Protein AF-0000000087010701 (afdb_homodimer)

Nearest PDB structures (foldseek):
  4lu9-assembly1_C  TM=7.871E-01  e=7.077E-23  Escherichia coli KO11FL
  6s6v-assembly1_A  TM=7.331E-01  e=3.667E-24  Escherichia coli
  4m0v-assembly1_A  TM=7.778E-01  e=1.010E-22  Escherichia coli KO11FL
  4lty-assembly1_C  TM=7.770E-01  e=1.144E-21  Escherichia coli KO11FL
  7z03-assembly1_A  TM=7.358E-01  e=3.299E-22  Escherichia coli

Radius of gyration: 35.17 Å; Cα contacts (8 Å, |Δi|>4): 1685; chains: 2; bounding box: 94×90×81 Å

Organism: NCBI:txid2722751

Foldseek 3Di:
DKEWFEEQQAQQAAALPHDCNVVSLQQLVVVLVCLAPVQHLEYEYQANNHNAQDHDVVSVVSVVVSQVSSLVRYAYEYEYEPRYDLCVVCVCQVVDDLRYHYDHDLVCQLPWRFRDDPRHGAETEREGHYDQQVPQQQVLDPHNVDGWPRASQGSLLSSVVSNLVNCVVPVVDKHAYEYRHEFAEPQDDAFPVQPPVDDDPRGYHYPVSNFHDDPRATRHQEYRYERGQAWDWRDQVSTYIYQHHLADRYVSCLPGQHWMWIWDDDTGPDHIDIDTGGHDDPAHEEEEEDALVCLQDCNCLVRLRHQYAYEHADLDDDPVSVVSSCVSRVNDSYYHDDYPQQPPPVVVLVPDDPDVLVSVQCCCCRRSVDGDDPVRSVVVVVVVVVVVVPPD/DKEWFEEQQQQQAAALPHDCNVVSLQQLVVVLVCLAPVQHLEYEYQANNHNAQDHDVVSVVSVVVSQVSSLVRYAYEYEYEPRYDLCVVCVCQVVDDLRYHYDHDLVCQLPWRFRDDPRHGAETEREGHYDQQVPQQQVLDPHNVDGWPRASQGSLLSSVVSNLVNCVVPVVDKHAYEYRHEFAEPQDDAFPVQPPPPDDVRGYHYPVSNFHDDPRATRHQEYRYERGQAWDWRDQVSTYIYQHHLADRYVSCLPGQHWMWIWDDDTGPDHIDIDTGGHDDPAHEEEEEEALVCLQDCVCLVRLRHQYAYEHADLDDDPVSVVSSCVSRVNDSYYHDDYPQQPPPVVVVVPDDPDVLVSVQCCCCRRSVDGDDPVRSVVVVVVVVVVVVPPD

pLDDT: mean 89.21, std 16.57, range [32.62, 98.94]

InterPro domains:
  IPR004593 Nuclease SbcCD subunit D [TIGR00619] (1-258)
  IPR004843 Calcineurin-like, phosphoesterase domain [PF00149] (1-230)
  IPR026843 Nuclease SbcCD subunit D, C-terminal domain [PF12320] (282-365)
  IPR029052 Metallo-dependent phosphatase-like [G3DSA:3.60.21.10] (1-282)
  IPR029052 Metallo-dependent phosphatase-like [SSF56300] (1-319)
  IPR041796 DNA double-strand break repair protein Mre11, N-terminal metallophosphatase domain [cd00840] (2-252)
  IPR050535 DNA Repair and Maintenance Complex Component [PTHR30337] (1-391)

Secondary structure (DSSP, 8-state):
-EEEEE----BT--BTTB--HHHHHHHHHHHHHHHHHTT-SEEEEES--BSSSS--HHHHHHHHHHHHHHHTTSEEEEE--SSS-HHHHTTTGGGB-TTEEE---GGGTTSPEEEEETTEEEEEEEE-----HHHHHHHT-SSTTSPPPSSHHHHHHHHHHHHHHHHHHTTT--S-EEEEEES-BTT----GGGGGG--STTS-B-GGGG--EETTEES--EEEEES-SS-EEEETTTEEEE---SS--SGGGTT---EEEEEE-SSTTSPPEEEEEEPP-SS-EEEEEE-HHHHHSGGGGGGTTSEEEEEE--SSPPTTHHHHHHHH-TTEEEEEE--------HHHHSSS-S-HHHHHHHHHHHHSSSPPPHHHHHHHHHHHHHHHS---/-EEEEE----BT--BTTB--HHHHHHHHHHHHHHHHHTT-SEEEEES--BSSSS--HHHHHHHHHHHHHHHTTSEEEEE--SSS-HHHHTTTGGGB-TTEEE---GGGTTSPEEEEETTEEEEEEEE-----HHHHHHHT-SSTTSPPPSSHHHHHHHHHHHHHHHHHHTTT--S-EEEEEES-BTT----TTTGGG--SGGG-B-GGGG--EETTEE---EEEEES-SS-EEEETTTEEEE---SS--SGGGTT---EEEEEE-SSTTSPPEEEEEEPP-SS-EEEEEE-HHHHHSGGGGGGTTSEEEEEE--SSPPTTHHHHHHHH-TTEEEEEE--------HHHHSSS-S-HHHHHHHHHHHHSSSPPPHHHHHHHHHHHHHHHTT--

Sequence (784 aa):
MKFLHTSDWHLGRTLHGADLSDAFTLWCDHVVELARTRDLDAVLIAGDVFDRGIPPVTMVRLLSETLQRLSQYTTVVLTPGNHDAPTRLGFTAGLLKDRVVIVPDPRKAGEPIDIIRGGELVGQVYALPYLEPDIDRVRLAEDPDEPLARSHEAVVKAAMDLVREDIVAHCDVAVPRIVMAHEFVVGGEPSDSERDLHIGGVDSVPSAVFDVRVGGNSMIDYVALGHLHGPQQVNEEPLMRYAGSPIAFSFSEEHHHKSSAIVTIDAPGDTPDVELIPAPIYRPLATIRGTFDELLSDKYSAYQDHFVRIYVTDTDRPPRMVARLRLHFPHLLEVQHDVEFHQLSSRDVTRAGTNPLDVLNEFFTSAGGRELHDEERALIASQWESLAKGEEMKFLHTSDWHLGRTLHGADLSDAFTLWCDHVVELARTRDLDAVLIAGDVFDRGIPPVTMVRLLSETLQRLSQYTTVVLTPGNHDAPTRLGFTAGLLKDRVVIVPDPRKAGEPIDIIRGGELVGQVYALPYLEPDIDRVRLAEDPDEPLARSHEAVVKAAMDLVREDIVAHCDVAVPRIVMAHEFVVGGEPSDSERDLHIGGVDSVPSAVFDVRVGGNSMIDYVALGHLHGPQQVNEEPLMRYAGSPIAFSFSEEHHHKSSAIVTIDAPGDTPDVELIPAPIYRPLATIRGTFDELLSDKYSAYQDHFVRIYVTDTDRPPRMVARLRLHFPHLLEVQHDVEFHQLSSRDVTRAGTNPLDVLNEFFTSAGGRELHDEERALIASQWESLAKGEE

Solvent-accessible surface area (backbone atoms only — not comparable to full-atom values): 41000 Å² total; per-residue (Å²): 66,35,29,40,37,34,17,35,61,27,39,73,47,54,45,76,80,39,84,39,64,66,42,51,51,52,45,51,52,48,54,41,50,45,37,67,71,64,72,29,49,28,38,40,36,20,10,16,53,28,45,35,57,76,51,52,64,70,44,49,48,49,50,33,52,46,53,53,57,36,43,75,53,27,32,35,43,37,29,27,15,85,36,28,32,38,59,66,74,29,48,48,33,93,38,38,37,90,35,44,44,48,39,46,53,52,87,48,16,35,54,64,44,77,34,62,57,94,87,35,79,39,27,33,36,26,48,32,23,37,70,51,28,89,59,35,11,35,72,64,27,93,42,65,92,54,50,48,59,86,22,35,41,48,35,52,38,46,34,39,48,37,34,44,53,42,44,67,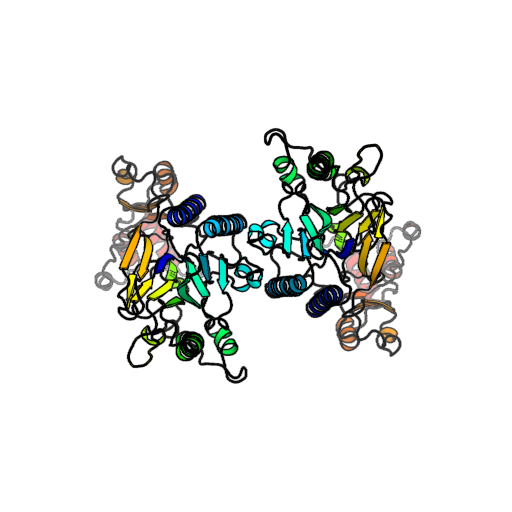76,45,62,83,64,85,42,34,25,35,39,32,31,27,54,52,41,52,73,64,74,80,48,74,81,52,50,82,74,71,68,70,98,56,56,44,26,63,63,68,58,70,59,38,68,58,98,88,36,64,64,38,41,32,35,43,28,6,68,40,50,54,57,43,74,50,44,75,82,42,33,25,32,30,21,6,12,44,64,76,63,43,78,83,37,51,81,57,74,37,20,32,32,40,38,37,35,87,46,57,74,43,80,60,44,77,44,78,42,74,41,78,74,77,57,52,62,44,79,46,74,38,40,62,70,54,61,72,40,74,79,54,55,89,47,38,74,21,40,28,34,38,35,32,48,40,85,61,83,60,82,66,46,66,63,54,47,39,73,68,25,74,40,58,56,44,78,40,81,47,54,78,52,45,72,58,59,67,71,64,60,68,70,53,71,93,52,66,65,58,53,51,49,47,40,34,33,36,44,62,71,41,73,69,51,72,66,53,49,48,50,51,50,50,49,48,50,50,62,73,38,71,80,126,66,35,31,37,36,34,17,36,62,27,39,74,48,52,46,77,79,41,84,41,64,66,42,51,51,52,45,50,52,49,54,42,48,46,39,68,73,62,71,28,50,28,38,38,37,20,9,16,53,29,45,34,57,77,51,53,64,69,47,50,46,49,52,33,52,44,53,53,58,36,44,76,51,27,32,36,42,37,28,27,14,85,36,29,30,38,59,68,74,30,46,49,33,93,39,37,37,89,35,46,43,50,39,46,53,53,88,48,16,36,54,64,44,78,33,61,57,95,86,35,79,40,28,34,36,25,47,32,22,37,70,51,28,88,58,37,11,36,72,65,27,95,42,66,92,54,49,47,59,85,22,35,40,47,36,52,40,47,33,40,48,38,33,45,53,41,44,67,76,45,64,81,63,84,43,34,26,35,39,33,29,26,54,53,42,54,74,63,74,80,48,74,80,55,54,80,75,63,84,59,98,57,60,43,27,63,62,71,59,69,59,40,67,59,98,88,36,64,63,37,40,33,35,43,28,6,70,41,50,53,56,43,73,50,44,77,81,41,32,26,32,30,21,5,12,42,63,74,62,41,80,80,38,50,80,57,75,36,20,31,31,40,37,38,33,89,46,56,74,43,79,59,45,77,43,78,41,75,42,76,75,76,56,52,63,44,79,46,76,38,40,63,69,51,62,73,39,75,81,52,53,89,48,39,72,20,40,28,35,38,33,32,48,39,83,62,82,60,82,64,46,66,64,55,47,39,72,68,25,75,40,58,55,44,78,40,81,47,52,76,52,45,70,58,58,66,73,63,60,68,68,52,70,92,51,66,67,58,54,51,50,46,40,34,33,33,46,61,70,40,74,69,50,74,67,51,48,48,50,51,50,48,47,47,50,48,62,73,38,70,77,126

Structure (mmCIF, N/CA/C/O backbone):
data_AF-0000000087010701-model_v1
#
loop_
_entity.id
_entity.type
_entity.pdbx_description
1 polymer 'Nuclease SbcCD subunit D'
#
loop_
_atom_site.group_PDB
_atom_site.id
_atom_site.type_symbol
_atom_site.label_atom_id
_atom_site.label_alt_id
_atom_site.label_comp_id
_atom_site.label_asym_id
_atom_site.label_entity_id
_atom_site.label_seq_id
_atom_site.pdbx_PDB_ins_code
_atom_site.Cartn_x
_atom_site.Cartn_y
_atom_site.Cartn_z
_atom_site.occupancy
_atom_site.B_iso_or_equiv
_atom_site.auth_seq_id
_atom_site.auth_comp_id
_atom_site.auth_asym_id
_atom_site.auth_atom_id
_atom_site.pdbx_PDB_model_num
ATOM 1 N N . MET A 1 1 ? -22.531 20.203 10.898 1 97.94 1 MET A N 1
ATOM 2 C CA . MET A 1 1 ? -21.406 19.312 10.648 1 97.94 1 MET A CA 1
ATOM 3 C C . MET A 1 1 ? -20.25 19.625 11.586 1 97.94 1 MET A C 1
ATOM 5 O O . MET A 1 1 ? -19.922 20.797 11.805 1 97.94 1 MET A O 1
ATOM 9 N N . LYS A 1 2 ? -19.734 18.641 12.281 1 98.75 2 LYS A N 1
ATOM 10 C CA . LYS A 1 2 ? -18.578 18.75 13.164 1 98.75 2 LYS A CA 1
ATOM 11 C C . LYS A 1 2 ? -17.469 17.781 12.734 1 98.75 2 LYS A C 1
ATOM 13 O O . LYS A 1 2 ? -17.703 16.578 12.625 1 98.75 2 LYS A O 1
ATOM 18 N N . PHE A 1 3 ? -16.266 18.328 12.469 1 98.88 3 PHE A N 1
ATOM 19 C CA . PHE A 1 3 ? -15.203 17.453 11.969 1 98.88 3 PHE A CA 1
ATOM 20 C C . PHE A 1 3 ? -13.844 17.875 12.508 1 98.88 3 PHE A C 1
ATOM 22 O O . PHE A 1 3 ? -13.688 19.016 12.969 1 98.88 3 PHE A O 1
ATOM 29 N N . LEU A 1 4 ? -12.922 16.922 12.555 1 98.94 4 LEU A N 1
ATOM 30 C CA . LEU A 1 4 ? -11.523 17.188 12.867 1 98.94 4 LEU A CA 1
ATOM 31 C C . LEU A 1 4 ? -10.719 17.422 11.594 1 98.94 4 LEU A C 1
ATOM 33 O O . LEU A 1 4 ? -10.789 16.625 10.648 1 98.94 4 LEU A O 1
ATOM 37 N N . HIS A 1 5 ? -10.047 18.562 11.539 1 98.94 5 HIS A N 1
ATOM 38 C CA . HIS A 1 5 ? -9.117 18.906 10.469 1 98.94 5 HIS A CA 1
ATOM 39 C C . HIS A 1 5 ? -7.672 18.734 10.922 1 98.94 5 HIS A C 1
ATOM 41 O O . HIS A 1 5 ? -7.23 19.406 11.867 1 98.94 5 HIS A O 1
ATOM 47 N N . THR A 1 6 ? -6.93 17.797 10.297 1 98.94 6 THR A N 1
ATOM 48 C CA . THR A 1 6 ? -5.52 17.562 10.586 1 98.94 6 THR A CA 1
ATOM 49 C C . THR A 1 6 ? -4.734 17.328 9.297 1 98.94 6 THR A C 1
ATOM 51 O O . THR A 1 6 ? -5.32 17.156 8.227 1 98.94 6 THR A O 1
ATOM 54 N N . SER A 1 7 ? -3.434 17.453 9.359 1 98.69 7 SER A N 1
ATOM 55 C CA . SER A 1 7 ? -2.572 17.25 8.203 1 98.69 7 SER A CA 1
ATOM 56 C C . SER A 1 7 ? -1.117 17.078 8.617 1 98.69 7 SER A C 1
ATOM 58 O O . SER A 1 7 ? -0.778 17.234 9.797 1 98.69 7 SER A O 1
ATOM 60 N N . ASP A 1 8 ? -0.272 16.625 7.668 1 98.56 8 ASP A N 1
ATOM 61 C CA . ASP A 1 8 ? 1.184 16.625 7.773 1 98.56 8 ASP A CA 1
ATOM 62 C C . ASP A 1 8 ? 1.646 15.797 8.969 1 98.56 8 ASP A C 1
ATOM 64 O O . ASP A 1 8 ? 2.445 16.266 9.781 1 98.56 8 ASP A O 1
ATOM 68 N N . TRP A 1 9 ? 1.066 14.57 9.016 1 98.88 9 TRP A N 1
ATOM 69 C CA . TRP A 1 9 ? 1.479 13.648 10.07 1 98.88 9 TRP A CA 1
ATOM 70 C C . TRP A 1 9 ? 2.934 13.227 9.883 1 98.88 9 TRP A C 1
ATOM 72 O O . TRP A 1 9 ? 3.65 13.008 10.867 1 98.88 9 TRP A O 1
ATOM 82 N N . HIS A 1 10 ? 3.344 13.062 8.68 1 98.69 10 HIS A N 1
ATOM 83 C CA . HIS A 1 10 ? 4.699 12.688 8.289 1 98.69 10 HIS A CA 1
ATOM 84 C C . HIS A 1 10 ? 5.145 11.422 9 1 98.69 10 HIS A C 1
ATOM 86 O O . HIS A 1 10 ? 6.25 11.359 9.547 1 98.69 10 HIS A O 1
ATOM 92 N N . LEU A 1 11 ? 4.301 10.438 9.047 1 98.88 11 LEU A N 1
ATOM 93 C CA . LEU A 1 11 ? 4.656 9.148 9.633 1 98.88 11 LEU A CA 1
ATOM 94 C C . LEU A 1 11 ? 5.957 8.625 9.039 1 98.88 11 LEU A C 1
ATOM 96 O O . LEU A 1 11 ? 6.07 8.477 7.82 1 98.88 11 LEU A O 1
ATOM 100 N N . GLY A 1 12 ? 6.93 8.367 9.906 1 98.56 12 GLY A N 1
ATOM 101 C CA . GLY A 1 12 ? 8.203 7.828 9.469 1 98.56 12 GLY A CA 1
ATOM 102 C C . GLY A 1 12 ? 9.32 8.859 9.469 1 98.56 12 GLY A C 1
ATOM 103 O O . GLY A 1 12 ? 10.492 8.516 9.281 1 98.56 12 GLY A O 1
ATOM 104 N N . ARG A 1 13 ? 9.008 10.078 9.672 1 97.88 13 ARG A N 1
ATOM 105 C CA . ARG A 1 13 ? 10.031 11.117 9.719 1 97.88 13 ARG A CA 1
ATOM 106 C C . ARG A 1 13 ? 10.852 11.016 11 1 97.88 13 ARG A C 1
ATOM 108 O O . ARG A 1 13 ? 10.336 10.594 12.047 1 97.88 13 ARG A O 1
ATOM 115 N N . THR A 1 14 ? 12.109 11.391 10.875 1 97.44 14 THR A N 1
ATOM 116 C CA . THR A 1 14 ? 12.977 11.484 12.047 1 97.44 14 THR A CA 1
ATOM 117 C C . THR A 1 14 ? 13.273 12.945 12.383 1 97.44 14 THR A C 1
ATOM 119 O O . THR A 1 14 ? 12.992 13.836 11.578 1 97.44 14 THR A O 1
ATOM 122 N N . LEU A 1 15 ? 13.672 13.211 13.531 1 97.19 15 LEU A N 1
ATOM 123 C CA . LEU A 1 15 ? 14.148 14.516 13.969 1 97.19 15 LEU A CA 1
ATOM 124 C C . LEU A 1 15 ? 15.633 14.469 14.297 1 97.19 15 LEU A C 1
ATOM 126 O O . LEU A 1 15 ? 16.031 14.008 15.375 1 97.19 15 LEU A O 1
ATOM 130 N N . HIS A 1 16 ? 16.469 14.898 13.43 1 95.06 16 HIS A N 1
ATOM 131 C CA . HIS A 1 16 ? 17.906 14.828 13.594 1 95.06 16 HIS A CA 1
ATOM 132 C C . HIS A 1 16 ? 18.359 13.422 13.977 1 95.06 16 HIS A C 1
ATOM 134 O O . HIS A 1 16 ? 19.141 13.242 14.914 1 95.06 16 HIS A O 1
ATOM 140 N N . GLY A 1 17 ? 17.75 12.453 13.344 1 95.31 17 GLY A N 1
ATOM 141 C CA . GLY A 1 17 ? 18.125 11.062 13.547 1 95.31 17 GLY A CA 1
ATOM 142 C C . GLY A 1 17 ? 17.344 10.391 14.656 1 95.31 17 GLY A C 1
ATOM 143 O O . GLY A 1 17 ? 17.344 9.164 14.766 1 95.31 17 GLY A O 1
ATOM 144 N N . ALA A 1 18 ? 16.719 11.141 15.445 1 96.94 18 ALA A N 1
ATOM 145 C CA . ALA A 1 18 ? 15.93 10.57 16.531 1 96.94 18 ALA A CA 1
ATOM 146 C C . ALA A 1 18 ? 14.695 9.852 16 1 96.94 18 ALA A C 1
ATOM 148 O O . ALA A 1 18 ? 14.031 10.336 15.086 1 96.94 18 ALA A O 1
ATOM 149 N N . ASP A 1 19 ? 14.391 8.703 16.625 1 96.94 19 ASP A N 1
ATOM 150 C CA . ASP A 1 19 ? 13.203 7.922 16.297 1 96.94 19 ASP A CA 1
ATOM 151 C C . ASP A 1 19 ? 11.945 8.547 16.891 1 96.94 19 ASP A C 1
ATOM 153 O O . ASP A 1 19 ? 11.891 8.789 18.109 1 96.94 19 ASP A O 1
ATOM 157 N N . LEU A 1 20 ? 10.969 8.789 16.062 1 98.31 20 LEU A N 1
ATOM 158 C CA . LEU A 1 20 ? 9.75 9.445 16.531 1 98.31 20 LEU A CA 1
ATOM 159 C C . LEU A 1 20 ? 8.578 8.469 16.531 1 98.31 20 LEU A C 1
ATOM 161 O O . LEU A 1 20 ? 7.422 8.883 16.562 1 98.31 20 LEU A O 1
ATOM 165 N N . SER A 1 21 ? 8.812 7.18 16.547 1 98.44 21 SER A N 1
ATOM 166 C CA . SER A 1 21 ? 7.762 6.168 16.469 1 98.44 21 SER A CA 1
ATOM 167 C C . SER A 1 21 ? 6.762 6.324 17.609 1 98.44 21 SER A C 1
ATOM 169 O O . SER A 1 21 ? 5.551 6.242 17.406 1 98.44 21 SER A O 1
ATOM 171 N N . ASP A 1 22 ? 7.27 6.582 18.781 1 98.44 22 ASP A N 1
ATOM 172 C CA . ASP A 1 22 ? 6.387 6.738 19.938 1 98.44 22 ASP A CA 1
ATOM 173 C C . ASP A 1 22 ? 5.508 7.98 19.797 1 98.44 22 ASP A C 1
ATOM 175 O O . ASP A 1 22 ? 4.34 7.973 20.188 1 98.44 22 ASP A O 1
ATOM 179 N N . ALA A 1 23 ? 6.09 9.031 19.266 1 98.69 23 ALA A N 1
ATOM 180 C CA . ALA A 1 23 ? 5.316 10.242 19.031 1 98.69 23 ALA A CA 1
ATOM 181 C C . ALA A 1 23 ? 4.184 9.984 18.031 1 98.69 23 ALA A C 1
ATOM 183 O O . ALA A 1 23 ? 3.062 10.461 18.234 1 98.69 23 ALA A O 1
ATOM 184 N N . PHE A 1 24 ? 4.484 9.219 17 1 98.88 24 PHE A N 1
ATOM 185 C CA . PHE A 1 24 ? 3.484 8.883 16 1 98.88 24 PHE A CA 1
ATOM 186 C C . PHE A 1 24 ? 2.354 8.07 16.609 1 98.88 24 PHE A C 1
ATOM 188 O O . PHE A 1 24 ? 1.178 8.336 16.359 1 98.88 24 PHE A O 1
ATOM 195 N N . THR A 1 25 ? 2.701 7.094 17.391 1 98.88 25 THR A N 1
ATOM 196 C CA . THR A 1 25 ? 1.7 6.262 18.047 1 98.88 25 THR A CA 1
ATOM 197 C C . THR A 1 25 ? 0.816 7.102 18.969 1 98.88 25 THR A C 1
ATOM 199 O O . THR A 1 25 ? -0.41 6.969 18.938 1 98.88 25 THR A O 1
ATOM 202 N N . LEU A 1 26 ? 1.471 7.945 19.703 1 98.81 26 LEU A N 1
ATOM 203 C CA . LEU A 1 26 ? 0.756 8.836 20.594 1 98.81 26 LEU A CA 1
ATOM 204 C C . LEU A 1 26 ? -0.226 9.719 19.828 1 98.81 26 LEU A C 1
ATOM 206 O O . LEU A 1 26 ? -1.369 9.898 20.266 1 98.81 26 LEU A O 1
ATOM 210 N N . TRP A 1 27 ? 0.189 10.234 18.766 1 98.81 27 TRP A N 1
ATOM 211 C CA . TRP A 1 27 ? -0.661 11.094 17.938 1 98.81 27 TRP A CA 1
ATOM 212 C C . TRP A 1 27 ? -1.853 10.312 17.391 1 98.81 27 TRP A C 1
ATOM 214 O O . TRP A 1 27 ? -2.994 10.773 17.484 1 98.81 27 TRP A O 1
ATOM 224 N N . CYS A 1 28 ? -1.606 9.141 16.844 1 98.94 28 CYS A N 1
ATOM 225 C CA . CYS A 1 28 ? -2.67 8.312 16.281 1 98.94 28 CYS A CA 1
ATOM 226 C C . CYS A 1 28 ? -3.699 7.953 17.344 1 98.94 28 CYS A C 1
ATOM 228 O O . CYS A 1 28 ? -4.906 8.023 17.094 1 98.94 28 CYS A O 1
ATOM 230 N N . ASP A 1 29 ? -3.199 7.613 18.5 1 98.88 29 ASP A N 1
ATOM 231 C CA . ASP A 1 29 ? -4.102 7.316 19.609 1 98.88 29 ASP A CA 1
ATOM 232 C C . ASP A 1 29 ? -4.953 8.539 19.969 1 98.88 29 ASP A C 1
ATOM 234 O O . ASP A 1 29 ? -6.145 8.406 20.234 1 98.88 29 ASP A O 1
ATOM 238 N N . HIS A 1 30 ? -4.344 9.664 19.953 1 98.88 30 HIS A N 1
ATOM 239 C CA . HIS A 1 30 ? -5.02 10.914 20.266 1 98.88 30 HIS A CA 1
ATOM 240 C C . HIS A 1 30 ? -6.152 11.195 19.297 1 98.88 30 HIS A C 1
ATOM 242 O O . HIS A 1 30 ? -7.266 11.539 19.703 1 98.88 30 HIS A O 1
ATOM 248 N N . VAL A 1 31 ? -5.906 11.031 18.031 1 98.94 31 VAL A N 1
ATOM 249 C CA . VAL A 1 31 ? -6.91 11.297 17.016 1 98.94 31 VAL A CA 1
ATOM 250 C C . VAL A 1 31 ? -8.086 10.336 17.172 1 98.94 31 VAL A C 1
ATOM 252 O O . VAL A 1 31 ? -9.242 10.742 17.094 1 98.94 31 VAL A O 1
ATOM 255 N N . VAL A 1 32 ? -7.805 9.078 17.438 1 98.88 32 VAL A N 1
ATOM 256 C CA . VAL A 1 32 ? -8.844 8.078 17.641 1 98.88 32 VAL A CA 1
ATOM 257 C C . VAL A 1 32 ? -9.68 8.438 18.859 1 98.88 32 VAL A C 1
ATOM 259 O O . VAL A 1 32 ? -10.906 8.336 18.844 1 98.88 32 VAL A O 1
ATOM 262 N N . GLU A 1 33 ? -8.984 8.852 19.875 1 98.75 33 GLU A N 1
ATOM 263 C CA . GLU A 1 33 ? -9.688 9.234 21.094 1 98.75 33 GLU A CA 1
ATOM 264 C C . GLU A 1 33 ? -10.617 10.422 20.844 1 98.75 33 GLU A C 1
ATOM 266 O O . GLU A 1 33 ? -11.734 10.453 21.359 1 98.75 33 GLU A O 1
ATOM 271 N N . LEU A 1 34 ? -10.148 11.367 20.109 1 98.81 34 LEU A N 1
ATOM 272 C CA . LEU A 1 34 ? -11 12.508 19.766 1 98.81 34 LEU A CA 1
ATOM 273 C C . LEU A 1 34 ? -12.234 12.047 19.016 1 98.81 34 LEU A C 1
ATOM 275 O O . LEU A 1 34 ? -13.344 12.508 19.281 1 98.81 34 LEU A O 1
ATOM 279 N N . ALA A 1 35 ? -12.039 11.164 18.031 1 98.31 35 ALA A N 1
ATOM 280 C CA . ALA A 1 35 ? -13.164 10.648 17.266 1 98.31 35 ALA A CA 1
ATOM 281 C C . ALA A 1 35 ? -14.164 9.938 18.172 1 98.31 35 ALA A C 1
ATOM 283 O O . ALA A 1 35 ? -15.383 10.055 17.969 1 98.31 35 ALA A O 1
ATOM 284 N N . ARG A 1 36 ? -13.727 9.273 19.125 1 97.5 36 ARG A N 1
ATOM 285 C CA . ARG A 1 36 ? -14.555 8.5 20.062 1 97.5 36 ARG A CA 1
ATOM 286 C C . ARG A 1 36 ? -15.32 9.414 21 1 97.5 36 ARG A C 1
ATOM 288 O O . ARG A 1 36 ? -16.484 9.156 21.312 1 97.5 36 ARG A O 1
ATOM 295 N N . THR A 1 37 ? -14.734 10.57 21.359 1 98.38 37 THR A N 1
ATOM 296 C CA . THR A 1 37 ? -15.266 11.297 22.516 1 98.38 37 THR A CA 1
ATOM 297 C C . THR A 1 37 ? -15.906 12.602 22.062 1 98.38 37 THR A C 1
ATOM 299 O O . THR A 1 37 ? -16.688 13.195 22.812 1 98.38 37 THR A O 1
ATOM 302 N N . ARG A 1 38 ? -15.617 13.047 20.859 1 98.19 38 ARG A N 1
ATOM 303 C CA . ARG A 1 38 ? -16.047 14.391 20.516 1 98.19 38 ARG A CA 1
ATOM 304 C C . ARG A 1 38 ? -17.203 14.352 19.516 1 98.19 38 ARG A C 1
ATOM 306 O O . ARG A 1 38 ? -17.578 15.383 18.953 1 98.19 38 ARG A O 1
ATOM 313 N N . ASP A 1 39 ? -17.766 13.211 19.234 1 96.06 39 ASP A N 1
ATOM 314 C CA . ASP A 1 39 ? -18.922 13.047 18.344 1 96.06 39 ASP A CA 1
ATOM 315 C C . ASP A 1 39 ? -18.672 13.695 16.984 1 96.06 39 ASP A C 1
ATOM 317 O O . ASP A 1 39 ? -19.469 14.523 16.531 1 96.06 39 ASP A O 1
ATOM 321 N N . LEU A 1 40 ? -17.625 13.406 16.359 1 98.56 40 LEU A N 1
ATOM 322 C CA . LEU A 1 40 ? -17.234 13.969 15.078 1 98.56 40 LEU A CA 1
ATOM 323 C C . LEU A 1 40 ? -17.969 13.297 13.93 1 98.56 40 LEU A C 1
ATOM 325 O O . LEU A 1 40 ? -18.141 12.078 13.93 1 98.56 40 LEU A O 1
ATOM 329 N N . ASP A 1 41 ? -18.422 14.125 12.953 1 98.56 41 ASP A N 1
ATOM 330 C CA . ASP A 1 41 ? -19.031 13.586 11.734 1 98.56 41 ASP A CA 1
ATOM 331 C C . ASP A 1 41 ? -17.969 13.055 10.781 1 98.56 41 ASP A C 1
ATOM 333 O O . ASP A 1 41 ? -18.234 12.148 9.984 1 98.56 41 ASP A O 1
ATOM 337 N N . ALA A 1 42 ? -16.734 13.633 10.906 1 98.81 42 ALA A N 1
ATOM 338 C CA . ALA A 1 42 ? -15.656 13.219 10.008 1 98.81 42 ALA A CA 1
ATOM 339 C C . ALA A 1 42 ? -14.289 13.586 10.578 1 98.81 42 ALA A C 1
ATOM 341 O O . ALA A 1 42 ? -14.188 14.477 11.422 1 98.81 42 ALA A O 1
ATOM 342 N N . VAL A 1 43 ? -13.328 12.891 10.172 1 98.94 43 VAL A N 1
ATOM 343 C CA . VAL A 1 43 ? -11.922 13.266 10.297 1 98.94 43 VAL A CA 1
ATOM 344 C C . VAL A 1 43 ? -11.328 13.508 8.914 1 98.94 43 VAL A C 1
ATOM 346 O O . VAL A 1 43 ? -11.359 12.625 8.055 1 98.94 43 VAL A O 1
ATOM 349 N N . LEU A 1 44 ? -10.867 14.719 8.688 1 98.94 44 LEU A N 1
ATOM 350 C CA . LEU A 1 44 ? -10.258 15.109 7.422 1 98.94 44 LEU A CA 1
ATOM 351 C C . LEU A 1 44 ? -8.734 15.172 7.547 1 98.94 44 LEU A C 1
ATOM 353 O O . LEU A 1 44 ? -8.211 15.945 8.352 1 98.94 44 LEU A O 1
ATOM 357 N N . ILE A 1 45 ? -8.031 14.352 6.824 1 98.94 45 ILE A N 1
ATOM 358 C CA . ILE A 1 45 ? -6.574 14.328 6.816 1 98.94 45 ILE A CA 1
ATOM 359 C C . ILE A 1 45 ? -6.055 14.906 5.5 1 98.94 45 ILE A C 1
ATOM 361 O O . ILE A 1 45 ? -6.059 14.227 4.473 1 98.94 45 ILE A O 1
ATOM 365 N N . ALA A 1 46 ? -5.539 16.109 5.555 1 98.75 46 ALA A N 1
ATOM 366 C CA . ALA A 1 46 ? -5.285 16.891 4.355 1 98.75 46 ALA A CA 1
ATOM 367 C C . ALA A 1 46 ? -3.834 16.75 3.902 1 98.75 46 ALA A C 1
ATOM 369 O O . ALA A 1 46 ? -3.131 17.75 3.723 1 98.75 46 ALA A O 1
ATOM 370 N N . GLY A 1 47 ? -3.357 15.562 3.752 1 98.5 47 GLY A N 1
ATOM 371 C CA . GLY A 1 47 ? -2.146 15.289 2.994 1 98.5 47 GLY A CA 1
ATOM 372 C C . GLY A 1 47 ? -0.911 15.172 3.865 1 98.5 47 GLY A C 1
ATOM 373 O O . GLY A 1 47 ? -0.946 15.508 5.051 1 98.5 47 GLY A O 1
ATOM 374 N N . ASP A 1 48 ? 0.162 14.609 3.254 1 98.44 48 ASP A N 1
ATOM 375 C CA . ASP A 1 48 ? 1.443 14.328 3.893 1 98.44 48 ASP A CA 1
ATOM 376 C C . ASP A 1 48 ? 1.256 13.453 5.133 1 98.44 48 ASP A C 1
ATOM 378 O O . ASP A 1 48 ? 1.733 13.797 6.215 1 98.44 48 ASP A O 1
ATOM 382 N N . VAL A 1 49 ? 0.558 12.398 4.902 1 98.81 49 VAL A N 1
ATOM 383 C CA . VAL A 1 49 ? 0.333 11.438 5.98 1 98.81 49 VAL A CA 1
ATOM 384 C C . VAL A 1 49 ? 1.633 10.703 6.297 1 98.81 49 VAL A C 1
ATOM 386 O O . VAL A 1 49 ? 2.018 10.578 7.461 1 98.81 49 VAL A O 1
ATOM 389 N N . PHE A 1 50 ? 2.277 10.25 5.23 1 98.75 50 PHE A N 1
ATOM 390 C CA . PHE A 1 50 ? 3.609 9.672 5.352 1 98.75 50 PHE A CA 1
ATOM 391 C C . PHE A 1 50 ? 4.684 10.711 5.043 1 98.75 50 PHE A C 1
ATOM 393 O O . PHE A 1 50 ? 4.418 11.703 4.367 1 98.75 50 PHE A O 1
ATOM 400 N N . ASP A 1 51 ? 5.887 10.422 5.527 1 98.19 51 ASP A N 1
ATOM 401 C CA . ASP A 1 51 ? 6.992 11.336 5.27 1 98.19 51 ASP A CA 1
ATOM 402 C C . ASP A 1 51 ? 7.602 11.094 3.891 1 98.19 51 ASP A C 1
ATOM 404 O O . ASP A 1 51 ? 8.219 11.992 3.312 1 98.19 51 ASP A O 1
ATOM 408 N N . ARG A 1 52 ? 7.398 9.898 3.418 1 97.38 52 ARG A N 1
ATOM 409 C CA . ARG A 1 52 ? 7.953 9.531 2.123 1 97.38 52 ARG A CA 1
ATOM 410 C C . ARG A 1 52 ? 7 8.617 1.356 1 97.38 52 ARG A C 1
ATOM 412 O O . ARG A 1 52 ? 6.121 7.992 1.951 1 97.38 52 ARG A O 1
ATOM 419 N N . GLY A 1 53 ? 7.312 8.57 0.038 1 96.56 53 GLY A N 1
ATOM 420 C CA . GLY A 1 53 ? 6.48 7.754 -0.833 1 96.56 53 GLY A CA 1
ATOM 421 C C . GLY A 1 53 ? 6.504 6.281 -0.475 1 96.56 53 GLY A C 1
ATOM 422 O O . GLY A 1 53 ? 5.531 5.562 -0.714 1 96.56 53 GLY A O 1
ATOM 423 N N . ILE A 1 54 ? 7.609 5.84 0.001 1 97.44 54 ILE A N 1
ATOM 424 C CA . ILE A 1 54 ? 7.742 4.48 0.519 1 97.44 54 ILE A CA 1
ATOM 425 C C . ILE A 1 54 ? 8.047 4.527 2.016 1 97.44 54 ILE A C 1
ATOM 427 O O . ILE A 1 54 ? 9.211 4.512 2.42 1 97.44 54 ILE A O 1
ATOM 431 N N . PRO A 1 55 ? 7.031 4.5 2.816 1 97.44 55 PRO A N 1
ATOM 432 C CA . PRO A 1 55 ? 7.242 4.594 4.262 1 97.44 55 PRO A CA 1
ATOM 433 C C . PRO A 1 55 ? 7.742 3.289 4.875 1 97.44 55 PRO A C 1
ATOM 435 O O . PRO A 1 55 ? 7.617 2.227 4.258 1 97.44 55 PRO A O 1
ATOM 438 N N . PRO A 1 56 ? 8.359 3.4 6.094 1 96.94 56 PRO A N 1
ATOM 439 C CA . PRO A 1 56 ? 8.641 2.16 6.82 1 96.94 56 PRO A CA 1
ATOM 440 C C . PRO A 1 56 ? 7.391 1.307 7.039 1 96.94 56 PRO A C 1
ATOM 442 O O . PRO A 1 56 ? 6.301 1.843 7.25 1 96.94 56 PRO A O 1
ATOM 445 N N . VAL A 1 57 ? 7.547 0.01 7.035 1 96.75 57 VAL A N 1
ATOM 446 C CA . VAL A 1 57 ? 6.426 -0.921 7.109 1 96.75 57 VAL A CA 1
ATOM 447 C C . VAL A 1 57 ? 5.668 -0.71 8.422 1 96.75 57 VAL A C 1
ATOM 449 O O . VAL A 1 57 ? 4.445 -0.875 8.469 1 96.75 57 VAL A O 1
ATOM 452 N N . THR A 1 58 ? 6.391 -0.347 9.469 1 97.81 58 THR A N 1
ATOM 453 C CA . THR A 1 58 ? 5.754 -0.123 10.758 1 97.81 58 THR A CA 1
ATOM 454 C C . THR A 1 58 ? 4.773 1.044 10.688 1 97.81 58 THR A C 1
ATOM 456 O O . THR A 1 58 ? 3.734 1.031 11.352 1 97.81 58 THR A O 1
ATOM 459 N N . MET A 1 59 ? 5.086 2.047 9.883 1 98.62 59 MET A N 1
ATOM 460 C CA . MET A 1 59 ? 4.199 3.197 9.727 1 98.62 59 MET A CA 1
ATOM 461 C C . MET A 1 59 ? 2.99 2.842 8.867 1 98.62 59 MET A C 1
ATOM 463 O O . MET A 1 59 ? 1.892 3.352 9.094 1 98.62 59 MET A O 1
ATOM 467 N N . VAL A 1 60 ? 3.236 1.985 7.863 1 98.44 60 VAL A N 1
ATOM 468 C CA . VAL A 1 60 ? 2.129 1.489 7.055 1 98.44 60 VAL A CA 1
ATOM 469 C C . VAL A 1 60 ? 1.125 0.761 7.945 1 98.44 60 VAL A C 1
ATOM 471 O O . VAL A 1 60 ? -0.082 1.002 7.859 1 98.44 60 VAL A O 1
ATOM 474 N N . ARG A 1 61 ? 1.638 -0.076 8.789 1 97.94 61 ARG A N 1
ATOM 475 C CA . ARG A 1 61 ? 0.791 -0.804 9.734 1 97.94 61 ARG A CA 1
ATOM 476 C C . ARG A 1 61 ? 0.055 0.153 10.664 1 97.94 61 ARG A C 1
ATOM 478 O O . ARG A 1 61 ? -1.146 0.001 10.898 1 97.94 61 ARG A O 1
ATOM 485 N N . LEU A 1 62 ? 0.763 1.124 11.18 1 98.69 62 LEU A N 1
ATOM 486 C CA . LEU A 1 62 ? 0.185 2.092 12.102 1 98.69 62 LEU A CA 1
ATOM 487 C C . LEU A 1 62 ? -0.974 2.84 11.453 1 98.69 62 LEU A C 1
ATOM 489 O O . LEU A 1 62 ? -2.041 2.982 12.055 1 98.69 62 LEU A O 1
ATOM 493 N N . LEU A 1 63 ? -0.739 3.312 10.25 1 98.75 63 LEU A N 1
ATOM 494 C CA . LEU A 1 63 ? -1.81 4.039 9.578 1 98.75 63 LEU A CA 1
ATOM 495 C C . LEU A 1 63 ? -3.014 3.135 9.336 1 98.75 63 LEU A C 1
ATOM 497 O O . LEU A 1 63 ? -4.152 3.533 9.586 1 98.75 63 LEU A O 1
ATOM 501 N N . SER A 1 64 ? -2.738 1.962 8.828 1 98 64 SER A N 1
ATOM 502 C CA . SER A 1 64 ? -3.807 1.013 8.539 1 98 64 SER A CA 1
ATOM 503 C C . SER A 1 64 ? -4.668 0.757 9.766 1 98 64 SER A C 1
ATOM 505 O O . SER A 1 64 ? -5.898 0.815 9.695 1 98 64 SER A O 1
ATOM 507 N N . GLU A 1 65 ? -4.039 0.495 10.852 1 97.94 65 GLU A N 1
ATOM 508 C CA . GLU A 1 65 ? -4.738 0.236 12.102 1 97.94 65 GLU A CA 1
ATOM 509 C C . GLU A 1 65 ? -5.5 1.471 12.578 1 97.94 65 GLU A C 1
ATOM 511 O O . GLU A 1 65 ? -6.625 1.362 13.062 1 97.94 65 GLU A O 1
ATOM 516 N N . THR A 1 66 ? -4.898 2.588 12.453 1 98.75 66 THR A N 1
ATOM 517 C CA . THR A 1 66 ? -5.523 3.838 12.875 1 98.75 66 THR A CA 1
ATOM 518 C C . THR A 1 66 ? -6.797 4.102 12.07 1 98.75 66 THR A C 1
ATOM 520 O O . THR A 1 66 ? -7.836 4.445 12.641 1 98.75 66 THR A O 1
ATOM 523 N N . LEU A 1 67 ? -6.691 3.926 10.773 1 98.5 67 LEU A N 1
ATOM 524 C CA . LEU A 1 67 ? -7.855 4.133 9.914 1 98.5 67 LEU A CA 1
ATOM 525 C C . LEU A 1 67 ? -8.977 3.166 10.281 1 98.5 67 LEU A C 1
ATOM 527 O O . LEU A 1 67 ? -10.148 3.547 10.305 1 98.5 67 LEU A O 1
ATOM 531 N N . GLN A 1 68 ? -8.625 1.957 10.539 1 97.12 68 GLN A N 1
ATOM 532 C CA . GLN A 1 68 ? -9.617 0.967 10.945 1 97.12 68 GLN A CA 1
ATOM 533 C C . GLN A 1 68 ? -10.297 1.378 12.25 1 97.12 68 GLN A C 1
ATOM 535 O O . GLN A 1 68 ? -11.523 1.319 12.359 1 97.12 68 GLN A O 1
ATOM 540 N N . ARG A 1 69 ? -9.539 1.793 13.203 1 98.06 69 ARG A N 1
ATOM 541 C CA . ARG A 1 69 ? -10.086 2.234 14.484 1 98.06 69 ARG A CA 1
ATOM 542 C C . ARG A 1 69 ? -10.977 3.459 14.305 1 98.06 69 ARG A C 1
ATOM 544 O O . ARG A 1 69 ? -12.078 3.523 14.859 1 98.06 69 ARG A O 1
ATOM 551 N N . LEU A 1 70 ? -10.523 4.402 13.523 1 98.44 70 LEU A N 1
ATOM 552 C CA . LEU A 1 70 ? -11.289 5.617 13.289 1 98.44 70 LEU A CA 1
ATOM 553 C C . LEU A 1 70 ? -12.633 5.297 12.641 1 98.44 70 LEU A C 1
ATOM 555 O O . LEU A 1 70 ? -13.648 5.914 12.969 1 98.44 70 LEU A O 1
ATOM 559 N N . SER A 1 71 ? -12.625 4.336 11.766 1 97 71 SER A N 1
ATOM 560 C CA . SER A 1 71 ? -13.82 3.998 10.984 1 97 71 SER A CA 1
ATOM 561 C C . SER A 1 71 ? -14.93 3.473 11.883 1 97 71 SER A C 1
ATOM 563 O O . SER A 1 71 ? -16.094 3.432 11.484 1 97 71 SER A O 1
ATOM 565 N N . GLN A 1 72 ? -14.602 3.098 13.102 1 95.88 72 GLN A N 1
ATOM 566 C CA . GLN A 1 72 ? -15.602 2.627 14.055 1 95.88 72 GLN A CA 1
ATOM 567 C C . GLN A 1 72 ? -16.406 3.789 14.625 1 95.88 72 GLN A C 1
ATOM 569 O O . GLN A 1 72 ? -17.516 3.594 15.133 1 95.88 72 GLN A O 1
ATOM 574 N N . TYR A 1 73 ? -15.875 4.961 14.477 1 97.12 73 TYR A N 1
ATOM 575 C CA . TYR A 1 73 ? -16.5 6.07 15.188 1 97.12 73 TYR A CA 1
ATOM 576 C C . TYR A 1 73 ? -16.969 7.145 14.219 1 97.12 73 TYR A C 1
ATOM 578 O O . TYR A 1 73 ? -17.891 7.902 14.523 1 97.12 73 TYR A O 1
ATOM 586 N N . THR A 1 74 ? -16.297 7.23 13.078 1 97.62 74 THR A N 1
ATOM 587 C CA . THR A 1 74 ? -16.594 8.359 12.211 1 97.62 74 THR A CA 1
ATOM 588 C C . THR A 1 74 ? -16.156 8.07 10.781 1 97.62 74 THR A C 1
ATOM 590 O O . THR A 1 74 ? -15.578 7.023 10.5 1 97.62 74 THR A O 1
ATOM 593 N N . THR A 1 75 ? -16.562 8.977 9.828 1 98.12 75 THR A N 1
ATOM 594 C CA . THR A 1 75 ? -16.062 8.938 8.461 1 98.12 75 THR A CA 1
ATOM 595 C C . THR A 1 75 ? -14.688 9.578 8.359 1 98.12 75 THR A C 1
ATOM 597 O O . THR A 1 75 ? -14.438 10.625 8.961 1 98.12 75 THR A O 1
ATOM 600 N N . VAL A 1 76 ? -13.797 8.938 7.66 1 98.69 76 VAL A N 1
ATOM 601 C CA . VAL A 1 76 ? -12.461 9.492 7.457 1 98.69 76 VAL A CA 1
ATOM 602 C C . VAL A 1 76 ? -12.25 9.812 5.977 1 98.69 76 VAL A C 1
ATOM 604 O O . VAL A 1 76 ? -12.531 8.977 5.109 1 98.69 76 VAL A O 1
ATOM 607 N N . VAL A 1 77 ? -11.859 11.016 5.645 1 98.81 77 VAL A N 1
ATOM 608 C CA . VAL A 1 77 ? -11.461 11.422 4.301 1 98.81 77 VAL A CA 1
ATOM 609 C C . VAL A 1 77 ? -9.977 11.781 4.289 1 98.81 77 VAL A C 1
ATOM 611 O O . VAL A 1 77 ? -9.523 12.609 5.078 1 98.81 77 VAL A O 1
ATOM 614 N N . LEU A 1 78 ? -9.266 11.078 3.447 1 98.44 78 LEU A N 1
ATOM 615 C CA . LEU A 1 78 ? -7.812 11.203 3.396 1 98.44 78 LEU A CA 1
ATOM 616 C C . LEU A 1 78 ? -7.34 11.492 1.977 1 98.44 78 LEU A C 1
ATOM 618 O O . LEU A 1 78 ? -7.82 10.883 1.021 1 98.44 78 LEU A O 1
ATOM 622 N N . THR A 1 79 ? -6.449 12.508 1.795 1 98.62 79 THR A N 1
ATOM 623 C CA . THR A 1 79 ? -5.812 12.781 0.513 1 98.62 79 THR A CA 1
ATOM 624 C C . THR A 1 79 ? -4.293 12.758 0.649 1 98.62 79 THR A C 1
ATOM 626 O O . THR A 1 79 ? -3.756 13.016 1.729 1 98.62 79 THR A O 1
ATOM 629 N N . PRO A 1 80 ? -3.574 12.461 -0.468 1 98.69 80 PRO A N 1
ATOM 630 C CA . PRO A 1 80 ? -2.111 12.523 -0.423 1 98.69 80 PRO A CA 1
ATOM 631 C C . PRO A 1 80 ? -1.579 13.953 -0.512 1 98.69 80 PRO A C 1
ATOM 633 O O . PRO A 1 80 ? -2.16 14.789 -1.206 1 98.69 80 PRO A O 1
ATOM 636 N N . GLY A 1 81 ? -0.484 14.188 0.222 1 98.25 81 GLY A N 1
ATOM 637 C CA . GLY A 1 81 ? 0.318 15.391 0.036 1 98.25 81 GLY A CA 1
ATOM 638 C C . GLY A 1 81 ? 1.527 15.164 -0.853 1 98.25 81 GLY A C 1
ATOM 639 O O . GLY A 1 81 ? 1.594 14.172 -1.581 1 98.25 81 GLY A O 1
ATOM 640 N N . ASN A 1 82 ? 2.477 16.078 -0.891 1 96.81 82 ASN A N 1
ATOM 641 C CA . ASN A 1 82 ? 3.598 16.016 -1.822 1 96.81 82 ASN A CA 1
ATOM 642 C C . ASN A 1 82 ? 4.617 14.961 -1.401 1 96.81 82 ASN A C 1
ATOM 644 O O . ASN A 1 82 ? 5.406 14.492 -2.223 1 96.81 82 ASN A O 1
ATOM 648 N N . HIS A 1 83 ? 4.645 14.594 -0.1 1 97.56 83 HIS A N 1
ATOM 649 C CA . HIS A 1 83 ? 5.551 13.555 0.372 1 97.56 83 HIS A CA 1
ATOM 650 C C . HIS A 1 83 ? 4.98 12.164 0.115 1 97.56 83 HIS A C 1
ATOM 652 O O . HIS A 1 83 ? 5.727 11.188 0.028 1 97.56 83 HIS A O 1
ATOM 658 N N . ASP A 1 84 ? 3.721 12.117 -0.029 1 98.06 84 ASP A N 1
ATOM 659 C CA . ASP A 1 84 ? 3.037 10.836 -0.193 1 98.06 84 ASP A CA 1
ATOM 660 C C . ASP A 1 84 ? 3.164 10.328 -1.626 1 98.06 84 ASP A C 1
ATOM 662 O O . ASP A 1 84 ? 3.486 11.086 -2.537 1 98.06 84 ASP A O 1
ATOM 666 N N . ALA A 1 85 ? 3.002 9.023 -1.765 1 97.5 85 ALA A N 1
ATOM 667 C CA . ALA A 1 85 ? 2.783 8.414 -3.074 1 97.5 85 ALA A CA 1
ATOM 668 C C . ALA A 1 85 ? 1.301 8.133 -3.309 1 97.5 85 ALA A C 1
ATOM 670 O O . ALA A 1 85 ? 0.74 7.199 -2.73 1 97.5 85 ALA A O 1
ATOM 671 N N . PRO A 1 86 ? 0.696 8.914 -4.191 1 97.75 86 PRO A N 1
ATOM 672 C CA . PRO A 1 86 ? -0.757 8.812 -4.344 1 97.75 86 PRO A CA 1
ATOM 673 C C . PRO A 1 86 ? -1.219 7.395 -4.68 1 97.75 86 PRO A C 1
ATOM 675 O O . PRO A 1 86 ? -2.197 6.91 -4.109 1 97.75 86 PRO A O 1
ATOM 678 N N . THR A 1 87 ? -0.521 6.719 -5.562 1 97 87 THR A N 1
ATOM 679 C CA . THR A 1 87 ? -0.921 5.383 -6 1 97 87 THR A CA 1
ATOM 680 C C . THR A 1 87 ? -0.791 4.383 -4.855 1 97 87 THR A C 1
ATOM 682 O O . THR A 1 87 ? -1.678 3.553 -4.648 1 97 87 THR A O 1
ATOM 685 N N . ARG A 1 88 ? 0.261 4.461 -4.145 1 97.5 88 ARG A N 1
ATOM 686 C CA . ARG A 1 88 ? 0.482 3.541 -3.035 1 97.5 88 ARG A CA 1
ATOM 687 C C . ARG A 1 88 ? -0.496 3.812 -1.897 1 97.5 88 ARG A C 1
ATOM 689 O O . ARG A 1 88 ? -1.086 2.881 -1.344 1 97.5 88 ARG A O 1
ATOM 696 N N . LEU A 1 89 ? -0.649 5.086 -1.579 1 98.12 89 LEU A N 1
ATOM 697 C CA . LEU A 1 89 ? -1.596 5.457 -0.532 1 98.12 89 LEU A CA 1
ATOM 698 C C . LEU A 1 89 ? -3.021 5.094 -0.935 1 98.12 89 LEU A C 1
ATOM 700 O O . LEU A 1 89 ? -3.844 4.75 -0.083 1 98.12 89 LEU A O 1
ATOM 704 N N . GLY A 1 90 ? -3.271 5.145 -2.223 1 97.62 90 GLY A N 1
ATOM 705 C CA . GLY A 1 90 ? -4.602 4.875 -2.748 1 97.62 90 GLY A CA 1
ATOM 706 C C . GLY A 1 90 ? -4.82 3.418 -3.105 1 97.62 90 GLY A C 1
ATOM 707 O O . GLY A 1 90 ? -5.82 3.072 -3.74 1 97.62 90 GLY A O 1
ATOM 708 N N . PHE A 1 91 ? -3.902 2.527 -2.688 1 95.81 91 PHE A N 1
ATOM 709 C CA . PHE A 1 91 ? -4.055 1.106 -2.977 1 95.81 91 PHE A CA 1
ATOM 710 C C . PHE A 1 91 ? -5.352 0.57 -2.381 1 95.81 91 PHE A C 1
ATOM 712 O O . PHE A 1 91 ? -5.609 0.743 -1.188 1 95.81 91 PHE A O 1
ATOM 719 N N . THR A 1 92 ? -6.27 0.011 -3.211 1 93.69 92 THR A N 1
ATOM 720 C CA . THR A 1 92 ? -7.562 -0.604 -2.93 1 93.69 92 THR A CA 1
ATOM 721 C C . THR A 1 92 ? -8.547 0.43 -2.396 1 93.69 92 THR A C 1
ATOM 723 O O . THR A 1 92 ? -9.5 0.082 -1.693 1 93.69 92 THR A O 1
ATOM 726 N N . ALA A 1 93 ? -8.273 1.74 -2.695 1 95.06 93 ALA A N 1
ATOM 727 C CA . ALA A 1 93 ? -9.156 2.799 -2.215 1 95.06 93 ALA A CA 1
ATOM 728 C C . ALA A 1 93 ? -10.586 2.578 -2.699 1 95.06 93 ALA A C 1
ATOM 730 O O . ALA A 1 93 ? -11.539 2.785 -1.945 1 95.06 93 ALA A O 1
ATOM 731 N N . GLY A 1 94 ? -10.742 2.135 -3.941 1 93.56 94 GLY A N 1
ATOM 732 C CA . GLY A 1 94 ? -12.055 1.925 -4.527 1 93.56 94 GLY A CA 1
ATOM 733 C C . GLY A 1 94 ? -12.82 0.778 -3.893 1 93.56 94 GLY A C 1
ATOM 734 O O . GLY A 1 94 ? -14.016 0.607 -4.141 1 93.56 94 GLY A O 1
ATOM 735 N N . LEU A 1 95 ? -12.164 0.047 -3.047 1 95.69 95 LEU A N 1
ATOM 736 C CA . LEU A 1 95 ? -12.75 -1.149 -2.453 1 95.69 95 LEU A CA 1
ATOM 737 C C . LEU A 1 95 ? -13.039 -0.936 -0.97 1 95.69 95 LEU A C 1
ATOM 739 O O . LEU A 1 95 ? -13.523 -1.842 -0.292 1 95.69 95 LEU A O 1
ATOM 743 N N . LEU A 1 96 ? -12.719 0.25 -0.461 1 95.12 96 LEU A N 1
ATOM 744 C CA . LEU A 1 96 ? -12.883 0.523 0.962 1 95.12 96 LEU A CA 1
ATOM 745 C C . LEU A 1 96 ? -14.359 0.68 1.314 1 95.12 96 LEU A C 1
ATOM 747 O O . LEU A 1 96 ? -15.156 1.118 0.483 1 95.12 96 LEU A O 1
ATOM 751 N N . LYS A 1 97 ? -14.648 0.263 2.521 1 84.25 97 LYS A N 1
ATOM 752 C CA . LYS A 1 97 ? -15.977 0.519 3.072 1 84.25 97 LYS A CA 1
ATOM 753 C C . LYS A 1 97 ? -16.25 2.016 3.166 1 84.25 97 LYS A C 1
ATOM 755 O O . LYS A 1 97 ? -15.328 2.828 3.131 1 84.25 97 LYS A O 1
ATOM 760 N N . ASP A 1 98 ? -17.469 2.338 3.453 1 79.75 98 ASP A N 1
ATOM 761 C CA . ASP A 1 98 ? -17.953 3.688 3.211 1 79.75 98 ASP A CA 1
ATOM 762 C C . ASP A 1 98 ? -17.422 4.668 4.25 1 79.75 98 ASP A C 1
ATOM 764 O O . ASP A 1 98 ? -17.344 5.871 3.996 1 79.75 98 ASP A O 1
ATOM 768 N N . ARG A 1 99 ? -16.922 4.184 5.234 1 92.94 99 ARG A N 1
ATOM 769 C CA . ARG A 1 99 ? -16.547 5.137 6.273 1 92.94 99 ARG A CA 1
ATOM 770 C C . ARG A 1 99 ? -15.094 5.566 6.121 1 92.94 99 ARG A C 1
ATOM 772 O O . ARG A 1 99 ? -14.602 6.391 6.891 1 92.94 99 ARG A O 1
ATOM 779 N N . VAL A 1 100 ? -14.359 5.07 5.176 1 97.38 100 VAL A N 1
ATOM 780 C CA . VAL A 1 100 ? -13.008 5.523 4.883 1 97.38 100 VAL A CA 1
ATOM 781 C C . VAL A 1 100 ? -12.867 5.809 3.389 1 97.38 100 VAL A C 1
ATOM 783 O O . VAL A 1 100 ? -13.086 4.926 2.559 1 97.38 100 VAL A O 1
ATOM 786 N N . VAL A 1 101 ? -12.539 7.043 3.104 1 98.19 101 VAL A N 1
ATOM 787 C CA . VAL A 1 101 ? -12.406 7.461 1.712 1 98.19 101 VAL A CA 1
ATOM 788 C C . VAL A 1 101 ? -11.008 8.031 1.479 1 98.19 101 VAL A C 1
ATOM 790 O O . VAL A 1 101 ? -10.594 8.977 2.15 1 98.19 101 VAL A O 1
ATOM 793 N N . ILE A 1 102 ? -10.258 7.41 0.611 1 98.25 102 ILE A N 1
ATOM 794 C CA . ILE A 1 102 ? -8.961 7.91 0.169 1 98.25 102 ILE A CA 1
ATOM 795 C C . ILE A 1 102 ? -9.062 8.406 -1.271 1 98.25 102 ILE A C 1
ATOM 797 O O . ILE A 1 102 ? -9.5 7.668 -2.158 1 98.25 102 ILE A O 1
ATOM 801 N N . VAL A 1 103 ? -8.695 9.688 -1.509 1 98.19 103 VAL A N 1
ATOM 802 C CA . VAL A 1 103 ? -8.859 10.273 -2.834 1 98.19 103 VAL A CA 1
ATOM 803 C C . VAL A 1 103 ? -7.492 10.688 -3.389 1 98.19 103 VAL A C 1
ATOM 805 O O . VAL A 1 103 ? -7.059 11.828 -3.207 1 98.19 103 VAL A O 1
ATOM 808 N N . PRO A 1 104 ? -6.891 9.805 -4.145 1 97.81 104 PRO A N 1
ATOM 809 C CA . PRO A 1 104 ? -5.562 10.117 -4.68 1 97.81 104 PRO A CA 1
ATOM 810 C C . PRO A 1 104 ? -5.621 10.781 -6.051 1 97.81 104 PRO A C 1
ATOM 812 O O . PRO A 1 104 ? -4.605 11.289 -6.535 1 97.81 104 PRO A O 1
ATOM 815 N N . ASP A 1 105 ? -6.73 10.766 -6.77 1 97.44 105 ASP A N 1
ATOM 816 C CA . ASP A 1 105 ? -6.855 11.219 -8.148 1 97.44 105 ASP A CA 1
ATOM 817 C C . ASP A 1 105 ? -7.496 12.602 -8.227 1 97.44 105 ASP A C 1
ATOM 819 O O . ASP A 1 105 ? -8.68 12.758 -7.898 1 97.44 105 ASP A O 1
ATOM 823 N N . PRO A 1 106 ? -6.734 13.547 -8.719 1 97.94 106 PRO A N 1
ATOM 824 C CA . PRO A 1 106 ? -7.289 14.906 -8.766 1 97.94 106 PRO A CA 1
ATOM 825 C C . PRO A 1 106 ? -8.484 15.016 -9.711 1 97.94 106 PRO A C 1
ATOM 827 O O . PRO A 1 106 ? -9.25 15.984 -9.625 1 97.94 106 PRO A O 1
ATOM 830 N N . ARG A 1 107 ? -8.695 14.07 -10.609 1 97.69 107 ARG A N 1
ATOM 831 C CA . ARG A 1 107 ? -9.828 14.094 -11.531 1 97.69 107 ARG A CA 1
ATOM 832 C C . ARG A 1 107 ? -11.141 13.859 -10.797 1 97.69 107 ARG A C 1
ATOM 834 O O . ARG A 1 107 ? -12.219 14.133 -11.336 1 97.69 107 ARG A O 1
ATOM 841 N N . LYS A 1 108 ? -11.031 13.422 -9.586 1 97.94 108 LYS A N 1
ATOM 842 C CA . LYS A 1 108 ? -12.219 13.133 -8.781 1 97.94 108 LYS A CA 1
ATOM 843 C C . LYS A 1 108 ? -12.555 14.305 -7.855 1 97.94 108 LYS A C 1
ATOM 845 O O . LYS A 1 108 ? -13.414 14.188 -6.984 1 97.94 108 LYS A O 1
ATOM 850 N N . ALA A 1 109 ? -11.922 15.43 -8.086 1 98.06 109 ALA A N 1
ATOM 851 C CA . ALA A 1 109 ? -12.094 16.594 -7.227 1 98.06 109 ALA A CA 1
ATOM 852 C C . ALA A 1 109 ? -13.547 17.078 -7.238 1 98.06 109 ALA A C 1
ATOM 854 O O . ALA A 1 109 ? -14.039 17.594 -6.238 1 98.06 109 ALA A O 1
ATOM 855 N N . GLY A 1 110 ? -14.242 16.859 -8.328 1 98.38 110 GLY A N 1
ATOM 856 C CA . GLY A 1 110 ? -15.609 17.344 -8.469 1 98.38 110 GLY A CA 1
ATOM 857 C C . GLY A 1 110 ? -16.641 16.375 -7.945 1 98.38 110 GLY A C 1
ATOM 858 O O . GLY A 1 110 ? -17.844 16.609 -8.102 1 98.38 110 GLY A O 1
ATOM 859 N N . GLU A 1 111 ? -16.234 15.266 -7.383 1 98.19 111 GLU A N 1
ATOM 860 C CA . GLU A 1 111 ? -17.109 14.266 -6.797 1 98.19 111 GLU A CA 1
ATOM 861 C C . GLU A 1 111 ? -17.172 14.406 -5.281 1 98.19 111 GLU A C 1
ATOM 863 O O . GLU A 1 111 ? -16.281 13.922 -4.574 1 98.19 111 GLU A O 1
ATOM 868 N N . PRO A 1 112 ? -18.234 15.016 -4.77 1 98.19 112 PRO A N 1
ATOM 869 C CA . PRO A 1 112 ? -18.281 15.242 -3.324 1 98.19 112 PRO A CA 1
ATOM 870 C C . PRO A 1 112 ? -18.453 13.953 -2.527 1 98.19 112 PRO A C 1
ATOM 872 O O . PRO A 1 112 ? -19.156 13.039 -2.967 1 98.19 112 PRO A O 1
ATOM 875 N N . ILE A 1 113 ? -17.812 13.898 -1.41 1 98.25 113 ILE A N 1
ATOM 876 C CA . ILE A 1 113 ? -18.016 12.844 -0.417 1 98.25 113 ILE A CA 1
ATOM 877 C C . ILE A 1 113 ? -19.109 13.266 0.567 1 98.25 113 ILE A C 1
ATOM 879 O O . ILE A 1 113 ? -18.953 14.266 1.275 1 98.25 113 ILE A O 1
ATOM 883 N N . ASP A 1 114 ? -20.156 12.5 0.597 1 98 114 ASP A N 1
ATOM 884 C CA . ASP A 1 114 ? -21.281 12.805 1.481 1 98 114 ASP A CA 1
ATOM 885 C C . ASP A 1 114 ? -20.969 12.406 2.922 1 98 114 ASP A C 1
ATOM 887 O O . ASP A 1 114 ? -20.578 11.266 3.182 1 98 114 ASP A O 1
ATOM 891 N N . ILE A 1 115 ? -21.062 13.336 3.814 1 98.5 115 ILE A N 1
ATOM 892 C CA . ILE A 1 115 ? -20.969 13.055 5.242 1 98.5 115 ILE A CA 1
ATOM 893 C C . ILE A 1 115 ? -22.359 12.836 5.824 1 98.5 115 ILE A C 1
ATOM 895 O O . ILE A 1 115 ? -23.203 13.734 5.785 1 98.5 115 ILE A O 1
ATOM 899 N N . ILE A 1 116 ? -22.578 11.594 6.359 1 97.25 116 ILE A N 1
ATOM 900 C CA . ILE A 1 116 ? -23.922 11.188 6.793 1 97.25 116 ILE A CA 1
ATOM 901 C C . ILE A 1 116 ? -23.938 11.008 8.305 1 97.25 116 ILE A C 1
ATOM 903 O O . ILE A 1 116 ? -23.031 10.391 8.875 1 97.25 116 ILE A O 1
ATOM 907 N N . ARG A 1 117 ? -24.812 11.594 9 1 95.69 117 ARG A N 1
ATOM 908 C CA . ARG A 1 117 ? -25.109 11.391 10.414 1 95.69 117 ARG A CA 1
ATOM 909 C C . ARG A 1 117 ? -26.516 10.812 10.602 1 95.69 117 ARG A C 1
ATOM 911 O O . ARG A 1 117 ? -27.5 11.461 10.281 1 95.69 117 ARG A O 1
ATOM 918 N N . GLY A 1 118 ? -26.625 9.641 11.125 1 93.5 118 GLY A N 1
ATOM 919 C CA . GLY A 1 118 ? -27.922 9.023 11.352 1 93.5 118 GLY A CA 1
ATOM 920 C C . GLY A 1 118 ? -28.766 8.93 10.094 1 93.5 118 GLY A C 1
ATOM 921 O O . GLY A 1 118 ? -29.969 9.172 10.133 1 93.5 118 GLY A O 1
ATOM 922 N N . GLY A 1 119 ? -28.172 8.797 8.984 1 94.44 119 GLY A N 1
ATOM 923 C CA . GLY A 1 119 ? -28.891 8.625 7.734 1 94.44 119 GLY A CA 1
ATOM 924 C C . GLY A 1 119 ? -29.141 9.938 7.008 1 94.44 119 GLY A C 1
ATOM 925 O O . GLY A 1 119 ? -29.672 9.938 5.895 1 94.44 119 GLY A O 1
ATOM 926 N N . GLU A 1 120 ? -28.734 10.969 7.613 1 96.62 120 GLU A N 1
ATOM 927 C CA . GLU A 1 120 ? -28.984 12.281 7.02 1 96.62 120 GLU A CA 1
ATOM 928 C C . GLU A 1 120 ? -27.688 12.914 6.52 1 96.62 120 GLU A C 1
ATOM 930 O O . GLU A 1 120 ? -26.656 12.82 7.184 1 96.62 120 GLU A O 1
ATOM 935 N N . LEU A 1 121 ? -27.797 13.531 5.41 1 98 121 LEU A N 1
ATOM 936 C CA . LEU A 1 121 ? -26.672 14.281 4.867 1 98 121 LEU A CA 1
ATOM 937 C C . LEU A 1 121 ? -26.406 15.539 5.695 1 98 121 LEU A C 1
ATOM 939 O O . LEU A 1 121 ? -27.281 16.391 5.84 1 98 121 LEU A O 1
ATOM 943 N N . VAL A 1 122 ? -25.188 15.68 6.223 1 98.19 122 VAL A N 1
ATOM 944 C CA . VAL A 1 122 ? -24.938 16.812 7.098 1 98.19 122 VAL A CA 1
ATOM 945 C C . VAL A 1 122 ? -23.812 17.672 6.512 1 98.19 122 VAL A C 1
ATOM 947 O O . VAL A 1 122 ? -23.547 18.766 7 1 98.19 122 VAL A O 1
ATOM 950 N N . GLY A 1 123 ? -23.156 17.219 5.449 1 98.44 123 GLY A N 1
ATOM 951 C CA . GLY A 1 123 ? -22.094 17.953 4.801 1 98.44 123 GLY A CA 1
ATOM 952 C C . GLY A 1 123 ? -21.531 17.25 3.582 1 98.44 123 GLY A C 1
ATOM 953 O O . GLY A 1 123 ? -21.812 16.078 3.355 1 98.44 123 GLY A O 1
ATOM 954 N N . GLN A 1 124 ? -20.766 17.938 2.797 1 98.69 124 GLN A N 1
ATOM 955 C CA . GLN A 1 124 ? -20.062 17.406 1.641 1 98.69 124 GLN A CA 1
ATOM 956 C C . GLN A 1 124 ? -18.594 17.859 1.643 1 98.69 124 GLN A C 1
ATOM 958 O O . GLN A 1 124 ? -18.297 19 1.977 1 98.69 124 GLN A O 1
ATOM 963 N N . VAL A 1 125 ? -17.766 16.953 1.285 1 98.81 125 VAL A N 1
ATOM 964 C CA . VAL A 1 125 ? -16.344 17.234 1.25 1 98.81 125 VAL A CA 1
ATOM 965 C C . VAL A 1 125 ? -15.805 17.016 -0.161 1 98.81 125 VAL A C 1
ATOM 967 O O . VAL A 1 125 ? -16.031 15.953 -0.756 1 98.81 125 VAL A O 1
ATOM 970 N N . TYR A 1 126 ? -15.234 18.031 -0.731 1 98.88 126 TYR A N 1
ATOM 971 C CA . TYR A 1 126 ? -14.438 17.906 -1.95 1 98.88 126 TYR A CA 1
ATOM 972 C C . TYR A 1 126 ? -12.961 17.75 -1.625 1 98.88 126 TYR A C 1
ATOM 974 O O . TYR A 1 126 ? -12.359 18.625 -1.008 1 98.88 126 TYR A O 1
ATOM 982 N N . ALA A 1 127 ? -12.375 16.672 -2.029 1 98.81 127 ALA A N 1
ATOM 983 C CA . ALA A 1 127 ? -11.016 16.344 -1.594 1 98.81 127 ALA A CA 1
ATOM 984 C C . ALA A 1 127 ? -10.023 16.453 -2.748 1 98.81 127 ALA A C 1
ATOM 986 O O . ALA A 1 127 ? -10.094 15.688 -3.709 1 98.81 127 ALA A O 1
ATOM 987 N N . LEU A 1 128 ? -9.078 17.406 -2.66 1 98.62 128 LEU A N 1
ATOM 988 C CA . LEU A 1 128 ? -8.008 17.578 -3.631 1 98.62 128 LEU A CA 1
ATOM 989 C C . LEU A 1 128 ? -6.684 17.047 -3.08 1 98.62 128 LEU A C 1
ATOM 991 O O . LEU A 1 128 ? -6.203 17.531 -2.051 1 98.62 128 LEU A O 1
ATOM 995 N N . PRO A 1 129 ? -6.105 16.094 -3.777 1 98.44 129 PRO A N 1
ATOM 996 C CA . PRO A 1 129 ? -4.73 15.75 -3.398 1 98.44 129 PRO A CA 1
ATOM 997 C C . PRO A 1 129 ? -3.727 16.828 -3.783 1 98.44 129 PRO A C 1
ATOM 999 O O . PRO A 1 129 ? -4.102 17.844 -4.391 1 98.44 129 PRO A O 1
ATOM 1002 N N . TYR A 1 130 ? -2.5 16.672 -3.344 1 98 130 TYR A N 1
ATOM 1003 C CA . TYR A 1 130 ? -1.464 17.531 -3.891 1 98 130 TYR A CA 1
ATOM 1004 C C . TYR A 1 130 ? -1.382 17.406 -5.406 1 98 130 TYR A C 1
ATOM 1006 O O . TYR A 1 130 ? -1.423 16.297 -5.938 1 98 130 TYR A O 1
ATOM 1014 N N . LEU A 1 131 ? -1.309 18.5 -6.051 1 97.56 131 LEU A N 1
ATOM 1015 C CA . LEU A 1 131 ? -1.23 18.5 -7.508 1 97.56 131 LEU A CA 1
ATOM 1016 C C . LEU A 1 131 ? 0.16 18.906 -7.98 1 97.56 131 LEU A C 1
ATOM 1018 O O . LEU A 1 131 ? 0.646 19.984 -7.625 1 97.56 131 LEU A O 1
ATOM 1022 N N . GLU A 1 132 ? 0.707 18.047 -8.703 1 95.44 132 GLU A N 1
ATOM 1023 C CA . GLU A 1 132 ? 2 18.328 -9.32 1 95.44 132 GLU A CA 1
ATOM 1024 C C . GLU A 1 132 ? 1.829 18.938 -10.703 1 95.44 132 GLU A C 1
ATOM 1026 O O . GLU A 1 132 ? 1.326 18.281 -11.617 1 95.44 132 GLU A O 1
ATOM 1031 N N . PRO A 1 133 ? 2.332 20.125 -10.891 1 95.38 133 PRO A N 1
ATOM 1032 C CA . PRO A 1 133 ? 2.061 20.844 -12.141 1 95.38 133 PRO A CA 1
ATOM 1033 C C . PRO A 1 133 ? 2.48 20.047 -13.375 1 95.38 133 PRO A C 1
ATOM 1035 O O . PRO A 1 133 ? 1.729 19.969 -14.352 1 95.38 133 PRO A O 1
ATOM 1038 N N . ASP A 1 134 ? 3.617 19.406 -13.391 1 94.25 134 ASP A N 1
ATOM 1039 C CA . ASP A 1 134 ? 4.137 18.719 -14.57 1 94.25 134 ASP A CA 1
ATOM 1040 C C . ASP A 1 134 ? 3.266 17.516 -14.93 1 94.25 134 ASP A C 1
ATOM 1042 O O . ASP A 1 134 ? 3.156 17.141 -16.094 1 94.25 134 ASP A O 1
ATOM 1046 N N . ILE A 1 135 ? 2.641 16.984 -14.016 1 95.38 135 ILE A N 1
ATOM 1047 C CA . ILE A 1 135 ? 1.831 15.797 -14.234 1 95.38 135 ILE A CA 1
ATOM 1048 C C . ILE A 1 135 ? 0.369 16.188 -14.43 1 95.38 135 ILE A C 1
ATOM 1050 O O . ILE A 1 135 ? -0.271 15.789 -15.398 1 95.38 135 ILE A O 1
ATOM 1054 N N . ASP A 1 136 ? -0.122 17.016 -13.625 1 97.12 136 ASP A N 1
ATOM 1055 C CA . ASP A 1 136 ? -1.558 17.266 -13.531 1 97.12 136 ASP A CA 1
ATOM 1056 C C . ASP A 1 136 ? -2.006 18.297 -14.57 1 97.12 136 ASP A C 1
ATOM 1058 O O . ASP A 1 136 ? -3.197 18.406 -14.867 1 97.12 136 ASP A O 1
ATOM 1062 N N . ARG A 1 137 ? -1.002 19.031 -15.141 1 96.88 137 ARG A N 1
ATOM 1063 C CA . ARG A 1 137 ? -1.381 19.938 -16.203 1 96.88 137 ARG A CA 1
ATOM 1064 C C . ARG A 1 137 ? -1.916 19.188 -17.422 1 96.88 137 ARG A C 1
ATOM 1066 O O . ARG A 1 137 ? -2.695 19.734 -18.203 1 96.88 137 ARG A O 1
ATOM 1073 N N . VAL A 1 138 ? -1.444 17.969 -17.578 1 97.19 138 VAL A N 1
ATOM 1074 C CA . VAL A 1 138 ? -1.934 17.125 -18.672 1 97.19 138 VAL A CA 1
ATOM 1075 C C . VAL A 1 138 ? -3.191 16.391 -18.219 1 97.19 138 VAL A C 1
ATOM 1077 O O . VAL A 1 138 ? -4.199 16.375 -18.938 1 97.19 138 VAL A O 1
ATOM 1080 N N . ARG A 1 139 ? -3.189 15.906 -17.031 1 96.75 139 ARG A N 1
ATOM 1081 C CA . ARG A 1 139 ? -4.25 15.055 -16.484 1 96.75 139 ARG A CA 1
ATOM 1082 C C . ARG A 1 139 ? -5.562 15.828 -16.375 1 96.75 139 ARG A C 1
ATOM 1084 O O . ARG A 1 139 ? -6.641 15.25 -16.547 1 96.75 139 ARG A O 1
ATOM 1091 N N . LEU A 1 140 ? -5.512 17.094 -16.109 1 97.81 140 LEU A N 1
ATOM 1092 C CA . LEU A 1 140 ? -6.711 17.891 -15.836 1 97.81 140 LEU A CA 1
ATOM 1093 C C . LEU A 1 140 ? -7.074 18.75 -17.031 1 97.81 140 LEU A C 1
ATOM 1095 O O . LEU A 1 140 ? -8.078 19.469 -17 1 97.81 140 LEU A O 1
ATOM 1099 N N . ALA A 1 141 ? -6.285 18.609 -18.094 1 96.94 141 ALA A N 1
ATOM 1100 C CA . ALA A 1 141 ? -6.594 19.375 -19.312 1 96.94 141 ALA A CA 1
ATOM 1101 C C . ALA A 1 141 ? -7.812 18.797 -20.031 1 96.94 141 ALA A C 1
ATOM 1103 O O . ALA A 1 141 ? -8.039 17.578 -20 1 96.94 141 ALA A O 1
ATOM 1104 N N . GLU A 1 142 ? -8.578 19.609 -20.609 1 92.44 142 GLU A N 1
ATOM 1105 C CA . GLU A 1 142 ? -9.695 19.141 -21.438 1 92.44 142 GLU A CA 1
ATOM 1106 C C . GLU A 1 142 ? -9.203 18.328 -22.625 1 92.44 142 GLU A C 1
ATOM 1108 O O . GLU A 1 142 ? -9.797 17.312 -22.969 1 92.44 142 GLU A O 1
ATOM 1113 N N . ASP A 1 143 ? -8.125 18.812 -23.203 1 91.56 143 ASP A N 1
ATOM 1114 C CA . ASP A 1 143 ? -7.41 18.156 -24.281 1 91.56 143 ASP A CA 1
ATOM 1115 C C . ASP A 1 143 ? -5.977 17.828 -23.875 1 91.56 143 ASP A C 1
ATOM 1117 O O . ASP A 1 143 ? -5.16 18.719 -23.672 1 91.56 143 ASP A O 1
ATOM 1121 N N . PRO A 1 144 ? -5.723 16.531 -23.828 1 88.62 144 PRO A N 1
ATOM 1122 C CA . PRO A 1 144 ? -4.379 16.141 -23.375 1 88.62 144 PRO A CA 1
ATOM 1123 C C . PRO A 1 144 ? -3.277 16.703 -24.266 1 88.62 144 PRO A C 1
ATOM 1125 O O . PRO A 1 144 ? -2.139 16.859 -23.828 1 88.62 144 PRO A O 1
ATOM 1128 N N . ASP A 1 145 ? -3.562 17.047 -25.453 1 92.56 145 ASP A N 1
ATOM 1129 C CA . ASP A 1 145 ? -2.586 17.594 -26.391 1 92.56 145 ASP A CA 1
ATOM 1130 C C . ASP A 1 145 ? -2.385 19.094 -26.156 1 92.56 145 ASP A C 1
ATOM 1132 O O . ASP A 1 145 ? -1.478 19.703 -26.734 1 92.56 145 ASP A O 1
ATOM 1136 N N . GLU A 1 146 ? -3.219 19.672 -25.312 1 95.5 146 GLU A N 1
ATOM 1137 C CA . GLU A 1 146 ? -3.107 21.078 -24.922 1 95.5 146 GLU A CA 1
ATOM 1138 C C . GLU A 1 146 ? -3.055 21.219 -23.406 1 95.5 146 GLU A C 1
ATOM 1140 O O . GLU A 1 146 ? -4.02 21.672 -22.781 1 95.5 146 GLU A O 1
ATOM 1145 N N . PRO A 1 147 ? -1.93 20.938 -22.891 1 96 147 PRO A N 1
ATOM 1146 C CA . PRO A 1 147 ? -1.803 20.969 -21.438 1 96 147 PRO A CA 1
ATOM 1147 C C . PRO A 1 147 ? -2.021 22.359 -20.844 1 96 147 PRO A C 1
ATOM 1149 O O . PRO A 1 147 ? -1.834 23.359 -21.531 1 96 147 PRO A O 1
ATOM 1152 N N . LEU A 1 148 ? -2.455 22.359 -19.578 1 96.19 148 LEU A N 1
ATOM 1153 C CA . LEU A 1 148 ? -2.588 23.609 -18.828 1 96.19 148 LEU A CA 1
ATOM 1154 C C . LEU A 1 148 ? -1.229 24.266 -18.625 1 96.19 148 LEU A C 1
ATOM 1156 O O . LEU A 1 148 ? -0.191 23.656 -18.891 1 96.19 148 LEU A O 1
ATOM 1160 N N . ALA A 1 149 ? -1.307 25.578 -18.203 1 94.06 149 ALA A N 1
ATOM 1161 C CA . ALA A 1 149 ? -0.064 26.25 -17.828 1 94.06 149 ALA A CA 1
ATOM 1162 C C . ALA A 1 149 ? 0.681 25.469 -16.75 1 94.06 149 ALA A C 1
ATOM 1164 O O . ALA A 1 149 ? 0.061 24.812 -15.906 1 94.06 149 ALA A O 1
ATOM 1165 N N . ARG A 1 150 ? 2.02 25.547 -16.812 1 93.25 150 ARG A N 1
ATOM 1166 C CA . ARG A 1 150 ? 2.854 24.828 -15.852 1 93.25 150 ARG A CA 1
ATOM 1167 C C . ARG A 1 150 ? 2.971 25.609 -14.547 1 93.25 150 ARG A C 1
ATOM 1169 O O . ARG A 1 150 ? 4.023 26.172 -14.242 1 93.25 150 ARG A O 1
ATOM 1176 N N . SER A 1 151 ? 1.961 25.547 -13.695 1 92.81 151 SER A N 1
ATOM 1177 C CA . SER A 1 151 ? 1.942 26.219 -12.406 1 92.81 151 SER A CA 1
ATOM 1178 C C . SER A 1 151 ? 0.958 25.562 -11.445 1 92.81 151 SER A C 1
ATOM 1180 O O . SER A 1 151 ? 0 24.922 -11.883 1 92.81 151 SER A O 1
ATOM 1182 N N . HIS A 1 152 ? 1.217 25.719 -10.195 1 96 152 HIS A N 1
ATOM 1183 C CA . HIS A 1 152 ? 0.288 25.203 -9.195 1 96 152 HIS A CA 1
ATOM 1184 C C . HIS A 1 152 ? -1.077 25.875 -9.312 1 96 152 HIS A C 1
ATOM 1186 O O . HIS A 1 152 ? -2.109 25.219 -9.172 1 96 152 HIS A O 1
ATOM 1192 N N . GLU A 1 153 ? -1.102 27.125 -9.562 1 94.5 153 GLU A N 1
ATOM 1193 C CA . GLU A 1 153 ? -2.355 27.859 -9.727 1 94.5 153 GLU A CA 1
ATOM 1194 C C . GLU A 1 153 ? -3.211 27.234 -10.828 1 94.5 153 GLU A C 1
ATOM 1196 O O . GLU A 1 153 ? -4.41 27 -10.641 1 94.5 153 GLU A O 1
ATOM 1201 N N . ALA A 1 154 ? -2.588 26.938 -11.93 1 96 154 ALA A N 1
ATOM 1202 C CA . ALA A 1 154 ? -3.324 26.438 -13.086 1 96 154 ALA A CA 1
ATOM 1203 C C . ALA A 1 154 ? -3.951 25.078 -12.797 1 96 154 ALA A C 1
ATOM 1205 O O . ALA A 1 154 ? -5.125 24.844 -13.094 1 96 154 ALA A O 1
ATOM 1206 N N . VAL A 1 155 ? -3.217 24.203 -12.195 1 97.69 155 VAL A N 1
ATOM 1207 C CA . VAL A 1 155 ? -3.713 22.844 -11.992 1 97.69 155 VAL A CA 1
ATOM 1208 C C . VAL A 1 155 ? -4.73 22.828 -10.852 1 97.69 155 VAL A C 1
ATOM 1210 O O . VAL A 1 155 ? -5.727 22.109 -10.914 1 97.69 155 VAL A O 1
ATOM 1213 N N . VAL A 1 156 ? -4.52 23.625 -9.828 1 97.94 156 VAL A N 1
ATOM 1214 C CA . VAL A 1 156 ? -5.48 23.703 -8.734 1 97.94 156 VAL A CA 1
ATOM 1215 C C . VAL A 1 156 ? -6.773 24.359 -9.219 1 97.94 156 VAL A C 1
ATOM 1217 O O . VAL A 1 156 ? -7.867 23.922 -8.852 1 97.94 156 VAL A O 1
ATOM 1220 N N . LYS A 1 157 ? -6.652 25.375 -10.039 1 96.94 157 LYS A N 1
ATOM 1221 C CA . LYS A 1 157 ? -7.832 26 -10.617 1 96.94 157 LYS A CA 1
ATOM 1222 C C . LYS A 1 157 ? -8.648 25 -11.43 1 96.94 157 LYS A C 1
ATOM 1224 O O . LYS A 1 157 ? -9.875 24.984 -11.344 1 96.94 157 LYS A O 1
ATOM 1229 N N . ALA A 1 158 ? -7.93 24.219 -12.188 1 98.12 158 ALA A N 1
ATOM 1230 C CA . ALA A 1 158 ? -8.617 23.219 -12.992 1 98.12 158 ALA A CA 1
ATOM 1231 C C . ALA A 1 158 ? -9.367 22.234 -12.102 1 98.12 158 ALA A C 1
ATOM 1233 O O . ALA A 1 158 ? -10.508 21.859 -12.406 1 98.12 158 ALA A O 1
ATOM 1234 N N . ALA A 1 159 ? -8.781 21.766 -11.055 1 98.62 159 ALA A N 1
ATOM 1235 C CA . ALA A 1 159 ? -9.445 20.891 -10.102 1 98.62 159 ALA A CA 1
ATOM 1236 C C . ALA A 1 159 ? -10.656 21.578 -9.469 1 98.62 159 ALA A C 1
ATOM 1238 O O . ALA A 1 159 ? -11.727 20.984 -9.336 1 98.62 159 ALA A O 1
ATOM 1239 N N . MET A 1 160 ? -10.492 22.844 -9.117 1 98.25 160 MET A N 1
ATOM 1240 C CA . MET A 1 160 ? -11.57 23.594 -8.484 1 98.25 160 MET A CA 1
ATOM 1241 C C . MET A 1 160 ? -12.703 23.859 -9.477 1 98.25 160 MET A C 1
ATOM 1243 O O . MET A 1 160 ? -13.859 24.031 -9.086 1 98.25 160 MET A O 1
ATOM 1247 N N . ASP A 1 161 ? -12.367 23.922 -10.758 1 98.12 161 ASP A N 1
ATOM 1248 C CA . ASP A 1 161 ? -13.406 24.047 -11.773 1 98.12 161 ASP A CA 1
ATOM 1249 C C . ASP A 1 161 ? -14.336 22.828 -11.758 1 98.12 161 ASP A C 1
ATOM 1251 O O . ASP A 1 161 ? -15.539 22.953 -11.961 1 98.12 161 ASP A O 1
ATOM 1255 N N . LEU A 1 162 ? -13.766 21.688 -11.508 1 98.5 162 LEU A N 1
ATOM 1256 C CA . LEU A 1 162 ? -14.586 20.484 -11.359 1 98.5 162 LEU A CA 1
ATOM 1257 C C . LEU A 1 162 ? -15.516 20.609 -10.148 1 98.5 162 LEU A C 1
ATOM 1259 O O . LEU A 1 162 ? -16.688 20.234 -10.219 1 98.5 162 LEU A O 1
ATOM 1263 N N . VAL A 1 163 ? -14.992 21.109 -9.062 1 98.69 163 VAL A N 1
ATOM 1264 C CA . VAL A 1 163 ? -15.773 21.344 -7.859 1 98.69 163 VAL A CA 1
ATOM 1265 C C . VAL A 1 163 ? -16.906 22.328 -8.164 1 98.69 163 VAL A C 1
ATOM 1267 O O . VAL A 1 163 ? -18.062 22.078 -7.816 1 98.69 163 VAL A O 1
ATOM 1270 N N . ARG A 1 164 ? -16.594 23.406 -8.828 1 98 164 ARG A N 1
ATOM 1271 C CA . ARG A 1 164 ? -17.562 24.438 -9.188 1 98 164 ARG A CA 1
ATOM 1272 C C . ARG A 1 164 ? -18.688 23.844 -10.039 1 98 164 ARG A C 1
ATOM 1274 O O . ARG A 1 164 ? -19.875 24.141 -9.797 1 98 164 ARG A O 1
ATOM 1281 N N . GLU A 1 165 ? -18.281 23.047 -11.016 1 98 165 GLU A N 1
ATOM 1282 C CA . GLU A 1 165 ? -19.266 22.438 -11.898 1 98 165 GLU A CA 1
ATOM 1283 C C . GLU A 1 165 ? -20.281 21.609 -11.102 1 98 165 GLU A C 1
ATOM 1285 O O . GLU A 1 165 ? -21.484 21.703 -11.336 1 98 165 GLU A O 1
ATOM 1290 N N . ASP A 1 166 ? -19.828 20.859 -10.188 1 98.56 166 ASP A N 1
ATOM 1291 C CA . ASP A 1 166 ? -20.719 20.031 -9.383 1 98.56 166 ASP A CA 1
ATOM 1292 C C . ASP A 1 166 ? -21.625 20.891 -8.5 1 98.56 166 ASP A C 1
ATOM 1294 O O . ASP A 1 166 ? -22.828 20.656 -8.422 1 98.56 166 ASP A O 1
ATOM 1298 N N . ILE A 1 167 ? -21.031 21.875 -7.875 1 97.88 167 ILE A N 1
ATOM 1299 C CA . ILE A 1 167 ? -21.766 22.734 -6.945 1 97.88 167 ILE A CA 1
ATOM 1300 C C . ILE A 1 167 ? -22.875 23.469 -7.691 1 97.88 167 ILE A C 1
ATOM 1302 O O . ILE A 1 167 ? -24 23.547 -7.215 1 97.88 167 ILE A O 1
ATOM 1306 N N . VAL A 1 168 ? -22.578 24 -8.844 1 96.62 168 VAL A N 1
ATOM 1307 C CA . VAL A 1 168 ? -23.562 24.734 -9.633 1 96.62 168 VAL A CA 1
ATOM 1308 C C . VAL A 1 168 ? -24.703 23.812 -10.047 1 96.62 168 VAL A C 1
ATOM 1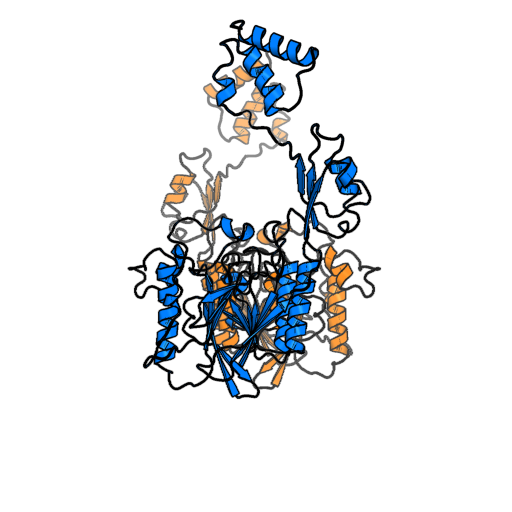310 O O . VAL A 1 168 ? -25.875 24.188 -9.984 1 96.62 168 VAL A O 1
ATOM 1313 N N . ALA A 1 169 ? -24.344 22.578 -10.414 1 97.31 169 ALA A N 1
ATOM 1314 C CA . ALA A 1 169 ? -25.344 21.609 -10.844 1 97.31 169 ALA A CA 1
ATOM 1315 C C . ALA A 1 169 ? -26.219 21.188 -9.672 1 97.31 169 ALA A C 1
ATOM 1317 O O . ALA A 1 169 ? -27.359 20.75 -9.875 1 97.31 169 ALA A O 1
ATOM 1318 N N . HIS A 1 170 ? -25.703 21.328 -8.469 1 96.94 170 HIS A N 1
ATOM 1319 C CA . HIS A 1 170 ? -26.422 20.875 -7.285 1 96.94 170 HIS A CA 1
ATOM 1320 C C . HIS A 1 170 ? -26.547 21.984 -6.254 1 96.94 170 HIS A C 1
ATOM 1322 O O . HIS A 1 170 ? -26.375 21.75 -5.059 1 96.94 170 HIS A O 1
ATOM 1328 N N . CYS A 1 171 ? -26.797 23.125 -6.684 1 92.62 171 CYS A N 1
ATOM 1329 C CA . CYS A 1 171 ? -26.797 24.312 -5.832 1 92.62 171 CYS A CA 1
ATOM 1330 C C . CYS A 1 171 ? -27.953 24.281 -4.848 1 92.62 171 CYS A C 1
ATOM 1332 O O . CYS A 1 171 ? -27.984 25.031 -3.875 1 92.62 171 CYS A O 1
ATOM 1334 N N . ASP A 1 172 ? -28.906 23.344 -5.027 1 92.5 172 ASP A N 1
ATOM 1335 C CA . ASP A 1 172 ? -30.078 23.219 -4.172 1 92.5 172 ASP A CA 1
ATOM 1336 C C . ASP A 1 172 ? -29.75 22.422 -2.908 1 92.5 172 ASP A C 1
ATOM 1338 O O . ASP A 1 172 ? -30.516 22.453 -1.938 1 92.5 172 ASP A O 1
ATOM 1342 N N . VAL A 1 173 ? -28.625 21.734 -2.9 1 94.56 173 VAL A N 1
ATOM 1343 C CA . VAL A 1 173 ? -28.219 20.984 -1.713 1 94.56 173 VAL A CA 1
ATOM 1344 C C . VAL A 1 173 ? -27.766 21.969 -0.627 1 94.56 173 VAL A C 1
ATOM 1346 O O . VAL A 1 173 ? -26.828 22.75 -0.832 1 94.56 173 VAL A O 1
ATOM 1349 N N . ALA A 1 174 ? -28.438 21.922 0.517 1 94.06 174 ALA A N 1
ATOM 1350 C CA . ALA A 1 174 ? -28.234 22.938 1.546 1 94.06 174 ALA A CA 1
ATOM 1351 C C . ALA A 1 174 ? -27.5 22.359 2.748 1 94.06 174 ALA A C 1
ATOM 1353 O O . ALA A 1 174 ? -28.016 22.344 3.863 1 94.06 174 ALA A O 1
ATOM 1354 N N . VAL A 1 175 ? -26.281 21.938 2.59 1 97.69 175 VAL A N 1
ATOM 1355 C CA . VAL A 1 175 ? -25.406 21.469 3.664 1 97.69 175 VAL A CA 1
ATOM 1356 C C . VAL A 1 175 ? -24.047 22.141 3.561 1 97.69 175 VAL A C 1
ATOM 1358 O O . VAL A 1 175 ? -23.672 22.641 2.496 1 97.69 175 VAL A O 1
ATOM 1361 N N . PRO A 1 176 ? -23.344 22.219 4.668 1 98.25 176 PRO A N 1
ATOM 1362 C CA . PRO A 1 176 ? -21.984 22.781 4.609 1 98.25 176 PRO A CA 1
ATOM 1363 C C . PRO A 1 176 ? -21.094 22.031 3.623 1 98.25 176 PRO A C 1
ATOM 1365 O O . PRO A 1 176 ? -21.172 20.812 3.51 1 98.25 176 PRO A O 1
ATOM 1368 N N . ARG A 1 177 ? -20.266 22.812 2.912 1 98.62 177 ARG A N 1
ATOM 1369 C CA . ARG A 1 177 ? -19.312 22.266 1.954 1 98.62 177 ARG A CA 1
ATOM 1370 C C . ARG A 1 177 ? -17.875 22.594 2.35 1 98.62 177 ARG A C 1
ATOM 1372 O O . ARG A 1 177 ? -17.562 23.75 2.646 1 98.62 177 ARG A O 1
ATOM 1379 N N . ILE A 1 178 ? -17.047 21.562 2.354 1 98.81 178 ILE A N 1
ATOM 1380 C CA . ILE A 1 178 ? -15.641 21.688 2.713 1 98.81 178 ILE A CA 1
ATOM 1381 C C . ILE A 1 178 ? -14.766 21.281 1.527 1 98.81 178 ILE A C 1
ATOM 1383 O O . ILE A 1 178 ? -15.055 20.297 0.845 1 98.81 178 ILE A O 1
ATOM 1387 N N . VAL A 1 179 ? -13.711 22.047 1.268 1 98.81 179 VAL A N 1
ATOM 1388 C CA . VAL A 1 179 ? -12.672 21.641 0.321 1 98.81 179 VAL A CA 1
ATOM 1389 C C . VAL A 1 179 ? -11.398 21.281 1.074 1 98.81 179 VAL A C 1
ATOM 1391 O O . VAL A 1 179 ? -10.961 22.031 1.958 1 98.81 179 VAL A O 1
ATOM 1394 N N . MET A 1 180 ? -10.875 20.125 0.814 1 98.88 180 MET A N 1
ATOM 1395 C CA . MET A 1 180 ? -9.547 19.75 1.282 1 98.88 180 MET A CA 1
ATOM 1396 C C . MET A 1 180 ? -8.5 20 0.204 1 98.88 180 MET A C 1
ATOM 1398 O O . MET A 1 180 ? -8.727 19.703 -0.97 1 98.88 180 MET A O 1
ATOM 1402 N N . ALA A 1 181 ? -7.367 20.516 0.607 1 98.62 181 ALA A N 1
ATOM 1403 C CA . ALA A 1 181 ? -6.27 20.719 -0.335 1 98.62 181 ALA A CA 1
ATOM 1404 C C . ALA A 1 181 ? -4.922 20.672 0.377 1 98.62 181 ALA A C 1
ATOM 1406 O O . ALA A 1 181 ? -4.832 20.984 1.568 1 98.62 181 ALA A O 1
ATOM 1407 N N . HIS A 1 182 ? -3.914 20.281 -0.336 1 98.19 182 HIS A N 1
ATOM 1408 C CA . HIS A 1 182 ? -2.539 20.281 0.148 1 98.19 182 HIS A CA 1
ATOM 1409 C C . HIS A 1 182 ? -1.638 21.125 -0.75 1 98.19 182 HIS A C 1
ATOM 1411 O O . HIS A 1 182 ? -1.048 20.609 -1.703 1 98.19 182 HIS A O 1
ATOM 1417 N N . GLU A 1 183 ? -1.604 22.359 -0.432 1 95.12 183 GLU A N 1
ATOM 1418 C CA . GLU A 1 183 ? -0.95 23.344 -1.287 1 95.12 183 GLU A CA 1
ATOM 1419 C C . GLU A 1 183 ? -0.423 24.516 -0.469 1 95.12 183 GLU A C 1
ATOM 1421 O O . GLU A 1 183 ? -0.896 24.766 0.64 1 95.12 183 GLU A O 1
ATOM 1426 N N . PHE A 1 184 ? 0.549 25.172 -1.075 1 94.38 184 PHE A N 1
ATOM 1427 C CA . PHE A 1 184 ? 0.944 26.453 -0.514 1 94.38 184 PHE A CA 1
ATOM 1428 C C . PHE A 1 184 ? 0.034 27.562 -1.021 1 94.38 184 PHE A C 1
ATOM 1430 O O . PHE A 1 184 ? 0.129 27.969 -2.182 1 94.38 184 PHE A O 1
ATOM 1437 N N . VAL A 1 185 ? -0.76 28.031 -0.193 1 93.06 185 VAL A N 1
ATOM 1438 C CA . VAL A 1 185 ? -1.708 29.078 -0.52 1 93.06 185 VAL A CA 1
ATOM 1439 C C . VAL A 1 185 ? -1.17 30.422 -0.032 1 93.06 185 VAL A C 1
ATOM 1441 O O . VAL A 1 185 ? -0.653 30.531 1.084 1 93.06 185 VAL A O 1
ATOM 1444 N N . VAL A 1 186 ? -1.289 31.391 -0.883 1 84.69 186 VAL A N 1
ATOM 1445 C CA . VAL A 1 186 ? -0.773 32.719 -0.578 1 84.69 186 VAL A CA 1
ATOM 1446 C C . VAL A 1 186 ? -1.37 33.219 0.737 1 84.69 186 VAL A C 1
ATOM 1448 O O . VAL A 1 186 ? -2.564 33.062 0.99 1 84.69 186 VAL A O 1
ATOM 1451 N N . GLY A 1 187 ? -0.569 33.844 1.428 1 76.75 187 GLY A N 1
ATOM 1452 C CA . GLY A 1 187 ? -0.954 34.344 2.74 1 76.75 187 GLY A CA 1
ATOM 1453 C C . GLY A 1 187 ? -0.457 33.469 3.877 1 76.75 187 GLY A C 1
ATOM 1454 O O . GLY A 1 187 ? -0.43 33.906 5.031 1 76.75 187 GLY A O 1
ATOM 1455 N N . GLY A 1 188 ? 0.065 32.219 3.561 1 74.62 188 GLY A N 1
ATOM 1456 C CA . GLY A 1 188 ? 0.625 31.344 4.57 1 74.62 188 GLY A CA 1
ATOM 1457 C C . GLY A 1 188 ? 2.092 31.609 4.848 1 74.62 188 GLY A C 1
ATOM 1458 O O . GLY A 1 188 ? 2.818 32.094 3.973 1 74.62 188 GLY A O 1
ATOM 1459 N N . GLU A 1 189 ? 2.584 31.359 6.145 1 69.31 189 GLU A N 1
ATOM 1460 C CA . GLU A 1 189 ? 3.982 31.484 6.551 1 69.31 189 GLU A CA 1
ATOM 1461 C C . GLU A 1 189 ? 4.621 30.109 6.73 1 69.31 189 GLU A C 1
ATOM 1463 O O . GLU A 1 189 ? 4.246 29.359 7.637 1 69.31 189 GLU A O 1
ATOM 1468 N N . PRO A 1 190 ? 5.773 29.766 5.973 1 74.75 190 PRO A N 1
ATOM 1469 C CA . PRO A 1 190 ? 6.391 28.453 6.027 1 74.75 190 PRO A CA 1
ATOM 1470 C C . PRO A 1 190 ? 7.418 28.328 7.152 1 74.75 190 PRO A C 1
ATOM 1472 O O . PRO A 1 190 ? 7.859 29.328 7.707 1 74.75 190 PRO A O 1
ATOM 1475 N N . SER A 1 191 ? 7.668 27.031 7.586 1 69.5 191 SER A N 1
ATOM 1476 C CA . SER A 1 191 ? 8.766 26.688 8.484 1 69.5 191 SER A CA 1
ATOM 1477 C C . SER A 1 191 ? 9.938 26.078 7.723 1 69.5 191 SER A C 1
ATOM 1479 O O . SER A 1 191 ? 9.844 25.844 6.516 1 69.5 191 SER A O 1
ATOM 1481 N N . ASP A 1 192 ? 11.141 25.797 8.445 1 68.19 192 ASP A N 1
ATOM 1482 C CA . ASP A 1 192 ? 12.336 25.203 7.855 1 68.19 192 ASP A CA 1
ATOM 1483 C C . ASP A 1 192 ? 12.039 23.797 7.34 1 68.19 192 ASP A C 1
ATOM 1485 O O . ASP A 1 192 ? 12.609 23.359 6.34 1 68.19 192 ASP A O 1
ATOM 1489 N N . SER A 1 193 ? 11.188 23.203 7.938 1 62.38 193 SER A N 1
ATOM 1490 C CA . SER A 1 193 ? 10.93 21.812 7.609 1 62.38 193 SER A CA 1
ATOM 1491 C C . SER A 1 193 ? 10.156 21.688 6.301 1 62.38 193 SER A C 1
ATOM 1493 O O . SER A 1 193 ? 10.086 20.609 5.715 1 62.38 193 SER A O 1
ATOM 1495 N N . GLU A 1 194 ? 9.672 22.828 5.84 1 67.06 194 GLU A N 1
ATOM 1496 C CA . GLU A 1 194 ? 8.82 22.828 4.656 1 67.06 194 GLU A CA 1
ATOM 1497 C C . GLU A 1 194 ? 9.562 23.391 3.445 1 67.06 194 GLU A C 1
ATOM 1499 O O . GLU A 1 194 ? 9.07 23.312 2.318 1 67.06 194 GLU A O 1
ATOM 1504 N N . ARG A 1 195 ? 10.656 24.203 3.635 1 54.41 195 ARG A N 1
ATOM 1505 C CA . ARG A 1 195 ? 11.305 25.031 2.621 1 54.41 195 ARG A CA 1
ATOM 1506 C C . ARG A 1 195 ? 11.984 24.156 1.564 1 54.41 195 ARG A C 1
ATOM 1508 O O . ARG A 1 195 ? 12.312 24.641 0.479 1 54.41 195 ARG A O 1
ATOM 1515 N N . ASP A 1 196 ? 12.25 23 1.878 1 48.97 196 ASP A N 1
ATOM 1516 C CA . ASP A 1 196 ? 13.047 22.344 0.846 1 48.97 196 ASP A CA 1
ATOM 1517 C C . ASP A 1 196 ? 12.359 22.422 -0.515 1 48.97 196 ASP A C 1
ATOM 1519 O O . ASP A 1 196 ? 13.023 22.391 -1.555 1 48.97 196 ASP A O 1
ATOM 1523 N N . LEU A 1 197 ? 11.07 22.391 -0.489 1 46.47 197 LEU A N 1
ATOM 1524 C CA . LEU A 1 197 ? 10.523 22.078 -1.805 1 46.47 197 LEU A CA 1
ATOM 1525 C C . LEU A 1 197 ? 10.141 23.344 -2.553 1 46.47 197 LEU A C 1
ATOM 1527 O O . LEU A 1 197 ? 9.492 23.281 -3.6 1 46.47 197 LEU A O 1
ATOM 1531 N N . HIS A 1 198 ? 10.406 24.594 -1.978 1 44.25 198 HIS A N 1
ATOM 1532 C CA . HIS A 1 198 ? 9.836 25.75 -2.662 1 44.25 198 HIS A CA 1
ATOM 1533 C C . HIS A 1 198 ? 10.758 26.234 -3.777 1 44.25 198 HIS A C 1
ATOM 1535 O O . HIS A 1 198 ? 11.836 26.766 -3.512 1 44.25 198 HIS A O 1
ATOM 1541 N N . ILE A 1 199 ? 10.891 25.719 -4.789 1 36.97 199 ILE A N 1
ATOM 1542 C CA . ILE A 1 199 ? 11.508 26.375 -5.941 1 36.97 199 ILE A CA 1
ATOM 1543 C C . ILE A 1 199 ? 10.484 27.25 -6.652 1 36.97 199 ILE A C 1
ATOM 1545 O O . ILE A 1 199 ? 9.43 26.766 -7.082 1 36.97 199 ILE A O 1
ATOM 1549 N N . GLY A 1 200 ? 10.734 28.766 -6.898 1 40.62 200 GLY A N 1
ATOM 1550 C CA . GLY A 1 200 ? 10.352 29.906 -7.719 1 40.62 200 GLY A CA 1
ATOM 1551 C C . GLY A 1 200 ? 8.875 30.25 -7.594 1 40.62 200 GLY A C 1
ATOM 1552 O O . GLY A 1 200 ? 8.086 29.469 -7.066 1 40.62 200 GLY A O 1
ATOM 1553 N N . GLY A 1 201 ? 8.469 31.641 -7.676 1 47.75 201 GLY A N 1
ATOM 1554 C CA . GLY A 1 201 ? 7.219 32.375 -7.695 1 47.75 201 GLY A CA 1
ATOM 1555 C C . GLY A 1 201 ? 6.047 31.562 -8.195 1 47.75 201 GLY A C 1
ATOM 1556 O O . GLY A 1 201 ? 4.891 31.969 -8.055 1 47.75 201 GLY A O 1
ATOM 1557 N N . VAL A 1 202 ? 6.266 30.391 -8.891 1 57.88 202 VAL A N 1
ATOM 1558 C CA . VAL A 1 202 ? 5.438 29.453 -9.633 1 57.88 202 VAL A CA 1
ATOM 1559 C C . VAL A 1 202 ? 4.922 28.359 -8.688 1 57.88 202 VAL A C 1
ATOM 1561 O O . VAL A 1 202 ? 4.078 27.547 -9.07 1 57.88 202 VAL A O 1
ATOM 1564 N N . ASP A 1 203 ? 4.969 28.609 -7.297 1 79.62 203 ASP A N 1
ATOM 1565 C CA . ASP A 1 203 ? 4.793 27.438 -6.445 1 79.62 203 ASP A CA 1
ATOM 1566 C C . ASP A 1 203 ? 3.672 27.656 -5.434 1 79.62 203 ASP A C 1
ATOM 1568 O O . ASP A 1 203 ? 3.533 26.891 -4.477 1 79.62 203 ASP A O 1
ATOM 1572 N N . SER A 1 204 ? 2.883 28.766 -5.68 1 88.69 204 SER A N 1
ATOM 1573 C CA . SER A 1 204 ? 1.805 29.047 -4.742 1 88.69 204 SER A CA 1
ATOM 1574 C C . SER A 1 204 ? 0.462 29.156 -5.457 1 88.69 204 SER A C 1
ATOM 1576 O O . SER A 1 204 ? 0.412 29.281 -6.684 1 88.69 204 SER A O 1
ATOM 1578 N N . VAL A 1 205 ? -0.561 29.094 -4.723 1 94.88 205 VAL A N 1
ATOM 1579 C CA . VAL A 1 205 ? -1.932 29.188 -5.215 1 94.88 205 VAL A CA 1
ATOM 1580 C C . VAL A 1 205 ? -2.654 30.344 -4.531 1 94.88 205 VAL A C 1
ATOM 1582 O O . VAL A 1 205 ? -2.697 30.406 -3.299 1 94.88 205 VAL A O 1
ATOM 1585 N N . PRO A 1 206 ? -3.205 31.328 -5.297 1 92.56 206 PRO A N 1
ATOM 1586 C CA . PRO A 1 206 ? -4.016 32.375 -4.664 1 92.56 206 PRO A CA 1
ATOM 1587 C C . PRO A 1 206 ? -5.246 31.812 -3.955 1 92.56 206 PRO A C 1
ATOM 1589 O O . PRO A 1 206 ? -5.871 30.859 -4.445 1 92.56 206 PRO A O 1
ATOM 1592 N N . SER A 1 207 ? -5.594 32.375 -2.807 1 93.5 207 SER A N 1
ATOM 1593 C CA . SER A 1 207 ? -6.734 31.922 -2.021 1 93.5 207 SER A CA 1
ATOM 1594 C C . SER A 1 207 ? -8.031 32.031 -2.814 1 93.5 207 SER A C 1
ATOM 1596 O O . SER A 1 207 ? -8.953 31.234 -2.619 1 93.5 207 SER A O 1
ATOM 1598 N N . ALA A 1 208 ? -8.125 32.969 -3.732 1 92.38 208 ALA A N 1
ATOM 1599 C CA . ALA A 1 208 ? -9.336 33.25 -4.5 1 92.38 208 ALA A CA 1
ATOM 1600 C C . ALA A 1 208 ? -9.734 32.062 -5.355 1 92.38 208 ALA A C 1
ATOM 1602 O O . ALA A 1 208 ? -10.898 31.906 -5.738 1 92.38 208 ALA A O 1
ATOM 1603 N N . VAL A 1 209 ? -8.734 31.172 -5.641 1 95.19 209 VAL A N 1
ATOM 1604 C CA . VAL A 1 209 ? -8.977 29.984 -6.465 1 95.19 209 VAL A CA 1
ATOM 1605 C C . VAL A 1 209 ? -10 29.078 -5.785 1 95.19 209 VAL A C 1
ATOM 1607 O O . VAL A 1 209 ? -10.75 28.375 -6.457 1 95.19 209 VAL A O 1
ATOM 1610 N N . PHE A 1 210 ? -10.133 29.172 -4.465 1 96.5 210 PHE A N 1
ATOM 1611 C CA . PHE A 1 210 ? -10.977 28.25 -3.705 1 96.5 210 PHE A CA 1
ATOM 1612 C C . PHE A 1 210 ? -12.367 28.844 -3.488 1 96.5 210 PHE A C 1
ATOM 1614 O O . PHE A 1 210 ? -13.25 28.172 -2.959 1 96.5 210 PHE A O 1
ATOM 1621 N N . ASP A 1 211 ? -12.578 30.031 -3.895 1 93.06 211 ASP A N 1
ATOM 1622 C CA . ASP A 1 211 ? -13.891 30.656 -3.723 1 93.06 211 ASP A CA 1
ATOM 1623 C C . ASP A 1 211 ? -14.828 30.281 -4.863 1 93.06 211 ASP A C 1
ATOM 1625 O O . ASP A 1 211 ? -14.492 30.453 -6.035 1 93.06 211 ASP A O 1
ATOM 1629 N N . VAL A 1 212 ? -15.875 29.656 -4.551 1 94.44 212 VAL A N 1
ATOM 1630 C CA . VAL A 1 212 ? -16.953 29.312 -5.477 1 94.44 212 VAL A CA 1
ATOM 1631 C C . VAL A 1 212 ? -18.234 30.047 -5.059 1 94.44 212 VAL A C 1
ATOM 1633 O O . VAL A 1 212 ? -18.734 29.828 -3.949 1 94.44 212 VAL A O 1
ATOM 1636 N N . ARG A 1 213 ? -18.797 30.812 -5.953 1 92.5 213 ARG A N 1
ATOM 1637 C CA . ARG A 1 213 ? -19.969 31.625 -5.609 1 92.5 213 ARG A CA 1
ATOM 1638 C C . ARG A 1 213 ? -21.125 31.359 -6.562 1 92.5 213 ARG A C 1
ATOM 1640 O O . ARG A 1 213 ? -20.922 31.141 -7.758 1 92.5 213 ARG A O 1
ATOM 1647 N N . VAL A 1 214 ? -22.203 31.266 -6 1 91.25 214 VAL A N 1
ATOM 1648 C CA . VAL A 1 214 ? -23.469 31.188 -6.719 1 91.25 214 VAL A CA 1
ATOM 1649 C C . VAL A 1 214 ? -24.438 32.25 -6.184 1 91.25 214 VAL A C 1
ATOM 1651 O O . VAL A 1 214 ? -24.703 32.312 -4.977 1 91.25 214 VAL A O 1
ATOM 1654 N N . GLY A 1 215 ? -25.016 33.094 -7.051 1 88.19 215 GLY A N 1
ATOM 1655 C CA . GLY A 1 215 ? -25.922 34.156 -6.641 1 88.19 215 GLY A CA 1
ATOM 1656 C C . GLY A 1 215 ? -25.312 35.094 -5.609 1 88.19 215 GLY A C 1
ATOM 1657 O O . GLY A 1 215 ? -25.984 35.531 -4.668 1 88.19 215 GLY A O 1
ATOM 1658 N N . GLY A 1 216 ? -23.984 35.312 -5.539 1 85.56 216 GLY A N 1
ATOM 1659 C CA . GLY A 1 216 ? -23.297 36.25 -4.648 1 85.56 216 GLY A CA 1
ATOM 1660 C C . GLY A 1 216 ? -22.859 35.594 -3.346 1 85.56 216 GLY A C 1
ATOM 1661 O O . GLY A 1 216 ? -22.125 36.188 -2.57 1 85.56 216 GLY A O 1
ATOM 1662 N N . ASN A 1 217 ? -23.25 34.375 -3.176 1 88.62 217 ASN A N 1
ATOM 1663 C CA . ASN A 1 217 ? -22.906 33.688 -1.935 1 88.62 217 ASN A CA 1
ATOM 1664 C C . ASN A 1 217 ? -21.812 32.656 -2.152 1 88.62 217 ASN A C 1
ATOM 1666 O O . ASN A 1 217 ? -21.781 31.984 -3.176 1 88.62 217 ASN A O 1
ATOM 1670 N N . SER A 1 218 ? -20.891 32.688 -1.197 1 91.88 218 SER A N 1
ATOM 1671 C CA . SER A 1 218 ? -19.891 31.609 -1.232 1 91.88 218 SER A CA 1
ATOM 1672 C C . SER A 1 218 ? -20.531 30.25 -0.947 1 91.88 218 SER A C 1
ATOM 1674 O O . SER A 1 218 ? -21.328 30.125 -0.022 1 91.88 218 SER A O 1
ATOM 1676 N N . MET A 1 219 ? -20.172 29.344 -1.739 1 96.5 219 MET A N 1
ATOM 1677 C CA . MET A 1 219 ? -20.75 28 -1.6 1 96.5 219 MET A CA 1
ATOM 1678 C C . MET A 1 219 ? -19.797 27.078 -0.857 1 96.5 219 MET A C 1
ATOM 1680 O O . MET A 1 219 ? -20.141 25.938 -0.565 1 96.5 219 MET A O 1
ATOM 1684 N N . ILE A 1 220 ? -18.578 27.578 -0.506 1 97.5 220 ILE A N 1
ATOM 1685 C CA . ILE A 1 220 ? -17.594 26.844 0.279 1 97.5 220 ILE A CA 1
ATOM 1686 C C . ILE A 1 220 ? -17.516 27.438 1.684 1 97.5 220 ILE A C 1
ATOM 1688 O O . ILE A 1 220 ? -17.234 28.625 1.846 1 97.5 220 ILE A O 1
ATOM 1692 N N . ASP A 1 221 ? -17.703 26.625 2.672 1 98.06 221 ASP A N 1
ATOM 1693 C CA . ASP A 1 221 ? -17.766 27.109 4.043 1 98.06 221 ASP A CA 1
ATOM 1694 C C . ASP A 1 221 ? -16.391 27.062 4.707 1 98.06 221 ASP A C 1
ATOM 1696 O O . ASP A 1 221 ? -16.094 27.859 5.594 1 98.06 221 ASP A O 1
ATOM 1700 N N . TYR A 1 222 ? -15.578 26.141 4.281 1 98.5 222 TYR A N 1
ATOM 1701 C CA . TYR A 1 222 ? -14.281 25.906 4.914 1 98.5 222 TYR A CA 1
ATOM 1702 C C . TYR A 1 222 ? -13.312 25.25 3.945 1 98.5 222 TYR A C 1
ATOM 1704 O O . TYR A 1 222 ? -13.711 24.375 3.168 1 98.5 222 TYR A O 1
ATOM 1712 N N . VAL A 1 223 ? -12.094 25.703 3.938 1 98.62 223 VAL A N 1
ATOM 1713 C CA . VAL A 1 223 ? -11.023 25.047 3.193 1 98.62 223 VAL A CA 1
ATOM 1714 C C . VAL A 1 223 ? -9.992 24.469 4.164 1 98.62 223 VAL A C 1
ATOM 1716 O O . VAL A 1 223 ? -9.32 25.219 4.883 1 98.62 223 VAL A O 1
ATOM 1719 N N . ALA A 1 224 ? -9.898 23.172 4.207 1 98.88 224 ALA A N 1
ATOM 1720 C CA . ALA A 1 224 ? -8.969 22.438 5.059 1 98.88 224 ALA A CA 1
ATOM 1721 C C . ALA A 1 224 ? -7.629 22.234 4.363 1 98.88 224 ALA A C 1
ATOM 1723 O O . ALA A 1 224 ? -7.492 21.344 3.521 1 98.88 224 ALA A O 1
ATOM 1724 N N . LEU A 1 225 ? -6.656 23 4.809 1 98.44 225 LEU A N 1
ATOM 1725 C CA . LEU A 1 225 ? -5.375 23 4.113 1 98.44 225 LEU A CA 1
ATOM 1726 C C . LEU A 1 225 ? -4.344 22.172 4.871 1 98.44 225 LEU A C 1
ATOM 1728 O O . LEU A 1 225 ? -4.391 22.094 6.102 1 98.44 225 LEU A O 1
ATOM 1732 N N . GLY A 1 226 ? -3.484 21.516 4.109 1 97.94 226 GLY A N 1
ATOM 1733 C CA . GLY A 1 226 ? -2.221 20.984 4.59 1 97.94 226 GLY A CA 1
ATOM 1734 C C . GLY A 1 226 ? -1.017 21.547 3.854 1 97.94 226 GLY A C 1
ATOM 1735 O O . GLY A 1 226 ? -1.163 22.359 2.938 1 97.94 226 GLY A O 1
ATOM 1736 N N . HIS A 1 227 ? 0.265 21.188 4.289 1 95.94 227 HIS A N 1
ATOM 1737 C CA . HIS A 1 227 ? 1.514 21.594 3.648 1 95.94 227 HIS A CA 1
ATOM 1738 C C . HIS A 1 227 ? 2.383 22.406 4.598 1 95.94 227 HIS A C 1
ATOM 1740 O O . HIS A 1 227 ? 3.557 22.094 4.805 1 95.94 227 HIS A O 1
ATOM 1746 N N . LEU A 1 228 ? 1.731 23.438 5.145 1 94.94 228 LEU A N 1
ATOM 1747 C CA . LEU A 1 228 ? 2.479 24.203 6.133 1 94.94 228 LEU A CA 1
ATOM 1748 C C . LEU A 1 228 ? 2.32 23.609 7.523 1 94.94 228 LEU A C 1
ATOM 1750 O O . LEU A 1 228 ? 1.224 23.188 7.902 1 94.94 228 LEU A O 1
ATOM 1754 N N . HIS A 1 229 ? 3.41 23.641 8.289 1 96.25 229 HIS A N 1
ATOM 1755 C CA . HIS A 1 229 ? 3.445 22.906 9.547 1 96.25 229 HIS A CA 1
ATOM 1756 C C . HIS A 1 229 ? 2.928 23.75 10.695 1 96.25 229 HIS A C 1
ATOM 1758 O O . HIS A 1 229 ? 2.619 23.234 11.773 1 96.25 229 HIS A O 1
ATOM 1764 N N . GLY A 1 230 ? 2.9 25.047 10.539 1 94.81 230 GLY A N 1
ATOM 1765 C CA . GLY A 1 230 ? 2.338 25.906 11.562 1 94.81 230 GLY A CA 1
ATOM 1766 C C . GLY A 1 230 ? 0.845 26.125 11.414 1 94.81 230 GLY A C 1
ATOM 1767 O O . GLY A 1 230 ? 0.382 26.562 10.359 1 94.81 230 GLY A O 1
ATOM 1768 N N . PRO A 1 231 ? 0.137 25.766 12.406 1 95.69 231 PRO A N 1
ATOM 1769 C CA . PRO A 1 231 ? -1.293 26.078 12.328 1 95.69 231 PRO A CA 1
ATOM 1770 C C . PRO A 1 231 ? -1.565 27.562 12.141 1 95.69 231 PRO A C 1
ATOM 1772 O O . PRO A 1 231 ? -0.999 28.391 12.859 1 95.69 231 PRO A O 1
ATOM 1775 N N . GLN A 1 232 ? -2.418 27.922 11.148 1 94.69 232 GLN A N 1
ATOM 1776 C CA . GLN A 1 232 ? -2.643 29.328 10.875 1 94.69 232 GLN A CA 1
ATOM 1777 C C . GLN A 1 232 ? -3.836 29.531 9.945 1 94.69 232 GLN A C 1
ATOM 1779 O O . GLN A 1 232 ? -4.102 28.688 9.086 1 94.69 232 GLN A O 1
ATOM 1784 N N . GLN A 1 233 ? -4.57 30.578 10.133 1 95.19 233 GLN A N 1
ATOM 1785 C CA . GLN A 1 233 ? -5.621 31 9.219 1 95.19 233 GLN A CA 1
ATOM 1786 C C . GLN A 1 233 ? -5.047 31.812 8.07 1 95.19 233 GLN A C 1
ATOM 1788 O O . GLN A 1 233 ? -4.176 32.656 8.273 1 95.19 233 GLN A O 1
ATOM 1793 N N . VAL A 1 234 ? -5.488 31.562 6.887 1 93.12 234 VAL A N 1
ATOM 1794 C CA . VAL A 1 234 ? -4.891 32.281 5.75 1 93.12 234 VAL A CA 1
ATOM 1795 C C . VAL A 1 234 ? -5.949 33.125 5.051 1 93.12 234 VAL A C 1
ATOM 1797 O O . VAL A 1 234 ? -5.621 34 4.242 1 93.12 234 VAL A O 1
ATOM 1800 N N . ASN A 1 235 ? -7.25 32.812 5.27 1 91.06 235 ASN A N 1
ATOM 1801 C CA . ASN A 1 235 ? -8.352 33.562 4.664 1 91.06 235 ASN A CA 1
ATOM 1802 C C . ASN A 1 235 ? -9.594 33.531 5.555 1 91.06 235 ASN A C 1
ATOM 1804 O O . ASN A 1 235 ? -9.781 32.594 6.344 1 91.06 235 ASN A O 1
ATOM 1808 N N . GLU A 1 236 ? -10.484 34.531 5.363 1 91.25 236 GLU A N 1
ATOM 1809 C CA . GLU A 1 236 ? -11.68 34.656 6.195 1 91.25 236 GLU A CA 1
ATOM 1810 C C . GLU A 1 236 ? -12.898 34.062 5.484 1 91.25 236 GLU A C 1
ATOM 1812 O O . GLU A 1 236 ? -13.742 33.438 6.113 1 91.25 236 GLU A O 1
ATOM 1817 N N . GLU A 1 237 ? -13.008 34.312 4.191 1 89.06 237 GLU A N 1
ATOM 1818 C CA . GLU A 1 237 ? -14.141 33.844 3.414 1 89.06 237 GLU A CA 1
ATOM 1819 C C . GLU A 1 237 ? -13.703 33.344 2.039 1 89.06 237 GLU A C 1
ATOM 1821 O O . GLU A 1 237 ? -13.289 34.125 1.192 1 89.06 237 GLU A O 1
ATOM 1826 N N . PRO A 1 238 ? -13.961 32.094 1.849 1 92.88 238 PRO A N 1
ATOM 1827 C CA . PRO A 1 238 ? -14.195 31.031 2.846 1 92.88 238 PRO A CA 1
ATOM 1828 C C . PRO A 1 238 ? -13.086 30.953 3.895 1 92.88 238 PRO A C 1
ATOM 1830 O O . PRO A 1 238 ? -11.953 31.359 3.627 1 92.88 238 PRO A O 1
ATOM 1833 N N . LEU A 1 239 ? -13.516 30.562 5.059 1 96.31 239 LEU A N 1
ATOM 1834 C CA . LEU A 1 239 ? -12.492 30.344 6.078 1 96.31 239 LEU A CA 1
ATOM 1835 C C . LEU A 1 239 ? -11.484 29.281 5.621 1 96.31 239 LEU A C 1
ATOM 1837 O O . LEU A 1 239 ? -11.875 28.203 5.176 1 96.31 239 LEU A O 1
ATOM 1841 N N . MET A 1 240 ? -10.219 29.656 5.641 1 97 240 MET A N 1
ATOM 1842 C CA . MET A 1 240 ? -9.133 28.781 5.227 1 97 240 MET A CA 1
ATOM 1843 C C . MET A 1 240 ? -8.062 28.688 6.309 1 97 240 MET A C 1
ATOM 1845 O O . MET A 1 240 ? -7.609 29.703 6.828 1 97 240 MET A O 1
ATOM 1849 N N . ARG A 1 241 ? -7.719 27.469 6.598 1 97.75 241 ARG A N 1
ATOM 1850 C CA . ARG A 1 241 ? -6.715 27.281 7.641 1 97.75 241 ARG A CA 1
ATOM 1851 C C . ARG A 1 241 ? -5.805 26.094 7.324 1 97.75 241 ARG A C 1
ATOM 1853 O O . ARG A 1 241 ? -6.254 25.094 6.758 1 97.75 241 ARG A O 1
ATOM 1860 N N . TYR A 1 242 ? -4.566 26.312 7.691 1 97.62 242 TYR A N 1
ATOM 1861 C CA . TYR A 1 242 ? -3.689 25.156 7.828 1 97.62 242 TYR A CA 1
ATOM 1862 C C . TYR A 1 242 ? -3.855 24.5 9.195 1 97.62 242 TYR A C 1
ATOM 1864 O O . TYR A 1 242 ? -3.859 25.188 10.219 1 97.62 242 TYR A O 1
ATOM 1872 N N . ALA A 1 243 ? -3.996 23.188 9.172 1 97.69 243 ALA A N 1
ATOM 1873 C CA . ALA A 1 243 ? -4.055 22.484 10.445 1 97.69 243 ALA A CA 1
ATOM 1874 C C . ALA A 1 243 ? -2.695 22.484 11.133 1 97.69 243 ALA A C 1
ATOM 1876 O O . ALA A 1 243 ? -2.617 22.547 12.367 1 97.69 243 ALA A O 1
ATOM 1877 N N . GLY A 1 244 ? -1.635 22.438 10.266 1 96.94 244 GLY A N 1
ATOM 1878 C CA . GLY A 1 244 ? -0.292 22.266 10.797 1 96.94 244 GLY A CA 1
ATOM 1879 C C . GLY A 1 244 ? 0.061 20.812 11.07 1 96.94 244 GLY A C 1
ATOM 1880 O O . GLY A 1 244 ? -0.821 19.953 11.125 1 96.94 244 GLY A O 1
ATOM 1881 N N . SER A 1 245 ? 1.362 20.594 11.234 1 98.12 245 SER A N 1
ATOM 1882 C CA . SER A 1 245 ? 1.79 19.25 11.648 1 98.12 245 SER A CA 1
ATOM 1883 C C . SER A 1 245 ? 1.565 19.047 13.141 1 98.12 245 SER A C 1
ATOM 1885 O O . SER A 1 245 ? 1.689 19.984 13.938 1 98.12 245 SER A O 1
ATOM 1887 N N . PRO A 1 246 ? 1.228 17.844 13.531 1 98.25 246 PRO A N 1
ATOM 1888 C CA . PRO A 1 246 ? 0.979 17.594 14.953 1 98.25 246 PRO A CA 1
ATOM 1889 C C . PRO A 1 246 ? 2.268 17.438 15.758 1 98.25 246 PRO A C 1
ATOM 1891 O O . PRO A 1 246 ? 2.248 17.531 16.984 1 98.25 246 PRO A O 1
ATOM 1894 N N . ILE A 1 247 ? 3.314 17.125 15.086 1 98 247 ILE A N 1
ATOM 1895 C CA . ILE A 1 247 ? 4.617 16.891 15.703 1 98 247 ILE A CA 1
ATOM 1896 C C . ILE A 1 247 ? 5.629 17.891 15.156 1 98 247 ILE A C 1
ATOM 1898 O O . ILE A 1 247 ? 5.578 18.25 13.977 1 98 247 ILE A O 1
ATOM 1902 N N . ALA A 1 248 ? 6.473 18.406 16.047 1 97 248 ALA A N 1
ATOM 1903 C CA . ALA A 1 248 ? 7.559 19.266 15.578 1 97 248 ALA A CA 1
ATOM 1904 C C . ALA A 1 248 ? 8.672 18.453 14.93 1 97 248 ALA A C 1
ATOM 1906 O O . ALA A 1 248 ? 9.18 17.5 15.531 1 97 248 ALA A O 1
ATOM 1907 N N . PHE A 1 249 ? 9.039 18.891 13.727 1 96.38 249 PHE A N 1
ATOM 1908 C CA . PHE A 1 249 ? 9.984 18.078 12.969 1 96.38 249 PHE A CA 1
ATOM 1909 C C . PHE A 1 249 ? 11.305 18.812 12.781 1 96.38 249 PHE A C 1
ATOM 1911 O O . PHE A 1 249 ? 12.195 18.328 12.086 1 96.38 249 PHE A O 1
ATOM 1918 N N . SER A 1 250 ? 11.438 19.953 13.328 1 94.75 250 SER A N 1
ATOM 1919 C CA . SER A 1 250 ? 12.672 20.734 13.328 1 94.75 250 SER A CA 1
ATOM 1920 C C . SER A 1 250 ? 12.734 21.672 14.523 1 94.75 250 SER A C 1
ATOM 1922 O O . SER A 1 250 ? 11.711 21.953 15.156 1 94.75 250 SER A O 1
ATOM 1924 N N . PHE A 1 251 ? 13.938 22.156 14.805 1 94.75 251 PHE A N 1
ATOM 1925 C CA . PHE A 1 251 ? 14.086 23.078 15.922 1 94.75 251 PHE A CA 1
ATOM 1926 C C . PHE A 1 251 ? 13.492 24.438 15.578 1 94.75 251 PHE A C 1
ATOM 1928 O O . PHE A 1 251 ? 13.219 25.25 16.469 1 94.75 251 PHE A O 1
ATOM 1935 N N . SER A 1 252 ? 13.258 24.719 14.281 1 93.44 252 SER A N 1
ATOM 1936 C CA . SER A 1 252 ? 12.562 25.938 13.906 1 93.44 252 SER A CA 1
ATOM 1937 C C . SER A 1 252 ? 11.102 25.906 14.32 1 93.44 252 SER A C 1
ATOM 1939 O O . SER A 1 252 ? 10.43 26.938 14.344 1 93.44 252 SER A O 1
ATOM 1941 N N . GLU A 1 253 ? 10.633 24.703 14.664 1 94.56 253 GLU A N 1
ATOM 1942 C CA . GLU A 1 253 ? 9.242 24.531 15.086 1 94.56 253 GLU A CA 1
ATOM 1943 C C . GLU A 1 253 ? 9.141 24.438 16.609 1 94.56 253 GLU A C 1
ATOM 1945 O O . GLU A 1 253 ? 8.078 24.109 17.141 1 94.56 253 GLU A O 1
ATOM 1950 N N . GLU A 1 254 ? 10.227 24.734 17.25 1 94.56 254 GLU A N 1
ATOM 1951 C CA . GLU A 1 254 ? 10.312 24.609 18.703 1 94.56 254 GLU A CA 1
ATOM 1952 C C . GLU A 1 254 ? 9.219 25.422 19.391 1 94.56 254 GLU A C 1
ATOM 1954 O O . GLU A 1 254 ? 8.688 25 20.422 1 94.56 254 GLU A O 1
ATOM 1959 N N . HIS A 1 255 ? 8.812 26.484 18.797 1 92.62 255 HIS A N 1
ATOM 1960 C CA . HIS A 1 255 ? 7.875 27.375 19.469 1 92.62 255 HIS A CA 1
ATOM 1961 C C . HIS A 1 255 ? 6.488 27.281 18.828 1 92.62 255 HIS A C 1
ATOM 1963 O O . HIS A 1 255 ? 5.598 28.062 19.172 1 92.62 255 HIS A O 1
ATOM 1969 N N . HIS A 1 256 ? 6.348 26.359 17.891 1 92.12 256 HIS A N 1
ATOM 1970 C CA . HIS A 1 256 ? 5.016 26.109 17.344 1 92.12 256 HIS A CA 1
ATOM 1971 C C . HIS A 1 256 ? 4.105 25.484 18.406 1 92.12 256 HIS A C 1
ATOM 1973 O O . HIS A 1 256 ? 4.559 24.656 19.203 1 92.12 256 HIS A O 1
ATOM 1979 N N . HIS A 1 257 ? 2.889 25.906 18.453 1 94.75 257 HIS A N 1
ATOM 1980 C CA . HIS A 1 257 ? 1.849 25.203 19.188 1 94.75 257 HIS A CA 1
ATOM 1981 C C . HIS A 1 257 ? 1.098 24.234 18.297 1 94.75 257 HIS A C 1
ATOM 1983 O O . HIS A 1 257 ? 0.063 24.578 17.719 1 94.75 257 HIS A O 1
ATOM 1989 N N . LYS A 1 258 ? 1.611 23.078 18.328 1 97.69 258 LYS A N 1
ATOM 1990 C CA . LYS A 1 258 ? 1.06 22.047 17.453 1 97.69 258 LYS A CA 1
ATOM 1991 C C . LYS A 1 258 ? -0.357 21.672 17.875 1 97.69 258 LYS A C 1
ATOM 1993 O O . LYS A 1 258 ? -0.624 21.453 19.062 1 97.69 258 LYS A O 1
ATOM 1998 N N . SER A 1 259 ? -1.229 21.625 16.922 1 97.88 259 SER A N 1
ATOM 1999 C CA . SER A 1 259 ? -2.639 21.359 17.188 1 97.88 259 SER A CA 1
ATOM 2000 C C . SER A 1 259 ? -3.354 20.812 15.969 1 97.88 259 SER A C 1
ATOM 2002 O O . SER A 1 259 ? -2.76 20.703 14.891 1 97.88 259 SER A O 1
ATOM 2004 N N . SER A 1 260 ? -4.504 20.297 16.156 1 98.5 260 SER A N 1
ATOM 2005 C CA . SER A 1 260 ? -5.516 20.062 15.133 1 98.5 260 SER A CA 1
ATOM 2006 C C . SER A 1 260 ? -6.742 20.938 15.359 1 98.5 260 SER A C 1
ATOM 2008 O O . SER A 1 260 ? -6.855 21.594 16.391 1 98.5 260 SER A O 1
ATOM 2010 N N . ALA A 1 261 ? -7.582 21.031 14.383 1 98.81 261 ALA A N 1
ATOM 2011 C CA . ALA A 1 261 ? -8.734 21.922 14.5 1 98.81 261 ALA A CA 1
ATOM 2012 C C . ALA A 1 261 ? -10.039 21.125 14.477 1 98.81 261 ALA A C 1
ATOM 2014 O O . ALA A 1 261 ? -10.297 20.359 13.547 1 98.81 261 ALA A O 1
ATOM 2015 N N . ILE A 1 262 ? -10.836 21.25 15.484 1 98.88 262 ILE A N 1
ATOM 2016 C CA . ILE A 1 262 ? -12.227 20.828 15.414 1 98.88 262 ILE A CA 1
ATOM 2017 C C . ILE A 1 262 ? -13.094 21.969 14.891 1 98.88 262 ILE A C 1
ATOM 2019 O O . ILE A 1 262 ? -13.117 23.062 15.484 1 98.88 262 ILE A O 1
ATOM 2023 N N . VAL A 1 263 ? -13.766 21.734 13.836 1 98.88 263 VAL A N 1
ATOM 2024 C CA . VAL A 1 263 ? -14.57 22.75 13.172 1 98.88 263 VAL A CA 1
ATOM 2025 C C . VAL A 1 263 ? -16.047 22.375 13.227 1 98.88 263 VAL A C 1
ATOM 2027 O O . VAL A 1 263 ? -16.406 21.234 12.938 1 98.88 263 VAL A O 1
ATOM 2030 N N . THR A 1 264 ? -16.891 23.297 13.578 1 98.81 264 THR A N 1
ATOM 2031 C CA . THR A 1 264 ? -18.328 23.109 13.617 1 98.81 264 THR A CA 1
ATOM 2032 C C . THR A 1 264 ? -19.031 24.125 12.719 1 98.81 264 THR A C 1
ATOM 2034 O O . THR A 1 264 ? -18.797 25.328 12.828 1 98.81 264 THR A O 1
ATOM 2037 N N . ILE A 1 265 ? -19.766 23.609 11.836 1 98.38 265 ILE A N 1
ATOM 2038 C CA . ILE A 1 265 ? -20.594 24.438 10.969 1 98.38 265 ILE A CA 1
ATOM 2039 C C . ILE A 1 265 ? -22.062 24.062 11.133 1 98.38 265 ILE A C 1
ATOM 2041 O O . ILE A 1 265 ? -22.469 22.953 10.773 1 98.38 265 ILE A O 1
ATOM 2045 N N . ASP A 1 266 ? -22.875 24.938 11.586 1 96 266 ASP A N 1
ATOM 2046 C CA . ASP A 1 266 ? -24.266 24.641 11.906 1 96 266 ASP A CA 1
ATOM 2047 C C . ASP A 1 266 ? -25.125 24.594 10.648 1 96 266 ASP A C 1
ATOM 2049 O O . ASP A 1 266 ? -25.953 23.703 10.484 1 96 266 ASP A O 1
ATOM 2053 N N . ALA A 1 267 ? -24.938 25.609 9.797 1 95.56 267 ALA A N 1
ATOM 2054 C CA . ALA A 1 267 ? -25.656 25.703 8.531 1 95.56 267 ALA A CA 1
ATOM 2055 C C . ALA A 1 267 ? -24.766 26.281 7.434 1 95.56 267 ALA A C 1
ATOM 2057 O O . ALA A 1 267 ? -23.781 26.969 7.723 1 95.56 267 ALA A O 1
ATOM 2058 N N . PRO A 1 268 ? -25.125 25.891 6.207 1 95.19 268 PRO A N 1
ATOM 2059 C CA . PRO A 1 268 ? -24.359 26.5 5.125 1 95.19 268 PRO A CA 1
ATOM 2060 C C . PRO A 1 268 ? -24.344 28.031 5.215 1 95.19 268 PRO A C 1
ATOM 2062 O O . PRO A 1 268 ? -25.359 28.641 5.508 1 95.19 268 PRO A O 1
ATOM 2065 N N . GLY A 1 269 ? -23.188 28.547 5.066 1 92.94 269 GLY A N 1
ATOM 2066 C CA . GLY A 1 269 ? -23.078 30 5.105 1 92.94 269 GLY A CA 1
ATOM 2067 C C . GLY A 1 269 ? -22.719 30.531 6.48 1 92.94 269 GLY A C 1
ATOM 2068 O O . GLY A 1 269 ? -22.297 31.688 6.613 1 92.94 269 GLY A O 1
ATOM 2069 N N . ASP A 1 270 ? -22.844 29.766 7.5 1 94.44 270 ASP A N 1
ATOM 2070 C CA . ASP A 1 270 ? -22.469 30.172 8.844 1 94.44 270 ASP A CA 1
ATOM 2071 C C . ASP A 1 270 ? -20.953 30.281 8.984 1 94.44 270 ASP A C 1
ATOM 2073 O O . ASP A 1 270 ? -20.219 29.562 8.305 1 94.44 270 ASP A O 1
ATOM 2077 N N . THR A 1 271 ? -20.562 31.172 9.844 1 94.56 271 THR A N 1
ATOM 2078 C CA . THR A 1 271 ? -19.141 31.203 10.188 1 94.56 271 THR A CA 1
ATOM 2079 C C . THR A 1 271 ? -18.75 29.953 10.969 1 94.56 271 THR A C 1
ATOM 2081 O O . THR A 1 271 ? -19.344 29.656 12.016 1 94.56 271 THR A O 1
ATOM 2084 N N . PRO A 1 272 ? -17.812 29.266 10.477 1 98.12 272 PRO A N 1
ATOM 2085 C CA . PRO A 1 272 ? -17.391 28.062 11.195 1 98.12 272 PRO A CA 1
ATOM 2086 C C . PRO A 1 272 ? -16.797 28.391 12.562 1 98.12 272 PRO A C 1
ATOM 2088 O O . PRO A 1 272 ? -16.078 29.375 12.711 1 98.12 272 PRO A O 1
ATOM 2091 N N . ASP A 1 273 ? -17.141 27.625 13.531 1 98.19 273 ASP A N 1
ATOM 2092 C CA . ASP A 1 273 ? -16.484 27.656 14.828 1 98.19 273 ASP A CA 1
ATOM 2093 C C . ASP A 1 273 ? -15.25 26.75 14.836 1 98.19 273 ASP A C 1
ATOM 2095 O O . ASP A 1 273 ? -15.344 25.578 14.508 1 98.19 273 ASP A O 1
ATOM 2099 N N . VAL A 1 274 ? -14.109 27.328 15.242 1 98.5 274 VAL A N 1
ATOM 2100 C CA . VAL A 1 274 ? -12.859 26.578 15.211 1 98.5 274 VAL A CA 1
ATOM 2101 C C . VAL A 1 274 ? -12.305 26.438 16.625 1 98.5 274 VAL A C 1
ATOM 2103 O O . VAL A 1 274 ? -12.07 27.438 17.312 1 98.5 274 VAL A O 1
ATOM 2106 N N . GLU A 1 275 ? -12.156 25.234 17.047 1 98.69 275 GLU A N 1
ATOM 2107 C CA . GLU A 1 275 ? -11.477 24.906 18.297 1 98.69 275 GLU A CA 1
ATOM 2108 C C . GLU A 1 275 ? -10.133 24.219 18.031 1 98.69 275 GLU A C 1
ATOM 2110 O O . GLU A 1 275 ? -10.086 23.156 17.422 1 98.69 275 GLU A O 1
ATOM 2115 N N . LEU A 1 276 ? -9.094 24.859 18.438 1 98.5 276 LEU A N 1
ATOM 2116 C CA . LEU A 1 276 ? -7.777 24.25 18.297 1 98.5 276 LEU A CA 1
ATOM 2117 C C . LEU A 1 276 ? -7.516 23.266 19.453 1 98.5 276 LEU A C 1
ATOM 2119 O O . LEU A 1 276 ? -7.613 23.641 20.625 1 98.5 276 LEU A O 1
ATOM 2123 N N . ILE A 1 277 ? -7.188 22.062 19.078 1 98.75 277 ILE A N 1
ATOM 2124 C CA . ILE A 1 277 ? -6.887 21.016 20.047 1 98.75 277 ILE A CA 1
ATOM 2125 C C . ILE A 1 277 ? -5.379 20.766 20.094 1 98.75 277 ILE A C 1
ATOM 2127 O O . ILE A 1 277 ? -4.785 20.328 19.109 1 98.75 277 ILE A O 1
ATOM 2131 N N . PRO A 1 278 ? -4.816 21.031 21.234 1 98.5 278 PRO A N 1
ATOM 2132 C CA . PRO A 1 278 ? -3.371 20.797 21.328 1 98.5 278 PRO A CA 1
ATOM 2133 C C . PRO A 1 278 ? -2.982 19.359 21.047 1 98.5 278 PRO A C 1
ATOM 2135 O O . PRO A 1 278 ? -3.662 18.438 21.5 1 98.5 278 PRO A O 1
ATOM 2138 N N . ALA A 1 279 ? -1.964 19.188 20.297 1 98.56 279 ALA A N 1
ATOM 2139 C CA . ALA A 1 279 ? -1.414 17.844 20.062 1 98.56 279 ALA A CA 1
ATOM 2140 C C . ALA A 1 279 ? -0.626 17.359 21.266 1 98.56 279 ALA A C 1
ATOM 2142 O O . ALA A 1 279 ? 0.047 18.156 21.938 1 98.56 279 ALA A O 1
ATOM 2143 N N . PRO A 1 280 ? -0.723 16.031 21.531 1 98.44 280 PRO A N 1
ATOM 2144 C CA . PRO A 1 280 ? 0.147 15.523 22.594 1 98.44 280 PRO A CA 1
ATOM 2145 C C . PRO A 1 280 ? 1.63 15.617 22.234 1 98.44 280 PRO A C 1
ATOM 2147 O O . PRO A 1 280 ? 2.002 15.461 21.078 1 98.44 280 PRO A O 1
ATOM 2150 N N . ILE A 1 281 ? 2.352 15.875 23.25 1 97.62 281 ILE A N 1
ATOM 2151 C CA . ILE A 1 281 ? 3.787 16.031 23.062 1 97.62 281 ILE A CA 1
ATOM 2152 C C . ILE A 1 281 ? 4.523 14.836 23.656 1 97.62 281 ILE A C 1
ATOM 2154 O O . ILE A 1 281 ? 4.449 14.602 24.875 1 97.62 281 ILE A O 1
ATOM 2158 N N . TYR A 1 282 ? 5.25 14.039 22.844 1 97.5 282 TYR A N 1
ATOM 2159 C CA . TYR A 1 282 ? 6.062 12.914 23.297 1 97.5 282 TYR A CA 1
ATOM 2160 C C . TYR A 1 282 ? 7.277 13.406 24.078 1 97.5 282 TYR A C 1
ATOM 2162 O O . TYR A 1 282 ? 7.488 13.008 25.234 1 97.5 282 TYR A O 1
ATOM 2170 N N . ARG A 1 283 ? 8.055 14.273 23.438 1 97.19 283 ARG A N 1
ATOM 2171 C CA . ARG A 1 283 ? 9.203 14.953 24.031 1 97.19 283 ARG A CA 1
ATOM 2172 C C . ARG A 1 283 ? 9.32 16.391 23.516 1 97.19 283 ARG A C 1
ATOM 2174 O O . ARG A 1 283 ? 9.391 16.609 22.312 1 97.19 283 ARG A O 1
ATOM 2181 N N . PRO A 1 284 ? 9.359 17.328 24.453 1 97 284 PRO A N 1
ATOM 2182 C CA . PRO A 1 284 ? 9.469 18.719 23.984 1 97 284 PRO A CA 1
ATOM 2183 C C . PRO A 1 284 ? 10.852 19.031 23.406 1 97 284 PRO A C 1
ATOM 2185 O O . PRO A 1 284 ? 11.812 18.328 23.688 1 97 284 PRO A O 1
ATOM 2188 N N . LEU A 1 285 ? 10.883 20.094 22.609 1 97.81 285 LEU A N 1
ATOM 2189 C CA . LEU A 1 285 ? 12.133 20.594 22.047 1 97.81 285 LEU A CA 1
ATOM 2190 C C . LEU A 1 285 ? 12.664 21.766 22.875 1 97.81 285 LEU A C 1
ATOM 2192 O O . LEU A 1 285 ? 11.891 22.547 23.422 1 97.81 285 LEU A O 1
ATOM 2196 N N . ALA A 1 286 ? 13.977 21.812 22.906 1 97.56 286 ALA A N 1
ATOM 2197 C CA . ALA A 1 286 ? 14.586 22.969 23.562 1 97.56 286 ALA A CA 1
ATOM 2198 C C . ALA A 1 286 ? 15.93 23.312 22.922 1 97.56 286 ALA A C 1
ATOM 2200 O O . ALA A 1 286 ? 16.703 22.406 22.562 1 97.56 286 ALA A O 1
ATOM 2201 N N . THR A 1 287 ? 16.156 24.562 22.766 1 97.62 287 THR A N 1
ATOM 2202 C CA . THR A 1 287 ? 17.469 25.078 22.406 1 97.62 287 THR A CA 1
ATOM 2203 C C . THR A 1 287 ? 18.125 25.766 23.609 1 97.62 287 THR A C 1
ATOM 2205 O O . THR A 1 287 ? 17.547 26.703 24.188 1 97.62 287 THR A O 1
ATOM 2208 N N . ILE A 1 288 ? 19.281 25.25 23.922 1 97.12 288 ILE A N 1
ATOM 2209 C CA . ILE A 1 288 ? 20 25.75 25.094 1 97.12 288 ILE A CA 1
ATOM 2210 C C . ILE A 1 288 ? 21.344 26.328 24.672 1 97.12 288 ILE A C 1
ATOM 2212 O O . ILE A 1 288 ? 22.016 25.797 23.797 1 97.12 288 ILE A O 1
ATOM 2216 N N . ARG A 1 289 ? 21.656 27.406 25.312 1 96.62 289 ARG A N 1
ATOM 2217 C CA . ARG A 1 289 ? 22.922 28.078 25.062 1 96.62 289 ARG A CA 1
ATOM 2218 C C . ARG A 1 289 ? 23.656 28.406 26.359 1 96.62 289 ARG A C 1
ATOM 2220 O O . ARG A 1 289 ? 23.031 28.812 27.328 1 96.62 289 ARG A O 1
ATOM 2227 N N . GLY A 1 290 ? 25 28.094 26.406 1 96 290 GLY A N 1
ATOM 2228 C CA . GLY A 1 290 ? 25.797 28.406 27.594 1 96 290 GLY A CA 1
ATOM 2229 C C . GLY A 1 290 ? 27.203 27.859 27.516 1 96 290 GLY A C 1
ATOM 2230 O O . GLY A 1 290 ? 27.594 27.25 26.516 1 96 290 GLY A O 1
ATOM 2231 N N . THR A 1 291 ? 27.984 28.25 28.594 1 96 291 THR A N 1
ATOM 2232 C CA . THR A 1 291 ? 29.312 27.656 28.703 1 96 291 THR A CA 1
ATOM 2233 C C . THR A 1 291 ? 29.219 26.172 29.047 1 96 291 THR A C 1
ATOM 2235 O O . THR A 1 291 ? 28.203 25.719 29.578 1 96 291 THR A O 1
ATOM 2238 N N . PHE A 1 292 ? 30.266 25.5 28.672 1 96.5 292 PHE A N 1
ATOM 2239 C CA . PHE A 1 292 ? 30.312 24.062 28.891 1 96.5 292 PHE A CA 1
ATOM 2240 C C . PHE A 1 292 ? 30.047 23.719 30.359 1 96.5 292 PHE A C 1
ATOM 2242 O O . PHE A 1 292 ? 29.266 22.812 30.656 1 96.5 292 PHE A O 1
ATOM 2249 N N . ASP A 1 293 ? 30.641 24.516 31.266 1 96.12 293 ASP A N 1
ATOM 2250 C CA . ASP A 1 293 ? 30.469 24.297 32.688 1 96.12 293 ASP A CA 1
ATOM 2251 C C . ASP A 1 293 ? 29.031 24.547 33.125 1 96.12 293 ASP A C 1
ATOM 2253 O O . ASP A 1 293 ? 28.469 23.797 33.938 1 96.12 293 ASP A O 1
ATOM 2257 N N . GLU A 1 294 ? 28.406 25.531 32.594 1 96.25 294 GLU A N 1
ATOM 2258 C CA . GLU A 1 294 ? 27.016 25.844 32.875 1 96.25 294 GLU A CA 1
ATOM 2259 C C . GLU A 1 294 ? 26.094 24.734 32.406 1 96.25 294 GLU A C 1
ATOM 2261 O O . GLU A 1 294 ? 25.156 24.344 33.094 1 96.25 294 GLU A O 1
ATOM 2266 N N . LEU A 1 295 ? 26.391 24.25 31.234 1 96.81 295 LEU A N 1
ATOM 2267 C CA . LEU A 1 295 ? 25.547 23.234 30.594 1 96.81 295 LEU A CA 1
ATOM 2268 C C . LEU A 1 295 ? 25.594 21.922 31.375 1 96.81 295 LEU A C 1
ATOM 2270 O O . LEU A 1 295 ? 24.609 21.203 31.422 1 96.81 295 LEU A O 1
ATOM 2274 N N . LEU A 1 296 ? 26.734 21.672 32.031 1 95.69 296 LEU A N 1
ATOM 2275 C CA . LEU A 1 296 ? 26.875 20.406 32.75 1 95.69 296 LEU A CA 1
ATOM 2276 C C . LEU A 1 296 ? 26.438 20.562 34.188 1 95.69 296 LEU A C 1
ATOM 2278 O O . LEU A 1 296 ? 26.391 19.594 34.938 1 95.69 296 LEU A O 1
ATOM 2282 N N . SER A 1 297 ? 26.078 21.766 34.531 1 95.06 297 SER A N 1
ATOM 2283 C CA . SER A 1 297 ? 25.562 22.016 35.875 1 95.06 297 SER A CA 1
ATOM 2284 C C . SER A 1 297 ? 24.094 21.641 36 1 95.06 297 SER A C 1
ATOM 2286 O O . SER A 1 297 ? 23.531 21.047 35.094 1 95.06 297 SER A O 1
ATOM 2288 N N . ASP A 1 298 ? 23.422 22 37.156 1 94.81 298 ASP A N 1
ATOM 2289 C CA . ASP A 1 298 ? 22.031 21.672 37.375 1 94.81 298 ASP A CA 1
ATOM 2290 C C . ASP A 1 298 ? 21.109 22.734 36.781 1 94.81 298 ASP A C 1
ATOM 2292 O O . ASP A 1 298 ? 19.875 22.594 36.812 1 94.81 298 ASP A O 1
ATOM 2296 N N . LYS A 1 299 ? 21.703 23.672 36.188 1 94.94 299 LYS A N 1
ATOM 2297 C CA . LYS A 1 299 ? 20.938 24.797 35.656 1 94.94 299 LYS A CA 1
ATOM 2298 C C . LYS A 1 299 ? 19.922 24.344 34.625 1 94.94 299 LYS A C 1
ATOM 2300 O O . LYS A 1 299 ? 18.828 24.875 34.562 1 94.94 299 LYS A O 1
ATOM 2305 N N . TYR A 1 300 ? 20.359 23.344 33.875 1 96.31 300 TYR A N 1
ATOM 2306 C CA . TYR A 1 300 ? 19.516 22.938 32.75 1 96.31 300 TYR A CA 1
ATOM 2307 C C . TYR A 1 300 ? 19 21.516 32.969 1 96.31 300 TYR A C 1
ATOM 2309 O O . TYR A 1 300 ? 18.672 20.812 32 1 96.31 300 TYR A O 1
ATOM 2317 N N . SER A 1 301 ? 18.891 21.094 34.188 1 94.25 301 SER A N 1
ATOM 2318 C CA . SER A 1 301 ? 18.484 19.734 34.531 1 94.25 301 SER A CA 1
ATOM 2319 C C . SER A 1 301 ? 17.047 19.469 34.094 1 94.25 301 SER A C 1
ATOM 2321 O O . SER A 1 301 ? 16.688 18.328 33.781 1 94.25 301 SER A O 1
ATOM 2323 N N . ALA A 1 302 ? 16.266 20.516 34.031 1 95.12 302 ALA A N 1
ATOM 2324 C CA . ALA A 1 302 ? 14.859 20.391 33.656 1 95.12 302 ALA A CA 1
ATOM 2325 C C . ALA A 1 302 ? 14.703 19.938 32.219 1 95.12 302 ALA A C 1
ATOM 2327 O O . ALA A 1 302 ? 13.633 19.484 31.812 1 95.12 302 ALA A O 1
ATOM 2328 N N . TYR A 1 303 ? 15.766 19.953 31.422 1 96.62 303 TYR A N 1
ATOM 2329 C CA . TYR A 1 303 ? 15.68 19.688 29.984 1 96.62 303 TYR A CA 1
ATOM 2330 C C . TYR A 1 303 ? 16.219 18.297 29.656 1 96.62 303 TYR A C 1
ATOM 2332 O O . TYR A 1 303 ? 16.375 17.953 28.484 1 96.62 303 TYR A O 1
ATOM 2340 N N . GLN A 1 304 ? 16.406 17.5 30.578 1 94.38 304 GLN A N 1
ATOM 2341 C CA . GLN A 1 304 ? 17.031 16.188 30.359 1 94.38 304 GLN A CA 1
ATOM 2342 C C . GLN A 1 304 ? 16.094 15.266 29.578 1 94.38 304 GLN A C 1
ATOM 2344 O O . GLN A 1 304 ? 16.562 14.375 28.875 1 94.38 304 GLN A O 1
ATOM 2349 N N . ASP A 1 305 ? 14.781 15.547 29.656 1 96.12 305 ASP A N 1
ATOM 2350 C CA . ASP A 1 305 ? 13.836 14.711 28.938 1 96.12 305 ASP A CA 1
ATOM 2351 C C . ASP A 1 305 ? 13.391 15.375 27.641 1 96.12 305 ASP A C 1
ATOM 2353 O O . ASP A 1 305 ? 12.484 14.891 26.969 1 96.12 305 ASP A O 1
ATOM 2357 N N . HIS A 1 306 ? 14.047 16.484 27.297 1 97.62 306 HIS A N 1
ATOM 2358 C CA . HIS A 1 306 ? 13.758 17.203 26.062 1 97.62 306 HIS A CA 1
ATOM 2359 C C . HIS A 1 306 ? 14.672 16.719 24.938 1 97.62 306 HIS A C 1
ATOM 2361 O O . HIS A 1 306 ? 15.766 16.234 25.188 1 97.62 306 HIS A O 1
ATOM 2367 N N . PHE A 1 307 ? 14.148 16.766 23.688 1 98.25 307 PHE A N 1
ATOM 2368 C CA . PHE A 1 307 ? 15.07 16.859 22.562 1 98.25 307 PHE A CA 1
ATOM 2369 C C . PHE A 1 307 ? 15.797 18.203 22.562 1 98.25 307 PHE A C 1
ATOM 2371 O O . PHE A 1 307 ? 15.164 19.25 22.469 1 98.25 307 PHE A O 1
ATOM 2378 N N . VAL A 1 308 ? 17.156 18.141 22.609 1 97.94 308 VAL A N 1
ATOM 2379 C CA . VAL A 1 308 ? 17.828 19.406 22.859 1 97.94 308 VAL A CA 1
ATOM 2380 C C . VAL A 1 308 ? 18.828 19.688 21.75 1 97.94 308 VAL A C 1
ATOM 2382 O O . VAL A 1 308 ? 19.484 18.766 21.25 1 97.94 308 VAL A O 1
ATOM 2385 N N . ARG A 1 309 ? 18.844 20.875 21.344 1 98.12 309 ARG A N 1
ATOM 2386 C CA . ARG A 1 309 ? 19.938 21.5 20.609 1 98.12 309 ARG A CA 1
ATOM 2387 C C . ARG A 1 309 ? 20.75 22.422 21.5 1 98.12 309 ARG A C 1
ATOM 2389 O O . ARG A 1 309 ? 20.203 23.25 22.219 1 98.12 309 ARG A O 1
ATOM 2396 N N . ILE A 1 310 ? 22.125 22.234 21.469 1 97.75 310 ILE A N 1
ATOM 2397 C CA . ILE A 1 310 ? 22.953 22.969 22.406 1 97.75 310 ILE A CA 1
ATOM 2398 C C . ILE A 1 310 ? 23.984 23.812 21.656 1 97.75 310 ILE A C 1
ATOM 2400 O O . ILE A 1 310 ? 24.625 23.328 20.719 1 97.75 310 ILE A O 1
ATOM 2404 N N . TYR A 1 311 ? 24.062 25.031 22.031 1 96.94 311 TYR A N 1
ATOM 2405 C CA . TYR A 1 311 ? 25.125 25.922 21.609 1 96.94 311 TYR A CA 1
ATOM 2406 C C . TYR A 1 311 ? 26.125 26.156 22.734 1 96.94 311 TYR A C 1
ATOM 2408 O O . TYR A 1 311 ? 25.781 26.734 23.766 1 96.94 311 TYR A O 1
ATOM 2416 N N . VAL A 1 312 ? 27.328 25.672 22.469 1 97.25 312 VAL A N 1
ATOM 2417 C CA . VAL A 1 312 ? 28.406 25.844 23.438 1 97.25 312 VAL A CA 1
ATOM 2418 C C . VAL A 1 312 ? 29.156 27.141 23.156 1 97.25 312 VAL A C 1
ATOM 2420 O O . VAL A 1 312 ? 29.703 27.328 22.062 1 97.25 312 VAL A O 1
ATOM 2423 N N . THR A 1 313 ? 29.297 27.984 24.156 1 95.69 313 THR A N 1
ATOM 2424 C CA . THR A 1 313 ? 29.75 29.344 23.906 1 95.69 313 THR A CA 1
ATOM 2425 C C . THR A 1 313 ? 31.188 29.531 24.391 1 95.69 313 THR A C 1
ATOM 2427 O O . THR A 1 313 ? 31.719 30.656 24.359 1 95.69 313 THR A O 1
ATOM 2430 N N . ASP A 1 314 ? 31.828 28.516 24.906 1 93.62 314 ASP A N 1
ATOM 2431 C CA . ASP A 1 314 ? 33.219 28.625 25.344 1 93.62 314 ASP A CA 1
ATOM 2432 C C . ASP A 1 314 ? 34.094 29.125 24.203 1 93.62 314 ASP A C 1
ATOM 2434 O O . ASP A 1 314 ? 33.875 28.812 23.031 1 93.62 314 ASP A O 1
ATOM 2438 N N . THR A 1 315 ? 35.125 29.859 24.625 1 91.75 315 THR A N 1
ATOM 2439 C CA . THR A 1 315 ? 36.062 30.359 23.625 1 91.75 315 THR A CA 1
ATOM 2440 C C . THR A 1 315 ? 36.781 29.188 22.953 1 91.75 315 THR A C 1
ATOM 2442 O O . THR A 1 315 ? 36.875 29.141 21.719 1 91.75 315 THR A O 1
ATOM 2445 N N . ASP A 1 316 ? 37.312 28.375 23.75 1 91.25 316 ASP A N 1
ATOM 2446 C CA . ASP A 1 316 ? 37.938 27.156 23.234 1 91.25 316 ASP A CA 1
ATOM 2447 C C . ASP A 1 316 ? 36.969 25.969 23.281 1 91.25 316 ASP A C 1
ATOM 2449 O O . ASP A 1 316 ? 36.188 25.844 24.219 1 91.25 316 ASP A O 1
ATOM 2453 N N . ARG A 1 317 ? 37.094 25.109 22.297 1 92.25 317 ARG A N 1
ATOM 2454 C CA . ARG A 1 317 ? 36.25 23.922 22.266 1 92.25 317 ARG A CA 1
ATOM 2455 C C . ARG A 1 317 ? 36.594 22.969 23.406 1 92.25 317 ARG A C 1
ATOM 2457 O O . ARG A 1 317 ? 37.719 22.5 23.516 1 92.25 317 ARG A O 1
ATOM 2464 N N . PRO A 1 318 ? 35.625 22.703 24.234 1 94 318 PRO A N 1
ATOM 2465 C CA . PRO A 1 318 ? 35.875 21.812 25.359 1 94 318 PRO A CA 1
ATOM 2466 C C . PRO A 1 318 ? 36.219 20.391 24.922 1 94 318 PRO A C 1
ATOM 2468 O O . PRO A 1 318 ? 35.688 19.891 23.922 1 94 318 PRO A O 1
ATOM 2471 N N . PRO A 1 319 ? 37.156 19.766 25.703 1 93.62 319 PRO A N 1
ATOM 2472 C CA . PRO A 1 319 ? 37.5 18.391 25.359 1 93.62 319 PRO A CA 1
ATOM 2473 C C . PRO A 1 319 ? 36.281 17.438 25.5 1 93.62 319 PRO A C 1
ATOM 2475 O O . PRO A 1 319 ? 35.531 17.547 26.453 1 93.62 319 PRO A O 1
ATOM 2478 N N . ARG A 1 320 ? 36.125 16.453 24.547 1 95.94 320 ARG A N 1
ATOM 2479 C CA . ARG A 1 320 ? 35.062 15.461 24.547 1 95.94 320 ARG A CA 1
ATOM 2480 C C . ARG A 1 320 ? 33.719 16.125 24.719 1 95.94 320 ARG A C 1
ATOM 2482 O O . ARG A 1 320 ? 32.844 15.617 25.469 1 95.94 320 ARG A O 1
ATOM 2489 N N . MET A 1 321 ? 33.562 17.344 24.125 1 95.44 321 MET A N 1
ATOM 2490 C CA . MET A 1 321 ? 32.406 18.203 24.266 1 95.44 321 MET A CA 1
ATOM 2491 C C . MET A 1 321 ? 31.109 17.438 24 1 95.44 321 MET A C 1
ATOM 2493 O O . MET A 1 321 ? 30.234 17.359 24.875 1 95.44 321 MET A O 1
ATOM 2497 N N . VAL A 1 322 ? 31.031 16.766 22.906 1 96.56 322 VAL A N 1
ATOM 2498 C CA . VAL A 1 322 ? 29.797 16.125 22.484 1 96.56 322 VAL A CA 1
ATOM 2499 C C . VAL A 1 322 ? 29.516 14.922 23.391 1 96.56 322 VAL A C 1
ATOM 2501 O O . VAL A 1 322 ? 28.391 14.75 23.875 1 96.56 322 VAL A O 1
ATOM 2504 N N . ALA A 1 323 ? 30.516 14.133 23.656 1 96.62 323 ALA A N 1
ATOM 2505 C CA . ALA A 1 323 ? 30.344 12.938 24.484 1 96.62 323 ALA A CA 1
ATOM 2506 C C . ALA A 1 323 ? 29.875 13.289 25.891 1 96.62 323 ALA A C 1
ATOM 2508 O O . ALA A 1 323 ? 28.984 12.641 26.438 1 96.62 323 ALA A O 1
ATOM 2509 N N . ARG A 1 324 ? 30.438 14.289 26.438 1 96.31 324 ARG A N 1
ATOM 2510 C CA . ARG A 1 324 ? 30.078 14.688 27.797 1 96.31 324 ARG A CA 1
ATOM 2511 C C . ARG A 1 324 ? 28.688 15.305 27.859 1 96.31 324 ARG A C 1
ATOM 2513 O O . ARG A 1 324 ? 27.938 15.07 28.812 1 96.31 324 ARG A O 1
ATOM 2520 N N . LEU A 1 325 ? 28.438 16.062 26.828 1 97.12 325 LEU A N 1
ATOM 2521 C CA . LEU A 1 325 ? 27.094 16.625 26.766 1 97.12 325 LEU A CA 1
ATOM 2522 C C . LEU A 1 325 ? 26.047 15.531 26.594 1 97.12 325 LEU A C 1
ATOM 2524 O O . LEU A 1 325 ? 24.969 15.602 27.188 1 97.12 325 LEU A O 1
ATOM 2528 N N . ARG A 1 326 ? 26.312 14.516 25.844 1 96.5 326 ARG A N 1
ATOM 2529 C CA . ARG A 1 326 ? 25.375 13.422 25.594 1 96.5 326 ARG A CA 1
ATOM 2530 C C . ARG A 1 326 ? 25.109 12.625 26.859 1 96.5 326 ARG A C 1
ATOM 2532 O O . ARG A 1 326 ? 24.016 12.117 27.062 1 96.5 326 ARG A O 1
ATOM 2539 N N . LEU A 1 327 ? 26.078 12.516 27.672 1 95.5 327 LEU A N 1
ATOM 2540 C CA . LEU A 1 327 ? 25.906 11.844 28.969 1 95.5 327 LEU A CA 1
ATOM 2541 C C . LEU A 1 327 ? 24.938 12.617 29.859 1 95.5 327 LEU A C 1
ATOM 2543 O O . LEU A 1 327 ? 24.172 12.023 30.609 1 95.5 327 LEU A O 1
ATOM 2547 N N . HIS A 1 328 ? 25.031 13.93 29.766 1 95.56 328 HIS A N 1
ATOM 2548 C CA . HIS A 1 328 ? 24.219 14.797 30.625 1 95.56 328 HIS A CA 1
ATOM 2549 C C . HIS A 1 328 ? 22.828 15.008 30.031 1 95.56 328 HIS A C 1
ATOM 2551 O O . HIS A 1 328 ? 21.859 15.172 30.781 1 95.56 328 HIS A O 1
ATOM 2557 N N . PHE A 1 329 ? 22.719 15.023 28.781 1 97.56 329 PHE A N 1
ATOM 2558 C CA . PHE A 1 329 ? 21.469 15.141 28.031 1 97.56 329 PHE A CA 1
ATOM 2559 C C . PHE A 1 329 ? 21.266 13.922 27.141 1 97.56 329 PHE A C 1
ATOM 2561 O O . PHE A 1 329 ? 21.625 13.938 25.953 1 97.56 329 PHE A O 1
ATOM 2568 N N . PRO A 1 330 ? 20.5 12.977 27.641 1 96.62 330 PRO A N 1
ATOM 2569 C CA . PRO A 1 330 ? 20.375 11.711 26.922 1 96.62 330 PRO A CA 1
ATOM 2570 C C . PRO A 1 330 ? 19.719 11.859 25.547 1 96.62 330 PRO A C 1
ATOM 2572 O O . PRO A 1 330 ? 19.891 11 24.688 1 96.62 330 PRO A O 1
ATOM 2575 N N . HIS A 1 331 ? 18.969 12.891 25.297 1 98 331 HIS A N 1
ATOM 2576 C CA . HIS A 1 331 ? 18.266 13.094 24.031 1 98 331 HIS A CA 1
ATOM 2577 C C . HIS A 1 331 ? 18.812 14.312 23.281 1 98 331 HIS A C 1
ATOM 2579 O O . HIS A 1 331 ? 18.047 15.055 22.656 1 98 331 HIS A O 1
ATOM 2585 N N . LEU A 1 332 ? 20.109 14.492 23.406 1 98 332 LEU A N 1
ATOM 2586 C CA . LEU A 1 332 ? 20.812 15.523 22.656 1 98 332 LEU A CA 1
ATOM 2587 C C . LEU A 1 332 ? 20.812 15.203 21.172 1 98 332 LEU A C 1
ATOM 2589 O O . LEU A 1 332 ? 21.234 14.125 20.75 1 98 332 LEU A O 1
ATOM 2593 N N . LEU A 1 333 ? 20.359 16.234 20.375 1 97.94 333 LEU A N 1
ATOM 2594 C CA . LEU A 1 333 ? 20.219 15.953 18.938 1 97.94 333 LEU A CA 1
ATOM 2595 C C . LEU A 1 333 ? 21.219 16.766 18.125 1 97.94 333 LEU A C 1
ATOM 2597 O O . LEU A 1 333 ? 21.641 16.328 17.062 1 97.94 333 LEU A O 1
ATOM 2601 N N . GLU A 1 334 ? 21.547 17.938 18.609 1 96.88 334 GLU A N 1
ATOM 2602 C CA . GLU A 1 334 ? 22.453 18.828 17.891 1 96.88 334 GLU A CA 1
ATOM 2603 C C . GLU A 1 334 ? 23.312 19.625 18.844 1 96.88 334 GLU A C 1
ATOM 2605 O O . GLU A 1 334 ? 22.828 20.125 19.875 1 96.88 334 GLU A O 1
ATOM 2610 N N . VAL A 1 335 ? 24.625 19.656 18.516 1 96.88 335 VAL A N 1
ATOM 2611 C CA . VAL A 1 335 ? 25.562 20.469 19.281 1 96.88 335 VAL A CA 1
ATOM 2612 C C . VAL A 1 335 ? 26.344 21.375 18.344 1 96.88 335 VAL A C 1
ATOM 2614 O O . VAL A 1 335 ? 26.781 20.953 17.281 1 96.88 335 VAL A O 1
ATOM 2617 N N . GLN A 1 336 ? 26.391 22.594 18.734 1 95 336 GLN A N 1
ATOM 2618 C CA . GLN A 1 336 ? 27.188 23.547 17.984 1 95 336 GLN A CA 1
ATOM 2619 C C . GLN A 1 336 ? 28.125 24.328 18.922 1 95 336 GLN A C 1
ATOM 2621 O O . GLN A 1 336 ? 27.734 24.672 20.031 1 95 336 GLN A O 1
ATOM 2626 N N . HIS A 1 337 ? 29.391 24.422 18.469 1 94.5 337 HIS A N 1
ATOM 2627 C CA . HIS A 1 337 ? 30.312 25.344 19.141 1 94.5 337 HIS A CA 1
ATOM 2628 C C . HIS A 1 337 ? 30.172 26.75 18.578 1 94.5 337 HIS A C 1
ATOM 2630 O O . HIS A 1 337 ? 30.562 27.031 17.453 1 94.5 337 HIS A O 1
ATOM 2636 N N . ASP A 1 338 ? 29.484 27.547 19.328 1 87.31 338 ASP A N 1
ATOM 2637 C CA . ASP A 1 338 ? 29.109 28.891 18.891 1 87.31 338 ASP A CA 1
ATOM 2638 C C . ASP A 1 338 ? 30.141 29.906 19.375 1 87.31 338 ASP A C 1
ATOM 2640 O O . ASP A 1 338 ? 30.031 30.422 20.484 1 87.31 338 ASP A O 1
ATOM 2644 N N . VAL A 1 339 ? 31.203 30.094 18.609 1 76.75 339 VAL A N 1
ATOM 2645 C CA . VAL A 1 339 ? 32.219 31.094 18.938 1 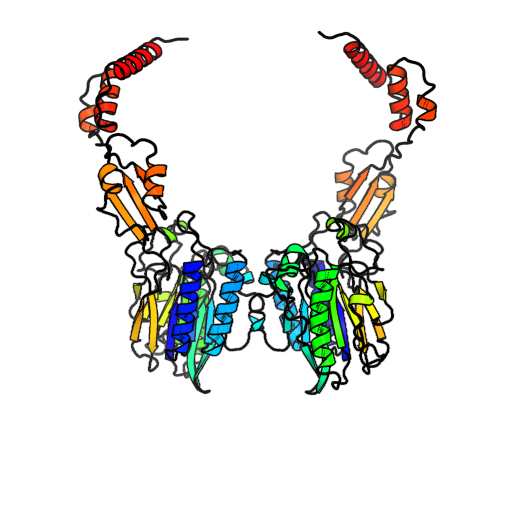76.75 339 VAL A CA 1
ATOM 2646 C C . VAL A 1 339 ? 31.906 32.406 18.234 1 76.75 339 VAL A C 1
ATOM 2648 O O . VAL A 1 339 ? 31.453 32.406 17.094 1 76.75 339 VAL A O 1
ATOM 2651 N N . GLU A 1 340 ? 31.406 33.344 18.953 1 58.97 340 GLU A N 1
ATOM 2652 C CA . GLU A 1 340 ? 31.297 34.656 18.328 1 58.97 340 GLU A CA 1
ATOM 2653 C C . GLU A 1 340 ? 32.531 34.969 17.5 1 58.97 340 GLU A C 1
ATOM 2655 O O . GLU A 1 340 ? 33.656 34.969 18.016 1 58.97 340 GLU A O 1
ATOM 2660 N N . PHE A 1 341 ? 32.469 34.531 16.266 1 51.47 341 PHE A N 1
ATOM 2661 C CA . PHE A 1 341 ? 33.531 35.125 15.5 1 51.47 341 PHE A CA 1
ATOM 2662 C C . PHE A 1 341 ? 33.5 36.656 15.586 1 51.47 341 PHE A C 1
ATOM 2664 O O . PHE A 1 341 ? 32.469 37.281 15.273 1 51.47 341 PHE A O 1
ATOM 2671 N N . HIS A 1 342 ? 33.875 37.25 16.516 1 41.75 342 HIS A N 1
ATOM 2672 C CA . HIS A 1 342 ? 34.062 38.688 16.344 1 41.75 342 HIS A CA 1
ATOM 2673 C C . HIS A 1 342 ? 34.531 39 14.922 1 41.75 342 HIS A C 1
ATOM 2675 O O . HIS A 1 342 ? 35.594 38.531 14.492 1 41.75 342 HIS A O 1
ATOM 2681 N N . GLN A 1 343 ? 33.594 39 13.984 1 40.72 343 GLN A N 1
ATOM 2682 C CA . GLN A 1 343 ? 33.938 39.656 12.719 1 40.72 343 GLN A CA 1
ATOM 2683 C C . GLN A 1 343 ? 34.812 40.875 12.945 1 40.72 343 GLN A C 1
ATOM 2685 O O . GLN A 1 343 ? 34.375 41.875 13.508 1 40.72 343 GLN A O 1
ATOM 2690 N N . LEU A 1 344 ? 36.031 40.812 13.156 1 37.84 344 LEU A N 1
ATOM 2691 C CA . LEU A 1 344 ? 36.812 42.031 12.969 1 37.84 344 LEU A CA 1
ATOM 2692 C C . LEU A 1 344 ? 36.375 42.812 11.734 1 37.84 344 LEU A C 1
ATOM 2694 O O . LEU A 1 344 ? 36.094 42.219 10.695 1 37.84 344 LEU A O 1
ATOM 2698 N N . SER A 1 345 ? 35.594 43.844 11.875 1 37.16 345 SER A N 1
ATOM 2699 C CA . SER A 1 345 ? 35.312 44.812 10.812 1 37.16 345 SER A CA 1
ATOM 2700 C C . SER A 1 345 ? 36.469 44.875 9.82 1 37.16 345 SER A C 1
ATOM 2702 O O . SER A 1 345 ? 37.625 45 10.219 1 37.16 345 SER A O 1
ATOM 2704 N N . SER A 1 346 ? 36.25 44.312 8.672 1 42.66 346 SER A N 1
ATOM 2705 C CA . SER A 1 346 ? 37.188 44.406 7.547 1 42.66 346 SER A CA 1
ATOM 2706 C C . SER A 1 346 ? 37.844 45.781 7.52 1 42.66 346 SER A C 1
ATOM 2708 O O . SER A 1 346 ? 38.75 46.031 6.711 1 42.66 346 SER A O 1
ATOM 2710 N N . ARG A 1 347 ? 37.125 46.844 8.07 1 40.91 347 ARG A N 1
ATOM 2711 C CA . ARG A 1 347 ? 37.688 48.188 7.941 1 40.91 347 ARG A CA 1
ATOM 2712 C C . ARG A 1 347 ? 39.031 48.312 8.672 1 40.91 347 ARG A C 1
ATOM 2714 O O . ARG A 1 347 ? 39.844 49.156 8.352 1 40.91 347 ARG A O 1
ATOM 2721 N N . ASP A 1 348 ? 39.125 47.562 9.734 1 40.81 348 ASP A N 1
ATOM 2722 C CA . ASP A 1 348 ? 40.344 47.75 10.484 1 40.81 348 ASP A CA 1
ATOM 2723 C C . ASP A 1 348 ? 41.5 46.969 9.867 1 40.81 348 ASP A C 1
ATOM 2725 O O . ASP A 1 348 ? 42.656 47.156 10.242 1 40.81 348 ASP A O 1
ATOM 2729 N N . VAL A 1 349 ? 41.219 45.875 9.094 1 40.09 349 VAL A N 1
ATOM 2730 C CA . VAL A 1 349 ? 42.25 45.094 8.414 1 40.09 349 VAL A CA 1
ATOM 2731 C C . VAL A 1 349 ? 42.781 45.875 7.219 1 40.09 349 VAL A C 1
ATOM 2733 O O . VAL A 1 349 ? 43.781 45.5 6.617 1 40.09 349 VAL A O 1
ATOM 2736 N N . THR A 1 350 ? 41.938 46.719 6.664 1 39.62 350 THR A N 1
ATOM 2737 C CA . THR A 1 350 ? 42.469 47.469 5.516 1 39.62 350 THR A CA 1
ATOM 2738 C C . THR A 1 350 ? 43.688 48.281 5.906 1 39.62 350 THR A C 1
ATOM 2740 O O . THR A 1 350 ? 44.406 48.781 5.039 1 39.62 350 THR A O 1
ATOM 2743 N N . ARG A 1 351 ? 43.688 48.844 7.152 1 40.06 351 ARG A N 1
ATOM 2744 C CA . ARG A 1 351 ? 44.812 49.719 7.465 1 40.06 351 ARG A CA 1
ATOM 2745 C C . ARG A 1 351 ? 46.062 48.906 7.805 1 40.06 351 ARG A C 1
ATOM 2747 O O . ARG A 1 351 ? 47.125 49.469 8.125 1 40.06 351 ARG A O 1
ATOM 2754 N N . ALA A 1 352 ? 45.844 47.594 8.266 1 38.91 352 ALA A N 1
ATOM 2755 C CA . ALA A 1 352 ? 47.062 46.969 8.727 1 38.91 352 ALA A CA 1
ATOM 2756 C C . ALA A 1 352 ? 48.031 46.719 7.566 1 38.91 352 ALA A C 1
ATOM 2758 O O . ALA A 1 352 ? 47.594 46.438 6.441 1 38.91 352 ALA A O 1
ATOM 2759 N N . GLY A 1 353 ? 49.219 47.125 7.758 1 42.06 353 GLY A N 1
ATOM 2760 C CA . GLY A 1 353 ? 50.344 47.094 6.828 1 42.06 353 GLY A CA 1
ATOM 2761 C C . GLY A 1 353 ? 50.469 45.781 6.066 1 42.06 353 GLY A C 1
ATOM 2762 O O . GLY A 1 353 ? 49.75 44.812 6.367 1 42.06 353 GLY A O 1
ATOM 2763 N N . THR A 1 354 ? 51.219 45.688 4.836 1 48.03 354 THR A N 1
ATOM 2764 C CA . THR A 1 354 ? 51.594 44.812 3.754 1 48.03 354 THR A CA 1
ATOM 2765 C C . THR A 1 354 ? 52.125 43.469 4.309 1 48.03 354 THR A C 1
ATOM 2767 O O . THR A 1 354 ? 52.469 42.562 3.549 1 48.03 354 THR A O 1
ATOM 2770 N N . ASN A 1 355 ? 52.5 43.344 5.605 1 49.97 355 ASN A N 1
ATOM 2771 C CA . ASN A 1 355 ? 53.156 42.062 5.934 1 49.97 355 ASN A CA 1
ATOM 2772 C C . ASN A 1 355 ? 52.156 40.969 6.223 1 49.97 355 ASN A C 1
ATOM 2774 O O . ASN A 1 355 ? 51.344 41.094 7.141 1 49.97 355 ASN A O 1
ATOM 2778 N N . PRO A 1 356 ? 51.938 40.031 5.406 1 55.69 356 PRO A N 1
ATOM 2779 C CA . PRO A 1 356 ? 51 38.938 5.496 1 55.69 356 PRO A CA 1
ATOM 2780 C C . PRO A 1 356 ? 50.938 38.312 6.887 1 55.69 356 PRO A C 1
ATOM 2782 O O . PRO A 1 356 ? 49.875 37.844 7.328 1 55.69 356 PRO A O 1
ATOM 2785 N N . LEU A 1 357 ? 52.031 38.344 7.598 1 58.59 357 LEU A N 1
ATOM 2786 C CA . LEU A 1 357 ? 52.062 37.719 8.922 1 58.59 357 LEU A CA 1
ATOM 2787 C C . LEU A 1 357 ? 51.188 38.531 9.906 1 58.59 357 LEU A C 1
ATOM 2789 O O . LEU A 1 357 ? 50.531 37.938 10.773 1 58.59 357 LEU A O 1
ATOM 2793 N N . ASP A 1 358 ? 51.188 39.812 9.812 1 61.66 358 ASP A N 1
ATOM 2794 C CA . ASP A 1 358 ? 50.406 40.656 10.672 1 61.66 358 ASP A CA 1
ATOM 2795 C C . ASP A 1 358 ? 48.906 40.469 10.414 1 61.66 358 ASP A C 1
ATOM 2797 O O . ASP A 1 358 ? 48.094 40.469 11.344 1 61.66 358 ASP A O 1
ATOM 2801 N N . VAL A 1 359 ? 48.594 40.219 9.219 1 61 359 VAL A N 1
ATOM 2802 C CA . VAL A 1 359 ? 47.219 39.938 8.82 1 61 359 VAL A CA 1
ATOM 2803 C C . VAL A 1 359 ? 46.75 38.625 9.445 1 61 359 VAL A C 1
ATOM 2805 O O . VAL A 1 359 ? 45.625 38.531 9.945 1 61 359 VAL A O 1
ATOM 2808 N N . LEU A 1 360 ? 47.594 37.688 9.414 1 61.34 360 LEU A N 1
ATOM 2809 C CA . LEU A 1 360 ? 47.281 36.375 10 1 61.34 360 LEU A CA 1
ATOM 2810 C C . LEU A 1 360 ? 47.125 36.5 11.508 1 61.34 360 LEU A C 1
ATOM 2812 O O . LEU A 1 360 ? 46.188 35.906 12.094 1 61.34 360 LEU A O 1
ATOM 2816 N N . ASN A 1 361 ? 48.031 37.25 12.148 1 60.38 361 ASN A N 1
ATOM 2817 C CA . ASN A 1 361 ? 47.938 37.438 13.586 1 60.38 361 ASN A CA 1
ATOM 2818 C C . ASN A 1 361 ? 46.656 38.188 13.953 1 60.38 361 ASN A C 1
ATOM 2820 O O . ASN A 1 361 ? 46 37.812 14.938 1 60.38 361 ASN A O 1
ATOM 2824 N N . GLU A 1 362 ? 46.344 39.188 13.242 1 60.16 362 GLU A N 1
ATOM 2825 C CA . GLU A 1 362 ? 45.125 39.938 13.492 1 60.16 362 GLU A CA 1
ATOM 2826 C C . GLU A 1 362 ? 43.875 39.094 13.227 1 60.16 362 GLU A C 1
ATOM 2828 O O . GLU A 1 362 ? 42.875 39.219 13.938 1 60.16 362 GLU A O 1
ATOM 2833 N N . PHE A 1 363 ? 44.031 38.281 12.219 1 59.34 363 PHE A N 1
ATOM 2834 C CA . PHE A 1 363 ? 42.938 37.344 11.945 1 59.34 363 PHE A CA 1
ATOM 2835 C C . PHE A 1 363 ? 42.688 36.438 13.125 1 59.34 363 PHE A C 1
ATOM 2837 O O . PHE A 1 363 ? 41.562 36.219 13.547 1 59.34 363 PHE A O 1
ATOM 2844 N N . PHE A 1 364 ? 43.812 35.906 13.609 1 58.69 364 PHE A N 1
ATOM 2845 C CA . PHE A 1 364 ? 43.656 34.969 14.711 1 58.69 364 PHE A CA 1
ATOM 2846 C C . PHE A 1 364 ? 43.219 35.688 15.984 1 58.69 364 PHE A C 1
ATOM 2848 O O . PHE A 1 364 ? 42.438 35.156 16.766 1 58.69 364 PHE A O 1
ATOM 2855 N N . THR A 1 365 ? 43.812 36.812 16.141 1 57.69 365 THR A N 1
ATOM 2856 C CA . THR A 1 365 ? 43.406 37.594 17.312 1 57.69 365 THR A CA 1
ATOM 2857 C C . THR A 1 365 ? 41.938 38.031 17.188 1 57.69 365 THR A C 1
ATOM 2859 O O . THR A 1 365 ? 41.188 37.969 18.156 1 57.69 365 THR A O 1
ATOM 2862 N N . SER A 1 366 ? 41.656 38.469 16.016 1 55.12 366 SER A N 1
ATOM 2863 C CA . SER A 1 366 ? 40.344 39.062 15.828 1 55.12 366 SER A CA 1
ATOM 2864 C C . SER A 1 366 ? 39.281 37.969 15.594 1 55.12 366 SER A C 1
ATOM 2866 O O . SER A 1 366 ? 38.188 38.062 16.109 1 55.12 366 SER A O 1
ATOM 2868 N N . ALA A 1 367 ? 39.594 37.094 14.609 1 54.56 367 ALA A N 1
ATOM 2869 C CA . ALA A 1 367 ? 38.594 36.094 14.258 1 54.56 367 ALA A CA 1
ATOM 2870 C C . ALA A 1 367 ? 38.562 34.969 15.297 1 54.56 367 ALA A C 1
ATOM 2872 O O . ALA A 1 367 ? 37.5 34.406 15.562 1 54.56 367 ALA A O 1
ATOM 2873 N N . GLY A 1 368 ? 39.719 34.562 15.828 1 52.62 368 GLY A N 1
ATOM 2874 C CA . GLY A 1 368 ? 39.812 33.375 16.688 1 52.62 368 GLY A CA 1
ATOM 2875 C C . GLY A 1 368 ? 39.812 33.719 18.172 1 52.62 368 GLY A C 1
ATOM 2876 O O . GLY A 1 368 ? 39.875 32.844 19.016 1 52.62 368 GLY A O 1
ATOM 2877 N N . GLY A 1 369 ? 39.562 35.094 18.578 1 51.94 369 GLY A N 1
ATOM 2878 C CA . GLY A 1 369 ? 39.438 35.625 19.922 1 51.94 369 GLY A CA 1
ATOM 2879 C C . GLY A 1 369 ? 40.656 35.375 20.781 1 51.94 369 GLY A C 1
ATOM 2880 O O . GLY A 1 369 ? 40.594 35.594 22 1 51.94 369 GLY A O 1
ATOM 2881 N N . ARG A 1 370 ? 41.562 34.562 20.406 1 56.19 370 ARG A N 1
ATOM 2882 C CA . ARG A 1 370 ? 42.75 34.375 21.234 1 56.19 370 ARG A CA 1
ATOM 2883 C C . ARG A 1 370 ? 44.031 34.781 20.469 1 56.19 370 ARG A C 1
ATOM 2885 O O . ARG A 1 370 ? 44.031 34.75 19.234 1 56.19 370 ARG A O 1
ATOM 2892 N N . GLU A 1 371 ? 45.031 35.375 21.219 1 57.12 371 GLU A N 1
ATOM 2893 C CA . GLU A 1 371 ? 46.344 35.688 20.688 1 57.12 371 GLU A CA 1
ATOM 2894 C C . GLU A 1 371 ? 47.125 34.375 20.375 1 57.12 371 GLU A C 1
ATOM 2896 O O . GLU A 1 371 ? 46.906 33.375 21.031 1 57.12 371 GLU A O 1
ATOM 2901 N N . LEU A 1 372 ? 47.688 34.188 19.203 1 60.78 372 LEU A N 1
ATOM 2902 C CA . LEU A 1 372 ? 48.562 33.062 18.906 1 60.78 372 LEU A CA 1
ATOM 2903 C C . LEU A 1 372 ? 49.625 32.938 19.984 1 60.78 372 LEU A C 1
ATOM 2905 O O . LEU A 1 372 ? 50.188 33.938 20.438 1 60.78 372 LEU A O 1
ATOM 2909 N N . HIS A 1 373 ? 49.688 31.797 20.641 1 63.91 373 HIS A N 1
ATOM 2910 C CA . HIS A 1 373 ? 50.875 31.562 21.484 1 63.91 373 HIS A CA 1
ATOM 2911 C C . HIS A 1 373 ? 52.156 31.641 20.672 1 63.91 373 HIS A C 1
ATOM 2913 O O . HIS A 1 373 ? 52.125 31.531 19.453 1 63.91 373 HIS A O 1
ATOM 2919 N N . ASP A 1 374 ? 53.188 31.984 21.281 1 63.56 374 ASP A N 1
ATOM 2920 C CA . ASP A 1 374 ? 54.5 32.156 20.656 1 63.56 374 ASP A CA 1
ATOM 2921 C C . ASP A 1 374 ? 54.812 31 19.734 1 63.56 374 ASP A C 1
ATOM 2923 O O . ASP A 1 374 ? 55.375 31.203 18.641 1 63.56 374 ASP A O 1
ATOM 2927 N N . GLU A 1 375 ? 54.375 29.844 20.062 1 65.56 375 GLU A N 1
ATOM 2928 C CA . GLU A 1 375 ? 54.688 28.672 19.266 1 65.56 375 GLU A CA 1
ATOM 2929 C C . GLU A 1 375 ? 53.844 28.641 17.984 1 65.56 375 GLU A C 1
ATOM 2931 O O . GLU A 1 375 ? 54.344 28.297 16.906 1 65.56 375 GLU A O 1
ATOM 2936 N N . GLU A 1 376 ? 52.656 29.094 18.062 1 66.38 376 GLU A N 1
ATOM 2937 C CA . GLU A 1 376 ? 51.781 29.141 16.891 1 66.38 376 GLU A CA 1
ATOM 2938 C C . GLU A 1 376 ? 52.188 30.25 15.93 1 66.38 376 GLU A C 1
ATOM 2940 O O . GLU A 1 376 ? 52.156 30.062 14.711 1 66.38 376 GLU A O 1
ATOM 2945 N N . ARG A 1 377 ? 52.531 31.328 16.531 1 64.88 377 ARG A N 1
ATOM 2946 C CA . ARG A 1 377 ? 53.062 32.438 15.758 1 64.88 377 ARG A CA 1
ATOM 2947 C C . ARG A 1 377 ? 54.344 32.031 15.023 1 64.88 377 ARG A C 1
ATOM 2949 O O . ARG A 1 377 ? 54.531 32.406 13.859 1 64.88 377 ARG A O 1
ATOM 2956 N N . ALA A 1 378 ? 55.156 31.203 15.672 1 67.62 378 ALA A N 1
ATOM 2957 C CA . ALA A 1 378 ? 56.406 30.719 15.07 1 67.62 378 ALA A CA 1
ATOM 2958 C C . ALA A 1 378 ? 56.094 29.719 13.953 1 67.62 378 ALA A C 1
ATOM 2960 O O . ALA A 1 378 ? 56.75 29.734 12.914 1 67.62 378 ALA A O 1
ATOM 2961 N N . LEU A 1 379 ? 55.125 28.953 14.07 1 67.12 379 LEU A N 1
ATOM 2962 C CA . LEU A 1 379 ? 54.781 27.969 13.055 1 67.12 379 LEU A CA 1
ATOM 2963 C C . LEU A 1 379 ? 54.188 28.641 11.828 1 67.12 379 LEU A C 1
ATOM 2965 O O . LEU A 1 379 ? 54.531 28.297 10.695 1 67.12 379 LEU A O 1
ATOM 2969 N N . ILE A 1 380 ? 53.375 29.594 12.07 1 67.19 380 ILE A N 1
ATOM 2970 C CA . ILE A 1 380 ? 52.781 30.328 10.969 1 67.19 380 ILE A CA 1
ATOM 2971 C C . ILE A 1 380 ? 53.844 31.156 10.258 1 67.19 380 ILE A C 1
ATOM 2973 O O . ILE A 1 380 ? 53.875 31.203 9.023 1 67.19 380 ILE A O 1
ATOM 2977 N N . ALA A 1 381 ? 54.688 31.766 11.055 1 65.88 381 ALA A N 1
ATOM 2978 C CA . ALA A 1 381 ? 55.812 32.531 10.5 1 65.88 381 ALA A CA 1
ATOM 2979 C C . ALA A 1 381 ? 56.75 31.609 9.703 1 65.88 381 ALA A C 1
ATOM 2981 O O . ALA A 1 381 ? 57.188 31.969 8.617 1 65.88 381 ALA A O 1
ATOM 2982 N N . SER A 1 382 ? 56.906 30.375 10.203 1 67.69 382 SER A N 1
ATOM 2983 C CA . SER A 1 382 ? 57.781 29.422 9.508 1 67.69 382 SER A CA 1
ATOM 2984 C C . SER A 1 382 ? 57.125 28.906 8.227 1 67.69 382 SER A C 1
ATOM 2986 O O . SER A 1 382 ? 57.781 28.781 7.191 1 67.69 382 SER A O 1
ATOM 2988 N N . GLN A 1 383 ? 55.906 28.75 8.32 1 63.53 383 GLN A N 1
ATOM 2989 C CA . GLN A 1 383 ? 55.219 28.281 7.125 1 63.53 383 GLN A CA 1
ATOM 2990 C C . GLN A 1 383 ? 55.062 29.391 6.09 1 63.53 383 GLN A C 1
ATOM 2992 O O . GLN A 1 383 ? 55.188 29.156 4.887 1 63.53 383 GLN A O 1
ATOM 2997 N N . TRP A 1 384 ? 54.875 30.531 6.562 1 58.78 384 TRP A N 1
ATOM 2998 C CA . TRP A 1 384 ? 54.781 31.672 5.668 1 58.78 384 TRP A CA 1
ATOM 2999 C C . TRP A 1 384 ? 56.156 31.969 5.051 1 58.78 384 TRP A C 1
ATOM 3001 O O . TRP A 1 384 ? 56.25 32.25 3.857 1 58.78 384 TRP A O 1
ATOM 3011 N N . GLU A 1 385 ? 57.156 31.812 5.836 1 60.59 385 GLU A N 1
ATOM 3012 C CA . GLU A 1 385 ? 58.531 31.938 5.293 1 60.59 385 GLU A CA 1
ATOM 3013 C C . GLU A 1 385 ? 58.812 30.828 4.301 1 60.59 385 GLU A C 1
ATOM 3015 O O . GLU A 1 385 ? 59.5 31.047 3.303 1 60.59 385 GLU A O 1
ATOM 3020 N N . SER A 1 386 ? 58.312 29.672 4.551 1 60.72 386 SER A N 1
ATOM 3021 C CA . SER A 1 386 ? 58.5 28.578 3.604 1 60.72 386 SER A CA 1
ATOM 3022 C C . SER A 1 386 ? 57.688 28.797 2.33 1 60.72 386 SER A C 1
ATOM 3024 O O . SER A 1 386 ? 58.156 28.484 1.23 1 60.72 386 SER A O 1
ATOM 3026 N N . LEU A 1 387 ? 56.594 29.297 2.502 1 56 387 LEU A N 1
ATOM 3027 C CA . LEU A 1 387 ? 55.781 29.594 1.326 1 56 387 LEU A CA 1
ATOM 3028 C C . LEU A 1 387 ? 56.344 30.797 0.566 1 56 387 LEU A C 1
ATOM 3030 O O . LEU A 1 387 ? 56.281 30.844 -0.665 1 56 387 LEU A O 1
ATOM 3034 N N . ALA A 1 388 ? 56.75 31.812 1.256 1 49.66 388 ALA A N 1
ATOM 3035 C CA . ALA A 1 388 ? 57.406 32.938 0.568 1 49.66 388 ALA A CA 1
ATOM 3036 C C . ALA A 1 388 ? 58.719 32.5 -0.061 1 49.66 388 ALA A C 1
ATOM 3038 O O . ALA A 1 388 ? 59.219 33.156 -0.964 1 49.66 388 ALA A O 1
ATOM 3039 N N . LYS A 1 389 ? 59.281 31.391 0.586 1 51.12 389 LYS A N 1
ATOM 3040 C CA . LYS A 1 389 ? 60.406 30.797 -0.134 1 51.12 389 LYS A CA 1
ATOM 3041 C C . LYS A 1 389 ? 59.906 29.875 -1.255 1 51.12 389 LYS A C 1
ATOM 3043 O O . LYS A 1 389 ? 58.969 29.109 -1.069 1 51.12 389 LYS A O 1
ATOM 3048 N N . GLY A 1 390 ? 59.906 30.344 -2.482 1 45.19 390 GLY A N 1
ATOM 3049 C CA . GLY A 1 390 ? 59.688 29.688 -3.752 1 45.19 390 GLY A CA 1
ATOM 3050 C C . GLY A 1 390 ? 59.875 28.172 -3.684 1 45.19 390 GLY A C 1
ATOM 3051 O O . GLY A 1 390 ? 60.969 27.672 -3.9 1 45.19 390 GLY A O 1
ATOM 3052 N N . GLU A 1 391 ? 59.5 27.375 -2.686 1 38.31 391 GLU A N 1
ATOM 3053 C CA . GLU A 1 391 ? 59.812 26.047 -3.182 1 38.31 391 GLU A CA 1
ATOM 3054 C C . GLU A 1 391 ? 59.281 25.844 -4.594 1 38.31 391 GLU A C 1
ATOM 3056 O O . GLU A 1 391 ? 58.094 26 -4.84 1 38.31 391 GLU A O 1
ATOM 3061 N N . GLU A 1 392 ? 60.312 26.031 -5.602 1 32.62 392 GLU A N 1
ATOM 3062 C CA . GLU A 1 392 ? 60.438 25.25 -6.824 1 32.62 392 GLU A CA 1
ATOM 3063 C C . GLU A 1 392 ? 60.188 23.766 -6.566 1 32.62 392 GLU A C 1
ATOM 3065 O O . GLU A 1 392 ? 60.562 23.234 -5.523 1 32.62 392 GLU A O 1
ATOM 3070 N N . MET B 1 1 ? -19.141 -25.547 -5.008 1 97.88 1 MET B N 1
ATOM 3071 C CA . MET B 1 1 ? -18.234 -24.406 -5.062 1 97.88 1 MET B CA 1
ATOM 3072 C C . MET B 1 1 ? -17.344 -24.469 -6.305 1 97.88 1 MET B C 1
ATOM 3074 O O . MET B 1 1 ? -16.828 -25.531 -6.652 1 97.88 1 MET B O 1
ATOM 3078 N N . LYS B 1 2 ? -17.328 -23.406 -7.086 1 98.75 2 LYS B N 1
ATOM 3079 C CA . LYS B 1 2 ? -16.469 -23.266 -8.266 1 98.75 2 LYS B CA 1
ATOM 3080 C C . LYS B 1 2 ? -15.562 -22.047 -8.141 1 98.75 2 LYS B C 1
ATOM 3082 O O . LYS B 1 2 ? -16.031 -20.938 -7.922 1 98.75 2 LYS B O 1
ATOM 3087 N N . PHE B 1 3 ? -14.234 -22.266 -8.25 1 98.88 3 PHE B N 1
ATOM 3088 C CA . PHE B 1 3 ? -13.32 -21.141 -8.039 1 98.88 3 PHE B CA 1
ATOM 3089 C C . PHE B 1 3 ? -12.109 -21.25 -8.969 1 98.88 3 PHE B C 1
ATOM 3091 O O . PHE B 1 3 ? -11.82 -22.328 -9.492 1 98.88 3 PHE B O 1
ATOM 3098 N N . LEU B 1 4 ? -11.5 -20.094 -9.234 1 98.94 4 LEU B N 1
ATOM 3099 C CA . LEU B 1 4 ? -10.227 -20.031 -9.945 1 98.94 4 LEU B CA 1
ATOM 3100 C C . LEU B 1 4 ? -9.062 -20.016 -8.961 1 98.94 4 LEU B C 1
ATOM 3102 O O . LEU B 1 4 ? -9.047 -19.234 -8.016 1 98.94 4 LEU B O 1
ATOM 3106 N N . HIS B 1 5 ? -8.148 -20.969 -9.148 1 98.94 5 HIS B N 1
ATOM 3107 C CA . HIS B 1 5 ? -6.895 -21.031 -8.406 1 98.94 5 HIS B CA 1
ATOM 3108 C C . HIS B 1 5 ? -5.727 -20.531 -9.258 1 98.94 5 HIS B C 1
ATOM 3110 O O . HIS B 1 5 ? -5.43 -21.109 -10.305 1 98.94 5 HIS B O 1
ATOM 3116 N N . THR B 1 6 ? -5.094 -19.422 -8.828 1 98.94 6 THR B N 1
ATOM 3117 C CA . THR B 1 6 ? -3.932 -18.859 -9.5 1 98.94 6 THR B CA 1
ATOM 3118 C C . THR B 1 6 ? -2.887 -18.406 -8.492 1 98.94 6 THR B C 1
ATOM 3120 O O . THR B 1 6 ? -3.164 -18.328 -7.289 1 98.94 6 THR B O 1
ATOM 3123 N N . SER B 1 7 ? -1.663 -18.219 -8.93 1 98.62 7 SER B N 1
ATOM 3124 C CA . SER B 1 7 ? -0.578 -17.766 -8.062 1 98.62 7 SER B CA 1
ATOM 3125 C C . SER B 1 7 ? 0.602 -17.25 -8.875 1 98.62 7 SER B C 1
ATOM 3127 O O . SER B 1 7 ? 0.612 -17.359 -10.102 1 98.62 7 SER B O 1
ATOM 3129 N N . ASP B 1 8 ? 1.541 -16.578 -8.188 1 98.5 8 ASP B N 1
ATOM 3130 C CA . ASP B 1 8 ? 2.859 -16.234 -8.711 1 98.5 8 ASP B CA 1
ATOM 3131 C C . ASP B 1 8 ? 2.744 -15.352 -9.953 1 98.5 8 ASP B C 1
ATOM 3133 O O . ASP B 1 8 ? 3.363 -15.641 -10.984 1 98.5 8 ASP B O 1
ATOM 3137 N N . TRP B 1 9 ? 1.904 -14.305 -9.797 1 98.88 9 TRP B N 1
ATOM 3138 C CA . TRP B 1 9 ? 1.763 -13.352 -10.891 1 98.88 9 TRP B CA 1
ATOM 3139 C C . TRP B 1 9 ? 3.062 -12.586 -11.117 1 98.88 9 TRP B C 1
ATOM 3141 O O . TRP B 1 9 ? 3.391 -12.234 -12.25 1 98.88 9 TRP B O 1
ATOM 3151 N N . HIS B 1 10 ? 3.744 -12.297 -10.062 1 98.62 10 HIS B N 1
ATOM 3152 C CA . HIS B 1 10 ? 5.02 -11.594 -10.062 1 98.62 10 HIS B CA 1
ATOM 3153 C C . HIS B 1 10 ? 4.922 -10.273 -10.828 1 98.62 10 HIS B C 1
ATOM 3155 O O . HIS B 1 10 ? 5.773 -9.969 -11.664 1 98.62 10 HIS B O 1
ATOM 3161 N N . LEU B 1 11 ? 3.887 -9.531 -10.586 1 98.88 11 LEU B N 1
ATOM 3162 C CA . LEU B 1 11 ? 3.74 -8.219 -11.211 1 98.88 11 LEU B CA 1
ATOM 3163 C C . LEU B 1 11 ? 4.988 -7.371 -10.992 1 98.88 11 LEU B C 1
ATOM 3165 O O . LEU B 1 11 ? 5.414 -7.16 -9.852 1 98.88 11 LEU B O 1
ATOM 3169 N N . GLY B 1 12 ? 5.586 -6.914 -12.102 1 98.5 12 GLY B N 1
ATOM 3170 C CA . GLY B 1 12 ? 6.77 -6.074 -12.023 1 98.5 12 GLY B CA 1
ATOM 3171 C C . GLY B 1 12 ? 8.047 -6.805 -12.391 1 98.5 12 GLY B C 1
ATOM 3172 O O . GLY B 1 12 ? 9.102 -6.188 -12.531 1 98.5 12 GLY B O 1
ATOM 3173 N N . ARG B 1 13 ? 7.988 -8.062 -12.531 1 97.75 13 ARG B N 1
ATOM 3174 C CA . ARG B 1 13 ? 9.172 -8.836 -12.906 1 97.75 13 ARG B CA 1
ATOM 3175 C C . ARG B 1 13 ? 9.539 -8.586 -14.359 1 97.75 13 ARG B C 1
ATOM 3177 O O . ARG B 1 13 ? 8.664 -8.344 -15.195 1 97.75 13 ARG B O 1
ATOM 3184 N N . THR B 1 14 ? 10.828 -8.641 -14.617 1 97.25 14 THR B N 1
ATOM 3185 C CA . THR B 1 14 ? 11.32 -8.57 -15.992 1 97.25 14 THR B CA 1
ATOM 3186 C C . THR B 1 14 ? 11.852 -9.93 -16.453 1 97.25 14 THR B C 1
ATOM 3188 O O . THR B 1 14 ? 12.039 -10.836 -15.625 1 97.25 14 THR B O 1
ATOM 3191 N N . LEU B 1 15 ? 11.953 -10.133 -17.672 1 96.94 15 LEU B N 1
ATOM 3192 C CA . LEU B 1 15 ? 12.594 -11.305 -18.281 1 96.94 15 LEU B CA 1
ATOM 3193 C C . LEU B 1 15 ? 13.867 -10.914 -19.016 1 96.94 15 LEU B C 1
ATOM 3195 O O . LEU B 1 15 ? 13.805 -10.406 -20.141 1 96.94 15 LEU B O 1
ATOM 3199 N N . HIS B 1 16 ? 14.977 -11.086 -18.438 1 94.69 16 HIS B N 1
ATOM 3200 C CA . HIS B 1 16 ? 16.25 -10.68 -19 1 94.69 16 HIS B CA 1
ATOM 3201 C C . HIS B 1 16 ? 16.219 -9.219 -19.453 1 94.69 16 HIS B C 1
ATOM 3203 O O . HIS B 1 16 ? 16.625 -8.898 -20.562 1 94.69 16 HIS B O 1
ATOM 3209 N N . GLY B 1 17 ? 15.609 -8.406 -18.625 1 95.12 17 GLY B N 1
ATOM 3210 C CA . GLY B 1 17 ? 15.562 -6.977 -18.875 1 95.12 17 GLY B CA 1
ATOM 3211 C C . GLY B 1 17 ? 14.359 -6.551 -19.688 1 95.12 17 GLY B C 1
ATOM 3212 O O . GLY B 1 17 ? 14.031 -5.367 -19.75 1 95.12 17 GLY B O 1
ATOM 3213 N N . ALA B 1 18 ? 13.734 -7.457 -20.312 1 96.75 18 ALA B N 1
ATOM 3214 C CA . ALA B 1 18 ? 12.555 -7.133 -21.109 1 96.75 18 ALA B CA 1
ATOM 3215 C C . ALA B 1 18 ? 11.391 -6.711 -20.219 1 96.75 18 ALA B C 1
ATOM 3217 O O . ALA B 1 18 ? 11.156 -7.309 -19.172 1 96.75 18 ALA B O 1
ATOM 3218 N N . ASP B 1 19 ? 10.648 -5.691 -20.672 1 96.81 19 ASP B N 1
ATOM 3219 C CA . ASP B 1 19 ? 9.453 -5.211 -19.984 1 96.81 19 ASP B CA 1
ATOM 3220 C C . ASP B 1 19 ? 8.273 -6.141 -20.234 1 96.81 19 ASP B C 1
ATOM 3222 O O . ASP B 1 19 ? 7.926 -6.43 -21.375 1 96.81 19 ASP B O 1
ATOM 3226 N N . LEU B 1 20 ? 7.656 -6.566 -19.172 1 98.31 20 LEU B N 1
ATOM 3227 C CA . LEU B 1 20 ? 6.551 -7.512 -19.281 1 98.31 20 LEU B CA 1
ATOM 3228 C C . LEU B 1 20 ? 5.227 -6.848 -18.922 1 98.31 20 LEU B C 1
ATOM 3230 O O . LEU B 1 20 ? 4.242 -7.531 -18.641 1 98.31 20 LEU B O 1
ATOM 3234 N N . SER B 1 21 ? 5.121 -5.551 -18.938 1 98.44 21 SER B N 1
ATOM 3235 C CA . SER B 1 21 ? 3.924 -4.816 -18.547 1 98.44 21 SER B CA 1
ATOM 3236 C C . SER B 1 21 ? 2.709 -5.254 -19.344 1 98.44 21 SER B C 1
ATOM 3238 O O . SER B 1 21 ? 1.628 -5.465 -18.797 1 98.44 21 SER B O 1
ATOM 3240 N N . ASP B 1 22 ? 2.904 -5.43 -20.625 1 98.38 22 ASP B N 1
ATOM 3241 C CA . ASP B 1 22 ? 1.792 -5.836 -21.484 1 98.38 22 ASP B CA 1
ATOM 3242 C C . ASP B 1 22 ? 1.32 -7.246 -21.141 1 98.38 22 ASP B C 1
ATOM 3244 O O . ASP B 1 22 ? 0.122 -7.535 -21.188 1 98.38 22 ASP B O 1
ATOM 3248 N N . ALA B 1 23 ? 2.258 -8.102 -20.844 1 98.69 23 ALA B N 1
ATOM 3249 C CA . ALA B 1 23 ? 1.905 -9.453 -20.438 1 98.69 23 ALA B CA 1
ATOM 3250 C C . ALA B 1 23 ? 1.077 -9.438 -19.156 1 98.69 23 ALA B C 1
ATOM 3252 O O . ALA B 1 23 ? 0.098 -10.18 -19.031 1 98.69 23 ALA B O 1
ATOM 3253 N N . PHE B 1 24 ? 1.469 -8.586 -18.219 1 98.88 24 PHE B N 1
ATOM 3254 C CA . PHE B 1 24 ? 0.748 -8.469 -16.953 1 98.88 24 PHE B CA 1
ATOM 3255 C C . PHE B 1 24 ? -0.674 -7.969 -17.188 1 98.88 24 PHE B C 1
ATOM 3257 O O . PHE B 1 24 ? -1.626 -8.508 -16.625 1 98.88 24 PHE B O 1
ATOM 3264 N N . THR B 1 25 ? -0.81 -6.969 -18 1 98.88 25 THR B N 1
ATOM 3265 C CA . THR B 1 25 ? -2.127 -6.426 -18.312 1 98.88 25 THR B CA 1
ATOM 3266 C C . THR B 1 25 ? -3.01 -7.484 -18.953 1 98.88 25 THR B C 1
ATOM 3268 O O . THR B 1 25 ? -4.168 -7.656 -18.578 1 98.88 25 THR B O 1
ATOM 3271 N N . LEU B 1 26 ? -2.4 -8.172 -19.875 1 98.81 26 LEU B N 1
ATOM 3272 C CA . LEU B 1 26 ? -3.109 -9.242 -20.578 1 98.81 26 LEU B CA 1
ATOM 3273 C C . LEU B 1 26 ? -3.588 -10.305 -19.594 1 98.81 26 LEU B C 1
ATOM 3275 O O . LEU B 1 26 ? -4.727 -10.773 -19.672 1 98.81 26 LEU B O 1
ATOM 3279 N N . TRP B 1 27 ? -2.768 -10.672 -18.703 1 98.81 27 TRP B N 1
ATOM 3280 C CA . TRP B 1 27 ? -3.111 -11.68 -17.703 1 98.81 27 TRP B CA 1
ATOM 3281 C C . TRP B 1 27 ? -4.246 -11.195 -16.812 1 98.81 27 TRP B C 1
ATOM 3283 O O . TRP B 1 27 ? -5.223 -11.914 -16.578 1 98.81 27 TRP B O 1
ATOM 3293 N N . CYS B 1 28 ? -4.145 -9.977 -16.297 1 98.94 28 CYS B N 1
ATOM 3294 C CA . CYS B 1 28 ? -5.168 -9.414 -15.43 1 98.94 28 CYS B CA 1
ATOM 3295 C C . CYS B 1 28 ? -6.516 -9.352 -16.141 1 98.94 28 CYS B C 1
ATOM 3297 O O . CYS B 1 28 ? -7.543 -9.703 -15.555 1 98.94 28 CYS B O 1
ATOM 3299 N N . ASP B 1 29 ? -6.461 -8.938 -17.375 1 98.88 29 ASP B N 1
ATOM 3300 C CA . ASP B 1 29 ? -7.688 -8.914 -18.172 1 98.88 29 ASP B CA 1
ATOM 3301 C C . ASP B 1 29 ? -8.281 -10.312 -18.297 1 98.88 29 ASP B C 1
ATOM 3303 O O . ASP B 1 29 ? -9.5 -10.484 -18.219 1 98.88 29 ASP B O 1
ATOM 3307 N N . HIS B 1 30 ? -7.445 -11.258 -18.516 1 98.88 30 HIS B N 1
ATOM 3308 C CA . HIS B 1 30 ? -7.859 -12.641 -18.672 1 98.88 30 HIS B CA 1
ATOM 3309 C C . HIS B 1 30 ? -8.562 -13.156 -17.422 1 98.88 30 HIS B C 1
ATOM 3311 O O . HIS B 1 30 ? -9.633 -13.766 -17.5 1 98.88 30 HIS B O 1
ATOM 3317 N N . VAL B 1 31 ? -8.016 -12.891 -16.297 1 98.94 31 VAL B N 1
ATOM 3318 C CA . VAL B 1 31 ? -8.594 -13.359 -15.031 1 98.94 31 VAL B CA 1
ATOM 3319 C C . VAL B 1 31 ? -9.961 -12.711 -14.82 1 98.94 31 VAL B C 1
ATOM 3321 O O . VAL B 1 31 ? -10.914 -13.383 -14.414 1 98.94 31 VAL B O 1
ATOM 3324 N N . VAL B 1 32 ? -10.07 -11.445 -15.094 1 98.88 32 VAL B N 1
ATOM 3325 C CA . VAL B 1 32 ? -11.336 -10.734 -14.953 1 98.88 32 VAL B CA 1
ATOM 3326 C C . VAL B 1 32 ? -12.375 -11.32 -15.898 1 98.88 32 VAL B C 1
ATOM 3328 O O . VAL B 1 32 ? -13.531 -11.531 -15.516 1 98.88 32 VAL B O 1
ATOM 3331 N N . GLU B 1 33 ? -11.922 -11.586 -17.078 1 98.75 33 GLU B N 1
ATOM 3332 C CA . GLU B 1 33 ? -12.828 -12.172 -18.062 1 98.75 33 GLU B CA 1
ATOM 3333 C C . GLU B 1 33 ? -13.336 -13.539 -17.594 1 98.75 33 GLU B C 1
ATOM 3335 O O . GLU B 1 33 ? -14.508 -13.867 -17.766 1 98.75 33 GLU B O 1
ATOM 3340 N N . LEU B 1 34 ? -12.461 -14.32 -17.062 1 98.81 34 LEU B N 1
ATOM 3341 C CA . LEU B 1 34 ? -12.867 -15.617 -16.531 1 98.81 34 LEU B CA 1
ATOM 3342 C C . LEU B 1 34 ? -13.914 -15.445 -15.438 1 98.81 34 LEU B C 1
ATOM 3344 O O . LEU B 1 34 ? -14.906 -16.172 -15.398 1 98.81 34 LEU B O 1
ATOM 3348 N N . ALA B 1 35 ? -13.656 -14.516 -14.523 1 98.31 35 ALA B N 1
ATOM 3349 C CA . ALA B 1 35 ? -14.609 -14.258 -13.445 1 98.31 35 ALA B CA 1
ATOM 3350 C C . ALA B 1 35 ? -15.969 -13.852 -14 1 98.31 35 ALA B C 1
ATOM 3352 O O . ALA B 1 35 ? -17.016 -14.258 -13.469 1 98.31 35 ALA B O 1
ATOM 3353 N N . ARG B 1 36 ? -16 -13.125 -15.023 1 97.5 36 ARG B N 1
ATOM 3354 C CA . ARG B 1 36 ? -17.219 -12.609 -15.641 1 97.5 36 ARG B CA 1
ATOM 3355 C C . ARG B 1 36 ? -17.984 -13.719 -16.359 1 97.5 36 ARG B C 1
ATOM 3357 O O . ARG B 1 36 ? -19.219 -13.758 -16.312 1 97.5 36 ARG B O 1
ATOM 3364 N N . THR B 1 37 ? -17.266 -14.703 -16.906 1 98.38 37 THR B N 1
ATOM 3365 C CA . THR B 1 37 ? -17.906 -15.57 -17.891 1 98.38 37 THR B CA 1
ATOM 3366 C C . THR B 1 37 ? -18.062 -16.984 -17.328 1 98.38 37 THR B C 1
ATOM 3368 O O . THR B 1 37 ? -18.859 -17.781 -17.844 1 98.38 37 THR B O 1
ATOM 3371 N N . ARG B 1 38 ? -17.328 -17.297 -16.281 1 98.19 38 ARG B N 1
ATOM 3372 C CA . ARG B 1 38 ? -17.312 -18.703 -15.859 1 98.19 38 ARG B CA 1
ATOM 3373 C C . ARG B 1 38 ? -18.109 -18.906 -14.578 1 98.19 38 ARG B C 1
ATOM 3375 O O . ARG B 1 38 ? -18.031 -19.969 -13.953 1 98.19 38 ARG B O 1
ATOM 3382 N N . ASP B 1 39 ? -18.812 -17.922 -14.102 1 96 39 ASP B N 1
ATOM 3383 C CA . ASP B 1 39 ? -19.672 -18 -12.922 1 96 39 ASP B CA 1
ATOM 3384 C C . ASP B 1 39 ? -18.891 -18.516 -11.711 1 96 39 ASP B C 1
ATOM 3386 O O . ASP B 1 39 ? -19.297 -19.5 -11.078 1 96 39 ASP B O 1
ATOM 3390 N N . LEU B 1 40 ? -17.812 -17.969 -11.406 1 98.56 40 LEU B N 1
ATOM 3391 C CA . LEU B 1 40 ? -16.938 -18.375 -10.312 1 98.56 40 LEU B CA 1
ATOM 3392 C C . LEU B 1 40 ? -17.453 -17.859 -8.977 1 98.56 40 LEU B C 1
ATOM 3394 O O . LEU B 1 40 ? -17.922 -16.719 -8.883 1 98.56 40 LEU B O 1
ATOM 3398 N N . ASP B 1 41 ? -17.391 -18.75 -7.941 1 98.56 41 ASP B N 1
ATOM 3399 C CA . ASP B 1 41 ? -17.734 -18.328 -6.586 1 98.56 41 ASP B CA 1
ATOM 3400 C C . ASP B 1 41 ? -16.609 -17.516 -5.957 1 98.56 41 ASP B C 1
ATOM 3402 O O . ASP B 1 41 ? -16.844 -16.688 -5.078 1 98.56 41 ASP B O 1
ATOM 3406 N N . ALA B 1 42 ? -15.359 -17.797 -6.457 1 98.81 42 ALA B N 1
ATOM 3407 C CA . ALA B 1 42 ? -14.203 -17.094 -5.891 1 98.81 42 ALA B CA 1
ATOM 3408 C C . ALA B 1 42 ? -13.016 -17.141 -6.84 1 98.81 42 ALA B C 1
ATOM 3410 O O . ALA B 1 42 ? -12.945 -18.016 -7.715 1 98.81 42 ALA B O 1
ATOM 3411 N N . VAL B 1 43 ? -12.172 -16.219 -6.695 1 98.94 43 VAL B N 1
ATOM 3412 C CA . VAL B 1 43 ? -10.812 -16.25 -7.234 1 98.94 43 VAL B CA 1
ATOM 3413 C C . VAL B 1 43 ? -9.805 -16.281 -6.09 1 98.94 43 VAL B C 1
ATOM 3415 O O . VAL B 1 43 ? -9.797 -15.406 -5.227 1 98.94 43 VAL B O 1
ATOM 3418 N N . LEU B 1 44 ? -9.016 -17.344 -6.051 1 98.94 44 LEU B N 1
ATOM 3419 C CA . LEU B 1 44 ? -7.996 -17.531 -5.027 1 98.94 44 LEU B CA 1
ATOM 3420 C C . LEU B 1 44 ? -6.609 -17.219 -5.586 1 98.94 44 LEU B C 1
ATOM 3422 O O . LEU B 1 44 ? -6.16 -17.875 -6.527 1 98.94 44 LEU B O 1
ATOM 3426 N N . ILE B 1 45 ? -5.953 -16.219 -5.07 1 98.94 45 ILE B N 1
ATOM 3427 C CA . ILE B 1 45 ? -4.602 -15.852 -5.48 1 98.94 45 ILE B CA 1
ATOM 3428 C C . ILE B 1 45 ? -3.605 -16.234 -4.391 1 98.94 45 ILE B C 1
ATOM 3430 O O . ILE B 1 45 ? -3.48 -15.539 -3.381 1 98.94 45 ILE B O 1
ATOM 3434 N N . ALA B 1 46 ? -2.844 -17.266 -4.637 1 98.75 46 ALA B N 1
ATOM 3435 C CA . ALA B 1 46 ? -2.068 -17.938 -3.594 1 98.75 46 ALA B CA 1
ATOM 3436 C C . ALA B 1 46 ? -0.63 -17.422 -3.57 1 98.75 46 ALA B C 1
ATOM 3438 O O . ALA B 1 46 ? 0.314 -18.219 -3.629 1 98.75 46 ALA B O 1
ATOM 3439 N N . GLY B 1 47 ? -0.439 -16.156 -3.518 1 98.44 47 GLY B N 1
ATOM 3440 C CA . GLY B 1 47 ? 0.835 -15.578 -3.131 1 98.44 47 GLY B CA 1
ATOM 3441 C C . GLY B 1 47 ? 1.697 -15.18 -4.316 1 98.44 47 GLY B C 1
ATOM 3442 O O . GLY B 1 47 ? 1.403 -15.555 -5.453 1 98.44 47 GLY B O 1
ATOM 3443 N N . ASP B 1 48 ? 2.73 -14.367 -4.016 1 98.38 48 ASP B N 1
ATOM 3444 C CA . ASP B 1 48 ? 3.664 -13.797 -4.98 1 98.38 48 ASP B CA 1
ATOM 3445 C C . ASP B 1 48 ? 2.922 -13.047 -6.082 1 98.38 48 ASP B C 1
ATOM 3447 O O . ASP B 1 48 ? 3.139 -13.297 -7.27 1 98.38 48 ASP B O 1
ATOM 3451 N N . VAL B 1 49 ? 2.076 -12.18 -5.625 1 98.75 49 VAL B N 1
ATOM 3452 C CA . VAL B 1 49 ? 1.328 -11.344 -6.559 1 98.75 49 VAL B CA 1
ATOM 3453 C C . VAL B 1 49 ? 2.266 -10.328 -7.207 1 98.75 49 VAL B C 1
ATOM 3455 O O . VAL B 1 49 ? 2.26 -10.156 -8.43 1 98.75 49 VAL B O 1
ATOM 3458 N N . PHE B 1 50 ? 3.064 -9.695 -6.359 1 98.75 50 PHE B N 1
ATOM 3459 C CA . PHE B 1 50 ? 4.121 -8.82 -6.836 1 98.75 50 PHE B CA 1
ATOM 3460 C C . PHE B 1 50 ? 5.457 -9.547 -6.883 1 98.75 50 PHE B C 1
ATOM 3462 O O . PHE B 1 50 ? 5.645 -10.555 -6.195 1 98.75 50 PHE B O 1
ATOM 3469 N N . ASP B 1 51 ? 6.367 -9 -7.676 1 98 51 ASP B N 1
ATOM 3470 C CA . ASP B 1 51 ? 7.688 -9.609 -7.777 1 98 51 ASP B CA 1
ATOM 3471 C C . ASP B 1 51 ? 8.586 -9.18 -6.617 1 98 51 ASP B C 1
ATOM 3473 O O . ASP B 1 51 ? 9.531 -9.883 -6.262 1 98 51 ASP B O 1
ATOM 3477 N N . ARG B 1 52 ? 8.242 -8.047 -6.07 1 97.19 52 ARG B N 1
ATOM 3478 C CA . ARG B 1 52 ? 9.039 -7.504 -4.977 1 97.19 52 ARG B CA 1
ATOM 3479 C C . ARG B 1 52 ? 8.148 -6.824 -3.938 1 97.19 52 ARG B C 1
ATOM 3481 O O . ARG B 1 52 ? 7.016 -6.449 -4.234 1 97.19 52 ARG B O 1
ATOM 3488 N N . GLY B 1 53 ? 8.797 -6.652 -2.77 1 96.44 53 GLY B N 1
ATOM 3489 C CA . GLY B 1 53 ? 8.078 -6.035 -1.67 1 96.44 53 GLY B CA 1
ATOM 3490 C C . GLY B 1 53 ? 7.641 -4.613 -1.968 1 96.44 53 GLY B C 1
ATOM 3491 O O . GLY B 1 53 ? 6.633 -4.141 -1.435 1 96.44 53 GLY B O 1
ATOM 3492 N N . ILE B 1 54 ? 8.422 -3.93 -2.717 1 97.38 54 ILE B N 1
ATOM 3493 C CA . ILE B 1 54 ? 8.078 -2.6 -3.203 1 97.38 54 ILE B CA 1
ATOM 3494 C C . ILE B 1 54 ? 7.938 -2.625 -4.723 1 97.38 54 ILE B C 1
ATOM 3496 O O . ILE B 1 54 ? 8.898 -2.352 -5.445 1 97.38 54 ILE B O 1
ATOM 3500 N N . PRO B 1 55 ? 6.766 -2.885 -5.195 1 97.38 55 PRO B N 1
ATOM 3501 C CA . PRO B 1 55 ? 6.562 -2.975 -6.645 1 97.38 55 PRO B CA 1
ATOM 3502 C C . PRO B 1 55 ? 6.539 -1.608 -7.324 1 97.38 55 PRO B C 1
ATOM 3504 O O . PRO B 1 55 ? 6.336 -0.588 -6.66 1 97.38 55 PRO B O 1
ATOM 3507 N N . PRO B 1 56 ? 6.793 -1.608 -8.664 1 96.88 56 PRO B N 1
ATOM 3508 C CA . PRO B 1 56 ? 6.547 -0.365 -9.398 1 96.88 56 PRO B CA 1
ATOM 3509 C C . PRO B 1 56 ? 5.121 0.152 -9.219 1 96.88 56 PRO B C 1
ATOM 3511 O O . PRO B 1 56 ? 4.18 -0.641 -9.125 1 96.88 56 PRO B O 1
ATOM 3514 N N . VAL B 1 57 ? 4.941 1.444 -9.211 1 96.81 57 VAL B N 1
ATOM 3515 C CA . VAL B 1 57 ? 3.654 2.07 -8.93 1 96.81 57 VAL B CA 1
ATOM 3516 C C . VAL B 1 57 ? 2.629 1.635 -9.977 1 96.81 57 VAL B C 1
ATOM 3518 O O . VAL B 1 57 ? 1.442 1.494 -9.672 1 96.81 57 VAL B O 1
ATOM 3521 N N . THR B 1 58 ? 3.092 1.428 -11.203 1 97.81 58 THR B N 1
ATOM 3522 C CA . THR B 1 58 ? 2.186 1.009 -12.266 1 97.81 58 THR B CA 1
ATOM 3523 C C . THR B 1 58 ? 1.581 -0.357 -11.953 1 97.81 58 THR B C 1
ATOM 3525 O O . THR B 1 58 ? 0.424 -0.62 -12.289 1 97.81 58 THR B O 1
ATOM 3528 N N . MET B 1 59 ? 2.342 -1.226 -11.305 1 98.62 59 MET B N 1
ATOM 3529 C CA . MET B 1 59 ? 1.845 -2.549 -10.945 1 98.62 59 MET B CA 1
ATOM 3530 C C . MET B 1 59 ? 0.881 -2.465 -9.766 1 98.62 59 MET B C 1
ATOM 3532 O O . MET B 1 59 ? -0.079 -3.232 -9.688 1 98.62 59 MET B O 1
ATOM 3536 N N . VAL B 1 60 ? 1.19 -1.538 -8.836 1 98.44 60 VAL B N 1
ATOM 3537 C CA . VAL B 1 60 ? 0.276 -1.297 -7.727 1 98.44 60 VAL B CA 1
ATOM 3538 C C . VAL B 1 60 ? -1.087 -0.866 -8.266 1 98.44 60 VAL B C 1
ATOM 3540 O O . VAL B 1 60 ? -2.121 -1.391 -7.844 1 98.44 60 VAL B O 1
ATOM 3543 N N . ARG B 1 61 ? -1.061 0.038 -9.188 1 98 61 ARG B N 1
ATOM 3544 C CA . ARG B 1 61 ? -2.293 0.505 -9.82 1 98 61 ARG B CA 1
ATOM 3545 C C . ARG B 1 61 ? -3.008 -0.636 -10.531 1 98 61 ARG B C 1
ATOM 3547 O O . ARG B 1 61 ? -4.227 -0.788 -10.406 1 98 61 ARG B O 1
ATOM 3554 N N . LEU B 1 62 ? -2.264 -1.425 -11.273 1 98.69 62 LEU B N 1
ATOM 3555 C CA . LEU B 1 62 ? -2.832 -2.535 -12.031 1 98.69 62 LEU B CA 1
ATOM 3556 C C . LEU B 1 62 ? -3.537 -3.52 -11.102 1 98.69 62 LEU B C 1
ATOM 3558 O O . LEU B 1 62 ? -4.664 -3.936 -11.375 1 98.69 62 LEU B O 1
ATOM 3562 N N . LEU B 1 63 ? -2.857 -3.877 -10.031 1 98.75 63 LEU B N 1
ATOM 3563 C CA . LEU B 1 63 ? -3.48 -4.816 -9.109 1 98.75 63 LEU B CA 1
ATOM 3564 C C . LEU B 1 63 ? -4.746 -4.223 -8.492 1 98.75 63 LEU B C 1
ATOM 3566 O O . LEU B 1 63 ? -5.777 -4.895 -8.422 1 98.75 63 LEU B O 1
ATOM 3570 N N . SER B 1 64 ? -4.621 -3.002 -8.047 1 98 64 SER B N 1
ATOM 3571 C CA . SER B 1 64 ? -5.758 -2.33 -7.426 1 98 64 SER B CA 1
ATOM 3572 C C . SER B 1 64 ? -6.973 -2.334 -8.344 1 98 64 SER B C 1
ATOM 3574 O O . SER B 1 64 ? -8.078 -2.684 -7.922 1 98 64 SER B O 1
ATOM 3576 N N . GLU B 1 65 ? -6.766 -1.959 -9.547 1 97.94 65 GLU B N 1
ATOM 3577 C CA . GLU B 1 65 ? -7.84 -1.921 -10.539 1 97.94 65 GLU B CA 1
ATOM 3578 C C . GLU B 1 65 ? -8.383 -3.318 -10.82 1 97.94 65 GLU B C 1
ATOM 3580 O O . GLU B 1 65 ? -9.594 -3.504 -10.961 1 97.94 65 GLU B O 1
ATOM 3585 N N . THR B 1 66 ? -7.52 -4.258 -10.922 1 98.75 66 THR B N 1
ATOM 3586 C CA . THR B 1 66 ? -7.918 -5.637 -11.195 1 98.75 66 THR B CA 1
ATOM 3587 C C . THR B 1 66 ? -8.805 -6.172 -10.07 1 98.75 66 THR B C 1
ATOM 3589 O O . THR B 1 66 ? -9.844 -6.777 -10.328 1 98.75 66 THR B O 1
ATOM 3592 N N . LEU B 1 67 ? -8.375 -5.93 -8.844 1 98.5 67 LEU B N 1
ATOM 3593 C CA . LEU B 1 67 ? -9.164 -6.383 -7.703 1 98.5 67 LEU B CA 1
ATOM 3594 C C . LEU B 1 67 ? -10.539 -5.73 -7.695 1 98.5 67 LEU B C 1
ATOM 3596 O O . LEU B 1 67 ? -11.539 -6.387 -7.395 1 98.5 67 LEU B O 1
ATOM 3600 N N . GLN B 1 68 ? -10.578 -4.484 -7.988 1 97.12 68 GLN B N 1
ATOM 3601 C CA . GLN B 1 68 ? -11.852 -3.781 -8.055 1 97.12 68 GLN B CA 1
ATOM 3602 C C . GLN B 1 68 ? -12.758 -4.391 -9.125 1 97.12 68 GLN B C 1
ATOM 3604 O O . GLN B 1 68 ? -13.945 -4.633 -8.875 1 97.12 68 GLN B O 1
ATOM 3609 N N . ARG B 1 69 ? -12.227 -4.641 -10.281 1 98.06 69 ARG B N 1
ATOM 3610 C CA . ARG B 1 69 ? -13 -5.25 -11.359 1 98.06 69 ARG B CA 1
ATOM 3611 C C . ARG B 1 69 ? -13.477 -6.645 -10.977 1 98.06 69 ARG B C 1
ATOM 3613 O O . ARG B 1 69 ? -14.633 -6.992 -11.195 1 98.06 69 ARG B O 1
ATOM 3620 N N . LEU B 1 70 ? -12.602 -7.426 -10.398 1 98.44 70 LEU B N 1
ATOM 3621 C CA . LEU B 1 70 ? -12.945 -8.781 -9.992 1 98.44 70 LEU B CA 1
ATOM 3622 C C . LEU B 1 70 ? -14.086 -8.773 -8.977 1 98.44 70 LEU B C 1
ATOM 3624 O O . LEU B 1 70 ? -14.969 -9.625 -9.023 1 98.44 70 LEU B O 1
ATOM 3628 N N . SER B 1 71 ? -14.062 -7.809 -8.102 1 97 71 SER B N 1
ATOM 3629 C CA . SER B 1 71 ? -15.023 -7.738 -7.012 1 97 71 SER B CA 1
ATOM 3630 C C . SER B 1 71 ? -16.438 -7.531 -7.531 1 97 71 SER B C 1
ATOM 3632 O O . SER B 1 71 ? -17.422 -7.762 -6.812 1 97 71 SER B O 1
ATOM 3634 N N . GLN B 1 72 ? -16.578 -7.133 -8.773 1 95.88 72 GLN B N 1
ATOM 3635 C CA . GLN B 1 72 ? -17.891 -6.953 -9.383 1 95.88 72 GLN B CA 1
ATOM 3636 C C . GLN B 1 72 ? -18.516 -8.297 -9.734 1 95.88 72 GLN B C 1
ATOM 3638 O O . GLN B 1 72 ? -19.734 -8.391 -9.891 1 95.88 72 GLN B O 1
ATOM 3643 N N . TYR B 1 73 ? -17.703 -9.289 -9.789 1 97.06 73 TYR B N 1
ATOM 3644 C CA . TYR B 1 73 ? -18.219 -10.547 -10.336 1 97.06 73 TYR B CA 1
ATOM 3645 C C . TYR B 1 73 ? -18.125 -11.664 -9.312 1 97.06 73 TYR B C 1
ATOM 3647 O O . TYR B 1 73 ? -18.875 -12.633 -9.367 1 97.06 73 TYR B O 1
ATOM 3655 N N . THR B 1 74 ? -17.141 -11.547 -8.422 1 97.62 74 THR B N 1
ATOM 3656 C CA . THR B 1 74 ? -16.891 -12.688 -7.547 1 97.62 74 THR B CA 1
ATOM 3657 C C . THR B 1 74 ? -16.141 -12.258 -6.293 1 97.62 74 THR B C 1
ATOM 3659 O O . THR B 1 74 ? -15.781 -11.086 -6.152 1 97.62 74 THR B O 1
ATOM 3662 N N . THR B 1 75 ? -16.016 -13.195 -5.305 1 98.12 75 THR B N 1
ATOM 3663 C CA . THR B 1 75 ? -15.172 -12.984 -4.133 1 98.12 75 THR B CA 1
ATOM 3664 C C . THR B 1 75 ? -13.711 -13.273 -4.461 1 98.12 75 THR B C 1
ATOM 3666 O O . THR B 1 75 ? -13.398 -14.25 -5.145 1 98.12 75 THR B O 1
ATOM 3669 N N . VAL B 1 76 ? -12.844 -12.406 -4.012 1 98.69 76 VAL B N 1
ATOM 3670 C CA . VAL B 1 76 ? -11.414 -12.609 -4.219 1 98.69 76 VAL B CA 1
ATOM 3671 C C . VAL B 1 76 ? -10.719 -12.82 -2.875 1 98.69 76 VAL B C 1
ATOM 3673 O O . VAL B 1 76 ? -10.938 -12.055 -1.934 1 98.69 76 VAL B O 1
ATOM 3676 N N . VAL B 1 77 ? -9.961 -13.883 -2.719 1 98.81 77 VAL B N 1
ATOM 3677 C CA . VAL B 1 77 ? -9.109 -14.133 -1.561 1 98.81 77 VAL B CA 1
ATOM 3678 C C . VAL B 1 77 ? -7.645 -14.117 -1.987 1 98.81 77 VAL B C 1
ATOM 3680 O O . VAL B 1 77 ? -7.25 -14.836 -2.904 1 98.81 77 VAL B O 1
ATOM 3683 N N . LEU B 1 78 ? -6.918 -13.227 -1.354 1 98.44 78 LEU B N 1
ATOM 3684 C CA . LEU B 1 78 ? -5.527 -12.992 -1.729 1 98.44 78 LEU B CA 1
ATOM 3685 C C . LEU B 1 78 ? -4.609 -13.117 -0.516 1 98.44 78 LEU B C 1
ATOM 3687 O O . LEU B 1 78 ? -4.93 -12.609 0.562 1 98.44 78 LEU B O 1
ATOM 3691 N N . THR B 1 79 ? -3.486 -13.883 -0.64 1 98.62 79 THR B N 1
ATOM 3692 C CA . THR B 1 79 ? -2.457 -13.953 0.391 1 98.62 79 THR B CA 1
ATOM 3693 C C . THR B 1 79 ? -1.095 -13.57 -0.175 1 98.62 79 THR B C 1
ATOM 3695 O O . THR B 1 79 ? -0.849 -13.719 -1.374 1 98.62 79 THR B O 1
ATOM 3698 N N . PRO B 1 80 ? -0.185 -13.062 0.699 1 98.62 80 PRO B N 1
ATOM 3699 C CA . PRO B 1 80 ? 1.173 -12.773 0.235 1 98.62 80 PRO B CA 1
ATOM 3700 C C . PRO B 1 80 ? 2.037 -14.023 0.114 1 98.62 80 PRO B C 1
ATOM 3702 O O . PRO B 1 80 ? 1.899 -14.953 0.914 1 98.62 80 PRO B O 1
ATOM 3705 N N . GLY B 1 81 ? 2.896 -14.016 -0.909 1 98.19 81 GLY B N 1
ATOM 3706 C CA . GLY B 1 81 ? 3.986 -14.969 -1.006 1 98.19 81 GLY B CA 1
ATOM 3707 C C . GLY B 1 81 ? 5.305 -14.43 -0.489 1 98.19 81 GLY B C 1
ATOM 3708 O O . GLY B 1 81 ? 5.332 -13.422 0.222 1 98.19 81 GLY B O 1
ATOM 3709 N N . ASN B 1 82 ? 6.422 -15.094 -0.752 1 96.56 82 ASN B N 1
ATOM 3710 C CA . ASN B 1 82 ? 7.715 -14.727 -0.18 1 96.56 82 ASN B CA 1
ATOM 3711 C C . ASN B 1 82 ? 8.273 -13.469 -0.831 1 96.56 82 ASN B C 1
ATOM 3713 O O . ASN B 1 82 ? 9.125 -12.789 -0.252 1 96.56 82 ASN B O 1
ATOM 3717 N N . HIS B 1 83 ? 7.836 -13.141 -2.072 1 97.44 83 HIS B N 1
ATOM 3718 C CA . HIS B 1 83 ? 8.289 -11.93 -2.746 1 97.44 83 HIS B CA 1
ATOM 3719 C C . HIS B 1 83 ? 7.492 -10.711 -2.287 1 97.44 83 HIS B C 1
ATOM 3721 O O . HIS B 1 83 ? 7.969 -9.578 -2.389 1 97.44 83 HIS B O 1
ATOM 3727 N N . ASP B 1 84 ? 6.355 -10.977 -1.784 1 97.94 84 ASP B N 1
ATOM 3728 C CA . ASP B 1 84 ? 5.461 -9.898 -1.388 1 97.94 84 ASP B CA 1
ATOM 3729 C C . ASP B 1 84 ? 5.863 -9.32 -0.034 1 97.94 84 ASP B C 1
ATOM 3731 O O . ASP B 1 84 ? 6.605 -9.945 0.721 1 97.94 84 ASP B O 1
ATOM 3735 N N . ALA B 1 85 ? 5.445 -8.086 0.194 1 97.38 85 ALA B N 1
ATOM 3736 C CA . ALA B 1 85 ? 5.473 -7.496 1.531 1 97.38 85 ALA B CA 1
ATOM 3737 C C . ALA B 1 85 ? 4.098 -7.57 2.191 1 97.38 85 ALA B C 1
ATOM 3739 O O . ALA B 1 85 ? 3.189 -6.82 1.833 1 97.38 85 ALA B O 1
ATOM 3740 N N . PRO B 1 86 ? 3.973 -8.445 3.18 1 97.75 86 PRO B N 1
ATOM 3741 C CA . PRO B 1 86 ? 2.645 -8.695 3.746 1 97.75 86 PRO B CA 1
ATOM 3742 C C . PRO B 1 86 ? 1.97 -7.418 4.25 1 97.75 86 PRO B C 1
ATOM 3744 O O . PRO B 1 86 ? 0.78 -7.207 4 1 97.75 86 PRO B O 1
ATOM 3747 N N . THR B 1 87 ? 2.705 -6.562 4.922 1 96.94 87 THR B N 1
ATOM 3748 C CA . THR B 1 87 ? 2.137 -5.348 5.5 1 96.94 87 THR B CA 1
ATOM 3749 C C . THR B 1 87 ? 1.69 -4.383 4.406 1 96.94 87 THR B C 1
ATOM 3751 O O . THR B 1 87 ? 0.607 -3.803 4.488 1 96.94 87 THR B O 1
ATOM 3754 N N . ARG B 1 88 ? 2.484 -4.234 3.422 1 97.44 88 ARG B N 1
ATOM 3755 C CA . ARG B 1 88 ? 2.152 -3.328 2.328 1 97.44 88 ARG B CA 1
ATOM 3756 C C . ARG B 1 88 ? 0.986 -3.867 1.505 1 97.44 88 ARG B C 1
ATOM 3758 O O . ARG B 1 88 ? 0.058 -3.127 1.175 1 97.44 88 ARG B O 1
ATOM 3765 N N . LEU B 1 89 ? 1.062 -5.148 1.2 1 98.12 89 LEU B N 1
ATOM 3766 C CA . LEU B 1 89 ? -0.026 -5.773 0.456 1 98.12 89 LEU B CA 1
ATOM 3767 C C . LEU B 1 89 ? -1.321 -5.746 1.262 1 98.12 89 LEU B C 1
ATOM 3769 O O . LEU B 1 89 ? -2.41 -5.641 0.693 1 98.12 89 LEU B O 1
ATOM 3773 N N . GLY B 1 90 ? -1.176 -5.812 2.568 1 97.62 90 GLY B N 1
ATOM 3774 C CA . GLY B 1 90 ? -2.322 -5.859 3.461 1 97.62 90 GLY B CA 1
ATOM 3775 C C . GLY B 1 90 ? -2.777 -4.484 3.92 1 97.62 90 GLY B C 1
ATOM 3776 O O . GLY B 1 90 ? -3.602 -4.371 4.828 1 97.62 90 GLY B O 1
ATOM 3777 N N . PHE B 1 91 ? -2.262 -3.412 3.285 1 95.75 91 PHE B N 1
ATOM 3778 C CA . PHE B 1 91 ? -2.664 -2.061 3.658 1 95.75 91 PHE B CA 1
ATOM 3779 C C . PHE B 1 91 ? -4.168 -1.875 3.479 1 95.75 91 PHE B C 1
ATOM 3781 O O . PHE B 1 91 ? -4.707 -2.143 2.402 1 95.75 91 PHE B O 1
ATOM 3788 N N . THR B 1 92 ? -4.922 -1.525 4.559 1 93.75 92 THR B N 1
ATOM 3789 C CA . THR B 1 92 ? -6.352 -1.255 4.684 1 93.75 92 THR B CA 1
ATOM 3790 C C . THR B 1 92 ? -7.168 -2.518 4.418 1 93.75 92 THR B C 1
ATOM 3792 O O . THR B 1 92 ? -8.336 -2.439 4.031 1 93.75 92 THR B O 1
ATOM 3795 N N . ALA B 1 93 ? -6.504 -3.711 4.574 1 95.19 93 ALA B N 1
ATOM 3796 C CA . ALA B 1 93 ? -7.203 -4.969 4.332 1 95.19 93 ALA B CA 1
ATOM 3797 C C . ALA B 1 93 ? -8.445 -5.086 5.211 1 95.19 93 ALA B C 1
ATOM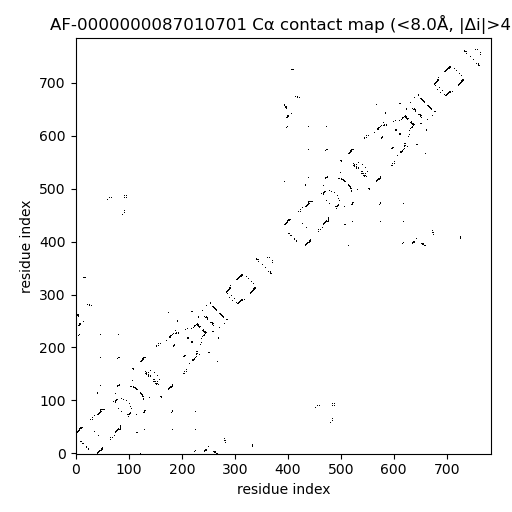 3799 O O . ALA B 1 93 ? -9.492 -5.543 4.758 1 95.19 93 ALA B O 1
ATOM 3800 N N . GLY B 1 94 ? -8.328 -4.645 6.465 1 93.56 94 GLY B N 1
ATOM 3801 C CA . GLY B 1 94 ? -9.43 -4.738 7.414 1 93.56 94 GLY B CA 1
ATOM 3802 C C . GLY B 1 94 ? -10.594 -3.834 7.066 1 93.56 94 GLY B C 1
ATOM 3803 O O . GLY B 1 94 ? -11.672 -3.947 7.656 1 93.56 94 GLY B O 1
ATOM 3804 N N . LEU B 1 95 ? -10.414 -2.998 6.09 1 95.75 95 LEU B N 1
ATOM 3805 C CA . LEU B 1 95 ? -11.414 -1.999 5.734 1 95.75 95 LEU B CA 1
ATOM 3806 C C . LEU B 1 95 ? -12.062 -2.328 4.391 1 95.75 95 LEU B C 1
ATOM 3808 O O . LEU B 1 95 ? -12.93 -1.594 3.916 1 95.75 95 LEU B O 1
ATOM 3812 N N . LEU B 1 96 ? -11.625 -3.422 3.77 1 95.19 96 LEU B N 1
ATOM 3813 C CA . LEU B 1 96 ? -12.125 -3.779 2.445 1 95.19 96 LEU B CA 1
ATOM 3814 C C . LEU B 1 96 ? -13.555 -4.297 2.527 1 95.19 96 LEU B C 1
ATOM 3816 O O . LEU B 1 96 ? -13.953 -4.879 3.537 1 95.19 96 LEU B O 1
ATOM 3820 N N . LYS B 1 97 ? -14.266 -3.998 1.471 1 84.06 97 LYS B N 1
ATOM 3821 C CA . LYS B 1 97 ? -15.594 -4.586 1.312 1 84.06 97 LYS B CA 1
ATOM 3822 C C . LYS B 1 97 ? -15.516 -6.109 1.247 1 84.06 97 LYS B C 1
ATOM 3824 O O . LYS B 1 97 ? -14.445 -6.672 0.987 1 84.06 97 LYS B O 1
ATOM 3829 N N . ASP B 1 98 ? -16.641 -6.723 1.297 1 79.69 98 ASP B N 1
ATOM 3830 C CA . ASP B 1 98 ? -16.703 -8.141 1.623 1 79.69 98 ASP B CA 1
ATOM 3831 C C . ASP B 1 98 ? -16.266 -9 0.438 1 79.69 98 ASP B C 1
ATOM 3833 O O . ASP B 1 98 ? -15.828 -10.141 0.616 1 79.69 98 ASP B O 1
ATOM 3837 N N . ARG B 1 99 ? -16.203 -8.453 -0.632 1 93 99 ARG B N 1
ATOM 3838 C CA . ARG B 1 99 ? -15.914 -9.328 -1.767 1 93 99 ARG B CA 1
ATOM 3839 C C . ARG B 1 99 ? -14.422 -9.391 -2.055 1 93 99 ARG B C 1
ATOM 3841 O O . ARG B 1 99 ? -13.984 -10.102 -2.963 1 93 99 ARG B O 1
ATOM 3848 N N . VAL B 1 100 ? -13.594 -8.703 -1.354 1 97.38 100 VAL B N 1
ATOM 3849 C CA . VAL B 1 100 ? -12.141 -8.812 -1.475 1 97.38 100 VAL B CA 1
ATOM 3850 C C . VAL B 1 100 ? -11.523 -9 -0.093 1 97.38 100 VAL B C 1
ATOM 3852 O O . VAL B 1 100 ? -11.703 -8.164 0.797 1 97.38 100 VAL B O 1
ATOM 3855 N N . VAL B 1 101 ? -10.836 -10.102 0.046 1 98.12 101 VAL B N 1
ATOM 3856 C CA . VAL B 1 101 ? -10.211 -10.422 1.325 1 98.12 101 VAL B CA 1
ATOM 3857 C C . VAL B 1 101 ? -8.711 -10.633 1.131 1 98.12 101 VAL B C 1
ATOM 3859 O O . VAL B 1 101 ? -8.289 -11.469 0.335 1 98.12 101 VAL B O 1
ATOM 3862 N N . ILE B 1 102 ? -7.914 -9.812 1.767 1 98.25 102 ILE B N 1
ATOM 3863 C CA . ILE B 1 102 ? -6.465 -9.969 1.802 1 98.25 102 ILE B CA 1
ATOM 3864 C C . ILE B 1 102 ? -6.027 -10.422 3.191 1 98.25 102 ILE B C 1
ATOM 3866 O O . ILE B 1 102 ? -6.359 -9.781 4.195 1 98.25 102 ILE B O 1
ATOM 3870 N N . VAL B 1 103 ? -5.309 -11.562 3.273 1 98.19 103 VAL B N 1
ATOM 3871 C CA . VAL B 1 103 ? -4.934 -12.125 4.566 1 98.19 103 VAL B CA 1
ATOM 3872 C C . VAL B 1 103 ? -3.412 -12.172 4.688 1 98.19 103 VAL B C 1
ATOM 3874 O O . VAL B 1 103 ? -2.787 -13.18 4.348 1 98.19 103 VAL B O 1
ATOM 3877 N N . PRO B 1 104 ? -2.85 -11.148 5.273 1 97.81 104 PRO B N 1
ATOM 3878 C CA . PRO B 1 104 ? -1.39 -11.109 5.391 1 97.81 104 PRO B CA 1
ATOM 3879 C C . PRO B 1 104 ? -0.886 -11.719 6.699 1 97.81 104 PRO B C 1
ATOM 3881 O O . PRO B 1 104 ? 0.316 -11.945 6.852 1 97.81 104 PRO B O 1
ATOM 3884 N N . ASP B 1 105 ? -1.72 -11.945 7.699 1 97.44 105 ASP B N 1
ATOM 3885 C CA . ASP B 1 105 ? -1.331 -12.359 9.047 1 97.44 105 ASP B CA 1
ATOM 3886 C C . ASP B 1 105 ? -1.57 -13.852 9.242 1 97.44 105 ASP B C 1
ATOM 3888 O O . ASP B 1 105 ? -2.717 -14.305 9.266 1 97.44 105 ASP B O 1
ATOM 3892 N N . PRO B 1 106 ? -0.492 -14.578 9.477 1 97.88 106 PRO B N 1
ATOM 3893 C CA . PRO B 1 106 ? -0.662 -16.031 9.633 1 97.88 106 PRO B CA 1
ATOM 3894 C C . PRO B 1 106 ? -1.477 -16.391 10.875 1 97.88 106 PRO B C 1
ATOM 3896 O O . PRO B 1 106 ? -1.984 -17.516 10.977 1 97.88 106 PRO B O 1
ATOM 3899 N N . ARG B 1 107 ? -1.646 -15.484 11.828 1 97.69 107 ARG B N 1
ATOM 3900 C CA . ARG B 1 107 ? -2.424 -15.758 13.031 1 97.69 107 ARG B CA 1
ATOM 3901 C C . ARG B 1 107 ? -3.91 -15.875 12.711 1 97.69 107 ARG B C 1
ATOM 3903 O O . ARG B 1 107 ? -4.688 -16.375 13.523 1 97.69 107 ARG B O 1
ATOM 3910 N N . LYS B 1 108 ? -4.262 -15.469 11.531 1 97.88 108 LYS B N 1
ATOM 3911 C CA . LYS B 1 108 ? -5.656 -15.5 11.109 1 97.88 108 LYS B CA 1
ATOM 3912 C C . LYS B 1 108 ? -5.949 -16.75 10.281 1 97.88 108 LYS B C 1
ATOM 3914 O O . LYS B 1 108 ? -7.031 -16.875 9.703 1 97.88 108 LYS B O 1
ATOM 3919 N N . ALA B 1 109 ? -5.023 -17.672 10.273 1 98.06 109 ALA B N 1
ATOM 3920 C CA . ALA B 1 109 ? -5.148 -18.875 9.453 1 98.06 109 ALA B CA 1
ATOM 3921 C C . ALA B 1 109 ? -6.375 -19.688 9.867 1 98.06 109 ALA B C 1
ATOM 3923 O O . ALA B 1 109 ? -6.996 -20.359 9.031 1 98.06 109 ALA B O 1
ATOM 3924 N N . GLY B 1 110 ? -6.758 -19.625 11.117 1 98.44 110 GLY B N 1
ATOM 3925 C CA . GLY B 1 110 ? -7.859 -20.422 11.625 1 98.44 110 GLY B CA 1
ATOM 3926 C C . GLY B 1 110 ? -9.211 -19.75 11.461 1 98.44 110 GLY B C 1
ATOM 3927 O O . GLY B 1 110 ? -10.227 -20.266 11.938 1 98.44 110 GLY B O 1
ATOM 3928 N N . GLU B 1 111 ? -9.25 -18.594 10.836 1 98.19 111 GLU B N 1
ATOM 3929 C CA . GLU B 1 111 ? -10.484 -17.859 10.57 1 98.19 111 GLU B CA 1
ATOM 3930 C C . GLU B 1 111 ? -10.945 -18.062 9.133 1 98.19 111 GLU B C 1
ATOM 3932 O O . GLU B 1 111 ? -10.445 -17.406 8.219 1 98.19 111 GLU B O 1
ATOM 3937 N N . PRO B 1 112 ? -11.922 -18.938 8.93 1 98.19 112 PRO B N 1
ATOM 3938 C CA . PRO B 1 112 ? -12.328 -19.219 7.551 1 98.19 112 PRO B CA 1
ATOM 3939 C C . PRO B 1 112 ? -13.023 -18.031 6.879 1 98.19 112 PRO B C 1
ATOM 3941 O O . PRO B 1 112 ? -13.766 -17.297 7.535 1 98.19 112 PRO B O 1
ATOM 3944 N N . ILE B 1 113 ? -12.773 -17.859 5.641 1 98.25 113 ILE B N 1
ATOM 3945 C CA . ILE B 1 113 ? -13.5 -16.922 4.785 1 98.25 113 ILE B CA 1
ATOM 3946 C C . ILE B 1 113 ? -14.688 -17.641 4.137 1 98.25 113 ILE B C 1
ATOM 3948 O O . ILE B 1 113 ? -14.508 -18.594 3.385 1 98.25 113 ILE B O 1
ATOM 3952 N N . ASP B 1 114 ? -15.859 -17.156 4.434 1 98 114 ASP B N 1
ATOM 3953 C CA . ASP B 1 114 ? -17.078 -17.75 3.895 1 98 114 ASP B CA 1
ATOM 3954 C C . ASP B 1 114 ? -17.297 -17.328 2.441 1 98 114 ASP B C 1
ATOM 3956 O O . ASP B 1 114 ? -17.281 -16.141 2.121 1 98 114 ASP B O 1
ATOM 3960 N N . ILE B 1 115 ? -17.422 -18.297 1.589 1 98.5 115 ILE B N 1
ATOM 3961 C CA . ILE B 1 115 ? -17.797 -18.062 0.204 1 98.5 115 ILE B CA 1
ATOM 3962 C C . ILE B 1 115 ? -19.312 -18.203 0.055 1 98.5 115 ILE B C 1
ATOM 3964 O O . ILE B 1 115 ? -19.875 -19.266 0.301 1 98.5 115 ILE B O 1
ATOM 3968 N N . ILE B 1 116 ? -19.984 -17.062 -0.354 1 97.25 116 ILE B N 1
ATOM 3969 C CA . ILE B 1 116 ? -21.438 -17.016 -0.369 1 97.25 116 ILE B CA 1
ATOM 3970 C C . ILE B 1 116 ? -21.938 -16.891 -1.809 1 97.25 116 ILE B C 1
ATOM 3972 O O . ILE B 1 116 ? -21.406 -16.094 -2.59 1 97.25 116 ILE B O 1
ATOM 3976 N N . ARG B 1 117 ? -22.797 -17.703 -2.246 1 95.69 117 ARG B N 1
ATOM 3977 C CA . ARG B 1 117 ? -23.531 -17.625 -3.508 1 95.69 117 ARG B CA 1
ATOM 3978 C C . ARG B 1 117 ? -25.031 -17.406 -3.266 1 95.69 117 ARG B C 1
ATOM 3980 O O . ARG B 1 117 ? -25.703 -18.266 -2.693 1 95.69 117 ARG B O 1
ATOM 3987 N N . GLY B 1 118 ? -25.562 -16.312 -3.695 1 93.5 118 GLY B N 1
ATOM 3988 C CA . GLY B 1 118 ? -26.984 -16.031 -3.518 1 93.5 118 GLY B CA 1
ATOM 3989 C C . GLY B 1 118 ? -27.422 -16.109 -2.068 1 93.5 118 GLY B C 1
ATOM 3990 O O . GLY B 1 118 ? -28.5 -16.625 -1.766 1 93.5 118 GLY B O 1
ATOM 3991 N N . GLY B 1 119 ? -26.578 -15.797 -1.179 1 94.44 119 GLY B N 1
ATOM 3992 C CA . GLY B 1 119 ? -26.922 -15.75 0.233 1 94.44 119 GLY B CA 1
ATOM 3993 C C . GLY B 1 119 ? -26.641 -17.062 0.954 1 94.44 119 GLY B C 1
ATOM 3994 O O . GLY B 1 119 ? -26.812 -17.141 2.174 1 94.44 119 GLY B O 1
ATOM 3995 N N . GLU B 1 120 ? -26.188 -18 0.232 1 96.62 120 GLU B N 1
ATOM 3996 C CA . GLU B 1 120 ? -25.922 -19.297 0.825 1 96.62 120 GLU B CA 1
ATOM 3997 C C . GLU B 1 120 ? -24.422 -19.578 0.91 1 96.62 120 GLU B C 1
ATOM 3999 O O . GLU B 1 120 ? -23.672 -19.281 -0.019 1 96.62 120 GLU B O 1
ATOM 4004 N N . LEU B 1 121 ? -24.062 -20.172 1.979 1 98 121 LEU B N 1
ATOM 4005 C CA . LEU B 1 121 ? -22.688 -20.609 2.148 1 98 121 LEU B CA 1
ATOM 4006 C C . LEU B 1 121 ? -22.375 -21.797 1.239 1 98 121 LEU B C 1
ATOM 4008 O O . LEU B 1 121 ? -23.016 -22.844 1.322 1 98 121 LEU B O 1
ATOM 4012 N N . VAL B 1 122 ? -21.375 -21.656 0.384 1 98.19 122 VAL B N 1
ATOM 4013 C CA . VAL B 1 122 ? -21.094 -22.734 -0.567 1 98.19 122 VAL B CA 1
ATOM 4014 C C . VAL B 1 122 ? -19.688 -23.266 -0.357 1 98.19 122 VAL B C 1
ATOM 4016 O O . VAL B 1 122 ? -19.297 -24.281 -0.945 1 98.19 122 VAL B O 1
ATOM 4019 N N . GLY B 1 123 ? -18.891 -22.641 0.49 1 98.44 123 GLY B N 1
ATOM 4020 C CA . GLY B 1 123 ? -17.531 -23.062 0.776 1 98.44 123 GLY B CA 1
ATOM 4021 C C . GLY B 1 123 ? -16.828 -22.203 1.807 1 98.44 123 GLY B C 1
ATOM 4022 O O . GLY B 1 123 ? -17.312 -21.125 2.148 1 98.44 123 GLY B O 1
ATOM 4023 N N . GLN B 1 124 ? -15.742 -22.656 2.312 1 98.69 124 GLN B N 1
ATOM 4024 C CA . GLN B 1 124 ? -14.875 -21.922 3.232 1 98.69 124 GLN B CA 1
ATOM 4025 C C . GLN B 1 124 ? -13.414 -22 2.795 1 98.69 124 GLN B C 1
ATOM 4027 O O . GLN B 1 124 ? -12.953 -23.047 2.342 1 98.69 124 GLN B O 1
ATOM 4032 N N . VAL B 1 125 ? -12.758 -20.922 2.938 1 98.81 125 VAL B N 1
ATOM 4033 C CA . VAL B 1 125 ? -11.352 -20.844 2.551 1 98.81 125 VAL B CA 1
ATOM 4034 C C . VAL B 1 125 ? -10.508 -20.438 3.756 1 98.81 125 VAL B C 1
ATOM 4036 O O . VAL B 1 125 ? -10.797 -19.453 4.43 1 98.81 125 VAL B O 1
ATOM 4039 N N . TYR B 1 126 ? -9.562 -21.266 4.094 1 98.88 126 TYR B N 1
ATOM 4040 C CA . TYR B 1 126 ? -8.516 -20.906 5.039 1 98.88 126 TYR B CA 1
ATOM 4041 C C . TYR B 1 126 ? -7.27 -20.422 4.312 1 98.88 126 TYR B C 1
ATOM 4043 O O . TYR B 1 126 ? -6.672 -21.156 3.518 1 98.88 126 TYR B O 1
ATOM 4051 N N . ALA B 1 127 ? -6.875 -19.219 4.566 1 98.81 127 ALA B N 1
ATOM 4052 C CA . ALA B 1 127 ? -5.828 -18.578 3.771 1 98.81 127 ALA B CA 1
ATOM 4053 C C . ALA B 1 127 ? -4.547 -18.422 4.586 1 98.81 127 ALA B C 1
ATOM 4055 O O . ALA B 1 127 ? -4.516 -17.641 5.555 1 98.81 127 ALA B O 1
ATOM 4056 N N . LEU B 1 128 ? -3.467 -19.109 4.203 1 98.62 128 LEU B N 1
ATOM 4057 C CA . LEU B 1 128 ? -2.148 -18.984 4.816 1 98.62 128 LEU B CA 1
ATOM 4058 C C . LEU B 1 128 ? -1.211 -18.172 3.926 1 98.62 128 LEU B C 1
ATOM 4060 O O . LEU B 1 128 ? -0.944 -18.547 2.785 1 98.62 128 LEU B O 1
ATOM 4064 N N . PRO B 1 129 ? -0.706 -17.078 4.465 1 98.38 129 PRO B N 1
ATOM 4065 C CA . PRO B 1 129 ? 0.375 -16.422 3.723 1 98.38 129 PRO B CA 1
ATOM 4066 C C . PRO B 1 129 ? 1.68 -17.219 3.762 1 98.38 129 PRO B C 1
ATOM 4068 O O . PRO B 1 129 ? 1.755 -18.25 4.426 1 98.38 129 PRO B O 1
ATOM 4071 N N . TYR B 1 130 ? 2.648 -16.766 2.994 1 97.88 130 TYR B N 1
ATOM 4072 C CA . TYR B 1 130 ? 3.977 -17.328 3.189 1 97.88 130 TYR B CA 1
ATOM 4073 C C . TYR B 1 130 ? 4.453 -17.125 4.621 1 97.88 130 TYR B C 1
ATOM 4075 O O . TYR B 1 130 ? 4.289 -16.047 5.188 1 97.88 130 TYR B O 1
ATOM 4083 N N . LEU B 1 131 ? 4.988 -18.156 5.18 1 97.5 131 LEU B N 1
ATOM 4084 C CA . LEU B 1 131 ? 5.477 -18.078 6.555 1 97.5 131 LEU B CA 1
ATOM 4085 C C . LEU B 1 131 ? 7 -18.125 6.59 1 97.5 131 LEU B C 1
ATOM 4087 O O . LEU B 1 131 ? 7.613 -19.062 6.07 1 97.5 131 LEU B O 1
ATOM 4091 N N . GLU B 1 132 ? 7.504 -17.141 7.156 1 95.19 132 GLU B N 1
ATOM 4092 C CA . GLU B 1 132 ? 8.945 -17.078 7.367 1 95.19 132 GLU B CA 1
ATOM 4093 C C . GLU B 1 132 ? 9.336 -17.656 8.727 1 95.19 132 GLU B C 1
ATOM 4095 O O . GLU B 1 132 ? 8.969 -17.109 9.766 1 95.19 132 GLU B O 1
ATOM 4100 N N . PRO B 1 133 ? 10.141 -18.688 8.711 1 95.31 133 PRO B N 1
ATOM 4101 C CA . PRO B 1 133 ? 10.422 -19.406 9.961 1 95.31 133 PRO B CA 1
ATOM 4102 C C . PRO B 1 133 ? 10.969 -18.484 11.055 1 95.31 133 PRO B C 1
ATOM 4104 O O . PRO B 1 133 ? 10.539 -18.562 12.203 1 95.31 133 PRO B O 1
ATOM 4107 N N . ASP B 1 134 ? 11.883 -17.578 10.773 1 94.19 134 ASP B N 1
ATOM 4108 C CA . ASP B 1 134 ? 12.531 -16.75 11.773 1 94.19 134 ASP B CA 1
ATOM 4109 C C . ASP B 1 134 ? 11.539 -15.781 12.414 1 94.19 134 ASP B C 1
ATOM 4111 O O . ASP B 1 134 ? 11.68 -15.414 13.586 1 94.19 134 ASP B O 1
ATOM 4115 N N . ILE B 1 135 ? 10.562 -15.461 11.742 1 95.31 135 ILE B N 1
ATOM 4116 C CA . ILE B 1 135 ? 9.586 -14.492 12.234 1 95.31 135 ILE B CA 1
ATOM 4117 C C . ILE B 1 135 ? 8.383 -15.234 12.82 1 95.31 135 ILE B C 1
ATOM 4119 O O . ILE B 1 135 ? 7.965 -14.961 13.945 1 95.31 135 ILE B O 1
ATOM 4123 N N . ASP B 1 136 ? 7.898 -16.172 12.156 1 97.06 136 ASP B N 1
ATOM 4124 C CA . ASP B 1 136 ? 6.602 -16.766 12.469 1 97.06 136 ASP B CA 1
ATOM 4125 C C . ASP B 1 136 ? 6.727 -17.844 13.547 1 97.06 136 ASP B C 1
ATOM 4127 O O . ASP B 1 136 ? 5.734 -18.219 14.164 1 97.06 136 ASP B O 1
ATOM 4131 N N . ARG B 1 137 ? 7.996 -18.281 13.781 1 97 137 ARG B N 1
ATOM 4132 C CA . ARG B 1 137 ? 8.172 -19.234 14.883 1 97 137 ARG B CA 1
ATOM 4133 C C . ARG B 1 137 ? 7.836 -18.578 16.219 1 97 137 ARG B C 1
ATOM 4135 O O . ARG B 1 137 ? 7.469 -19.266 17.172 1 97 137 ARG B O 1
ATOM 4142 N N . VAL B 1 138 ? 8.039 -17.281 16.297 1 97.25 138 VAL B N 1
ATOM 4143 C CA . VAL B 1 138 ? 7.691 -16.547 17.5 1 97.25 138 VAL B CA 1
ATOM 4144 C C . VAL B 1 138 ? 6.219 -16.141 17.453 1 97.25 138 VAL B C 1
ATOM 4146 O O . VAL B 1 138 ? 5.484 -16.344 18.438 1 97.25 138 VAL B O 1
ATOM 4149 N N . ARG B 1 139 ? 5.758 -15.719 16.328 1 96.75 139 ARG B N 1
ATOM 4150 C CA . ARG B 1 139 ? 4.418 -15.172 16.156 1 96.75 139 ARG B CA 1
ATOM 4151 C C . ARG B 1 139 ? 3.354 -16.234 16.391 1 96.75 139 ARG B C 1
ATOM 4153 O O . ARG B 1 139 ? 2.264 -15.93 16.891 1 96.75 139 ARG B O 1
ATOM 4160 N N . LEU B 1 140 ? 3.637 -17.469 16.062 1 97.81 140 LEU B N 1
ATOM 4161 C CA . LEU B 1 140 ? 2.635 -18.516 16.125 1 97.81 140 LEU B CA 1
ATOM 4162 C C . LEU B 1 140 ? 2.848 -19.406 17.344 1 97.81 140 LEU B C 1
ATOM 4164 O O . LEU B 1 140 ? 2.082 -20.344 17.578 1 97.81 140 LEU B O 1
ATOM 4168 N N . ALA B 1 141 ? 3.846 -19.047 18.141 1 97.06 141 ALA B N 1
ATOM 4169 C CA . ALA B 1 141 ? 4.09 -19.812 19.359 1 97.06 141 ALA B CA 1
ATOM 4170 C C . ALA B 1 141 ? 3.027 -19.531 20.422 1 97.06 141 ALA B C 1
ATOM 4172 O O . ALA B 1 141 ? 2.516 -18.406 20.5 1 97.06 141 ALA B O 1
ATOM 4173 N N . GLU B 1 142 ? 2.67 -20.5 21.172 1 92.56 142 GLU B N 1
ATOM 4174 C CA . GLU B 1 142 ? 1.757 -20.281 22.297 1 92.56 142 GLU B CA 1
ATOM 4175 C C . GLU B 1 142 ? 2.359 -19.344 23.328 1 92.56 142 GLU B C 1
ATOM 4177 O O . GLU B 1 142 ? 1.664 -18.484 23.859 1 92.56 142 GLU B O 1
ATOM 4182 N N . ASP B 1 143 ? 3.645 -19.531 23.562 1 91.69 143 ASP B N 1
ATOM 4183 C CA . ASP B 1 143 ? 4.457 -18.672 24.422 1 91.69 143 ASP B CA 1
ATOM 4184 C C . ASP B 1 143 ? 5.594 -18.016 23.625 1 91.69 143 ASP B C 1
ATOM 4186 O O . ASP B 1 143 ? 6.512 -18.703 23.172 1 91.69 143 ASP B O 1
ATOM 4190 N N . PRO B 1 144 ? 5.508 -16.719 23.547 1 88.75 144 PRO B N 1
ATOM 4191 C CA . PRO B 1 144 ? 6.535 -16.031 22.75 1 88.75 144 PRO B CA 1
ATOM 4192 C C . PRO B 1 144 ? 7.945 -16.297 23.281 1 88.75 144 PRO B C 1
ATOM 4194 O O . PRO B 1 144 ? 8.914 -16.188 22.531 1 88.75 144 PRO B O 1
ATOM 4197 N N . ASP B 1 145 ? 8.102 -16.641 24.484 1 92.62 145 ASP B N 1
ATOM 4198 C CA . ASP B 1 145 ? 9.406 -16.906 25.078 1 92.62 145 ASP B CA 1
ATOM 4199 C C . ASP B 1 145 ? 9.883 -18.328 24.75 1 92.62 145 ASP B C 1
ATOM 4201 O O . ASP B 1 145 ? 11.031 -18.672 25.016 1 92.62 145 ASP B O 1
ATOM 4205 N N . GLU B 1 146 ? 9 -19.125 24.141 1 95.69 146 GLU B N 1
ATOM 4206 C CA . GLU B 1 146 ? 9.328 -20.469 23.688 1 95.69 146 GLU B CA 1
ATOM 4207 C C . GLU B 1 146 ? 8.977 -20.641 22.203 1 95.69 146 GLU B C 1
ATOM 4209 O O . GLU B 1 146 ? 8.016 -21.328 21.875 1 95.69 146 GLU B O 1
ATOM 4214 N N . PRO B 1 147 ? 9.812 -20.109 21.406 1 96.12 147 PRO B N 1
ATOM 4215 C CA . PRO B 1 147 ? 9.516 -20.156 19.969 1 96.12 147 PRO B CA 1
ATOM 4216 C C . PRO B 1 147 ? 9.484 -21.578 19.422 1 96.12 147 PRO B C 1
ATOM 4218 O O . PRO B 1 147 ? 10.094 -22.484 19.984 1 96.12 147 PRO B O 1
ATOM 4221 N N . LEU B 1 148 ? 8.727 -21.719 18.328 1 96.56 148 LEU B N 1
ATOM 4222 C CA . LEU B 1 148 ? 8.688 -22.984 17.609 1 96.56 148 LEU B CA 1
ATOM 4223 C C . LEU B 1 148 ? 10.055 -23.312 17 1 96.56 148 LEU B C 1
ATOM 4225 O O . LEU B 1 148 ? 10.945 -22.453 16.984 1 96.56 148 LEU B O 1
ATOM 4229 N N . ALA B 1 149 ? 10.188 -24.609 16.547 1 94.75 149 ALA B N 1
ATOM 4230 C CA . ALA B 1 149 ? 11.391 -24.969 15.805 1 94.75 149 ALA B CA 1
ATOM 4231 C C . ALA B 1 149 ? 11.586 -24.078 14.586 1 94.75 149 ALA B C 1
ATOM 4233 O O . ALA B 1 149 ? 10.609 -23.625 13.977 1 94.75 149 ALA B O 1
ATOM 4234 N N . ARG B 1 150 ? 12.859 -23.812 14.266 1 93.31 150 ARG B N 1
ATOM 4235 C CA . ARG B 1 150 ? 13.188 -22.953 13.141 1 93.31 150 ARG B CA 1
ATOM 4236 C C . ARG B 1 150 ? 13.109 -23.719 11.82 1 93.31 150 ARG B C 1
ATOM 4238 O O . ARG B 1 150 ? 14.133 -24.031 11.219 1 93.31 150 ARG B O 1
ATOM 4245 N N . SER B 1 151 ? 11.914 -23.938 11.297 1 93.69 151 SER B N 1
ATOM 4246 C CA . SER B 1 151 ? 11.695 -24.641 10.039 1 93.69 151 SER B CA 1
ATOM 4247 C C . SER B 1 151 ? 10.344 -24.266 9.43 1 93.69 151 SER B C 1
ATOM 4249 O O . SER B 1 151 ? 9.43 -23.859 10.141 1 93.69 151 SER B O 1
ATOM 4251 N N . HIS B 1 152 ? 10.25 -24.406 8.148 1 96.06 152 HIS B N 1
ATOM 4252 C CA . HIS B 1 152 ? 8.984 -24.172 7.477 1 96.06 152 HIS B CA 1
ATOM 4253 C C . HIS B 1 152 ? 7.91 -25.141 7.961 1 96.06 152 HIS B C 1
ATOM 4255 O O . HIS B 1 152 ? 6.754 -24.766 8.148 1 96.06 152 HIS B O 1
ATOM 4261 N N . GLU B 1 153 ? 8.273 -26.359 8.156 1 95.62 153 GLU B N 1
ATOM 4262 C CA . GLU B 1 153 ? 7.332 -27.359 8.648 1 95.62 153 GLU B CA 1
ATOM 4263 C C . GLU B 1 153 ? 6.707 -26.922 9.969 1 95.62 153 GLU B C 1
ATOM 4265 O O . GLU B 1 153 ? 5.492 -27 10.141 1 95.62 153 GLU B O 1
ATOM 4270 N N . ALA B 1 154 ? 7.527 -26.453 10.859 1 96.62 154 ALA B N 1
ATOM 4271 C CA . ALA B 1 154 ? 7.059 -26.094 12.195 1 96.62 154 ALA B CA 1
ATOM 4272 C C . ALA B 1 154 ? 6.062 -24.938 12.141 1 96.62 154 ALA B C 1
ATOM 4274 O O . ALA B 1 154 ? 5.004 -25 12.773 1 96.62 154 ALA B O 1
ATOM 4275 N N . VAL B 1 155 ? 6.355 -23.938 11.398 1 97.69 155 VAL B N 1
ATOM 4276 C CA . VAL B 1 155 ? 5.508 -22.75 11.391 1 97.69 155 VAL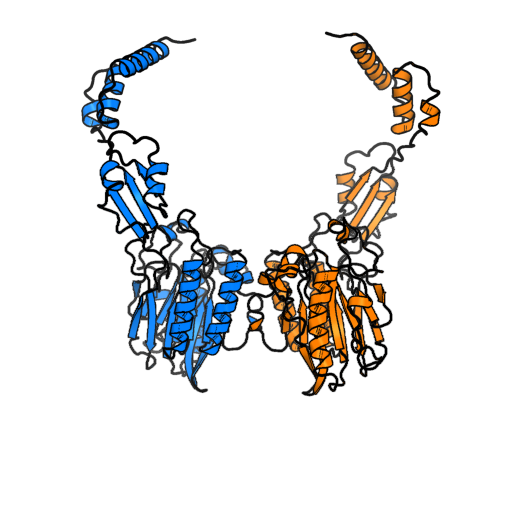 B CA 1
ATOM 4277 C C . VAL B 1 155 ? 4.234 -23.031 10.594 1 97.69 155 VAL B C 1
ATOM 4279 O O . VAL B 1 155 ? 3.15 -22.562 10.961 1 97.69 155 VAL B O 1
ATOM 4282 N N . VAL B 1 156 ? 4.332 -23.797 9.523 1 98.06 156 VAL B N 1
ATOM 4283 C CA . VAL B 1 156 ? 3.141 -24.125 8.75 1 98.06 156 VAL B CA 1
ATOM 4284 C C . VAL B 1 156 ? 2.24 -25.062 9.562 1 98.06 156 VAL B C 1
ATOM 4286 O O . VAL B 1 156 ? 1.016 -24.906 9.547 1 98.06 156 VAL B O 1
ATOM 4289 N N . LYS B 1 157 ? 2.832 -25.984 10.281 1 97.75 157 LYS B N 1
ATOM 4290 C CA . LYS B 1 157 ? 2.059 -26.859 11.148 1 97.75 157 LYS B CA 1
ATOM 4291 C C . LYS B 1 157 ? 1.294 -26.062 12.203 1 97.75 157 LYS B C 1
ATOM 4293 O O . LYS B 1 157 ? 0.125 -26.344 12.477 1 97.75 157 LYS B O 1
ATOM 4298 N N . ALA B 1 158 ? 1.981 -25.094 12.75 1 98.31 158 ALA B N 1
ATOM 4299 C CA . ALA B 1 158 ? 1.332 -24.25 13.75 1 98.31 158 ALA B CA 1
ATOM 4300 C C . ALA B 1 158 ? 0.139 -23.516 13.156 1 98.31 158 ALA B C 1
ATOM 4302 O O . ALA B 1 158 ? -0.917 -23.422 13.781 1 98.31 158 ALA B O 1
ATOM 4303 N N . ALA B 1 159 ? 0.28 -22.969 11.984 1 98.62 159 ALA B N 1
ATOM 4304 C CA . ALA B 1 159 ? -0.828 -22.312 11.297 1 98.62 159 ALA B CA 1
ATOM 4305 C C . ALA B 1 159 ? -1.957 -23.297 11.008 1 98.62 159 ALA B C 1
ATOM 4307 O O . ALA B 1 159 ? -3.131 -22.984 11.219 1 98.62 159 ALA B O 1
ATOM 4308 N N . MET B 1 160 ? -1.61 -24.484 10.586 1 98.5 160 MET B N 1
ATOM 4309 C CA . MET B 1 160 ? -2.609 -25.5 10.266 1 98.5 160 MET B CA 1
ATOM 4310 C C . MET B 1 160 ? -3.307 -25.984 11.531 1 98.5 160 MET B C 1
ATOM 4312 O O . MET B 1 160 ? -4.449 -26.453 11.477 1 98.5 160 MET B O 1
ATOM 4316 N N . ASP B 1 161 ? -2.613 -25.922 12.656 1 98.31 161 ASP B N 1
ATOM 4317 C CA . ASP B 1 161 ? -3.26 -26.266 13.922 1 98.31 161 ASP B CA 1
ATOM 4318 C C . ASP B 1 161 ? -4.414 -25.312 14.219 1 98.31 161 ASP B C 1
ATOM 4320 O O . ASP B 1 161 ? -5.441 -25.719 14.758 1 98.31 161 ASP B O 1
ATOM 4324 N N . LEU B 1 162 ? -4.242 -24.078 13.852 1 98.56 162 LEU B N 1
ATOM 4325 C CA . LEU B 1 162 ? -5.34 -23.125 13.992 1 98.56 162 LEU B CA 1
ATOM 4326 C C . LEU B 1 162 ? -6.512 -23.516 13.094 1 98.56 162 LEU B C 1
ATOM 4328 O O . LEU B 1 162 ? -7.668 -23.422 13.516 1 98.56 162 LEU B O 1
ATOM 4332 N N . VAL B 1 163 ? -6.215 -23.906 11.891 1 98.69 163 VAL B N 1
ATOM 4333 C CA . VAL B 1 163 ? -7.234 -24.375 10.953 1 98.69 163 VAL B CA 1
ATOM 4334 C C . VAL B 1 163 ? -7.961 -25.578 11.539 1 98.69 163 VAL B C 1
ATOM 4336 O O . VAL B 1 163 ? -9.195 -25.625 11.547 1 98.69 163 VAL B O 1
ATOM 4339 N N . ARG B 1 164 ? -7.223 -26.516 12.039 1 98.06 164 ARG B N 1
ATOM 4340 C CA . ARG B 1 164 ? -7.766 -27.734 12.625 1 98.06 164 ARG B CA 1
ATOM 4341 C C . ARG B 1 164 ? -8.711 -27.406 13.781 1 98.06 164 ARG B C 1
ATOM 4343 O O . ARG B 1 164 ? -9.797 -27.984 13.883 1 98.06 164 ARG B O 1
ATOM 4350 N N . GLU B 1 165 ? -8.234 -26.516 14.625 1 98.12 165 GLU B N 1
ATOM 4351 C CA . GLU B 1 165 ? -9.047 -26.125 15.781 1 98.12 165 GLU B CA 1
ATOM 4352 C C . GLU B 1 165 ? -10.414 -25.594 15.344 1 98.12 165 GLU B C 1
ATOM 4354 O O . GLU B 1 165 ? -11.438 -25.969 15.906 1 98.12 165 GLU B O 1
ATOM 4359 N N . ASP B 1 166 ? -10.43 -24.797 14.359 1 98.56 166 ASP B N 1
ATOM 4360 C CA . ASP B 1 166 ? -11.695 -24.234 13.875 1 98.56 166 ASP B CA 1
ATOM 4361 C C . ASP B 1 166 ? -12.578 -25.312 13.258 1 98.56 166 ASP B C 1
ATOM 4363 O O . ASP B 1 166 ? -13.773 -25.375 13.539 1 98.56 166 ASP B O 1
ATOM 4367 N N . ILE B 1 167 ? -11.969 -26.141 12.461 1 97.94 167 ILE B N 1
ATOM 4368 C CA . ILE B 1 167 ? -12.711 -27.188 11.75 1 97.94 167 ILE B CA 1
ATOM 4369 C C . ILE B 1 167 ? -13.344 -28.141 12.758 1 97.94 167 ILE B C 1
ATOM 4371 O O . ILE B 1 167 ? -14.516 -28.5 12.625 1 97.94 167 ILE B O 1
ATOM 4375 N N . VAL B 1 168 ? -12.625 -28.531 13.758 1 96.75 168 VAL B N 1
ATOM 4376 C CA . VAL B 1 168 ? -13.125 -29.453 14.766 1 96.75 168 VAL B CA 1
ATOM 4377 C C . VAL B 1 168 ? -14.289 -28.812 15.523 1 96.75 168 VAL B C 1
ATOM 4379 O O . VAL B 1 168 ? -15.297 -29.469 15.789 1 96.75 168 VAL B O 1
ATOM 4382 N N . ALA B 1 169 ? -14.141 -27.547 15.812 1 97.38 169 ALA B N 1
ATOM 4383 C CA . ALA B 1 169 ? -15.18 -26.828 16.547 1 97.38 169 ALA B CA 1
ATOM 4384 C C . ALA B 1 169 ? -16.438 -26.672 15.703 1 97.38 169 ALA B C 1
ATOM 4386 O O . ALA B 1 169 ? -17.531 -26.516 16.234 1 97.38 169 ALA B O 1
ATOM 4387 N N . HIS B 1 170 ? -16.281 -26.719 14.391 1 96.88 170 HIS B N 1
ATOM 4388 C CA . HIS B 1 170 ? -17.391 -26.5 13.477 1 96.88 170 HIS B CA 1
ATOM 4389 C C . HIS B 1 170 ? -17.531 -27.641 12.484 1 96.88 170 HIS B C 1
ATOM 4391 O O . HIS B 1 170 ? -17.781 -27.422 11.297 1 96.88 170 HIS B O 1
ATOM 4397 N N . CYS B 1 171 ? -17.359 -28.797 12.93 1 92.69 171 CYS B N 1
ATOM 4398 C CA . CYS B 1 171 ? -17.312 -29.984 12.07 1 92.69 171 CYS B CA 1
ATOM 4399 C C . CYS B 1 171 ? -18.672 -30.266 11.461 1 92.69 171 CYS B C 1
ATOM 4401 O O . CYS B 1 171 ? -18.797 -31.031 10.516 1 92.69 171 CYS B O 1
ATOM 4403 N N . ASP B 1 172 ? -19.734 -29.578 11.945 1 92.44 172 ASP B N 1
ATOM 4404 C CA . ASP B 1 172 ? -21.094 -29.766 11.461 1 92.44 172 ASP B CA 1
ATOM 4405 C C . ASP B 1 172 ? -21.344 -28.969 10.188 1 92.44 172 ASP B C 1
ATOM 4407 O O . ASP B 1 172 ? -22.328 -29.203 9.477 1 92.44 172 ASP B O 1
ATOM 4411 N N . VAL B 1 173 ? -20.469 -28.016 9.875 1 94.56 173 VAL B N 1
ATOM 4412 C CA . VAL B 1 173 ? -20.609 -27.25 8.648 1 94.56 173 VAL B CA 1
ATOM 4413 C C . VAL B 1 173 ? -20.266 -28.125 7.445 1 94.56 173 VAL B C 1
ATOM 4415 O O . VAL B 1 173 ? -19.156 -28.656 7.352 1 94.56 173 VAL B O 1
ATOM 4418 N N . ALA B 1 174 ? -21.219 -28.297 6.543 1 94.06 174 ALA B N 1
ATOM 4419 C CA . ALA B 1 174 ? -21.078 -29.266 5.461 1 94.06 174 ALA B CA 1
ATOM 4420 C C . ALA B 1 174 ? -20.875 -28.562 4.121 1 94.06 174 ALA B C 1
ATOM 4422 O O . ALA B 1 174 ? -21.688 -28.719 3.203 1 94.06 174 ALA B O 1
ATOM 4423 N N . VAL B 1 175 ? -19.812 -27.844 3.945 1 97.69 175 VAL B N 1
ATOM 4424 C CA . VAL B 1 175 ? -19.422 -27.219 2.684 1 97.69 175 VAL B CA 1
ATOM 4425 C C . VAL B 1 175 ? -17.969 -27.547 2.367 1 97.69 175 VAL B C 1
ATOM 4427 O O . VAL B 1 175 ? -17.203 -27.891 3.264 1 97.69 175 VAL B O 1
ATOM 4430 N N . PRO B 1 176 ? -17.625 -27.5 1.101 1 98.19 176 PRO B N 1
ATOM 4431 C CA . PRO B 1 176 ? -16.219 -27.703 0.748 1 98.19 176 PRO B CA 1
ATOM 4432 C C . PRO B 1 176 ? -15.281 -26.734 1.461 1 98.19 176 PRO B C 1
ATOM 4434 O O . PRO B 1 176 ? -15.617 -25.562 1.637 1 98.19 176 PRO B O 1
ATOM 4437 N N . ARG B 1 177 ? -14.109 -27.266 1.874 1 98.56 177 ARG B N 1
ATOM 4438 C CA . ARG B 1 177 ? -13.094 -26.453 2.539 1 98.56 177 ARG B CA 1
ATOM 4439 C C . ARG B 1 177 ? -11.797 -26.438 1.735 1 98.56 177 ARG B C 1
ATOM 4441 O O . ARG B 1 177 ? -11.305 -27.5 1.318 1 98.56 177 ARG B O 1
ATOM 4448 N N . ILE B 1 178 ? -11.273 -25.25 1.527 1 98.81 178 ILE B N 1
ATOM 4449 C CA . ILE B 1 178 ? -10.039 -25.031 0.775 1 98.81 178 ILE B CA 1
ATOM 4450 C C . ILE B 1 178 ? -8.992 -24.391 1.677 1 98.81 178 ILE B C 1
ATOM 4452 O O . ILE B 1 178 ? -9.297 -23.484 2.449 1 98.81 178 ILE B O 1
ATOM 4456 N N . VAL B 1 179 ? -7.754 -24.859 1.596 1 98.88 179 VAL B N 1
ATOM 4457 C CA . VAL B 1 179 ? -6.621 -24.188 2.221 1 98.88 179 VAL B CA 1
ATOM 4458 C C . VAL B 1 179 ? -5.738 -23.562 1.146 1 98.88 179 VAL B C 1
ATOM 4460 O O . VAL B 1 179 ? -5.414 -24.203 0.146 1 98.88 179 VAL B O 1
ATOM 4463 N N . MET B 1 180 ? -5.449 -22.312 1.287 1 98.88 180 MET B N 1
ATOM 4464 C CA . MET B 1 180 ? -4.441 -21.641 0.473 1 98.88 180 MET B CA 1
ATOM 4465 C C . MET B 1 180 ? -3.098 -21.594 1.194 1 98.88 180 MET B C 1
ATOM 4467 O O . MET B 1 180 ? -3.043 -21.344 2.396 1 98.88 180 MET B O 1
ATOM 4471 N N . ALA B 1 181 ? -2.041 -21.812 0.464 1 98.62 181 ALA B N 1
ATOM 4472 C CA . ALA B 1 181 ? -0.705 -21.719 1.043 1 98.62 181 ALA B CA 1
ATOM 4473 C C . ALA B 1 181 ? 0.331 -21.375 -0.025 1 98.62 181 ALA B C 1
ATOM 4475 O O . ALA B 1 181 ? 0.138 -21.688 -1.205 1 98.62 181 ALA B O 1
ATOM 4476 N N . HIS B 1 182 ? 1.377 -20.734 0.379 1 98.12 182 HIS B N 1
ATOM 4477 C CA . HIS B 1 182 ? 2.51 -20.406 -0.48 1 98.12 182 HIS B CA 1
ATOM 4478 C C . HIS B 1 182 ? 3.809 -20.969 0.084 1 98.12 182 HIS B C 1
ATOM 4480 O O . HIS B 1 182 ? 4.512 -20.297 0.836 1 98.12 182 HIS B O 1
ATOM 4486 N N . GLU B 1 183 ? 4.047 -22.172 -0.28 1 95.19 183 GLU B N 1
ATOM 4487 C CA . GLU B 1 183 ? 5.141 -22.938 0.311 1 95.19 183 GLU B CA 1
ATOM 4488 C C . GLU B 1 183 ? 5.68 -23.984 -0.669 1 95.19 183 GLU B C 1
ATOM 4490 O O . GLU B 1 183 ? 4.984 -24.375 -1.604 1 95.19 183 GLU B O 1
ATOM 4495 N N . PHE B 1 184 ? 6.914 -24.359 -0.388 1 94.25 184 PHE B N 1
ATOM 4496 C CA . PHE B 1 184 ? 7.434 -25.531 -1.09 1 94.25 184 PHE B CA 1
ATOM 4497 C C . PHE B 1 184 ? 7.008 -26.812 -0.387 1 94.25 184 PHE B C 1
ATOM 4499 O O . PHE B 1 184 ? 7.531 -27.156 0.678 1 94.25 184 PHE B O 1
ATOM 4506 N N . VAL B 1 185 ? 6.16 -27.484 -0.967 1 93.69 185 VAL B N 1
ATOM 4507 C CA . VAL B 1 185 ? 5.641 -28.734 -0.427 1 93.69 185 VAL B CA 1
ATOM 4508 C C . VAL B 1 185 ? 6.336 -29.922 -1.098 1 93.69 185 VAL B C 1
ATOM 4510 O O . VAL B 1 185 ? 6.527 -29.922 -2.316 1 93.69 185 VAL B O 1
ATOM 4513 N N . VAL B 1 186 ? 6.699 -30.859 -0.271 1 87.75 186 VAL B N 1
ATOM 4514 C CA . VAL B 1 186 ? 7.43 -32.031 -0.763 1 87.75 186 VAL B CA 1
ATOM 4515 C C . VAL B 1 186 ? 6.621 -32.719 -1.858 1 87.75 186 VAL B C 1
ATOM 4517 O O . VAL B 1 186 ? 5.406 -32.875 -1.73 1 87.75 186 VAL B O 1
ATOM 4520 N N . GLY B 1 187 ? 7.375 -33.125 -2.82 1 80.75 187 GLY B N 1
ATOM 4521 C CA . GLY B 1 187 ? 6.762 -33.75 -3.979 1 80.75 187 GLY B CA 1
ATOM 4522 C C . GLY B 1 187 ? 6.688 -32.844 -5.188 1 80.75 187 GLY B C 1
ATOM 4523 O O . GLY B 1 187 ? 6.484 -33.312 -6.312 1 80.75 187 GLY B O 1
ATOM 4524 N N . GLY B 1 188 ? 6.918 -31.469 -4.992 1 76.56 188 GLY B N 1
ATOM 4525 C CA . GLY B 1 188 ? 6.922 -30.516 -6.094 1 76.56 188 GLY B CA 1
ATOM 4526 C C . GLY B 1 188 ? 8.266 -30.422 -6.797 1 76.56 188 GLY B C 1
ATOM 4527 O O . GLY B 1 188 ? 9.305 -30.703 -6.195 1 76.56 188 GLY B O 1
ATOM 4528 N N . GLU B 1 189 ? 8.219 -30.047 -8.141 1 78.31 189 GLU B N 1
ATOM 4529 C CA . GLU B 1 189 ? 9.414 -29.844 -8.945 1 78.31 189 GLU B CA 1
ATOM 4530 C C . GLU B 1 189 ? 9.633 -28.359 -9.25 1 78.31 189 GLU B C 1
ATOM 4532 O O . GLU B 1 189 ? 8.859 -27.766 -9.992 1 78.31 189 GLU B O 1
ATOM 4537 N N . PRO B 1 190 ? 10.812 -27.75 -8.844 1 76.81 190 PRO B N 1
ATOM 4538 C CA . PRO B 1 190 ? 11.055 -26.328 -9.023 1 76.81 190 PRO B CA 1
ATOM 4539 C C . PRO B 1 190 ? 11.664 -26 -10.383 1 76.81 190 PRO B C 1
ATOM 4541 O O . PRO B 1 190 ? 12.133 -26.891 -11.086 1 76.81 190 PRO B O 1
ATOM 4544 N N . SER B 1 191 ? 11.516 -24.688 -10.797 1 75.31 191 SER B N 1
ATOM 4545 C CA . SER B 1 191 ? 12.188 -24.109 -11.961 1 75.31 191 SER B CA 1
ATOM 4546 C C . SER B 1 191 ? 13.32 -23.172 -11.547 1 75.31 191 SER B C 1
ATOM 4548 O O . SER B 1 191 ? 13.5 -22.906 -10.352 1 75.31 191 SER B O 1
ATOM 4550 N N . ASP B 1 192 ? 14.172 -22.656 -12.594 1 74.38 192 ASP B N 1
ATOM 4551 C CA . ASP B 1 192 ? 15.281 -21.734 -12.352 1 74.38 192 ASP B CA 1
ATOM 4552 C C . ASP B 1 192 ? 14.789 -20.422 -11.742 1 74.38 192 ASP B C 1
ATOM 4554 O O . ASP B 1 192 ? 15.5 -19.781 -10.969 1 74.38 192 ASP B O 1
ATOM 4558 N N . SER B 1 193 ? 13.672 -20.125 -12.062 1 71.69 193 SER B N 1
ATOM 4559 C CA . SER B 1 193 ? 13.156 -18.828 -11.641 1 71.69 193 SER B CA 1
ATOM 4560 C C . SER B 1 193 ? 12.773 -18.828 -10.164 1 71.69 193 SER B C 1
ATOM 4562 O O . SER B 1 193 ? 12.586 -17.781 -9.555 1 71.69 193 SER B O 1
ATOM 4564 N N . GLU B 1 194 ? 12.703 -20.031 -9.602 1 72.25 194 GLU B N 1
ATOM 4565 C CA . GLU B 1 194 ? 12.289 -20.172 -8.211 1 72.25 194 GLU B CA 1
ATOM 4566 C C . GLU B 1 194 ? 13.477 -20.5 -7.309 1 72.25 194 GLU B C 1
ATOM 4568 O O . GLU B 1 194 ? 13.367 -20.422 -6.082 1 72.25 194 GLU B O 1
ATOM 4573 N N . ARG B 1 195 ? 14.648 -21.141 -7.801 1 58.22 195 ARG B N 1
ATOM 4574 C CA . ARG B 1 195 ? 15.719 -21.812 -7.07 1 58.22 195 ARG B CA 1
ATOM 4575 C C . ARG B 1 195 ? 16.469 -20.828 -6.172 1 58.22 195 ARG B C 1
ATOM 4577 O O . ARG B 1 195 ? 17.297 -21.234 -5.352 1 58.22 195 ARG B O 1
ATOM 4584 N N . ASP B 1 196 ? 16.266 -19.641 -6.281 1 51.19 196 ASP B N 1
ATOM 4585 C CA . ASP B 1 196 ? 17.188 -18.922 -5.395 1 51.19 196 ASP B CA 1
ATOM 4586 C C . ASP B 1 196 ? 17.078 -19.438 -3.963 1 51.19 196 ASP B C 1
ATOM 4588 O O . ASP B 1 196 ? 18.031 -19.375 -3.195 1 51.19 196 ASP B O 1
ATOM 4592 N N . LEU B 1 197 ? 15.906 -19.703 -3.504 1 47.25 197 LEU B N 1
ATOM 4593 C CA . LEU B 1 197 ? 15.805 -19.625 -2.051 1 47.25 197 LEU B CA 1
ATOM 4594 C C . LEU B 1 197 ? 16.016 -21 -1.419 1 47.25 197 LEU B C 1
ATOM 4596 O O . LEU B 1 197 ? 15.898 -21.156 -0.2 1 47.25 197 LEU B O 1
ATOM 4600 N N . HIS B 1 198 ? 16.25 -22.188 -2.254 1 44.91 198 HIS B N 1
ATOM 4601 C CA . HIS B 1 198 ? 16.125 -23.469 -1.56 1 44.91 198 HIS B CA 1
ATOM 4602 C C . HIS B 1 198 ? 17.469 -23.922 -1.004 1 44.91 198 HIS B C 1
ATOM 4604 O O . HIS B 1 198 ? 18.172 -24.719 -1.635 1 44.91 198 HIS B O 1
ATOM 4610 N N . ILE B 1 199 ? 18.266 -23.312 -0.492 1 40.41 199 ILE B N 1
ATOM 4611 C CA . ILE B 1 199 ? 19.547 -23.953 -0.219 1 40.41 199 ILE B CA 1
ATOM 4612 C C . ILE B 1 199 ? 19.328 -25.25 0.555 1 40.41 199 ILE B C 1
ATOM 4614 O O . ILE B 1 199 ? 19.953 -26.281 0.263 1 40.41 199 ILE B O 1
ATOM 4618 N N . GLY B 1 200 ? 18.734 -25.391 1.974 1 40.16 200 GLY B N 1
ATOM 4619 C CA . GLY B 1 200 ? 18.906 -26.453 2.967 1 40.16 200 GLY B CA 1
ATOM 4620 C C . GLY B 1 200 ? 17.609 -27.125 3.348 1 40.16 200 GLY B C 1
ATOM 4621 O O . GLY B 1 200 ? 16.531 -26.562 3.143 1 40.16 200 GLY B O 1
ATOM 4622 N N . GLY B 1 201 ? 17.453 -28.625 3.281 1 48.88 201 GLY B N 1
ATOM 4623 C CA . GLY B 1 201 ? 16.453 -29.578 3.715 1 48.88 201 GLY B CA 1
ATOM 4624 C C . GLY B 1 201 ? 15.398 -28.969 4.613 1 48.88 201 GLY B C 1
ATOM 4625 O O . GLY B 1 201 ? 14.336 -29.562 4.812 1 48.88 201 GLY B O 1
ATOM 4626 N N . VAL B 1 202 ? 15.641 -27.781 5.23 1 58.84 202 VAL B N 1
ATOM 4627 C CA . VAL B 1 202 ? 14.945 -26.984 6.227 1 58.84 202 VAL B CA 1
ATOM 4628 C C . VAL B 1 202 ? 13.93 -26.062 5.535 1 58.84 202 VAL B C 1
ATOM 4630 O O . VAL B 1 202 ? 13.062 -25.484 6.188 1 58.84 202 VAL B O 1
ATOM 4633 N N . ASP B 1 203 ? 13.625 -26.391 4.184 1 81.06 203 ASP B N 1
ATOM 4634 C CA . ASP B 1 203 ? 12.93 -25.312 3.482 1 81.06 203 ASP B CA 1
ATOM 4635 C C . ASP B 1 203 ? 11.656 -25.828 2.812 1 81.06 203 ASP B C 1
ATOM 4637 O O . ASP B 1 203 ? 11.07 -25.125 1.979 1 81.06 203 ASP B O 1
ATOM 4641 N N . SER B 1 204 ? 11.273 -27.094 3.24 1 89.5 204 SER B N 1
ATOM 4642 C CA . SER B 1 204 ? 10.078 -27.656 2.635 1 89.5 204 SER B CA 1
ATOM 4643 C C . SER B 1 204 ? 9.055 -28.062 3.699 1 89.5 204 SER B C 1
ATOM 4645 O O . SER B 1 204 ? 9.391 -28.156 4.883 1 89.5 204 SER B O 1
ATOM 4647 N N . VAL B 1 205 ? 7.879 -28.281 3.289 1 95.19 205 VAL B N 1
ATOM 4648 C CA . VAL B 1 205 ? 6.77 -28.688 4.148 1 95.19 205 VAL B CA 1
ATOM 4649 C C . VAL B 1 205 ? 6.184 -30 3.656 1 95.19 205 VAL B C 1
ATOM 4651 O O . VAL B 1 205 ? 5.805 -30.125 2.488 1 95.19 205 VAL B O 1
ATOM 4654 N N . PRO B 1 206 ? 6.113 -31.078 4.516 1 93.94 206 PRO B N 1
ATOM 4655 C CA . PRO B 1 206 ? 5.434 -32.312 4.105 1 93.94 206 PRO B CA 1
ATOM 4656 C C . PRO B 1 206 ? 3.953 -32.094 3.801 1 93.94 206 PRO B C 1
ATOM 4658 O O . PRO B 1 206 ? 3.287 -31.312 4.484 1 93.94 206 PRO B O 1
ATOM 4661 N N . SER B 1 207 ? 3.447 -32.75 2.779 1 94.44 207 SER B N 1
ATOM 4662 C CA . SER B 1 207 ? 2.053 -32.625 2.371 1 94.44 207 SER B CA 1
ATOM 4663 C C . SER B 1 207 ? 1.106 -33.031 3.5 1 94.44 207 SER B C 1
ATOM 4665 O O . SER B 1 207 ? 0.002 -32.469 3.607 1 94.44 207 SER B O 1
ATOM 4667 N N . ALA B 1 208 ? 1.509 -33.938 4.379 1 93.81 208 ALA B N 1
ATOM 4668 C CA . ALA B 1 208 ? 0.677 -34.469 5.453 1 93.81 208 ALA B CA 1
ATOM 4669 C C . ALA B 1 208 ? 0.266 -33.375 6.43 1 93.81 208 ALA B C 1
ATOM 4671 O O . ALA B 1 208 ? -0.734 -33.5 7.141 1 93.81 208 ALA B O 1
ATOM 4672 N N . VAL B 1 209 ? 1.061 -32.25 6.449 1 96 209 VAL B N 1
ATOM 4673 C CA . VAL B 1 209 ? 0.792 -31.141 7.348 1 96 209 VAL B CA 1
ATOM 4674 C C . VAL B 1 209 ? -0.572 -30.531 7.031 1 96 209 VAL B C 1
ATOM 4676 O O . VAL B 1 209 ? -1.244 -30 7.914 1 96 209 VAL B O 1
ATOM 4679 N N . PHE B 1 210 ? -1.068 -30.703 5.801 1 96.94 210 PHE B N 1
ATOM 4680 C CA . PHE B 1 210 ? -2.285 -30.047 5.352 1 96.94 210 PHE B CA 1
ATOM 4681 C C . PHE B 1 210 ? -3.494 -30.953 5.523 1 96.94 210 PHE B C 1
ATOM 4683 O O . PHE B 1 210 ? -4.633 -30.531 5.301 1 96.94 210 PHE B O 1
ATOM 4690 N N . ASP B 1 211 ? -3.291 -32.156 5.922 1 94.06 211 ASP B N 1
ATOM 4691 C CA . ASP B 1 211 ? -4.398 -33.094 6.109 1 94.06 211 ASP B CA 1
ATOM 4692 C C . ASP B 1 211 ? -5.043 -32.906 7.48 1 94.06 211 ASP B C 1
ATOM 4694 O O . ASP B 1 211 ? -4.355 -32.969 8.508 1 94.06 211 ASP B O 1
ATOM 4698 N N . VAL B 1 212 ? -6.254 -32.562 7.52 1 95.12 212 VAL B N 1
ATOM 4699 C CA . VAL B 1 212 ? -7.07 -32.469 8.727 1 95.12 212 VAL B CA 1
ATOM 4700 C C . VAL B 1 212 ? -8.203 -33.5 8.664 1 95.12 212 VAL B C 1
ATOM 4702 O O . VAL B 1 212 ? -9.031 -33.438 7.754 1 95.12 212 VAL B O 1
ATOM 4705 N N . ARG B 1 213 ? -8.281 -34.344 9.664 1 93.12 213 ARG B N 1
ATOM 4706 C CA . ARG B 1 213 ? -9.266 -35.438 9.633 1 93.12 213 ARG B CA 1
ATOM 4707 C C . ARG B 1 213 ? -10.133 -35.406 10.891 1 93.12 213 ARG B C 1
ATOM 4709 O O . ARG B 1 213 ? -9.641 -35.125 11.984 1 93.12 213 ARG B O 1
ATOM 4716 N N . VAL B 1 214 ? -11.32 -35.594 10.664 1 91.56 214 VAL B N 1
ATOM 4717 C CA . VAL B 1 214 ? -12.305 -35.812 11.719 1 91.56 214 VAL B CA 1
ATOM 4718 C C . VAL B 1 214 ? -13.094 -37.094 11.438 1 91.56 214 VAL B C 1
ATOM 4720 O O . VAL B 1 214 ? -13.68 -37.25 10.359 1 91.56 214 VAL B O 1
ATOM 4723 N N . GLY B 1 215 ? -13.18 -38.031 12.398 1 88.69 215 GLY B N 1
ATOM 4724 C CA . GLY B 1 215 ? -13.867 -39.312 12.227 1 88.69 215 GLY B CA 1
ATOM 4725 C C . GLY B 1 215 ? -13.375 -40.094 11.023 1 88.69 215 GLY B C 1
ATOM 4726 O O . GLY B 1 215 ? -14.172 -40.688 10.305 1 88.69 215 GLY B O 1
ATOM 4727 N N . GLY B 1 216 ? -12.117 -39.969 10.586 1 86.12 216 GLY B N 1
ATOM 4728 C CA . GLY B 1 216 ? -11.516 -40.75 9.5 1 86.12 216 GLY B CA 1
ATOM 4729 C C . GLY B 1 216 ? -11.648 -40.062 8.156 1 86.12 216 GLY B C 1
ATOM 4730 O O . GLY B 1 216 ? -11.031 -40.5 7.172 1 86.12 216 GLY B O 1
ATOM 4731 N N . ASN B 1 217 ? -12.352 -38.969 8.148 1 88.69 217 ASN B N 1
ATOM 4732 C CA . ASN B 1 217 ? -12.555 -38.281 6.891 1 88.69 217 ASN B CA 1
ATOM 4733 C C . ASN B 1 217 ? -11.719 -37 6.82 1 88.69 217 ASN B C 1
ATOM 4735 O O . ASN B 1 217 ? -11.562 -36.281 7.82 1 88.69 217 ASN B O 1
ATOM 4739 N N . SER B 1 218 ? -11.125 -36.812 5.633 1 92.12 218 SER B N 1
ATOM 4740 C CA . SER B 1 218 ? -10.453 -35.531 5.422 1 92.12 218 SER B CA 1
ATOM 4741 C C . SER B 1 218 ? -11.453 -34.375 5.379 1 92.12 218 SER B C 1
ATOM 4743 O O . SER B 1 218 ? -12.492 -34.5 4.73 1 92.12 218 SER B O 1
ATOM 4745 N N . MET B 1 219 ? -11.125 -33.406 6.066 1 96.56 219 MET B N 1
ATOM 4746 C CA . MET B 1 219 ? -12.016 -32.25 6.148 1 96.56 219 MET B CA 1
ATOM 4747 C C . MET B 1 219 ? -11.57 -31.141 5.195 1 96.56 219 MET B C 1
ATOM 4749 O O . MET B 1 219 ? -12.242 -30.125 5.059 1 96.56 219 MET B O 1
ATOM 4753 N N . ILE B 1 220 ? -10.422 -31.344 4.488 1 97.75 220 ILE B N 1
ATOM 4754 C CA . ILE B 1 220 ? -9.914 -30.422 3.48 1 97.75 220 ILE B CA 1
ATOM 4755 C C . ILE B 1 220 ? -10.094 -31.031 2.09 1 97.75 220 ILE B C 1
ATOM 4757 O O . ILE B 1 220 ? -9.602 -32.125 1.813 1 97.75 220 ILE B O 1
ATOM 4761 N N . ASP B 1 221 ? -10.75 -30.312 1.234 1 98.12 221 ASP B N 1
ATOM 4762 C CA . ASP B 1 221 ? -11.086 -30.859 -0.079 1 98.12 221 ASP B CA 1
ATOM 4763 C C . ASP B 1 221 ? -10.016 -30.5 -1.109 1 98.12 221 ASP B C 1
ATOM 4765 O O . ASP B 1 221 ? -9.805 -31.234 -2.074 1 98.12 221 ASP B O 1
ATOM 4769 N N . TYR B 1 222 ? -9.367 -29.391 -0.901 1 98.56 222 TYR B N 1
ATOM 4770 C CA . TYR B 1 222 ? -8.406 -28.875 -1.87 1 98.56 222 TYR B CA 1
ATOM 4771 C C . TYR B 1 222 ? -7.391 -27.953 -1.197 1 98.56 222 TYR B C 1
ATOM 4773 O O . TYR B 1 222 ? -7.742 -27.172 -0.312 1 98.56 222 TYR B O 1
ATOM 4781 N N . VAL B 1 223 ? -6.129 -28.109 -1.556 1 98.69 223 VAL B N 1
ATOM 4782 C CA . VAL B 1 223 ? -5.086 -27.188 -1.126 1 98.69 223 VAL B CA 1
ATOM 4783 C C . VAL B 1 223 ? -4.551 -26.422 -2.33 1 98.69 223 VAL B C 1
ATOM 4785 O O . VAL B 1 223 ? -3.951 -27 -3.234 1 98.69 223 VAL B O 1
ATOM 4788 N N . ALA B 1 224 ? -4.789 -25.141 -2.355 1 98.88 224 ALA B N 1
ATOM 4789 C CA . ALA B 1 224 ? -4.352 -24.234 -3.412 1 98.88 224 ALA B CA 1
ATOM 4790 C C . ALA B 1 224 ? -2.957 -23.688 -3.119 1 98.88 224 ALA B C 1
ATOM 4792 O O . ALA B 1 224 ? -2.803 -22.766 -2.318 1 98.88 224 ALA B O 1
ATOM 4793 N N . LEU B 1 225 ? -1.999 -24.203 -3.854 1 98.44 225 LEU B N 1
ATOM 4794 C CA . LEU B 1 225 ? -0.611 -23.875 -3.553 1 98.44 225 LEU B CA 1
ATOM 4795 C C . LEU B 1 225 ? -0.076 -22.844 -4.543 1 98.44 225 LEU B C 1
ATOM 4797 O O . LEU B 1 225 ? -0.487 -22.812 -5.707 1 98.44 225 LEU B O 1
ATOM 4801 N N . GLY B 1 226 ? 0.792 -21.984 -4.035 1 97.88 226 GLY B N 1
ATOM 4802 C CA . GLY B 1 226 ? 1.693 -21.172 -4.84 1 97.88 226 GLY B CA 1
ATOM 4803 C C . GLY B 1 226 ? 3.156 -21.391 -4.5 1 97.88 226 GLY B C 1
ATOM 4804 O O . GLY B 1 226 ? 3.48 -22.172 -3.613 1 97.88 226 GLY B O 1
ATOM 4805 N N . HIS B 1 227 ? 4.125 -20.734 -5.27 1 96 227 HIS B N 1
ATOM 4806 C CA . HIS B 1 227 ? 5.562 -20.797 -5.035 1 96 227 HIS B CA 1
ATOM 4807 C C . HIS B 1 227 ? 6.289 -21.422 -6.227 1 96 227 HIS B C 1
ATOM 4809 O O . HIS B 1 227 ? 7.23 -20.812 -6.762 1 96 227 HIS B O 1
ATOM 4815 N N . LEU B 1 228 ? 5.789 -22.594 -6.598 1 94.94 228 LEU B N 1
ATOM 4816 C CA . LEU B 1 228 ? 6.391 -23.188 -7.781 1 94.94 228 LEU B CA 1
ATOM 4817 C C . LEU B 1 228 ? 5.699 -22.703 -9.047 1 94.94 228 LEU B C 1
ATOM 4819 O O . LEU B 1 228 ? 4.473 -22.578 -9.086 1 94.94 228 LEU B O 1
ATOM 4823 N N . HIS B 1 229 ? 6.496 -22.5 -10.094 1 96.31 229 HIS B N 1
ATOM 4824 C CA . HIS B 1 229 ? 5.992 -21.812 -11.281 1 96.31 229 HIS B CA 1
ATOM 4825 C C . HIS B 1 229 ? 5.391 -22.812 -12.266 1 96.31 229 HIS B C 1
ATOM 4827 O O . HIS B 1 229 ? 4.672 -22.422 -13.188 1 96.31 229 HIS B O 1
ATOM 4833 N N . GLY B 1 230 ? 5.723 -24.062 -12.156 1 95.06 230 GLY B N 1
ATOM 4834 C CA . GLY B 1 230 ? 5.117 -25.062 -13.008 1 95.06 230 GLY B CA 1
ATOM 4835 C C . GLY B 1 230 ? 3.828 -25.625 -12.445 1 95.06 230 GLY B C 1
ATOM 4836 O O . GLY B 1 230 ? 3.809 -26.141 -11.32 1 95.06 230 GLY B O 1
ATOM 4837 N N . PRO B 1 231 ? 2.789 -25.5 -13.18 1 96.06 231 PRO B N 1
ATOM 4838 C CA . PRO B 1 231 ? 1.563 -26.141 -12.711 1 96.06 231 PRO B CA 1
ATOM 4839 C C . PRO B 1 231 ? 1.727 -27.641 -12.508 1 96.06 231 PRO B C 1
ATOM 4841 O O . PRO B 1 231 ? 2.25 -28.328 -13.391 1 96.06 231 PRO B O 1
ATOM 4844 N N . GLN B 1 232 ? 1.306 -28.172 -11.336 1 95.31 232 GLN B N 1
ATOM 4845 C CA . GLN B 1 232 ? 1.526 -29.578 -11.055 1 95.31 232 GLN B CA 1
ATOM 4846 C C . GLN B 1 232 ? 0.731 -30.031 -9.828 1 95.31 232 GLN B C 1
ATOM 4848 O O . GLN B 1 232 ? 0.511 -29.234 -8.906 1 95.31 232 GLN B O 1
ATOM 4853 N N . GLN B 1 233 ? 0.259 -31.25 -9.836 1 95.75 233 GLN B N 1
ATOM 4854 C CA . GLN B 1 233 ? -0.345 -31.875 -8.672 1 95.75 233 GLN B CA 1
ATOM 4855 C C . GLN B 1 233 ? 0.719 -32.5 -7.766 1 95.75 233 GLN B C 1
ATOM 4857 O O . GLN B 1 233 ? 1.674 -33.094 -8.25 1 95.75 233 GLN B O 1
ATOM 4862 N N . VAL B 1 234 ? 0.592 -32.312 -6.492 1 93.69 234 VAL B N 1
ATOM 4863 C CA . VAL B 1 234 ? 1.638 -32.781 -5.598 1 93.69 234 VAL B CA 1
ATOM 4864 C C . VAL B 1 234 ? 1.066 -33.844 -4.668 1 93.69 234 VAL B C 1
ATOM 4866 O O . VAL B 1 234 ? 1.817 -34.594 -4.027 1 93.69 234 VAL B O 1
ATOM 4869 N N . ASN B 1 235 ? -0.275 -33.875 -4.477 1 92.19 235 ASN B N 1
ATOM 4870 C CA . ASN B 1 235 ? -0.951 -34.844 -3.607 1 92.19 235 ASN B CA 1
ATOM 4871 C C . ASN B 1 235 ? -2.359 -35.156 -4.105 1 92.19 235 ASN B C 1
ATOM 4873 O O . ASN B 1 235 ? -2.982 -34.344 -4.773 1 92.19 235 ASN B O 1
ATOM 4877 N N . GLU B 1 236 ? -2.904 -36.344 -3.711 1 92 236 GLU B N 1
ATOM 4878 C CA . GLU B 1 236 ? -4.223 -36.75 -4.172 1 92 236 GLU B CA 1
ATOM 4879 C C . GLU B 1 236 ? -5.293 -36.469 -3.119 1 92 236 GLU B C 1
ATOM 4881 O O . GLU B 1 236 ? -6.41 -36.062 -3.455 1 92 236 GLU B O 1
ATOM 4886 N N . GLU B 1 237 ? -4.953 -36.688 -1.865 1 89.88 237 GLU B N 1
ATOM 4887 C CA . GLU B 1 237 ? -5.902 -36.469 -0.776 1 89.88 237 GLU B CA 1
ATOM 4888 C C . GLU B 1 237 ? -5.219 -35.844 0.435 1 89.88 237 GLU B C 1
ATOM 4890 O O . GLU B 1 237 ? -4.402 -36.469 1.097 1 89.88 237 GLU B O 1
ATOM 4895 N N . PRO B 1 238 ? -5.711 -34.688 0.752 1 93.12 238 PRO B N 1
ATOM 4896 C CA . PRO B 1 238 ? -6.469 -33.75 -0.098 1 93.12 238 PRO B CA 1
ATO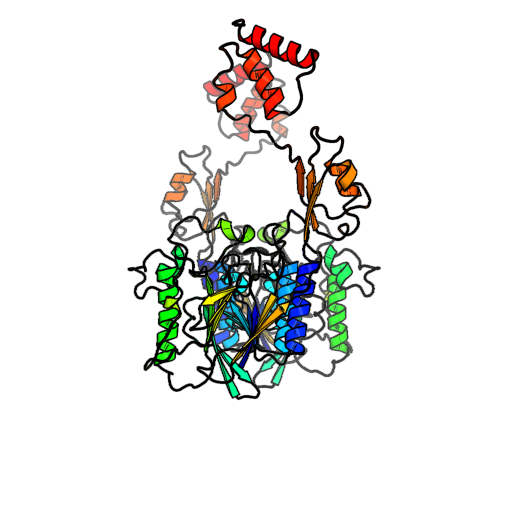M 4897 C C . PRO B 1 238 ? -5.762 -33.469 -1.417 1 93.12 238 PRO B C 1
ATOM 4899 O O . PRO B 1 238 ? -4.535 -33.562 -1.501 1 93.12 238 PRO B O 1
ATOM 4902 N N . LEU B 1 239 ? -6.59 -33.219 -2.4 1 96.5 239 LEU B N 1
ATOM 4903 C CA . LEU B 1 239 ? -5.992 -32.781 -3.658 1 96.5 239 LEU B CA 1
ATOM 4904 C C . LEU B 1 239 ? -5.188 -31.5 -3.469 1 96.5 239 LEU B C 1
ATOM 4906 O O . LEU B 1 239 ? -5.684 -30.547 -2.877 1 96.5 239 LEU B O 1
ATOM 4910 N N . MET B 1 240 ? -3.924 -31.562 -3.879 1 97.19 240 MET B N 1
ATOM 4911 C CA . MET B 1 240 ? -3.012 -30.422 -3.758 1 97.19 240 MET B CA 1
ATOM 4912 C C . MET B 1 240 ? -2.352 -30.109 -5.098 1 97.19 240 MET B C 1
ATOM 4914 O O . MET B 1 240 ? -1.838 -31.016 -5.766 1 97.19 240 MET B O 1
ATOM 4918 N N . ARG B 1 241 ? -2.412 -28.859 -5.43 1 97.81 241 ARG B N 1
ATOM 4919 C CA . ARG B 1 241 ? -1.823 -28.469 -6.711 1 97.81 241 ARG B CA 1
ATOM 4920 C C . ARG B 1 241 ? -1.173 -27.094 -6.625 1 97.81 241 ARG B C 1
ATOM 4922 O O . ARG B 1 241 ? -1.664 -26.219 -5.918 1 97.81 241 ARG B O 1
ATOM 4929 N N . TYR B 1 242 ? -0.076 -27.016 -7.34 1 97.62 242 TYR B N 1
ATOM 4930 C CA . TYR B 1 242 ? 0.418 -25.688 -7.68 1 97.62 242 TYR B CA 1
ATOM 4931 C C . TYR B 1 242 ? -0.287 -25.141 -8.922 1 97.62 242 TYR B C 1
ATOM 4933 O O . TYR B 1 242 ? -0.411 -25.844 -9.93 1 97.62 242 TYR B O 1
ATOM 4941 N N . ALA B 1 243 ? -0.738 -23.906 -8.812 1 97.75 243 ALA B N 1
ATOM 4942 C CA . ALA B 1 243 ? -1.33 -23.266 -9.992 1 97.75 243 ALA B CA 1
ATOM 4943 C C . ALA B 1 243 ? -0.266 -22.953 -11.039 1 97.75 243 ALA B C 1
ATOM 4945 O O . ALA B 1 243 ? -0.527 -23.031 -12.242 1 97.75 243 ALA B O 1
ATOM 4946 N N . GLY B 1 244 ? 0.952 -22.625 -10.508 1 96.94 244 GLY B N 1
ATOM 4947 C CA . GLY B 1 244 ? 2.004 -22.156 -11.391 1 96.94 244 GLY B CA 1
ATOM 4948 C C . GLY B 1 244 ? 1.901 -20.672 -11.703 1 96.94 244 GLY B C 1
ATOM 4949 O O . GLY B 1 244 ? 0.862 -20.047 -11.461 1 96.94 244 GLY B O 1
ATOM 4950 N N . SER B 1 245 ? 3 -20.141 -12.211 1 98.06 245 SER B N 1
ATOM 4951 C CA . SER B 1 245 ? 2.953 -18.766 -12.68 1 98.06 245 SER B CA 1
ATOM 4952 C C . SER B 1 245 ? 2.266 -18.672 -14.039 1 98.06 245 SER B C 1
ATOM 4954 O O . SER B 1 245 ? 2.387 -19.578 -14.867 1 98.06 245 SER B O 1
ATOM 4956 N N . PRO B 1 246 ? 1.545 -17.609 -14.266 1 98.25 246 PRO B N 1
ATOM 4957 C CA . PRO B 1 246 ? 0.851 -17.469 -15.555 1 98.25 246 PRO B CA 1
ATOM 4958 C C . PRO B 1 246 ? 1.779 -17.031 -16.688 1 98.25 246 PRO B C 1
ATOM 4960 O O . PRO B 1 246 ? 1.438 -17.188 -17.859 1 98.25 246 PRO B O 1
ATOM 4963 N N . ILE B 1 247 ? 2.863 -16.438 -16.328 1 97.94 247 ILE B N 1
ATOM 4964 C CA . ILE B 1 247 ? 3.844 -15.93 -17.281 1 97.94 247 ILE B CA 1
ATOM 4965 C C . ILE B 1 247 ? 5.18 -16.641 -17.078 1 97.94 247 ILE B C 1
ATOM 4967 O O . ILE B 1 247 ? 5.555 -16.953 -15.953 1 97.94 247 ILE B O 1
ATOM 4971 N N . ALA B 1 248 ? 5.836 -16.969 -18.188 1 96.88 248 ALA B N 1
ATOM 4972 C CA . ALA B 1 248 ? 7.184 -17.531 -18.094 1 96.88 248 ALA B CA 1
ATOM 4973 C C . ALA B 1 248 ? 8.203 -16.438 -17.75 1 96.88 248 ALA B C 1
ATOM 4975 O O . ALA B 1 248 ? 8.273 -15.422 -18.438 1 96.88 248 ALA B O 1
ATOM 4976 N N . PHE B 1 249 ? 9.008 -16.75 -16.719 1 96.31 249 PHE B N 1
ATOM 4977 C CA . PHE B 1 249 ? 9.898 -15.703 -16.234 1 96.31 249 PHE B CA 1
ATOM 4978 C C . PHE B 1 249 ? 11.359 -16.094 -16.453 1 96.31 249 PHE B C 1
ATOM 4980 O O . PHE B 1 249 ? 12.266 -15.391 -16.016 1 96.31 249 PHE B O 1
ATOM 4987 N N . SER B 1 250 ? 11.602 -17.188 -17.062 1 94.5 250 SER B N 1
ATOM 4988 C CA . SER B 1 250 ? 12.93 -17.656 -17.438 1 94.5 250 SER B CA 1
ATOM 4989 C C . SER B 1 250 ? 12.859 -18.594 -18.641 1 94.5 250 SER B C 1
ATOM 4991 O O . SER B 1 250 ? 11.797 -19.141 -18.969 1 94.5 250 SER B O 1
ATOM 4993 N N . PHE B 1 251 ? 14.008 -18.766 -19.266 1 94.62 251 PHE B N 1
ATOM 4994 C CA . PHE B 1 251 ? 14.047 -19.688 -20.406 1 94.62 251 PHE B CA 1
ATOM 4995 C C . PHE B 1 251 ? 13.922 -21.125 -19.953 1 94.62 251 PHE B C 1
ATOM 4997 O O . PHE B 1 251 ? 13.602 -22.016 -20.75 1 94.62 251 PHE B O 1
ATOM 5004 N N . SER B 1 252 ? 14.141 -21.406 -18.641 1 93.12 252 SER B N 1
ATOM 5005 C CA . SER B 1 252 ? 13.906 -22.75 -18.125 1 93.12 252 SER B CA 1
ATOM 5006 C C . SER B 1 252 ? 12.422 -23.078 -18.109 1 93.12 252 SER B C 1
ATOM 5008 O O . SER B 1 252 ? 12.039 -24.25 -17.953 1 93.12 252 SER B O 1
ATOM 5010 N N . GLU B 1 253 ? 11.594 -22.047 -18.281 1 94.5 253 GLU B N 1
ATOM 5011 C CA . GLU B 1 253 ? 10.141 -22.234 -18.281 1 94.5 253 GLU B CA 1
ATOM 5012 C C . GLU B 1 253 ? 9.586 -22.219 -19.703 1 94.5 253 GLU B C 1
ATOM 5014 O O . GLU B 1 253 ? 8.367 -22.172 -19.891 1 94.5 253 GLU B O 1
ATOM 5019 N N . GLU B 1 254 ? 10.484 -22.281 -20.625 1 94.44 254 GLU B N 1
ATOM 5020 C CA . GLU B 1 254 ? 10.125 -22.188 -22.047 1 94.44 254 GLU B CA 1
ATOM 5021 C C . GLU B 1 254 ? 9.109 -23.266 -22.422 1 94.44 254 GLU B C 1
ATOM 5023 O O . GLU B 1 254 ? 8.219 -23.016 -23.25 1 94.44 254 GLU B O 1
ATOM 5028 N N . HIS B 1 255 ? 9.141 -24.359 -21.781 1 92.38 255 HIS B N 1
ATOM 5029 C CA . HIS B 1 255 ? 8.289 -25.469 -22.172 1 92.38 255 HIS B CA 1
ATOM 5030 C C . HIS B 1 255 ? 7.164 -25.688 -21.172 1 92.38 255 HIS B C 1
ATOM 5032 O O . HIS B 1 255 ? 6.438 -26.688 -21.25 1 92.38 255 HIS B O 1
ATOM 5038 N N . HIS B 1 256 ? 7.09 -24.797 -20.203 1 92.06 256 HIS B N 1
ATOM 5039 C CA . HIS B 1 256 ? 5.949 -24.859 -19.297 1 92.06 256 HIS B CA 1
ATOM 5040 C C . HIS B 1 256 ? 4.652 -24.5 -20.031 1 92.06 256 HIS B C 1
ATOM 5042 O O . HIS B 1 256 ? 4.645 -23.641 -20.906 1 92.06 256 HIS B O 1
ATOM 5048 N N . HIS B 1 257 ? 3.605 -25.219 -19.75 1 94.62 257 HIS B N 1
ATOM 5049 C CA . HIS B 1 257 ? 2.26 -24.812 -20.141 1 94.62 257 HIS B CA 1
ATOM 5050 C C . HIS B 1 257 ? 1.58 -24 -19.031 1 94.62 257 HIS B C 1
ATOM 5052 O O . HIS B 1 257 ? 0.868 -24.578 -18.203 1 94.62 257 HIS B O 1
ATOM 5058 N N . LYS B 1 258 ? 1.777 -22.766 -19.156 1 97.69 258 LYS B N 1
ATOM 5059 C CA . LYS B 1 258 ? 1.272 -21.875 -18.125 1 97.69 258 LYS B CA 1
ATOM 5060 C C . LYS B 1 258 ? -0.253 -21.859 -18.109 1 97.69 258 LYS B C 1
ATOM 5062 O O . LYS B 1 258 ? -0.891 -21.75 -19.156 1 97.69 258 LYS B O 1
ATOM 5067 N N . SER B 1 259 ? -0.799 -22 -16.938 1 97.88 259 SER B N 1
ATOM 5068 C CA . SER B 1 259 ? -2.248 -22.094 -16.797 1 97.88 259 SER B CA 1
ATOM 5069 C C . SER B 1 259 ? -2.691 -21.703 -15.391 1 97.88 259 SER B C 1
ATOM 5071 O O . SER B 1 259 ? -1.856 -21.422 -14.523 1 97.88 259 SER B O 1
ATOM 5073 N N . SER B 1 260 ? -3.922 -21.469 -15.227 1 98.56 260 SER B N 1
ATOM 5074 C CA . SER B 1 260 ? -4.621 -21.453 -13.945 1 98.56 260 SER B CA 1
ATOM 5075 C C . SER B 1 260 ? -5.609 -22.609 -13.844 1 98.56 260 SER B C 1
ATOM 5077 O O . SER B 1 260 ? -5.84 -23.312 -14.82 1 98.56 260 SER B O 1
ATOM 5079 N N . ALA B 1 261 ? -6.098 -22.859 -12.672 1 98.81 261 ALA B N 1
ATOM 5080 C CA . ALA B 1 261 ? -6.98 -24 -12.477 1 98.81 261 ALA B CA 1
ATOM 5081 C C . ALA B 1 261 ? -8.375 -23.547 -12.055 1 98.81 261 ALA B C 1
ATOM 5083 O O . ALA B 1 261 ? -8.531 -22.844 -11.062 1 98.81 261 ALA B O 1
ATOM 5084 N N . ILE B 1 262 ? -9.367 -23.906 -12.797 1 98.94 262 ILE B N 1
ATOM 5085 C CA . ILE B 1 262 ? -10.742 -23.828 -12.312 1 98.94 262 ILE B CA 1
ATOM 5086 C C . ILE B 1 262 ? -11.117 -25.125 -11.609 1 98.94 262 ILE B C 1
ATOM 5088 O O . ILE B 1 262 ? -11.047 -26.203 -12.211 1 98.94 262 ILE B O 1
ATOM 5092 N N . VAL B 1 263 ? -11.5 -25.016 -10.398 1 98.88 263 VAL B N 1
ATOM 5093 C CA . VAL B 1 263 ? -11.805 -26.172 -9.57 1 98.88 263 VAL B CA 1
ATOM 5094 C C . VAL B 1 263 ? -13.281 -26.172 -9.18 1 98.88 263 VAL B C 1
ATOM 5096 O O . VAL B 1 263 ? -13.812 -25.141 -8.766 1 98.88 263 VAL B O 1
ATOM 5099 N N . THR B 1 264 ? -13.938 -27.297 -9.312 1 98.81 264 THR B N 1
ATOM 5100 C CA . THR B 1 264 ? -15.336 -27.453 -8.922 1 98.81 264 THR B CA 1
ATOM 5101 C C . THR B 1 264 ? -15.484 -28.562 -7.902 1 98.81 264 THR B C 1
ATOM 5103 O O . THR B 1 264 ? -15 -29.688 -8.117 1 98.81 264 THR B O 1
ATOM 5106 N N . ILE B 1 265 ? -16.047 -28.219 -6.832 1 98.38 265 ILE B N 1
ATOM 5107 C CA . ILE B 1 265 ? -16.359 -29.188 -5.789 1 98.38 265 ILE B CA 1
ATOM 5108 C C . ILE B 1 265 ? -17.859 -29.188 -5.512 1 98.38 265 ILE B C 1
ATOM 5110 O O . ILE B 1 265 ? -18.391 -28.188 -5.016 1 98.38 265 ILE B O 1
ATOM 5114 N N . ASP B 1 266 ? -18.531 -30.25 -5.742 1 96 266 ASP B N 1
ATOM 5115 C CA . ASP B 1 266 ? -19.984 -30.297 -5.637 1 96 266 ASP B CA 1
ATOM 5116 C C . ASP B 1 266 ? -20.422 -30.422 -4.18 1 96 266 ASP B C 1
ATOM 5118 O O . ASP B 1 266 ? -21.359 -29.75 -3.752 1 96 266 ASP B O 1
ATOM 5122 N N . ALA B 1 267 ? -19.75 -31.328 -3.463 1 95.44 267 ALA B N 1
ATOM 5123 C CA . ALA B 1 267 ? -20.031 -31.531 -2.045 1 95.44 267 ALA B CA 1
ATOM 5124 C C . ALA B 1 267 ? -18.75 -31.844 -1.273 1 95.44 267 ALA B C 1
ATOM 5126 O O . ALA B 1 267 ? -17.766 -32.281 -1.856 1 95.44 267 ALA B O 1
ATOM 5127 N N . PRO B 1 268 ? -18.828 -31.516 0.012 1 95.12 268 PRO B N 1
ATOM 5128 C CA . PRO B 1 268 ? -17.656 -31.891 0.802 1 95.12 268 PRO B CA 1
ATOM 5129 C C . PRO B 1 268 ? -17.297 -33.375 0.654 1 95.12 268 PRO B C 1
ATOM 5131 O O . PRO B 1 268 ? -18.188 -34.219 0.642 1 95.12 268 PRO B O 1
ATOM 5134 N N . GLY B 1 269 ? -16.062 -33.594 0.454 1 93.12 269 GLY B N 1
ATOM 5135 C CA . GLY B 1 269 ? -15.617 -34.969 0.328 1 93.12 269 GLY B CA 1
ATOM 5136 C C . GLY B 1 269 ? -15.562 -35.438 -1.11 1 93.12 269 GLY B C 1
ATOM 5137 O O . GLY B 1 269 ? -14.938 -36.469 -1.403 1 93.12 269 GLY B O 1
ATOM 5138 N N . ASP B 1 270 ? -16.156 -34.75 -2.02 1 94.44 270 ASP B N 1
ATOM 5139 C CA . ASP B 1 270 ? -16.094 -35.125 -3.434 1 94.44 270 ASP B CA 1
ATOM 5140 C C . ASP B 1 270 ? -14.711 -34.844 -4.008 1 94.44 270 ASP B C 1
ATOM 5142 O O . ASP B 1 270 ? -14 -33.938 -3.545 1 94.44 270 ASP B O 1
ATOM 5146 N N . THR B 1 271 ? -14.375 -35.656 -4.977 1 94.62 271 THR B N 1
ATOM 5147 C CA . THR B 1 271 ? -13.156 -35.375 -5.715 1 94.62 271 THR B CA 1
ATOM 5148 C C . THR B 1 271 ? -13.312 -34.094 -6.535 1 94.62 271 THR B C 1
ATOM 5150 O O . THR B 1 271 ? -14.227 -33.969 -7.352 1 94.62 271 THR B O 1
ATOM 5153 N N . PRO B 1 272 ? -12.469 -33.188 -6.309 1 98.12 272 PRO B N 1
ATOM 5154 C CA . PRO B 1 272 ? -12.57 -31.938 -7.086 1 98.12 272 PRO B CA 1
ATOM 5155 C C . PRO B 1 272 ? -12.328 -32.156 -8.578 1 98.12 272 PRO B C 1
ATOM 5157 O O . PRO B 1 272 ? -11.469 -32.938 -8.961 1 98.12 272 PRO B O 1
ATOM 5160 N N . ASP B 1 273 ? -13.125 -31.531 -9.359 1 98.12 273 ASP B N 1
ATOM 5161 C CA . ASP B 1 273 ? -12.867 -31.453 -10.797 1 98.12 273 ASP B CA 1
ATOM 5162 C C . ASP B 1 273 ? -11.953 -30.281 -11.125 1 98.12 273 ASP B C 1
ATOM 5164 O O . ASP B 1 273 ? -12.227 -29.141 -10.727 1 98.12 273 ASP B O 1
ATOM 5168 N N . VAL B 1 274 ? -10.867 -30.594 -11.867 1 98.5 274 VAL B N 1
ATOM 5169 C CA . VAL B 1 274 ? -9.883 -29.547 -12.156 1 98.5 274 VAL B CA 1
ATOM 5170 C C . VAL B 1 274 ? -9.812 -29.328 -13.672 1 98.5 274 VAL B C 1
ATOM 5172 O O . VAL B 1 274 ? -9.555 -30.266 -14.43 1 98.5 274 VAL B O 1
ATOM 5175 N N . GLU B 1 275 ? -10.078 -28.141 -14.07 1 98.69 275 GLU B N 1
ATOM 5176 C CA . GLU B 1 275 ? -9.891 -27.688 -15.445 1 98.69 275 GLU B CA 1
ATOM 5177 C C . GLU B 1 275 ? -8.734 -26.703 -15.555 1 98.69 275 GLU B C 1
ATOM 5179 O O . GLU B 1 275 ? -8.773 -25.625 -14.945 1 98.69 275 GLU B O 1
ATOM 5184 N N . LEU B 1 276 ? -7.734 -27.094 -16.266 1 98.5 276 LEU B N 1
ATOM 5185 C CA . LEU B 1 276 ? -6.625 -26.172 -16.5 1 98.5 276 LEU B CA 1
ATOM 5186 C C . LEU B 1 276 ? -6.945 -25.203 -17.625 1 98.5 276 LEU B C 1
ATOM 5188 O O . LEU B 1 276 ? -7.293 -25.625 -18.734 1 98.5 276 LEU B O 1
ATOM 5192 N N . ILE B 1 277 ? -6.828 -23.922 -17.328 1 98.75 277 ILE B N 1
ATOM 5193 C CA . ILE B 1 277 ? -7.082 -22.875 -18.312 1 98.75 277 ILE B CA 1
ATOM 5194 C C . ILE B 1 277 ? -5.758 -22.266 -18.781 1 98.75 277 ILE B C 1
ATOM 5196 O O . ILE B 1 277 ? -5.031 -21.656 -17.984 1 98.75 277 ILE B O 1
ATOM 5200 N N . PRO B 1 278 ? -5.492 -22.422 -20.031 1 98.5 278 PRO B N 1
ATOM 5201 C CA . PRO B 1 278 ? -4.23 -21.859 -20.516 1 98.5 278 PRO B CA 1
ATOM 5202 C C . PRO B 1 278 ? -4.141 -20.359 -20.312 1 98.5 278 PRO B C 1
ATOM 5204 O O . PRO B 1 278 ? -5.125 -19.641 -20.516 1 98.5 278 PRO B O 1
ATOM 5207 N N . ALA B 1 279 ? -3.02 -19.922 -19.859 1 98.56 279 ALA B N 1
ATOM 5208 C CA . ALA B 1 279 ? -2.768 -18.484 -19.75 1 98.56 279 ALA B CA 1
ATOM 5209 C C . ALA B 1 279 ? -2.504 -17.875 -21.125 1 98.56 279 ALA B C 1
ATOM 5211 O O . ALA B 1 279 ? -1.88 -18.5 -21.984 1 98.56 279 ALA B O 1
ATOM 5212 N N . PRO B 1 280 ? -2.994 -16.609 -21.297 1 98.44 280 PRO B N 1
ATOM 5213 C CA . PRO B 1 280 ? -2.617 -15.938 -22.531 1 98.44 280 PRO B CA 1
ATOM 5214 C C . PRO B 1 280 ? -1.119 -15.664 -22.625 1 98.44 280 PRO B C 1
ATOM 5216 O O . PRO B 1 280 ? -0.476 -15.375 -21.625 1 98.44 280 PRO B O 1
ATOM 5219 N N . ILE B 1 281 ? -0.684 -15.773 -23.828 1 97.5 281 ILE B N 1
ATOM 5220 C CA . ILE B 1 281 ? 0.742 -15.57 -24.062 1 97.5 281 ILE B CA 1
ATOM 5221 C C . ILE B 1 281 ? 0.963 -14.258 -24.812 1 97.5 281 ILE B C 1
ATOM 5223 O O . ILE B 1 281 ? 0.489 -14.094 -25.938 1 97.5 281 ILE B O 1
ATOM 5227 N N . TYR B 1 282 ? 1.67 -13.281 -24.203 1 97.38 282 TYR B N 1
ATOM 5228 C CA . TYR B 1 282 ? 2.021 -12.016 -24.828 1 97.38 282 TYR B CA 1
ATOM 5229 C C . TYR B 1 282 ? 3.049 -12.227 -25.938 1 97.38 282 TYR B C 1
ATOM 5231 O O . TYR B 1 282 ? 2.828 -11.828 -27.094 1 97.38 282 TYR B O 1
ATOM 5239 N N . ARG B 1 283 ? 4.16 -12.875 -25.578 1 97.12 283 ARG B N 1
ATOM 5240 C CA . ARG B 1 283 ? 5.227 -13.266 -26.5 1 97.12 283 ARG B CA 1
ATOM 5241 C C . ARG B 1 283 ? 5.828 -14.609 -26.094 1 97.12 283 ARG B C 1
ATOM 5243 O O . ARG B 1 283 ? 6.305 -14.766 -24.953 1 97.12 283 ARG B O 1
ATOM 5250 N N . PRO B 1 284 ? 5.82 -15.562 -27.031 1 96.88 284 PRO B N 1
ATOM 5251 C CA . PRO B 1 284 ? 6.395 -16.859 -26.672 1 96.88 284 PRO B CA 1
ATOM 5252 C C . PRO B 1 284 ? 7.914 -16.812 -26.516 1 96.88 284 PRO B C 1
ATOM 5254 O O . PRO B 1 284 ? 8.562 -15.898 -27.031 1 96.88 284 PRO B O 1
ATOM 5257 N N . LEU B 1 285 ? 8.438 -17.797 -25.797 1 97.75 285 LEU B N 1
ATOM 5258 C CA . LEU B 1 285 ? 9.875 -17.969 -25.641 1 97.75 285 LEU B CA 1
ATOM 5259 C C . LEU B 1 285 ? 10.414 -19 -26.625 1 97.75 285 LEU B C 1
ATOM 5261 O O . LEU B 1 285 ? 9.719 -19.969 -26.953 1 97.75 285 LEU B O 1
ATOM 5265 N N . ALA B 1 286 ? 11.625 -18.734 -27.047 1 97.5 286 ALA B N 1
ATOM 5266 C CA . ALA B 1 286 ? 12.281 -19.719 -27.891 1 97.5 286 ALA B CA 1
ATOM 5267 C C . ALA B 1 286 ? 13.797 -19.719 -27.672 1 97.5 286 ALA B C 1
ATOM 5269 O O . ALA B 1 286 ? 14.398 -18.641 -27.516 1 97.5 286 ALA B O 1
ATOM 5270 N N . THR B 1 287 ? 14.344 -20.859 -27.609 1 97.5 287 THR B N 1
ATOM 5271 C CA . THR B 1 287 ? 15.789 -21.047 -27.656 1 97.5 287 THR B CA 1
ATOM 5272 C C . THR B 1 287 ? 16.219 -21.594 -29.016 1 97.5 287 THR B C 1
ATOM 5274 O O . THR B 1 287 ? 15.75 -22.656 -29.438 1 97.5 287 THR B O 1
ATOM 5277 N N . ILE B 1 288 ? 17.094 -20.828 -29.641 1 97 288 ILE B N 1
ATOM 5278 C CA . ILE B 1 288 ? 17.531 -21.188 -30.984 1 97 288 ILE B CA 1
ATOM 5279 C C . ILE B 1 288 ? 19.031 -21.406 -30.984 1 97 288 ILE B C 1
ATOM 5281 O O . ILE B 1 288 ? 19.781 -20.703 -30.312 1 97 288 ILE B O 1
ATOM 5285 N N . ARG B 1 289 ? 19.406 -22.391 -31.719 1 96.62 289 ARG B N 1
ATOM 5286 C CA . ARG B 1 289 ? 20.812 -22.734 -31.859 1 96.62 289 ARG B CA 1
ATOM 5287 C C . ARG B 1 289 ? 21.188 -22.922 -33.344 1 96.62 289 ARG B C 1
ATOM 5289 O O . ARG B 1 289 ? 20.438 -23.516 -34.094 1 96.62 289 ARG B O 1
ATOM 5296 N N . GLY B 1 290 ? 22.359 -22.312 -33.75 1 95.94 290 GLY B N 1
ATOM 5297 C CA . GLY B 1 290 ? 22.844 -22.469 -35.125 1 95.94 290 GLY B CA 1
ATOM 5298 C C . GLY B 1 290 ? 24.031 -21.594 -35.438 1 95.94 290 GLY B C 1
ATOM 5299 O O . GLY B 1 290 ? 24.531 -20.859 -34.562 1 95.94 290 GLY B O 1
ATOM 5300 N N . THR B 1 291 ? 24.547 -21.812 -36.719 1 95.94 291 THR B N 1
ATOM 5301 C CA . THR B 1 291 ? 25.609 -20.922 -37.188 1 95.94 291 THR B CA 1
ATOM 5302 C C . THR B 1 291 ? 25.062 -19.516 -37.438 1 95.94 291 THR B C 1
ATOM 5304 O O . THR B 1 291 ? 23.844 -19.344 -37.625 1 95.94 291 THR B O 1
ATOM 5307 N N . PHE B 1 292 ? 25.953 -18.594 -37.344 1 96.44 292 PHE B N 1
ATOM 5308 C CA . PHE B 1 292 ? 25.594 -17.188 -37.531 1 96.44 292 PHE B CA 1
ATOM 5309 C C . PHE B 1 292 ? 24.844 -16.984 -38.844 1 96.44 292 PHE B C 1
ATOM 5311 O O . PHE B 1 292 ? 23.828 -16.297 -38.875 1 96.44 292 PHE B O 1
ATOM 5318 N N . ASP B 1 293 ? 25.328 -17.641 -39.906 1 96.06 293 ASP B N 1
ATOM 5319 C CA . ASP B 1 293 ? 24.719 -17.516 -41.219 1 96.06 293 ASP B CA 1
ATOM 5320 C C . ASP B 1 293 ? 23.312 -18.125 -41.219 1 96.06 293 ASP B C 1
ATOM 5322 O O . ASP B 1 293 ? 22.391 -17.562 -41.812 1 96.06 293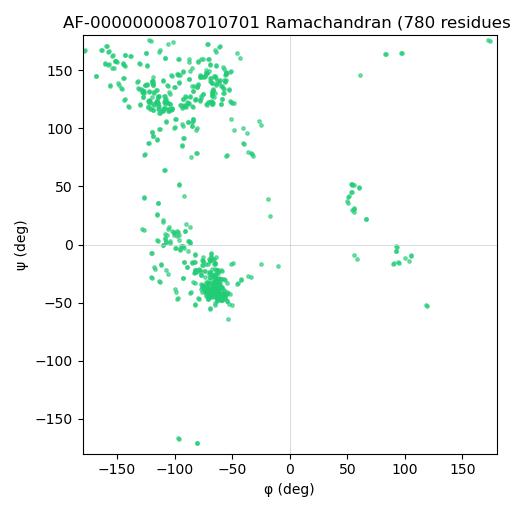 ASP B O 1
ATOM 5326 N N . GLU B 1 294 ? 23.141 -19.219 -40.562 1 96.25 294 GLU B N 1
ATOM 5327 C CA . GLU B 1 294 ? 21.828 -19.859 -40.469 1 96.25 294 GLU B CA 1
ATOM 5328 C C . GLU B 1 294 ? 20.844 -18.984 -39.688 1 96.25 294 GLU B C 1
ATOM 5330 O O . GLU B 1 294 ? 19.688 -18.859 -40.094 1 96.25 294 GLU B O 1
ATOM 5335 N N . LEU B 1 295 ? 21.328 -18.406 -38.625 1 96.81 295 LEU B N 1
ATOM 5336 C CA . LEU B 1 295 ? 20.5 -17.609 -37.75 1 96.81 295 LEU B CA 1
ATOM 5337 C C . LEU B 1 295 ? 20 -16.359 -38.469 1 96.81 295 LEU B C 1
ATOM 5339 O O . LEU B 1 295 ? 18.891 -15.875 -38.188 1 96.81 295 LEU B O 1
ATOM 5343 N N . LEU B 1 296 ? 20.797 -15.844 -39.375 1 95.62 296 LEU B N 1
ATOM 5344 C CA . LEU B 1 296 ? 20.422 -14.617 -40.094 1 95.62 296 LEU B CA 1
ATOM 5345 C C . LEU B 1 296 ? 19.625 -14.922 -41.344 1 95.62 296 LEU B C 1
ATOM 5347 O O . LEU B 1 296 ? 19.141 -14.016 -42 1 95.62 296 LEU B O 1
ATOM 5351 N N . SER B 1 297 ? 19.5 -16.203 -41.625 1 95.06 297 SER B N 1
ATOM 5352 C CA . SER B 1 297 ? 18.703 -16.609 -42.781 1 95.06 297 SER B CA 1
ATOM 5353 C C . SER B 1 297 ? 17.219 -16.609 -42.438 1 95.06 297 SER B C 1
ATOM 5355 O O . SER B 1 297 ? 16.812 -16.125 -41.375 1 95.06 297 SER B O 1
ATOM 5357 N N . ASP B 1 298 ? 16.359 -17.156 -43.375 1 94.81 298 ASP B N 1
ATOM 5358 C CA . ASP B 1 298 ? 14.914 -17.172 -43.188 1 94.81 298 ASP B CA 1
ATOM 5359 C C . ASP B 1 298 ? 14.477 -18.406 -42.406 1 94.81 298 ASP B C 1
ATOM 5361 O O . ASP B 1 298 ? 13.305 -18.562 -42.062 1 94.81 298 ASP B O 1
ATOM 5365 N N . LYS B 1 299 ? 15.445 -19.156 -42.031 1 94.88 299 LYS B N 1
ATOM 5366 C CA . LYS B 1 299 ? 15.148 -20.422 -41.344 1 94.88 299 LYS B CA 1
ATOM 5367 C C . LYS B 1 299 ? 14.398 -20.172 -40.031 1 94.88 299 LYS B C 1
ATOM 5369 O O . LYS B 1 299 ? 13.523 -20.969 -39.656 1 94.88 299 LYS B O 1
ATOM 5374 N N . TYR B 1 300 ? 14.758 -19.094 -39.406 1 96.25 300 TYR B N 1
ATOM 5375 C CA . TYR B 1 300 ? 14.203 -18.844 -38.094 1 96.25 300 TYR B CA 1
ATOM 5376 C C . TYR B 1 300 ? 13.32 -17.594 -38.094 1 96.25 300 TYR B C 1
ATOM 5378 O O . TYR B 1 300 ? 13.133 -16.969 -37.062 1 96.25 300 TYR B O 1
ATOM 5386 N N . SER B 1 301 ? 12.789 -17.266 -39.219 1 94.19 301 SER B N 1
ATOM 5387 C CA . SER B 1 301 ? 11.977 -16.062 -39.344 1 94.19 301 SER B CA 1
ATOM 5388 C C . SER B 1 301 ? 10.703 -16.141 -38.531 1 94.19 301 SER B C 1
ATOM 5390 O O . SER B 1 301 ? 10.172 -15.109 -38.094 1 94.19 301 SER B O 1
ATOM 5392 N N . ALA B 1 302 ? 10.25 -17.328 -38.281 1 95 302 ALA B N 1
ATOM 5393 C CA . ALA B 1 302 ? 9.023 -17.547 -37.531 1 95 302 ALA B CA 1
ATOM 5394 C C . ALA B 1 302 ? 9.188 -17.094 -36.094 1 95 302 ALA B C 1
ATOM 5396 O O . ALA B 1 302 ? 8.195 -16.891 -35.375 1 95 302 ALA B O 1
ATOM 5397 N N . TYR B 1 303 ? 10.406 -16.828 -35.625 1 96.56 303 TYR B N 1
ATOM 5398 C CA . TYR B 1 303 ? 10.672 -16.531 -34.219 1 96.56 303 TYR B CA 1
ATOM 5399 C C . TYR B 1 303 ? 10.93 -15.039 -34.031 1 96.56 303 TYR B C 1
ATOM 5401 O O . TYR B 1 303 ? 11.32 -14.617 -32.938 1 96.56 303 TYR B O 1
ATOM 5409 N N . GLN B 1 304 ? 10.641 -14.242 -34.906 1 94.25 304 GLN B N 1
ATOM 5410 C CA . GLN B 1 304 ? 10.953 -12.82 -34.844 1 94.25 304 GLN B CA 1
ATOM 5411 C C . GLN B 1 304 ? 10.094 -12.117 -33.781 1 94.25 304 GLN B C 1
ATOM 5413 O O . GLN B 1 304 ? 10.508 -11.102 -33.219 1 94.25 304 GLN B O 1
ATOM 5418 N N . ASP B 1 305 ? 8.922 -12.711 -33.5 1 96 305 ASP B N 1
ATOM 5419 C CA . ASP B 1 305 ? 8.055 -12.102 -32.5 1 96 305 ASP B CA 1
ATOM 5420 C C . ASP B 1 305 ? 8.172 -12.812 -31.172 1 96 305 ASP B C 1
ATOM 5422 O O . ASP B 1 305 ? 7.398 -12.547 -30.25 1 96 305 ASP B O 1
ATOM 5426 N N . HIS B 1 306 ? 9.156 -13.711 -31.062 1 97.56 306 HIS B N 1
ATOM 5427 C CA . HIS B 1 306 ? 9.422 -14.43 -29.828 1 97.56 306 HIS B CA 1
ATOM 5428 C C . HIS B 1 306 ? 10.477 -13.711 -28.984 1 97.56 306 HIS B C 1
ATOM 5430 O O . HIS B 1 306 ? 11.305 -12.969 -29.516 1 97.56 306 HIS B O 1
ATOM 5436 N N . PHE B 1 307 ? 10.352 -13.836 -27.656 1 98.19 307 PHE B N 1
ATOM 5437 C CA . PHE B 1 307 ? 11.555 -13.656 -26.844 1 98.19 307 PHE B CA 1
ATOM 5438 C C . PHE B 1 307 ? 12.547 -14.789 -27.094 1 98.19 307 PHE B C 1
ATOM 5440 O O . PHE B 1 307 ? 12.242 -15.953 -26.859 1 98.19 307 PHE B O 1
ATOM 5447 N N . VAL B 1 308 ? 13.773 -14.398 -27.516 1 97.94 308 VAL B N 1
ATOM 5448 C CA . VAL B 1 308 ? 14.633 -15.477 -28 1 97.94 308 VAL B CA 1
ATOM 5449 C C . VAL B 1 308 ? 15.953 -15.469 -27.219 1 97.94 308 VAL B C 1
ATOM 5451 O O . VAL B 1 308 ? 16.484 -14.398 -26.906 1 97.94 308 VAL B O 1
ATOM 5454 N N . ARG B 1 309 ? 16.359 -16.609 -26.891 1 98.06 309 ARG B N 1
ATOM 5455 C CA . ARG B 1 309 ? 17.734 -16.906 -26.516 1 98.06 309 ARG B CA 1
ATOM 5456 C C . ARG B 1 309 ? 18.453 -17.641 -27.656 1 98.06 309 ARG B C 1
ATOM 5458 O O . ARG B 1 309 ? 17.938 -18.625 -28.188 1 98.06 309 ARG B O 1
ATOM 5465 N N . ILE B 1 310 ? 19.703 -17.125 -28 1 97.75 310 ILE B N 1
ATOM 5466 C CA . ILE B 1 310 ? 20.375 -17.688 -29.172 1 97.75 310 ILE B CA 1
ATOM 5467 C C . ILE B 1 310 ? 21.75 -18.234 -28.766 1 97.75 310 ILE B C 1
ATOM 5469 O O . ILE B 1 310 ? 22.5 -17.578 -28.031 1 97.75 310 ILE B O 1
ATOM 5473 N N . TYR B 1 311 ? 22 -19.406 -29.188 1 96.88 311 TYR B N 1
ATOM 5474 C CA . TYR B 1 311 ? 23.328 -20 -29.125 1 96.88 311 TYR B CA 1
ATOM 5475 C C . TYR B 1 311 ? 23.984 -20.031 -30.5 1 96.88 311 TYR B C 1
ATOM 5477 O O . TYR B 1 311 ? 23.516 -20.719 -31.406 1 96.88 311 TYR B O 1
ATOM 5485 N N . VAL B 1 312 ? 25.062 -19.25 -30.562 1 97.19 312 VAL B N 1
ATOM 5486 C CA . VAL B 1 312 ? 25.812 -19.188 -31.812 1 97.19 312 VAL B CA 1
ATOM 5487 C C . VAL B 1 312 ? 26.922 -20.25 -31.797 1 97.19 312 VAL B C 1
ATOM 5489 O O . VAL B 1 312 ? 27.766 -20.266 -30.922 1 97.19 312 VAL B O 1
ATOM 5492 N N . THR B 1 313 ? 26.969 -21.078 -32.844 1 95.69 313 THR B N 1
ATOM 5493 C CA . THR B 1 313 ? 27.797 -22.281 -32.781 1 95.69 313 THR B CA 1
ATOM 5494 C C . THR B 1 313 ? 29.031 -22.141 -33.656 1 95.69 313 THR B C 1
ATOM 5496 O O . THR B 1 313 ? 29.797 -23.094 -33.812 1 95.69 313 THR B O 1
ATOM 5499 N N . ASP B 1 314 ? 29.219 -21.016 -34.281 1 93.69 314 ASP B N 1
ATOM 5500 C CA . ASP B 1 314 ? 30.422 -20.797 -35.094 1 93.69 314 ASP B CA 1
ATOM 5501 C C . ASP B 1 314 ? 31.688 -21.031 -34.281 1 93.69 314 ASP B C 1
ATOM 5503 O O . ASP B 1 314 ? 31.719 -20.734 -33.094 1 93.69 314 ASP B O 1
ATOM 5507 N N . THR B 1 315 ? 32.688 -21.516 -35 1 91.69 315 THR B N 1
ATOM 5508 C CA . THR B 1 315 ? 33.969 -21.719 -34.312 1 91.69 315 THR B CA 1
ATOM 5509 C C . THR B 1 315 ? 34.562 -20.406 -33.844 1 91.69 315 THR B C 1
ATOM 5511 O O . THR B 1 315 ? 35 -20.281 -32.688 1 91.69 315 THR B O 1
ATOM 5514 N N . ASP B 1 316 ? 34.625 -19.5 -34.75 1 91.25 316 ASP B N 1
ATOM 5515 C CA . ASP B 1 316 ? 35.062 -18.156 -34.375 1 91.25 316 ASP B CA 1
ATOM 5516 C C . ASP B 1 316 ? 33.875 -17.25 -34.125 1 91.25 316 ASP B C 1
ATOM 5518 O O . ASP B 1 316 ? 32.844 -17.344 -34.781 1 91.25 316 ASP B O 1
ATOM 5522 N N . ARG B 1 317 ? 34.062 -16.344 -33.188 1 92.25 317 ARG B N 1
ATOM 5523 C CA . ARG B 1 317 ? 33 -15.391 -32.875 1 92.25 317 ARG B CA 1
ATOM 5524 C C . ARG B 1 317 ? 32.75 -14.43 -34.031 1 92.25 317 ARG B C 1
ATOM 5526 O O . ARG B 1 317 ? 33.656 -13.711 -34.438 1 92.25 317 ARG B O 1
ATOM 5533 N N . PRO B 1 318 ? 31.531 -14.43 -34.531 1 93.94 318 PRO B N 1
ATOM 5534 C CA . PRO B 1 318 ? 31.234 -13.539 -35.656 1 93.94 318 PRO B CA 1
ATOM 5535 C C . PRO B 1 318 ? 31.344 -12.062 -35.281 1 93.94 318 PRO B C 1
ATOM 5537 O O . PRO B 1 318 ? 31 -11.68 -34.156 1 93.94 318 PRO B O 1
ATOM 5540 N N . PRO B 1 319 ? 31.828 -11.273 -36.25 1 93.62 319 PRO B N 1
ATOM 5541 C CA . PRO B 1 319 ? 31.906 -9.836 -36 1 93.62 319 PRO B CA 1
ATOM 5542 C C . PRO B 1 319 ? 30.531 -9.219 -35.75 1 93.62 319 PRO B C 1
ATOM 5544 O O . PRO B 1 319 ? 29.562 -9.547 -36.438 1 93.62 319 PRO B O 1
ATOM 5547 N N . ARG B 1 320 ? 30.438 -8.273 -34.75 1 96 320 ARG B N 1
ATOM 5548 C CA . ARG B 1 320 ? 29.203 -7.566 -34.406 1 96 320 ARG B CA 1
ATOM 5549 C C . ARG B 1 320 ? 28.062 -8.539 -34.219 1 96 320 ARG B C 1
ATOM 5551 O O . ARG B 1 320 ? 26.938 -8.289 -34.656 1 96 320 ARG B O 1
ATOM 5558 N N . MET B 1 321 ? 28.359 -9.734 -33.625 1 95.38 321 MET B N 1
ATOM 5559 C CA . MET B 1 321 ? 27.438 -10.859 -33.469 1 95.38 321 MET B CA 1
ATOM 5560 C C . MET B 1 321 ? 26.141 -10.406 -32.812 1 95.38 321 MET B C 1
ATOM 5562 O O . MET B 1 321 ? 25.062 -10.586 -33.406 1 95.38 321 MET B O 1
ATOM 5566 N N . VAL B 1 322 ? 26.219 -9.734 -31.734 1 96.5 322 VAL B N 1
ATOM 5567 C CA . VAL B 1 322 ? 25.031 -9.391 -30.969 1 96.5 322 VAL B CA 1
ATOM 5568 C C . VAL B 1 322 ? 24.219 -8.336 -31.703 1 96.5 322 VAL B C 1
ATOM 5570 O O . VAL B 1 322 ? 23 -8.453 -31.844 1 96.5 322 VAL B O 1
ATOM 5573 N N . ALA B 1 323 ? 24.875 -7.328 -32.219 1 96.62 323 ALA B N 1
ATOM 5574 C CA . ALA B 1 323 ? 24.203 -6.238 -32.906 1 96.62 323 ALA B CA 1
ATOM 5575 C C . ALA B 1 323 ? 23.453 -6.75 -34.125 1 96.62 323 ALA B C 1
ATOM 5577 O O . ALA B 1 323 ? 22.312 -6.352 -34.375 1 96.62 323 ALA B O 1
ATOM 5578 N N . ARG B 1 324 ? 24.047 -7.605 -34.875 1 96.19 324 ARG B N 1
ATOM 5579 C CA . ARG B 1 324 ? 23.438 -8.125 -36.094 1 96.19 324 ARG B CA 1
ATOM 5580 C C . ARG B 1 324 ? 22.266 -9.062 -35.75 1 96.19 324 ARG B C 1
ATOM 5582 O O . ARG B 1 324 ? 21.25 -9.047 -36.438 1 96.19 324 ARG B O 1
ATOM 5589 N N . LEU B 1 325 ? 22.516 -9.828 -34.719 1 97.06 325 LEU B N 1
ATOM 5590 C CA . LEU B 1 325 ? 21.422 -10.695 -34.312 1 97.06 325 LEU B CA 1
ATOM 5591 C C . LEU B 1 325 ? 20.234 -9.867 -33.812 1 97.06 325 LEU B C 1
ATOM 5593 O O . LEU B 1 325 ? 19.094 -10.219 -34.062 1 97.06 325 LEU B O 1
ATOM 5597 N N . ARG B 1 326 ? 20.453 -8.797 -33.125 1 96.44 326 ARG B N 1
ATOM 5598 C CA . ARG B 1 326 ? 19.391 -7.949 -32.594 1 96.44 326 ARG B CA 1
ATOM 5599 C C . ARG B 1 326 ? 18.594 -7.293 -33.688 1 96.44 326 ARG B C 1
ATOM 5601 O O . ARG B 1 326 ? 17.391 -7.074 -33.562 1 96.44 326 ARG B O 1
ATOM 5608 N N . LEU B 1 327 ? 19.219 -6.973 -34.75 1 95.44 327 LEU B N 1
ATOM 5609 C CA . LEU B 1 327 ? 18.531 -6.41 -35.906 1 95.44 327 LEU B CA 1
ATOM 5610 C C . LEU B 1 327 ? 17.578 -7.426 -36.5 1 95.44 327 LEU B C 1
ATOM 5612 O O . LEU B 1 327 ? 16.5 -7.066 -36.969 1 95.44 327 LEU B O 1
ATOM 5616 N N . HIS B 1 328 ? 18.016 -8.68 -36.5 1 95.44 328 HIS B N 1
ATOM 5617 C CA . HIS B 1 328 ? 17.234 -9.75 -37.094 1 95.44 328 HIS B CA 1
ATOM 5618 C C . HIS B 1 328 ? 16.156 -10.266 -36.156 1 95.44 328 HIS B C 1
ATOM 5620 O O . HIS B 1 328 ? 15.086 -10.688 -36.594 1 95.44 328 HIS B O 1
ATOM 5626 N N . PHE B 1 329 ? 16.422 -10.258 -34.906 1 97.5 329 PHE B N 1
ATOM 5627 C CA . PHE B 1 329 ? 15.5 -10.641 -33.844 1 97.5 329 PHE B CA 1
ATOM 5628 C C . PHE B 1 329 ? 15.266 -9.477 -32.906 1 97.5 329 PHE B C 1
ATOM 5630 O O . PHE B 1 329 ? 15.945 -9.367 -31.859 1 97.5 329 PHE B O 1
ATOM 5637 N N . PRO B 1 330 ? 14.195 -8.766 -33.125 1 96.5 330 PRO B N 1
ATOM 5638 C CA . PRO B 1 330 ? 13.992 -7.535 -32.344 1 96.5 330 PRO B CA 1
ATOM 5639 C C . PRO B 1 330 ? 13.805 -7.789 -30.859 1 96.5 330 PRO B C 1
ATOM 5641 O O . PRO B 1 330 ? 14.008 -6.887 -30.047 1 96.5 330 PRO B O 1
ATOM 5644 N N . HIS B 1 331 ? 13.43 -8.961 -30.438 1 97.94 331 HIS B N 1
ATOM 5645 C CA . HIS B 1 331 ? 13.188 -9.281 -29.031 1 97.94 331 HIS B CA 1
ATOM 5646 C C . HIS B 1 331 ? 14.203 -10.297 -28.516 1 97.94 331 HIS B C 1
ATOM 5648 O O . HIS B 1 331 ? 13.859 -11.172 -27.703 1 97.94 331 HIS B O 1
ATOM 5654 N N . LEU B 1 332 ? 15.406 -10.172 -29.016 1 97.94 332 LEU B N 1
ATOM 5655 C CA . LEU B 1 332 ? 16.531 -10.969 -28.531 1 97.94 332 LEU B CA 1
ATOM 5656 C C . LEU B 1 332 ? 16.875 -10.617 -27.094 1 97.94 332 LEU B C 1
ATOM 5658 O O . LEU B 1 332 ? 17.109 -9.445 -26.781 1 97.94 332 LEU B O 1
ATOM 5662 N N . LEU B 1 333 ? 16.922 -11.695 -26.234 1 97.81 333 LEU B N 1
ATOM 5663 C CA . LEU B 1 333 ? 17.125 -11.414 -24.812 1 97.81 333 LEU B CA 1
ATOM 5664 C C . LEU B 1 333 ? 18.484 -11.93 -24.359 1 97.81 333 LEU B C 1
ATOM 5666 O O . LEU B 1 333 ? 19.094 -11.367 -23.438 1 97.81 333 LEU B O 1
ATOM 5670 N N . GLU B 1 334 ? 18.938 -13 -24.953 1 96.75 334 GLU B N 1
ATOM 5671 C CA . GLU B 1 334 ? 20.203 -13.609 -24.547 1 96.75 334 GLU B CA 1
ATOM 5672 C C . GLU B 1 334 ? 20.922 -14.219 -25.75 1 96.75 334 GLU B C 1
ATOM 5674 O O . GLU B 1 334 ? 20.297 -14.852 -26.594 1 96.75 334 GLU B O 1
ATOM 5679 N N . VAL B 1 335 ? 22.25 -13.922 -25.797 1 96.81 335 VAL B N 1
ATOM 5680 C CA . VAL B 1 335 ? 23.078 -14.516 -26.828 1 96.81 335 VAL B CA 1
ATOM 5681 C C . VAL B 1 335 ? 24.312 -15.172 -26.188 1 96.81 335 VAL B C 1
ATOM 5683 O O . VAL B 1 335 ? 24.906 -14.617 -25.266 1 96.81 335 VAL B O 1
ATOM 5686 N N . GLN B 1 336 ? 24.516 -16.359 -26.609 1 94.94 336 GLN B N 1
ATOM 5687 C CA . GLN B 1 336 ? 25.719 -17.078 -26.172 1 94.94 336 GLN B CA 1
ATOM 5688 C C . GLN B 1 336 ? 26.5 -17.641 -27.344 1 94.94 336 GLN B C 1
ATOM 5690 O O . GLN B 1 336 ? 25.906 -18.109 -28.312 1 94.94 336 GLN B O 1
ATOM 5695 N N . HIS B 1 337 ? 27.828 -17.391 -27.281 1 94.44 337 HIS B N 1
ATOM 5696 C CA . HIS B 1 337 ? 28.703 -18.078 -28.219 1 94.44 337 HIS B CA 1
ATOM 5697 C C . HIS B 1 337 ? 29.078 -19.469 -27.688 1 94.44 337 HIS B C 1
ATOM 5699 O O . HIS B 1 337 ? 29.844 -19.594 -26.734 1 94.44 337 HIS B O 1
ATOM 5705 N N . ASP B 1 338 ? 28.406 -20.422 -28.25 1 87.38 338 ASP B N 1
ATOM 5706 C CA . ASP B 1 338 ? 28.516 -21.797 -27.766 1 87.38 338 ASP B CA 1
ATOM 5707 C C . ASP B 1 338 ? 29.578 -22.562 -28.547 1 87.38 338 ASP B C 1
ATOM 5709 O O . ASP B 1 338 ? 29.281 -23.141 -29.609 1 87.38 338 ASP B O 1
ATOM 5713 N N . VAL B 1 339 ? 30.828 -22.453 -28.156 1 76.94 339 VAL B N 1
ATOM 5714 C CA . VAL B 1 339 ? 31.906 -23.188 -28.797 1 76.94 339 VAL B CA 1
ATOM 5715 C C . VAL B 1 339 ? 32.156 -24.5 -28.078 1 76.94 339 VAL B C 1
ATOM 5717 O O . VAL B 1 339 ? 32.062 -24.578 -26.844 1 76.94 339 VAL B O 1
ATOM 5720 N N . GLU B 1 340 ? 31.672 -25.562 -28.641 1 59.06 340 GLU B N 1
ATOM 5721 C CA . GLU B 1 340 ? 32.062 -26.844 -28.062 1 59.06 340 GLU B CA 1
ATOM 5722 C C . GLU B 1 340 ? 33.531 -26.844 -27.641 1 59.06 340 GLU B C 1
ATOM 5724 O O . GLU B 1 340 ? 34.406 -26.578 -28.469 1 59.06 340 GLU B O 1
ATOM 5729 N N . PHE B 1 341 ? 33.719 -26.375 -26.422 1 51.62 341 PHE B N 1
ATOM 5730 C CA . PHE B 1 341 ? 35.094 -26.672 -26.031 1 51.62 341 PHE B CA 1
ATOM 5731 C C . PHE B 1 341 ? 35.375 -28.156 -26.156 1 51.62 341 PHE B C 1
ATOM 5733 O O . PHE B 1 341 ? 34.656 -28.984 -25.609 1 51.62 341 PHE B O 1
ATOM 5740 N N . HIS B 1 342 ? 35.562 -28.688 -27.188 1 41.56 342 HIS B N 1
ATOM 5741 C CA . HIS B 1 342 ? 36.125 -30.016 -27.109 1 41.56 342 HIS B CA 1
ATOM 5742 C C . HIS B 1 342 ? 37.031 -30.156 -25.906 1 41.56 342 HIS B C 1
ATOM 5744 O O . HIS B 1 342 ? 38.031 -29.453 -25.781 1 41.56 342 HIS B O 1
ATOM 5750 N N . GLN B 1 343 ? 36.438 -30.281 -24.734 1 40.5 343 GLN B N 1
ATOM 5751 C CA . GLN B 1 343 ? 37.25 -30.797 -23.656 1 40.5 343 GLN B CA 1
ATOM 5752 C C . GLN B 1 343 ? 38.281 -31.797 -24.156 1 40.5 343 GLN B C 1
ATOM 5754 O O . GLN B 1 343 ? 37.938 -32.875 -24.609 1 40.5 343 GLN B O 1
ATOM 5759 N N . LEU B 1 344 ? 39.312 -31.469 -24.719 1 37.72 344 LEU B N 1
ATOM 5760 C CA . LEU B 1 344 ? 40.375 -32.438 -24.812 1 37.72 344 LEU B CA 1
ATOM 5761 C C . LEU B 1 344 ? 40.469 -33.281 -23.547 1 37.72 344 LEU B C 1
ATOM 5763 O O . LEU B 1 344 ? 40.375 -32.75 -22.438 1 37.72 344 LEU B O 1
ATOM 5767 N N . SER B 1 345 ? 39.875 -34.469 -23.5 1 37.16 345 SER B N 1
ATOM 5768 C CA . SER B 1 345 ? 40.125 -35.438 -22.453 1 37.16 345 SER B CA 1
ATOM 5769 C C . SER B 1 345 ? 41.531 -35.219 -21.828 1 37.16 345 SER B C 1
ATOM 5771 O O . SER B 1 345 ? 42.531 -35.125 -22.547 1 37.16 345 SER B O 1
ATOM 5773 N N . SER B 1 346 ? 41.5 -34.625 -20.672 1 42.88 346 SER B N 1
ATOM 5774 C CA . SER B 1 346 ? 42.719 -34.5 -19.859 1 42.88 346 SER B CA 1
ATOM 5775 C C . SER B 1 346 ? 43.625 -35.719 -20.062 1 42.88 346 SER B C 1
ATOM 5777 O O . SER B 1 346 ? 44.75 -35.719 -19.562 1 42.88 346 SER B O 1
ATOM 5779 N N . ARG B 1 347 ? 43.031 -36.906 -20.406 1 40.5 347 ARG B N 1
ATOM 5780 C CA . ARG B 1 347 ? 43.844 -38.094 -20.484 1 40.5 347 ARG B CA 1
ATOM 5781 C C . ARG B 1 347 ? 44.875 -37.969 -21.594 1 40.5 347 ARG B C 1
ATOM 5783 O O . ARG B 1 347 ? 45.938 -38.625 -21.578 1 40.5 347 ARG B O 1
ATOM 5790 N N . ASP B 1 348 ? 44.469 -37.219 -22.609 1 40.69 348 ASP B N 1
ATOM 5791 C CA . ASP B 1 348 ? 45.438 -37.188 -23.703 1 40.69 348 ASP B CA 1
ATOM 5792 C C . ASP B 1 348 ? 46.531 -36.156 -23.453 1 40.69 348 ASP B C 1
ATOM 5794 O O . ASP B 1 348 ? 47.531 -36.125 -24.172 1 40.69 348 ASP B O 1
ATOM 5798 N N . VAL B 1 349 ? 46.219 -35.094 -22.609 1 40.22 349 VAL B N 1
ATOM 5799 C CA . VAL B 1 349 ? 47.219 -34.125 -22.219 1 40.22 349 VAL B CA 1
ATOM 5800 C C . VAL B 1 349 ? 48.25 -34.75 -21.266 1 40.22 349 VAL B C 1
ATOM 5802 O O . VAL B 1 349 ? 49.312 -34.156 -21.016 1 40.22 349 VAL B O 1
ATOM 5805 N N . THR B 1 350 ? 47.781 -35.688 -20.516 1 39.56 350 THR B N 1
ATOM 5806 C CA . THR B 1 350 ? 48.75 -36.281 -19.594 1 39.56 350 THR B CA 1
ATOM 5807 C C . THR B 1 350 ? 49.906 -36.906 -20.375 1 39.56 350 THR B C 1
ATOM 5809 O O . THR B 1 350 ? 50.938 -37.281 -19.781 1 39.56 350 THR B O 1
ATOM 5812 N N . ARG B 1 351 ? 49.625 -37.438 -21.578 1 39.94 351 ARG B N 1
ATOM 5813 C CA . ARG B 1 351 ? 50.75 -38.094 -22.25 1 39.94 351 ARG B CA 1
ATOM 5814 C C . ARG B 1 351 ? 51.625 -37.062 -22.922 1 39.94 351 ARG B C 1
ATOM 5816 O O . ARG B 1 351 ? 52.625 -37.406 -23.562 1 39.94 351 ARG B O 1
ATOM 5823 N N . ALA B 1 352 ? 51 -35.812 -23.219 1 39.03 352 ALA B N 1
ATOM 5824 C CA . ALA B 1 352 ? 51.906 -34.938 -23.984 1 39.03 352 ALA B CA 1
ATOM 5825 C C . ALA B 1 352 ? 53.094 -34.5 -23.141 1 39.03 352 ALA B C 1
ATOM 5827 O O . ALA B 1 352 ? 52.969 -34.281 -21.938 1 39.03 352 ALA B O 1
ATOM 5828 N N . GLY B 1 353 ? 54.25 -34.656 -23.672 1 41.97 353 GLY B N 1
ATOM 5829 C CA . GLY B 1 353 ? 55.562 -34.406 -23.109 1 41.97 353 GLY B CA 1
ATOM 5830 C C . GLY B 1 353 ? 55.656 -33.062 -22.375 1 41.97 353 GLY B C 1
ATOM 5831 O O . GLY B 1 353 ? 54.719 -32.281 -22.438 1 41.97 353 GLY B O 1
ATOM 5832 N N . THR B 1 354 ? 56.75 -32.75 -21.469 1 48.09 354 THR B N 1
ATOM 5833 C CA . THR B 1 354 ? 57.281 -31.766 -20.531 1 48.09 354 THR B CA 1
ATOM 5834 C C . THR B 1 354 ? 57.312 -30.391 -21.188 1 48.09 354 THR B C 1
ATOM 5836 O O . THR B 1 354 ? 57.688 -29.406 -20.531 1 48.09 354 THR B O 1
ATOM 5839 N N . ASN B 1 355 ? 57.219 -30.219 -22.531 1 50.12 355 ASN B N 1
ATOM 5840 C CA . ASN B 1 355 ? 57.469 -28.859 -23 1 50.12 355 ASN B CA 1
ATOM 5841 C C . ASN B 1 355 ? 56.25 -27.984 -22.938 1 50.12 355 ASN B C 1
ATOM 5843 O O . ASN B 1 355 ? 55.219 -28.281 -23.562 1 50.12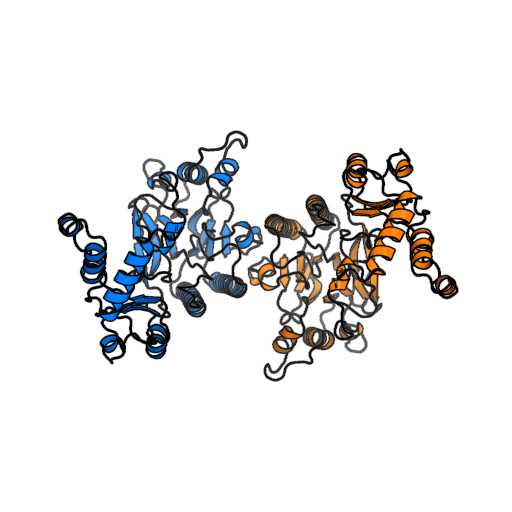 355 ASN B O 1
ATOM 5847 N N . PRO B 1 356 ? 56.125 -27.094 -22.047 1 55.88 356 PRO B N 1
ATOM 5848 C CA . PRO B 1 356 ? 55 -26.203 -21.797 1 55.88 356 PRO B CA 1
ATOM 5849 C C . PRO B 1 356 ? 54.406 -25.625 -23.078 1 55.88 356 PRO B C 1
ATOM 5851 O O . PRO B 1 356 ? 53.188 -25.406 -23.156 1 55.88 356 PRO B O 1
ATOM 5854 N N . LEU B 1 357 ? 55.219 -25.469 -24.094 1 58.44 357 LEU B N 1
ATOM 5855 C CA . LEU B 1 357 ? 54.719 -24.891 -25.344 1 58.44 357 LEU B CA 1
ATOM 5856 C C . LEU B 1 357 ? 53.781 -25.859 -26.047 1 58.44 357 LEU B C 1
ATOM 5858 O O . LEU B 1 357 ? 52.781 -25.453 -26.641 1 58.44 357 LEU B O 1
ATOM 5862 N N . ASP B 1 358 ? 54.062 -27.109 -26 1 61.66 358 ASP B N 1
ATOM 5863 C CA . ASP B 1 358 ? 53.219 -28.141 -26.609 1 61.66 358 ASP B CA 1
ATOM 5864 C C . ASP B 1 358 ? 51.875 -28.25 -25.891 1 61.66 358 ASP B C 1
ATOM 5866 O O . ASP B 1 358 ? 50.844 -28.422 -26.547 1 61.66 358 ASP B O 1
ATOM 5870 N N . VAL B 1 359 ? 51.875 -28.016 -24.641 1 61.16 359 VAL B N 1
ATOM 5871 C CA . VAL B 1 359 ? 50.656 -28.016 -23.828 1 61.16 359 VAL B CA 1
ATOM 5872 C C . VAL B 1 359 ? 49.781 -26.828 -24.234 1 61.16 359 VAL B C 1
ATOM 5874 O O . VAL B 1 359 ? 48.562 -26.984 -24.375 1 61.16 359 VAL B O 1
ATOM 5877 N N . LEU B 1 360 ? 50.406 -25.734 -24.453 1 61.25 360 LEU B N 1
ATOM 5878 C CA . LEU B 1 360 ? 49.656 -24.547 -24.859 1 61.25 360 LEU B CA 1
ATOM 5879 C C . LEU B 1 360 ? 49.094 -24.719 -26.266 1 61.25 360 LEU B C 1
ATOM 5881 O O . LEU B 1 360 ? 47.938 -24.359 -26.516 1 61.25 360 LEU B O 1
ATOM 5885 N N . ASN B 1 361 ? 49.906 -25.281 -27.188 1 60.38 361 ASN B N 1
ATOM 5886 C CA . ASN B 1 361 ? 49.406 -25.547 -28.531 1 60.38 361 ASN B CA 1
ATOM 5887 C C . ASN B 1 361 ? 48.25 -26.531 -28.516 1 60.38 361 ASN B C 1
ATOM 5889 O O . ASN B 1 361 ? 47.25 -26.344 -29.25 1 60.38 361 ASN B O 1
ATOM 5893 N N . GLU B 1 362 ? 48.375 -27.562 -27.781 1 59.72 362 GLU B N 1
ATOM 5894 C CA . GLU B 1 362 ? 47.312 -28.562 -27.688 1 59.72 362 GLU B CA 1
ATOM 5895 C C . GLU B 1 362 ? 46.062 -27.969 -27.016 1 59.72 362 GLU B C 1
ATOM 5897 O O . GLU B 1 362 ? 44.938 -28.312 -27.391 1 59.72 362 GLU B O 1
ATOM 5902 N N . PHE B 1 363 ? 46.344 -27.109 -26.078 1 59.38 363 PHE B N 1
ATOM 5903 C CA . PHE B 1 363 ? 45.219 -26.406 -25.438 1 59.38 363 PHE B CA 1
ATOM 5904 C C . PHE B 1 363 ? 44.469 -25.578 -26.469 1 59.38 363 PHE B C 1
ATOM 5906 O O . PHE B 1 363 ? 43.219 -25.609 -26.5 1 59.38 363 PHE B O 1
ATOM 5913 N N . PHE B 1 364 ? 45.25 -24.844 -27.25 1 58.72 364 PHE B N 1
ATOM 5914 C CA . PHE B 1 364 ? 44.594 -23.984 -28.219 1 58.72 364 PHE B CA 1
ATOM 5915 C C . PHE B 1 364 ? 43.969 -24.812 -29.328 1 58.72 364 PHE B C 1
ATOM 5917 O O . PHE B 1 364 ? 42.875 -24.469 -29.812 1 58.72 364 PHE B O 1
ATOM 5924 N N . THR B 1 365 ? 44.688 -25.812 -29.703 1 57.19 365 THR B N 1
ATOM 5925 C CA . THR B 1 365 ? 44.094 -26.672 -30.719 1 57.19 365 THR B CA 1
ATOM 5926 C C . THR B 1 365 ? 42.875 -27.422 -30.188 1 57.19 365 THR B C 1
ATOM 5928 O O . THR B 1 365 ? 41.875 -27.547 -30.875 1 57.19 365 THR B O 1
ATOM 5931 N N . SER B 1 366 ? 43.062 -27.859 -29 1 54.97 366 SER B N 1
ATOM 5932 C CA . SER B 1 366 ? 42 -28.703 -28.438 1 54.97 366 SER B CA 1
ATOM 5933 C C . SER B 1 366 ? 40.875 -27.844 -27.859 1 54.97 366 SER B C 1
ATOM 5935 O O . SER B 1 366 ? 39.688 -28.188 -28.016 1 54.97 366 SER B O 1
ATOM 5937 N N . ALA B 1 367 ? 41.281 -26.891 -27 1 54.62 367 ALA B N 1
ATOM 5938 C CA . ALA B 1 367 ? 40.25 -26.094 -26.328 1 54.62 367 ALA B CA 1
ATOM 5939 C C . ALA B 1 367 ? 39.656 -25.047 -27.266 1 54.62 367 ALA B C 1
ATOM 5941 O O . ALA B 1 367 ? 38.469 -24.734 -27.188 1 54.62 367 ALA B O 1
ATOM 5942 N N . GLY B 1 368 ? 40.469 -24.375 -28.094 1 52.78 368 GLY B N 1
ATOM 5943 C CA . GLY B 1 368 ? 40.062 -23.234 -28.906 1 52.78 368 GLY B CA 1
ATOM 5944 C C . GLY B 1 368 ? 39.688 -23.609 -30.328 1 52.78 368 GLY B C 1
ATOM 5945 O O . GLY B 1 368 ? 39.312 -22.75 -31.125 1 52.78 368 GLY B O 1
ATOM 5946 N N . GLY B 1 369 ? 39.594 -25.031 -30.703 1 52 369 GLY B N 1
ATOM 5947 C CA . GLY B 1 369 ? 39.188 -25.641 -31.953 1 52 369 GLY B CA 1
ATOM 5948 C C . GLY B 1 369 ? 40 -25.156 -33.156 1 52 369 GLY B C 1
ATOM 5949 O O . GLY B 1 369 ? 39.625 -25.422 -34.281 1 52 369 GLY B O 1
ATOM 5950 N N . ARG B 1 370 ? 40.812 -24.172 -33.031 1 56.38 370 ARG B N 1
ATOM 5951 C CA . ARG B 1 370 ? 41.625 -23.75 -34.156 1 56.38 370 ARG B CA 1
ATOM 5952 C C . ARG B 1 370 ? 43.094 -23.859 -33.844 1 56.38 370 ARG B C 1
ATOM 5954 O O . ARG B 1 370 ? 43.5 -23.781 -32.688 1 56.38 370 ARG B O 1
ATOM 5961 N N . GLU B 1 371 ? 43.938 -24.312 -34.875 1 57.31 371 GLU B N 1
ATOM 5962 C CA . GLU B 1 371 ? 45.406 -24.297 -34.75 1 57.31 371 GLU B CA 1
ATOM 5963 C C . GLU B 1 371 ? 45.938 -22.875 -34.656 1 57.31 371 GLU B C 1
ATOM 5965 O O . GLU B 1 371 ? 45.344 -21.938 -35.188 1 57.31 371 GLU B O 1
ATOM 5970 N N . LEU B 1 372 ? 46.781 -22.562 -33.688 1 61.09 372 LEU B N 1
ATOM 5971 C CA . LEU B 1 372 ? 47.469 -21.266 -33.656 1 61.09 372 LEU B CA 1
ATOM 5972 C C . LEU B 1 372 ? 48.094 -20.938 -35 1 61.09 372 LEU B C 1
ATOM 5974 O O . LEU B 1 372 ? 48.688 -21.812 -35.656 1 61.09 372 LEU B O 1
ATOM 5978 N N . HIS B 1 373 ? 47.75 -19.844 -35.625 1 64.19 373 HIS B N 1
ATOM 5979 C CA . HIS B 1 373 ? 48.531 -19.391 -36.75 1 64.19 373 HIS B CA 1
ATOM 5980 C C . HIS B 1 373 ? 49.969 -19.188 -36.375 1 64.19 373 HIS B C 1
ATOM 5982 O O . HIS B 1 373 ? 50.312 -19.031 -35.219 1 64.19 373 HIS B O 1
ATOM 5988 N N . ASP B 1 374 ? 50.844 -19.344 -37.312 1 63.78 374 ASP B N 1
ATOM 5989 C CA . ASP B 1 374 ? 52.281 -19.234 -37.125 1 63.78 374 ASP B CA 1
ATOM 5990 C C . ASP B 1 374 ? 52.625 -18 -36.281 1 63.78 374 ASP B C 1
ATOM 5992 O O . ASP B 1 374 ? 53.531 -18.047 -35.438 1 63.78 374 ASP B O 1
ATOM 5996 N N . GLU B 1 375 ? 51.844 -16.969 -36.438 1 65.69 375 GLU B N 1
ATOM 5997 C CA . GLU B 1 375 ? 52.156 -15.727 -35.719 1 65.69 375 GLU B CA 1
ATOM 5998 C C . GLU B 1 375 ? 51.75 -15.836 -34.25 1 65.69 375 GLU B C 1
ATOM 6000 O O . GLU B 1 375 ? 52.469 -15.359 -33.375 1 65.69 375 GLU B O 1
ATOM 6005 N N . GLU B 1 376 ? 50.719 -16.531 -33.969 1 66.62 376 GLU B N 1
ATOM 6006 C CA . GLU B 1 376 ? 50.25 -16.719 -32.594 1 66.62 376 GLU B CA 1
ATOM 6007 C C . GLU B 1 376 ? 51.156 -17.703 -31.844 1 66.62 376 GLU B C 1
ATOM 6009 O O . GLU B 1 376 ? 51.469 -17.484 -30.672 1 66.62 376 GLU B O 1
ATOM 6014 N N . ARG B 1 377 ? 51.562 -18.719 -32.562 1 64.69 377 ARG B N 1
ATOM 6015 C CA . ARG B 1 377 ? 52.5 -19.672 -32.031 1 64.69 377 ARG B CA 1
ATOM 6016 C C . ARG B 1 377 ? 53.844 -19 -31.703 1 64.69 377 ARG B C 1
ATOM 6018 O O . ARG B 1 377 ? 54.438 -19.281 -30.672 1 64.69 377 ARG B O 1
ATOM 6025 N N . ALA B 1 378 ? 54.219 -18.047 -32.562 1 67.38 378 ALA B N 1
ATOM 6026 C CA . ALA B 1 378 ? 55.438 -17.297 -32.344 1 67.38 378 ALA B CA 1
ATOM 6027 C C . ALA B 1 378 ? 55.312 -16.328 -31.156 1 67.38 378 ALA B C 1
ATOM 6029 O O . ALA B 1 378 ? 56.219 -16.172 -30.359 1 67.38 378 ALA B O 1
ATOM 6030 N N . LEU B 1 379 ? 54.188 -15.773 -30.922 1 67.38 379 LEU B N 1
ATOM 6031 C CA . LEU B 1 379 ? 53.969 -14.852 -29.812 1 67.38 379 LEU B CA 1
ATOM 6032 C C . LEU B 1 379 ? 53.938 -15.602 -28.484 1 67.38 379 LEU B C 1
ATOM 6034 O O . LEU B 1 379 ? 54.531 -15.156 -27.5 1 67.38 379 LEU B O 1
ATOM 6038 N N . ILE B 1 380 ? 53.312 -16.734 -28.516 1 66.88 380 ILE B N 1
ATOM 6039 C CA . ILE B 1 380 ? 53.25 -17.547 -27.312 1 66.88 380 ILE B CA 1
ATOM 6040 C C . ILE B 1 380 ? 54.625 -18.109 -26.984 1 66.88 380 ILE B C 1
ATOM 6042 O O . ILE B 1 380 ? 55.062 -18.109 -25.828 1 66.88 380 ILE B O 1
ATOM 6046 N N . ALA B 1 381 ? 55.281 -18.578 -28.047 1 65.62 381 ALA B N 1
ATOM 6047 C CA . ALA B 1 381 ? 56.656 -19.062 -27.875 1 65.62 381 ALA B CA 1
ATOM 6048 C C . ALA B 1 381 ? 57.594 -17.953 -27.375 1 65.62 381 ALA B C 1
ATOM 6050 O O . ALA B 1 381 ? 58.406 -18.188 -26.5 1 65.62 381 ALA B O 1
ATOM 6051 N N . SER B 1 382 ? 57.344 -16.734 -27.875 1 67.56 382 SER B N 1
ATOM 6052 C CA . SER B 1 382 ? 58.156 -15.609 -27.453 1 67.56 382 SER B CA 1
ATOM 6053 C C . SER B 1 382 ? 57.844 -15.195 -26.016 1 67.56 382 SER B C 1
ATOM 6055 O O . SER B 1 382 ? 58.75 -14.898 -25.234 1 67.56 382 SER B O 1
ATOM 6057 N N . GLN B 1 383 ? 56.656 -15.289 -25.734 1 63.59 383 GLN B N 1
ATOM 6058 C CA . GLN B 1 383 ? 56.25 -14.922 -24.375 1 63.59 383 GLN B CA 1
ATOM 6059 C C . GLN B 1 383 ? 56.688 -16.016 -23.375 1 63.59 383 GLN B C 1
ATOM 6061 O O . GLN B 1 383 ? 57.125 -15.703 -22.266 1 63.59 383 GLN B O 1
ATOM 6066 N N . TRP B 1 384 ? 56.562 -17.188 -23.812 1 58.75 384 TRP B N 1
ATOM 6067 C CA . TRP B 1 384 ? 57 -18.297 -22.969 1 58.75 384 TRP B CA 1
ATOM 6068 C C . TRP B 1 384 ? 58.531 -18.297 -22.828 1 58.75 384 TRP B C 1
ATOM 6070 O O . TRP B 1 384 ? 59.062 -18.516 -21.719 1 58.75 384 TRP B O 1
ATOM 6080 N N . GLU B 1 385 ? 59.188 -18 -23.891 1 60.56 385 GLU B N 1
ATOM 6081 C CA . GLU B 1 385 ? 60.625 -17.844 -23.797 1 60.56 385 GLU B CA 1
ATOM 6082 C C . GLU B 1 385 ? 61 -16.641 -22.922 1 60.56 385 GLU B C 1
ATOM 6084 O O . GLU B 1 385 ? 62 -16.688 -22.203 1 60.56 385 GLU B O 1
ATOM 6089 N N . SER B 1 386 ? 60.25 -15.609 -23.016 1 61.09 386 SER B N 1
ATOM 6090 C CA . SER B 1 386 ? 60.5 -14.461 -22.141 1 61.09 386 SER B CA 1
ATOM 6091 C C . SER B 1 386 ? 60.188 -14.781 -20.688 1 61.09 386 SER B C 1
ATOM 6093 O O . SER B 1 386 ? 60.906 -14.359 -19.781 1 61.09 386 SER B O 1
ATOM 6095 N N . LEU B 1 387 ? 59.188 -15.508 -20.516 1 56.06 387 LEU B N 1
ATOM 6096 C CA . LEU B 1 387 ? 58.844 -15.914 -19.156 1 56.06 387 LEU B CA 1
ATOM 6097 C C . LEU B 1 387 ? 59.844 -16.953 -18.641 1 56.06 387 LEU B C 1
ATOM 6099 O O . LEU B 1 387 ? 60.156 -16.953 -17.453 1 56.06 387 LEU B O 1
ATOM 6103 N N . ALA B 1 388 ? 60.188 -17.938 -19.469 1 50.19 388 ALA B N 1
ATOM 6104 C CA . ALA B 1 388 ? 61.219 -18.891 -19.047 1 50.19 388 ALA B CA 1
ATOM 6105 C C . ALA B 1 388 ? 62.562 -18.203 -18.859 1 50.19 388 ALA B C 1
ATOM 6107 O O . ALA B 1 388 ? 63.438 -18.719 -18.156 1 50.19 388 ALA B O 1
ATOM 6108 N N . LYS B 1 389 ? 62.688 -17.062 -19.688 1 51.88 389 LYS B N 1
ATOM 6109 C CA . LYS B 1 389 ? 63.844 -16.234 -19.344 1 51.88 389 LYS B CA 1
ATOM 6110 C C . LYS B 1 389 ? 63.531 -15.328 -18.156 1 51.88 389 LYS B C 1
ATOM 6112 O O . LYS B 1 389 ? 62.469 -14.766 -18.047 1 51.88 389 LYS B O 1
ATOM 6117 N N . GLY B 1 390 ? 63.938 -15.711 -16.984 1 45.06 390 GLY B N 1
ATOM 6118 C CA . GLY B 1 390 ? 63.969 -14.969 -15.727 1 45.06 390 GLY B CA 1
ATOM 6119 C C . GLY B 1 390 ? 63.844 -13.469 -15.922 1 45.06 390 GLY B C 1
ATOM 6120 O O . GLY B 1 390 ? 64.75 -12.711 -15.555 1 45.06 390 GLY B O 1
ATOM 6121 N N . GLU B 1 391 ? 63.25 -12.938 -17.016 1 38.62 391 GLU B N 1
ATOM 6122 C CA . GLU B 1 391 ? 63.438 -11.5 -16.812 1 38.62 391 GLU B CA 1
ATOM 6123 C C . GLU B 1 391 ? 62.969 -11.07 -15.422 1 38.62 391 GLU B C 1
ATOM 6125 O O . GLU B 1 391 ? 61.812 -11.367 -15.039 1 38.62 391 GLU B O 1
ATOM 6130 N N . GLU B 1 392 ? 64.062 -10.742 -14.547 1 34.06 392 GLU B N 1
ATOM 6131 C CA . GLU B 1 392 ? 64.188 -9.789 -13.445 1 34.06 392 GLU B CA 1
ATOM 6132 C C . GLU B 1 392 ? 63.375 -8.523 -13.742 1 34.06 392 GLU B C 1
ATOM 6134 O O . GLU B 1 392 ? 63.344 -8.039 -14.875 1 34.06 392 GLU B O 1
#